Protein 1BD3 (pdb70)

B-factor: mean 39.31, std 21.93, range [9.75, 100.0]

Foldseek 3Di:
DQVVVVVVLVVVAVQEAAPPQDPVLVVLVCLLQDPPHDLVSNLVSVLVNLLVLVVVLVVPADKAWDWDADPVRHIDIGIDGDFQEAEEEEPPLQVSNPVSVCVVVPPGHYKYWYWFQDDVHGQIHTDDIGGDLVLLRHQYAYGDAEQQQLRRVLVVLVVSVVSNHDLLSYEYGYEEYESNSSVVVCVRRVRYHYYYHGYAYHADPVRAGPPHRPDSVCSNVVVD/DFVVVVVVCVVVAVQEAAPPPDPVLVVLVVQLQPPPHDLVSNQVSVLVNLLVLVVVLVVLADKAWDWDADPVRHIDIHIGGDFQEAEEAAPPQQVSSPVSVCVVVPPRHYKYWYWDQPPVRGQIGTDDIGGDPVQLRGQYAYGDAEFQQLRRVLVVVVVSVVVNHDLLRYEYGYEEYEPNRSVVCCVRRVRYHYYYHYYAHHADVPRHGPPHRPPNSCSNVVVD/DQVVVVVVLCVVAVQEAAPPDDPVLVVLVVQLQDPPHDLVSNQVSVLVNLLVLVVVLVVLADWAWDWDADPVGHIDIHIGGDFQEAEEEEPPQQVSSVVSNCVPVPPGHYKYWYWDQDPVRGQIGTDDIGGDPVLLRHQYAYGDAEQFQLRVVLVVVVVSVVSNHDLLSYEYGYEEYESNRSVVVCVRRVNYHYYYHGYAHHADPVRAGPPHRPDSVCSNVVVD/DQVVVVVVCVVPQVQEAAPPPDPVLVVLVVQLQDPPHDLVSNLVSVLVNLLVLVVVLVVPADKDWDWDADPVRHIDIGIGGDFQEAEEEAPPQQVSNPVSVCVVVPPGHYKYWYWDADPVRRATDTDDIGGDPVQLRGQYEYGHAEFQQLRSVVVVVVVSVVSNRDLLRYEDGYEEYESNRSVVVCVRRVRYHYYYHGYAHHADPVSAGVPHRPDNSCSNVVVD

Sequence (896 aa):
QEESILQDIITRFPNVVLMKQTAQLRAMMTIIRDKETPKEEFVFYADRLIRLLIEEALNELPFQKKEVTTPLDVSYHGVSFYSKICGVSIVRAGESMESGLRAVCRGVRIGKILIQRDETTAEPKLIYEKLPADIRERWVMLLDPMCATAGSVCKAIEVLLRLGVKEERIIFVNILAAPQGIERVFKEYPKVRMVTAAVDICLNSRYYIVPGIGDFGDRYFGTMQEESILQDIITRFPNVVLMKQTAQLRAMMTIIRDKETPKEEFVFYADRLIRLLIEEALNELPFQKKEVTTPLDVSYHGVSFYSKICGVSIVRAGESMESGLRAVCRGVRIGKILIQRDETTAEPKLIYEKLPADIRERWVMLLDPMCATAGSVCKAIEVLLRLGVKEERIIFVNILAAPQGIERVFKEYPKVRMVTAAVDICLNSRYYIVPGIGDFGDRYFGTMQEESILQDIITRFPNVVLMKQTAQLRAMMTIIRDKETPKEEFVFYADRLIRLLIEEALNELPFQKKEVTTPLDVSYHGVSFYSKICGVSIVRAGESMESGLRAVCRGVRIGKILIQRDETTAEPKLIYEKLPADIRERWVMLLDPMCATAGSVCKAIEVLLRLGVKEERIIFVNILAAPQGIERVFKEYPKVRMVTAAVDICLNSRYYIVPGIGDFGDRYFGTMQEESILQDIITRFPNVVLMKQTAQLRAMMTIIRDKETPKEEFVFYADRLIRLLIEEALNELPFQKKEVTTPLDVSYHGVSFYSKICGVSIVRAGESMESGLRAVCRGVRIGKILIQRDETTAEPKLIYEKLPADIRERWVMLLDPMCATAGSVCKAIEVLLRLGVKEERIIFVNILAAPQGIERVFKEYPKVRMVTAAVDICLNSRYYIVPGIGDFGDRYFGTM

Radius of gyration: 28.04 Å; Cα contacts (8 Å, |Δi|>4): 1945; chains: 4; bounding box: 52×71×82 Å

GO terms:
  GO:0004845 uracil phosphoribosyltransferase activity (F, EXP)

Solvent-accessible surface area: 34912 Å² total; per-residue (Å²): 153,103,113,63,46,20,83,66,6,73,97,124,16,123,45,15,33,39,10,92,66,32,13,15,6,88,8,0,6,4,46,3,3,23,90,143,20,75,68,66,47,2,14,43,41,1,56,26,1,2,47,38,0,0,8,48,0,11,34,40,12,35,92,106,113,90,97,12,41,0,53,36,114,43,52,16,103,2,16,29,58,107,32,130,28,0,0,0,0,10,17,16,21,0,13,4,0,18,58,10,0,38,42,4,29,104,4,12,52,2,0,3,0,5,20,76,98,38,173,129,90,50,98,24,110,62,60,29,59,76,24,4,91,53,6,121,85,22,32,0,0,0,0,14,0,44,4,20,35,6,3,36,3,7,45,0,0,89,4,0,53,162,71,28,2,98,33,65,79,0,0,0,0,0,4,1,0,0,27,94,0,0,74,92,0,17,163,72,28,81,118,0,66,0,0,0,0,11,7,8,72,53,27,52,96,168,139,71,5,27,21,0,2,8,40,1,4,26,24,14,6,7,7,144,155,56,89,56,37,16,92,62,3,84,107,113,25,119,43,16,37,38,16,167,64,35,22,17,4,55,9,0,4,5,52,2,6,21,95,130,23,68,57,63,48,2,14,43,41,0,55,14,0,1,41,31,0,0,8,53,0,5,38,40,13,32,103,100,120,90,102,9,57,0,52,35,109,45,61,15,101,0,16,33,49,118,33,125,26,0,0,0,0,8,11,22,24,0,14,4,0,18,61,7,0,36,43,5,26,98,3,10,60,3,0,1,0,2,13,72,99,63,175,133,81,53,114,22,100,36,70,21,60,67,20,4,79,49,2,85,110,14,40,0,0,0,0,14,0,48,4,24,42,5,4,36,3,7,40,0,0,90,4,0,58,158,51,29,4,93,24,76,72,0,0,0,0,0,3,4,0,0,19,72,0,0,67,75,0,18,143,66,24,80,92,0,51,0,0,0,0,11,6,6,81,52,36,53,121,151,130,64,5,20,15,0,5,6,55,0,4,23,30,16,7,1,6,112,162,68,127,66,36,17,88,63,2,78,97,109,24,118,44,13,35,33,12,164,74,38,23,14,9,54,13,1,5,0,36,1,3,19,97,132,25,70,54,69,49,2,12,43,46,0,55,13,0,2,33,33,0,0,8,56,0,6,34,41,13,41,97,100,123,94,88,10,60,0,53,44,110,48,41,16,107,2,30,33,53,123,34,114,24,0,0,0,0,10,15,20,20,0,14,4,0,19,60,9,0,37,47,4,28,93,4,11,62,1,0,3,0,3,12,86,102,53,179,133,84,54,88,19,108,64,71,20,67,79,22,4,90,48,6,102,75,16,30,0,0,0,0,14,0,45,2,20,31,4,4,22,3,4,34,0,0,69,2,0,55,153,78,30,4,70,28,67,72,0,0,0,0,0,4,0,0,0,23,96,0,0,73,94,0,18,179,76,28,83,105,0,62,0,0,0,1,10,8,8,103,51,29,53,102,181,136,74,5,25,18,0,6,8,45,2,3,31,24,14,7,2,16,125,154,75,102,62,36,20,96,61,2,73,101,116,21,109,35,11,40,38,3,82,72,38,24,15,5,54,11,2,2,0,39,0,4,23,92,118,22,66,63,68,43,2,12,41,45,0,50,17,0,2,57,18,0,0,13,24,0,6,34,41,12,36,78,77,146,104,91,8,56,0,41,39,105,51,55,25,144,6,9,34,56,118,29,136,29,0,0,0,0,9,12,22,22,0,12,3,0,20,64,7,0,37,35,4,28,99,3,11,54,2,0,1,0,2,15,79,108,45,181,131,79,58,57,25,105,59,60,26,68,67,21,5,92,55,6,122,104,16,45,0,0,0,0,12,0,41,3,25,37,4,4,42,2,5,47,0,0,62,3,0,58,152,77,25,5,80,20,93,70,0,0,0,0,0,1,0,0,0,30,94,0,0,71,82,0,18,152,74,26,76,113,0,66,0,0,0,0,9,5,8,84,46,26,60,117,165,145,69,7,17,19,0,0,10,63,3,4,21,19,13,6,4,4,146

CATH classification: 3.40.50.2020

Organism: Toxoplasma gondii (NCBI:txid5811)

InterPro domains:
  IPR000836 Phosphoribosyltransferase domain [PF14681] (41-243)
  IPR000836 Phosphoribosyltransferase domain [cd06223] (100-219)
  IPR029057 Phosphoribosyltransferase-like [G3DSA:3.40.50.2020] (21-244)
  IPR029057 Phosphoribosyltransferase-like [SSF53271] (32-243)

Secondary structure (DSSP, 8-state):
-HHHHHHHHHHH-TTEEEPP--HHHHHHHHHHH-TT--HHHHHHHHHHHHHHHHHHHHTTS-B--EEEE-TTS-EEEE--B---EEEEEEETGGGGGHHHHHHHSTT--EEEEEEEE-TTT--EEEEEEE--TTGGGSEEEEE-SEESS-HHHHHHHHHHHHTT--GGGEEEEEEEE-HHHHHHHHHH-TT-EEEEEEE-SEE-TTS-EES--S-HHHHHHT--/-HHHHHHHHHHH-TTEEEPP--HHHHHHHHHHH-TT--HHHHHHHHHHHHHHHHHHHGGGS----EEEE-TTS-EEEE------EEEEEEETGGGGGHHHHHHHSTT--EEEEEEEE-TTT--EEEEEEE--TTGGGSEEEEE-SEESS-HHHHHHHHHHHHHT--GGGEEEEEEEE-HHHHHHHHHH-TT-EEEEEEE-SEE-TT--EES--S-HHHHHHT--/-HHHHHHHHHHH-TTEEEPP--HHHHHHHHHHH-TT--HHHHHHHHHHHHHHHHHHHHTTS-EEEEEEE-TTS-EEEEEEE---EEEEEEETGGGGGHHHHHHHSTT-EEEEEEEEE-TTT--EEEEEEE--TTGGGSEEEEE-SEESS-HHHHHHHHHHHHTT--GGGEEEEEEEE-HHHHHHHHHH-TT-EEEEEEE-SEE-TTS-EES--S-HHHHHHT--/-HHHHHHHHHHH-TTEEEPP--HHHHHHHHHHH-TT--HHHHHHHHHHHHHHHHHHHHTTS-EEEEEEE-TTS-EEEEEEE---EEEEEEETTTHHHHHHHHHHSTT--EEEEEEEE-SSS--EEEEEEE--TTGGGSEEEEE-SEESS-HHHHHHHHHHHHHT--GGGEEEEEEEE-HHHHHHHHHH-TTSEEEEEEE-SEE-TT--EES--S-HHHHHHT--

Structure (mmCIF, N/CA/C/O backbone):
data_1BD3
#
_entry.id   1BD3
#
_cell.length_a   60.600
_cell.length_b   141.690
_cell.length_c   71.370
_cell.angle_alpha   90.00
_cell.angle_beta   115.13
_cell.angle_gamma   90.00
#
_symmetry.space_group_name_H-M   'P 1 21 1'
#
loop_
_entity.id
_entity.type
_entity.pdbx_description
1 polymer 'URACIL PHOSPHORIBOSYLTRANSFERASE'
2 non-polymer 'PHOSPHATE ION'
3 water water
#
loop_
_atom_site.group_PDB
_atom_site.id
_atom_site.type_symbol
_atom_site.label_atom_id
_atom_site.label_alt_id
_atom_site.label_comp_id
_atom_site.label_asym_id
_atom_site.label_entity_id
_atom_site.label_seq_id
_atom_site.pdbx_PDB_ins_code
_atom_site.Cartn_x
_atom_site.Cartn_y
_atom_site.Cartn_z
_atom_site.occupancy
_atom_site.B_iso_or_equiv
_atom_site.auth_seq_id
_atom_site.auth_comp_id
_atom_site.auth_asym_id
_atom_site.auth_atom_id
_atom_site.pdbx_PDB_model_num
ATOM 1 N N . GLN A 1 20 ? -19.354 112.024 80.362 1.00 100.00 21 GLN D N 1
ATOM 2 C CA . GLN A 1 20 ? -18.954 111.747 81.741 1.00 100.00 21 GLN D CA 1
ATOM 3 C C . GLN A 1 20 ? -17.675 110.909 81.744 1.00 98.74 21 GLN D C 1
ATOM 4 O O . GLN A 1 20 ? -16.780 111.106 82.567 1.00 100.00 21 GLN D O 1
ATOM 10 N N . GLU A 1 21 ? -17.594 109.980 80.803 1.00 81.09 22 GLU D N 1
ATOM 11 C CA . GLU A 1 21 ? -16.436 109.115 80.684 1.00 71.44 22 GLU D CA 1
ATOM 12 C C . GLU A 1 21 ? -15.283 109.971 80.188 1.00 63.18 22 GLU D C 1
ATOM 13 O O . GLU A 1 21 ? -14.167 109.952 80.738 1.00 50.68 22 GLU D O 1
ATOM 19 N N . GLU A 1 22 ? -15.580 110.726 79.136 1.00 57.58 23 GLU D N 1
ATOM 20 C CA . GLU A 1 22 ? -14.610 111.606 78.514 1.00 58.26 23 GLU D CA 1
ATOM 21 C C . GLU A 1 22 ? -14.000 112.489 79.583 1.00 60.82 23 GLU D C 1
ATOM 22 O O . GLU A 1 22 ? -12.777 112.576 79.719 1.00 59.85 23 GLU D O 1
ATOM 28 N N . SER A 1 23 ? -14.874 113.136 80.341 1.00 55.86 24 SER D N 1
ATOM 29 C CA . SER A 1 23 ? -14.467 114.020 81.420 1.00 54.40 24 SER D CA 1
ATOM 30 C C . SER A 1 23 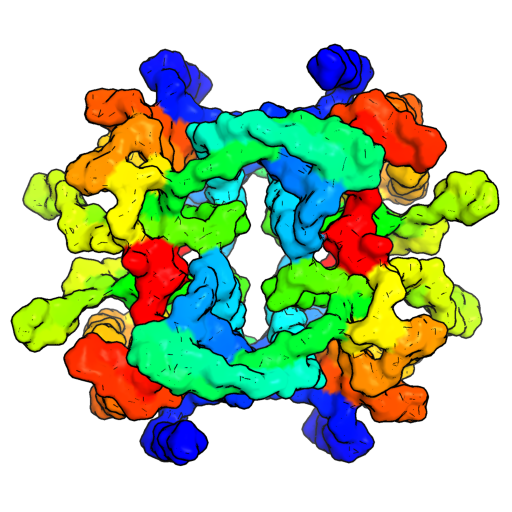? -13.641 113.234 82.435 1.00 53.73 24 SER D C 1
ATOM 31 O O . SER A 1 23 ? -12.590 113.691 82.886 1.00 54.70 24 SER D O 1
ATOM 34 N N . ILE A 1 24 ? -14.105 112.045 82.791 1.00 44.47 25 ILE D N 1
ATOM 35 C CA . ILE A 1 24 ? -13.356 111.242 83.741 1.00 56.27 25 ILE D CA 1
ATOM 36 C C . ILE A 1 24 ? -11.998 110.902 83.113 1.00 43.02 25 ILE D C 1
ATOM 37 O O . ILE A 1 24 ? -10.937 111.061 83.724 1.00 37.53 25 ILE D O 1
ATOM 42 N N . LEU A 1 25 ? -12.034 110.444 81.874 1.00 32.13 26 LEU D N 1
ATOM 43 C CA . LEU A 1 25 ? -10.805 110.094 81.179 1.00 34.94 26 LEU D CA 1
ATOM 44 C C . LEU A 1 25 ? -9.782 111.258 81.190 1.00 44.79 26 LEU D C 1
ATOM 45 O O . LEU A 1 25 ? -8.616 111.104 81.583 1.00 38.71 26 LEU D O 1
ATOM 50 N N . GLN A 1 26 ? -10.232 112.422 80.745 1.00 35.16 27 GLN D N 1
ATOM 51 C CA . GLN A 1 26 ? -9.366 113.590 80.682 1.00 34.34 27 GLN D CA 1
ATOM 52 C C . GLN A 1 26 ? -8.802 114.017 82.042 1.00 33.21 27 GLN D C 1
ATOM 53 O O . GLN A 1 26 ? -7.632 114.364 82.162 1.00 32.37 27 GLN D O 1
ATOM 59 N N . ASP A 1 27 ? -9.643 113.993 83.068 1.00 35.80 28 ASP D N 1
ATOM 60 C CA . ASP A 1 27 ? -9.225 114.392 84.410 1.00 31.05 28 ASP D CA 1
ATOM 61 C C . ASP A 1 27 ? -8.101 113.468 84.882 1.00 38.29 28 ASP D C 1
ATOM 62 O O . ASP A 1 27 ? -7.105 113.904 85.464 1.00 34.16 28 ASP D O 1
ATOM 67 N N . ILE A 1 28 ? -8.252 112.180 84.612 1.00 34.59 29 ILE D N 1
ATOM 68 C CA . ILE A 1 28 ? -7.213 111.245 85.009 1.00 34.16 29 ILE D CA 1
ATOM 69 C C . ILE A 1 28 ? -5.940 111.647 84.288 1.00 37.26 29 ILE D C 1
ATOM 70 O O . ILE A 1 28 ? -4.867 111.797 84.890 1.00 34.51 29 ILE D O 1
ATOM 75 N N . ILE A 1 29 ? -6.083 111.805 82.975 1.00 30.41 30 ILE D N 1
ATOM 76 C CA . ILE A 1 29 ? -4.975 112.177 82.102 1.00 34.64 30 ILE D CA 1
ATOM 77 C C . ILE A 1 29 ? -4.322 113.485 82.560 1.00 39.65 30 ILE D C 1
ATOM 78 O O . ILE A 1 29 ? -3.083 113.589 82.621 1.00 24.32 30 ILE D O 1
ATOM 83 N N . THR A 1 30 ? -5.122 114.498 82.885 1.00 28.15 31 THR D N 1
ATOM 84 C CA . THR A 1 30 ? -4.449 115.696 83.320 1.00 25.11 31 THR D CA 1
ATOM 85 C C . THR A 1 30 ? -3.824 115.593 84.71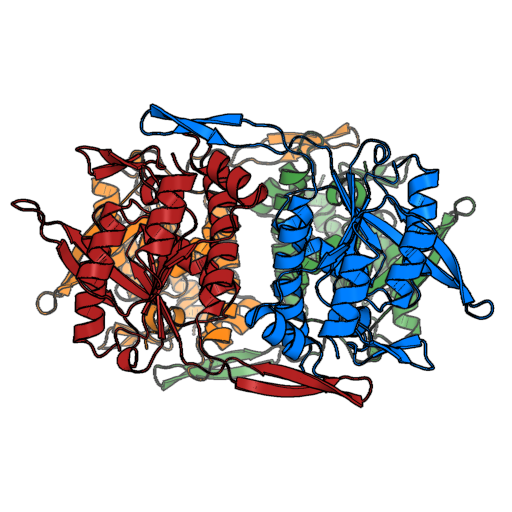4 1.00 35.13 31 THR D C 1
ATOM 86 O O . THR A 1 30 ? -2.720 116.100 84.946 1.00 36.17 31 THR D O 1
ATOM 90 N N . ARG A 1 31 ? -4.498 114.889 85.622 1.00 33.32 32 ARG D N 1
ATOM 91 C CA . ARG A 1 31 ? -3.998 114.713 86.994 1.00 35.51 32 ARG D CA 1
ATOM 92 C C . ARG A 1 31 ? -2.776 113.801 87.136 1.00 46.41 32 ARG D C 1
ATOM 93 O O . ARG A 1 31 ? -1.914 114.067 87.969 1.00 47.30 32 ARG D O 1
ATOM 101 N N . PHE A 1 32 ? -2.708 112.718 86.357 1.00 36.44 33 PHE D N 1
ATOM 102 C CA . PHE A 1 32 ? -1.589 111.768 86.482 1.00 30.10 33 PHE D CA 1
ATOM 103 C C . PHE A 1 32 ? -0.750 111.583 85.210 1.00 39.41 33 PHE D C 1
ATOM 104 O O . PHE A 1 32 ? -1.028 110.722 84.364 1.00 36.23 33 PHE D O 1
ATOM 112 N N . PRO A 1 33 ? 0.289 112.398 85.079 1.00 32.70 34 PRO D N 1
ATOM 113 C CA . PRO A 1 33 ? 1.146 112.352 83.895 1.00 30.64 34 PRO D CA 1
ATOM 114 C C . PRO A 1 33 ? 1.779 111.015 83.620 1.00 40.85 34 PRO D C 1
ATOM 115 O O . PRO A 1 33 ? 2.282 110.785 82.528 1.00 37.36 34 PRO D O 1
ATOM 119 N N . ASN A 1 34 ? 1.769 110.136 84.608 1.00 33.30 35 ASN D N 1
ATOM 120 C CA . ASN A 1 34 ? 2.393 108.842 84.433 1.00 25.42 35 ASN D CA 1
ATOM 121 C C . ASN A 1 34 ? 1.496 107.745 83.940 1.00 31.40 35 ASN D C 1
ATOM 122 O O . ASN A 1 34 ? 1.922 106.598 83.816 1.00 35.62 35 ASN D O 1
ATOM 127 N N . VAL A 1 35 ? 0.255 108.068 83.653 1.00 26.31 36 VAL D N 1
ATOM 128 C CA . VAL A 1 35 ? -0.576 107.010 83.171 1.00 30.98 36 VAL D CA 1
ATOM 129 C C . VAL A 1 35 ? -0.714 107.163 81.694 1.00 33.20 36 VAL D C 1
ATOM 130 O O . VAL A 1 35 ? -0.824 108.270 81.188 1.00 24.64 36 VAL D O 1
ATOM 134 N N . VAL A 1 36 ? -0.667 106.043 80.994 1.00 29.22 37 VAL D N 1
ATOM 135 C CA . VAL A 1 36 ? -0.861 106.085 79.567 1.00 24.47 37 VAL D CA 1
ATOM 136 C C . VAL A 1 36 ? -2.124 105.301 79.275 1.00 29.98 37 VAL D C 1
ATOM 137 O O . VAL A 1 36 ? -2.313 104.161 79.705 1.00 27.55 37 VAL D O 1
ATOM 141 N N . LEU A 1 37 ? -3.026 105.951 78.582 1.00 22.62 38 LEU D N 1
ATOM 142 C CA . LEU A 1 37 ? -4.291 105.337 78.246 1.00 25.61 38 LEU D CA 1
ATOM 143 C C . LEU A 1 37 ? -4.215 104.882 76.785 1.00 34.47 38 LEU D C 1
ATOM 144 O O . LEU A 1 37 ? -3.847 105.661 75.910 1.00 33.04 38 LEU D O 1
ATOM 149 N N . MET A 1 38 ? -4.550 103.622 76.527 0.70 14.84 39 MET D N 1
ATOM 150 C CA . MET A 1 38 ? -4.524 103.124 75.170 0.70 12.80 39 MET D CA 1
ATOM 151 C C . MET A 1 38 ? -5.503 103.941 74.352 0.70 13.91 39 MET D C 1
ATOM 152 O O . MET A 1 38 ? -6.562 104.342 74.855 0.70 10.54 39 MET D O 1
ATOM 157 N N . LYS A 1 39 ? -5.154 104.177 73.090 1.00 24.56 40 LYS D N 1
ATOM 158 C CA . LYS A 1 39 ? -6.020 104.929 72.195 1.00 23.97 40 LYS D CA 1
ATOM 159 C C . LYS A 1 39 ? -7.352 104.196 72.179 1.00 24.55 40 LYS D C 1
ATOM 160 O O . LYS A 1 39 ? -7.397 102.979 72.022 1.00 32.14 40 LYS D O 1
ATOM 166 N N . GLN A 1 40 ? -8.434 104.941 72.355 1.00 27.76 41 GLN D N 1
ATOM 167 C CA . GLN A 1 40 ? -9.777 104.383 72.398 1.00 23.35 41 GLN D CA 1
ATOM 168 C C . GLN A 1 40 ? -10.374 104.167 71.003 1.00 38.98 41 GLN D C 1
ATOM 169 O O . GLN A 1 40 ? -11.300 104.867 70.589 1.00 35.67 41 GLN D O 1
ATOM 175 N N . THR A 1 41 ? -9.835 103.185 70.283 1.00 27.35 42 THR D N 1
ATOM 176 C CA . THR A 1 41 ? -10.305 102.876 68.940 1.00 23.31 42 THR D CA 1
ATOM 177 C C . THR A 1 41 ? -11.588 102.081 69.013 1.00 30.27 42 THR D C 1
ATOM 178 O O . THR A 1 41 ? -11.927 101.523 70.055 1.00 29.89 42 THR D O 1
ATOM 182 N N . ALA A 1 42 ? -12.310 102.035 67.902 1.00 26.25 43 ALA D N 1
ATOM 183 C CA . ALA A 1 42 ? -13.575 101.323 67.850 1.00 22.05 43 ALA D CA 1
ATOM 184 C C . ALA A 1 42 ? -13.347 99.825 68.085 1.00 32.37 43 ALA D C 1
ATOM 185 O O . ALA A 1 42 ? -14.167 99.147 68.729 1.00 29.68 43 ALA D O 1
ATOM 187 N N . GLN A 1 43 ? -12.234 99.298 67.576 1.00 18.00 44 GLN D N 1
ATOM 188 C CA . GLN A 1 43 ? -11.967 97.867 67.775 1.00 21.34 44 GLN D CA 1
ATOM 189 C C . GLN A 1 43 ? -11.786 97.594 69.271 1.00 29.11 44 GLN D C 1
ATOM 190 O O . GLN A 1 43 ? -12.307 96.610 69.799 1.00 30.34 44 GLN D O 1
ATOM 196 N N . LEU A 1 44 ? -11.029 98.458 69.944 1.00 21.01 45 LEU D N 1
ATOM 197 C CA . LEU A 1 44 ? -10.795 98.279 71.371 1.00 22.61 45 LEU D CA 1
ATOM 198 C C . LEU A 1 44 ? -12.153 98.268 72.072 1.00 25.85 45 LEU D C 1
ATOM 199 O O . LEU A 1 44 ? -12.451 97.372 72.858 1.00 27.37 45 LEU D O 1
ATOM 204 N N . ARG A 1 45 ? -12.997 99.238 71.751 1.00 21.96 46 ARG D N 1
ATOM 205 C CA . ARG A 1 45 ? -14.318 99.281 72.351 1.00 21.78 46 ARG D CA 1
ATOM 206 C C . ARG A 1 45 ? -15.063 97.994 72.038 1.00 26.47 46 ARG D C 1
ATOM 207 O O . ARG A 1 45 ? -15.718 97.436 72.903 1.00 26.22 46 ARG D O 1
ATOM 215 N N . ALA A 1 46 ? -14.964 97.509 70.809 1.00 23.71 47 ALA D N 1
ATOM 216 C CA . ALA A 1 46 ? -15.669 96.275 70.448 1.00 25.44 47 ALA D CA 1
ATOM 217 C C . ALA A 1 46 ? -15.198 95.123 71.311 1.00 21.80 47 ALA D C 1
ATOM 218 O O . ALA A 1 46 ? -15.961 94.258 71.724 1.00 19.57 47 ALA D O 1
ATOM 220 N N . MET A 1 47 ? -13.908 95.081 71.555 1.00 20.61 48 MET D N 1
ATOM 221 C CA . MET A 1 47 ? -13.392 93.996 72.359 1.00 18.48 48 MET D CA 1
ATOM 222 C C . MET A 1 47 ? -13.908 94.137 73.780 1.00 22.19 48 MET D C 1
ATOM 223 O O . MET A 1 47 ? -14.326 93.156 74.401 1.00 28.28 48 MET D O 1
ATOM 228 N N . MET A 1 48 ? -13.896 95.364 74.291 1.00 23.92 49 MET D N 1
ATOM 229 C CA . MET A 1 48 ? -14.366 95.608 75.650 1.00 20.77 49 MET D CA 1
ATOM 230 C C . MET A 1 48 ? -15.828 95.234 75.804 1.00 27.74 49 MET D C 1
ATOM 231 O O . MET A 1 48 ? -16.222 94.724 76.853 1.00 30.96 49 MET D O 1
ATOM 236 N N . THR A 1 49 ? -16.647 95.468 74.782 1.00 21.87 50 THR D N 1
ATOM 237 C CA . THR A 1 49 ? -18.060 95.112 74.949 1.00 25.54 50 THR D CA 1
ATOM 238 C C . THR A 1 49 ? -18.264 93.605 75.066 1.00 34.72 50 THR D C 1
ATOM 239 O O . THR A 1 49 ? -19.070 93.127 75.865 1.00 34.76 50 THR D O 1
ATOM 243 N N . ILE A 1 50 ? -17.519 92.852 74.275 1.00 26.09 51 ILE D N 1
ATOM 244 C CA . ILE A 1 50 ? -17.651 91.416 74.331 1.00 25.04 51 ILE D CA 1
ATOM 245 C C . ILE A 1 50 ? -17.216 90.955 75.724 1.00 33.29 51 ILE D C 1
ATOM 246 O O . ILE A 1 50 ? -17.931 90.252 76.437 1.00 28.60 51 ILE D O 1
ATOM 251 N N . ILE A 1 51 ? -16.034 91.382 76.114 1.00 21.52 52 ILE D N 1
ATOM 252 C CA . ILE A 1 51 ? -15.497 91.015 77.405 1.00 26.00 52 ILE D CA 1
ATOM 253 C C . ILE A 1 51 ? -16.377 91.385 78.596 1.00 28.36 52 ILE D C 1
ATOM 254 O O . ILE A 1 51 ? -16.481 90.625 79.562 1.00 29.40 52 ILE D O 1
ATOM 259 N N . ARG A 1 52 ? -16.992 92.560 78.541 1.00 19.44 53 ARG D N 1
ATOM 260 C CA . ARG A 1 52 ? -17.828 93.037 79.650 1.00 23.51 53 ARG D CA 1
ATOM 261 C C . ARG A 1 52 ? -19.183 92.378 79.714 1.00 26.97 53 ARG D C 1
ATOM 262 O O . ARG A 1 52 ? -19.783 92.248 80.779 1.00 30.38 53 ARG D O 1
ATOM 270 N N . ASP A 1 53 ? -19.680 91.996 78.558 1.00 19.71 54 ASP D N 1
ATOM 271 C CA . ASP A 1 53 ? -20.984 91.385 78.456 1.00 20.31 54 ASP D CA 1
ATOM 272 C C . ASP A 1 53 ? -21.111 90.125 79.315 1.00 28.48 54 ASP D C 1
ATOM 273 O O . ASP A 1 53 ? -20.396 89.149 79.085 1.00 23.80 54 ASP D O 1
ATOM 278 N N . LYS A 1 54 ? -22.047 90.142 80.270 1.00 31.62 55 LYS D N 1
ATOM 279 C CA . LYS A 1 54 ? -22.322 88.993 81.166 1.00 33.44 55 LYS D CA 1
ATOM 280 C C . LYS A 1 54 ? -22.571 87.733 80.326 1.00 39.45 55 LYS D C 1
ATOM 281 O O . LYS A 1 54 ? -22.169 86.632 80.682 1.00 40.72 55 LYS D O 1
A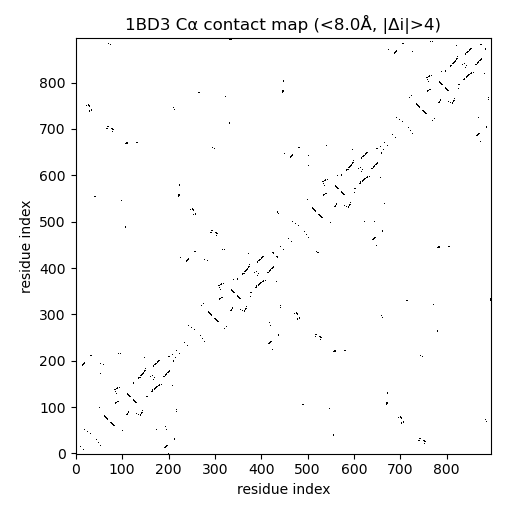TOM 287 N N . GLU A 1 55 ? -23.308 87.931 79.237 1.00 31.03 56 GLU D N 1
ATOM 288 C CA . GLU A 1 55 ? -23.742 86.888 78.317 1.00 32.87 56 GLU D CA 1
ATOM 289 C C . GLU A 1 55 ? -22.624 86.194 77.562 1.00 37.38 56 GLU D C 1
ATOM 290 O O . GLU A 1 55 ? -22.848 85.174 76.926 1.00 35.64 56 GLU D O 1
ATOM 296 N N . THR A 1 56 ? -21.424 86.748 77.615 1.00 28.07 57 THR D N 1
ATOM 297 C CA . THR A 1 56 ? -20.334 86.157 76.879 1.00 24.39 57 THR D CA 1
ATOM 298 C C . THR A 1 56 ? -19.848 84.791 77.329 1.00 28.42 57 THR D C 1
ATOM 299 O O . THR A 1 56 ? -19.476 84.602 78.469 1.00 36.77 57 THR D O 1
ATOM 303 N N . PRO A 1 57 ? -19.845 83.834 76.410 1.00 30.22 58 PRO D N 1
ATOM 304 C CA . PRO A 1 57 ? -19.398 82.486 76.734 1.00 30.16 58 PRO D CA 1
ATOM 305 C C . PRO A 1 57 ? -17.908 82.484 77.012 1.00 35.15 58 PRO D C 1
ATOM 306 O O . PRO A 1 57 ? -17.156 83.303 76.479 1.00 33.68 58 PRO D O 1
ATOM 310 N N . LYS A 1 58 ? -17.484 81.549 77.851 1.00 29.70 59 LYS D N 1
ATOM 311 C CA . LYS A 1 58 ? -16.079 81.440 78.234 1.00 32.23 59 LYS D CA 1
ATOM 312 C C . LYS A 1 58 ? -15.027 81.348 77.135 1.00 28.43 59 LYS D C 1
ATOM 313 O O . LYS A 1 58 ? -13.982 81.971 77.234 1.00 29.86 59 LYS D O 1
ATOM 319 N N . GLU A 1 59 ? -15.275 80.565 76.099 1.00 26.78 60 GLU D N 1
ATOM 320 C CA . GLU A 1 59 ? -14.282 80.454 75.049 1.00 27.95 60 GLU D CA 1
ATOM 321 C C . GLU A 1 59 ? -14.119 81.804 74.392 1.00 28.81 60 GLU D C 1
ATOM 322 O O . GLU A 1 59 ? -13.003 82.202 74.039 1.00 24.36 60 GLU D O 1
ATOM 328 N N . GLU A 1 60 ? -15.226 82.517 74.230 1.00 22.26 61 GLU D N 1
ATOM 329 C CA . GLU A 1 60 ? -15.154 83.833 73.596 1.00 16.96 61 GLU D CA 1
ATOM 330 C C . GLU A 1 60 ? -14.437 84.822 74.513 1.00 30.44 61 GLU D C 1
ATOM 331 O O . GLU A 1 60 ? -13.574 85.596 74.074 1.00 33.00 61 GLU D O 1
ATOM 337 N N . PHE A 1 61 ? -14.794 84.791 75.794 1.00 27.53 62 PHE D N 1
ATOM 338 C CA . PHE A 1 61 ? -14.162 85.688 76.752 1.00 22.68 62 PHE D CA 1
ATOM 339 C C . PHE A 1 61 ? -12.644 85.557 76.695 1.00 23.48 62 PHE D C 1
ATOM 340 O O . PHE A 1 61 ? -11.907 86.558 76.652 1.00 25.05 62 PHE D O 1
ATOM 348 N N . VAL A 1 62 ? -12.173 84.309 76.680 1.00 15.17 63 VAL D N 1
ATOM 349 C CA . VAL A 1 62 ? -10.731 84.077 76.635 1.00 18.11 63 VAL D CA 1
ATOM 350 C C . VAL A 1 62 ? -10.130 84.598 75.333 1.00 23.57 63 VAL D C 1
ATOM 351 O O . VAL A 1 62 ? -9.086 85.261 75.331 1.00 23.70 63 VAL D O 1
ATOM 355 N N . PHE A 1 63 ? -10.795 84.303 74.223 1.00 19.73 64 PHE D N 1
ATOM 356 C CA . PHE A 1 63 ? -10.271 84.745 72.958 1.00 22.37 64 PHE D CA 1
ATOM 357 C C . PHE A 1 63 ? -10.093 86.257 72.906 1.00 22.60 64 PHE D C 1
ATOM 358 O O . PHE A 1 63 ? -9.014 86.759 72.585 1.00 20.87 64 PHE D O 1
ATOM 366 N N . TYR A 1 64 ? -11.149 86.998 73.200 1.00 20.23 65 TYR D N 1
ATOM 367 C CA . TYR A 1 64 ? -11.028 88.459 73.145 1.00 23.91 65 TYR D CA 1
ATOM 368 C C . TYR A 1 64 ? -10.133 89.037 74.228 1.00 25.79 65 TYR D C 1
ATOM 369 O O . TYR A 1 64 ? -9.369 89.974 73.986 1.00 21.26 65 TYR D O 1
ATOM 378 N N . ALA A 1 65 ? -10.186 88.457 75.419 1.00 24.75 66 ALA D N 1
ATOM 379 C CA . ALA A 1 65 ? -9.317 88.948 76.490 1.00 20.64 66 ALA D CA 1
ATOM 380 C C . ALA A 1 65 ? -7.861 88.776 76.006 1.00 20.18 66 ALA D C 1
ATOM 381 O O . ALA A 1 65 ? -7.028 89.671 76.141 1.00 13.75 66 ALA D O 1
ATOM 383 N N . ASP A 1 66 ? -7.555 87.618 75.432 1.00 15.19 67 ASP D N 1
ATOM 384 C CA . ASP A 1 66 ? -6.196 87.397 74.948 1.00 16.87 67 ASP D CA 1
ATOM 385 C C . ASP A 1 66 ? -5.819 88.402 73.860 1.00 25.33 67 ASP D C 1
ATOM 386 O O . ASP A 1 66 ? -4.695 88.906 73.820 1.00 19.58 67 ASP D O 1
ATOM 391 N N . ARG A 1 67 ? -6.754 88.702 72.975 1.00 22.95 68 ARG D N 1
ATOM 392 C CA . ARG A 1 67 ? -6.470 89.638 71.892 1.00 23.63 68 ARG D CA 1
ATOM 393 C C . ARG A 1 67 ? -6.165 91.019 72.426 1.00 23.29 68 ARG D C 1
ATOM 394 O O . ARG A 1 67 ? -5.213 91.673 72.017 1.00 25.58 68 ARG D O 1
ATOM 402 N N . LEU A 1 68 ? -6.994 91.467 73.347 1.00 18.34 69 LEU D N 1
ATOM 403 C CA . LEU A 1 68 ? -6.806 92.789 73.924 1.00 22.17 69 LEU D CA 1
ATOM 404 C C . LEU A 1 68 ? -5.497 92.887 74.714 1.00 20.68 69 LEU D C 1
ATOM 405 O O . LEU A 1 68 ? -4.775 93.888 74.647 1.00 17.74 69 LEU D O 1
ATOM 410 N N . ILE A 1 69 ? -5.171 91.834 75.456 1.00 18.32 70 ILE D N 1
ATOM 411 C CA . ILE A 1 69 ? -3.944 91.849 76.257 1.00 18.29 70 ILE D CA 1
ATOM 412 C C . ILE A 1 69 ? -2.691 92.048 75.416 1.00 28.34 70 ILE D C 1
ATOM 413 O O . ILE A 1 69 ? -1.750 92.751 75.821 1.00 19.51 70 ILE D O 1
ATOM 418 N N . ARG A 1 70 ? -2.662 91.435 74.237 1.00 23.62 71 ARG D N 1
ATOM 419 C CA . ARG A 1 70 ? -1.493 91.626 73.398 1.00 23.37 71 ARG D CA 1
ATOM 420 C C . ARG A 1 70 ? -1.324 93.077 73.004 1.00 16.99 71 ARG D C 1
ATOM 421 O O . ARG A 1 70 ? -0.225 93.615 73.025 1.00 29.97 71 ARG D O 1
ATOM 429 N N . LEU A 1 71 ? -2.419 93.718 72.637 1.00 19.26 72 LEU D N 1
ATOM 430 C CA . LEU A 1 71 ? -2.321 95.106 72.235 1.00 14.59 72 LEU D CA 1
ATOM 431 C C . LEU A 1 71 ? -1.808 95.918 73.409 1.00 21.49 72 LEU D C 1
ATOM 432 O O . LEU A 1 71 ? -0.959 96.792 73.273 1.00 23.00 72 LEU D O 1
ATOM 437 N N . LEU A 1 72 ? -2.338 95.600 74.578 1.00 26.36 73 LEU D N 1
ATOM 438 C CA . LEU A 1 72 ? -1.963 96.274 75.812 1.00 25.93 73 LEU D CA 1
ATOM 439 C C . LEU A 1 72 ? -0.470 96.113 76.076 1.00 18.13 73 LEU D C 1
ATOM 440 O O . LEU A 1 72 ? 0.220 97.074 76.411 1.00 21.95 73 LEU D O 1
ATOM 445 N N . ILE A 1 73 ? 0.035 94.896 75.939 1.00 15.73 74 ILE D N 1
ATOM 446 C CA . ILE A 1 73 ? 1.454 94.661 76.177 1.00 19.83 74 ILE D CA 1
ATOM 447 C C . ILE A 1 73 ? 2.307 95.418 75.166 1.00 29.22 74 ILE D C 1
ATOM 448 O O . ILE A 1 73 ? 3.368 95.959 75.514 1.00 24.67 74 ILE D O 1
ATOM 453 N N . GLU A 1 74 ? 1.866 95.442 73.910 1.00 17.01 75 GLU D N 1
ATOM 454 C CA . GLU A 1 74 ? 2.637 96.154 72.889 1.00 18.20 75 GLU D CA 1
ATOM 455 C C . GLU A 1 74 ? 2.704 97.650 73.266 1.00 19.78 75 GLU D C 1
ATOM 456 O O . GLU A 1 74 ? 3.741 98.317 73.107 1.00 23.45 75 GLU D O 1
ATOM 462 N N . GLU A 1 75 ? 1.610 98.171 73.791 1.00 16.65 76 GLU D N 1
ATOM 463 C CA . GLU A 1 75 ? 1.603 99.574 74.191 1.00 19.98 76 GLU D CA 1
ATOM 464 C C . GLU A 1 75 ? 2.605 99.827 75.324 1.00 31.41 76 GLU D C 1
ATOM 465 O O . GLU A 1 75 ? 3.441 100.738 75.270 1.00 29.24 76 GLU D O 1
ATOM 471 N N . ALA A 1 76 ? 2.530 99.003 76.356 1.00 23.60 77 ALA D N 1
ATOM 472 C CA . ALA A 1 76 ? 3.418 99.164 77.499 1.00 18.90 77 ALA D CA 1
ATOM 473 C C . ALA A 1 76 ? 4.882 99.077 77.160 1.00 19.86 77 ALA D C 1
ATOM 474 O O . ALA A 1 76 ? 5.705 99.737 77.773 1.00 23.74 77 ALA D O 1
ATOM 476 N N . LEU A 1 77 ? 5.226 98.228 76.207 1.00 14.92 78 LEU D N 1
ATOM 477 C CA . LEU A 1 77 ? 6.632 98.080 75.868 1.00 15.65 78 LEU D CA 1
ATOM 478 C C . LEU A 1 77 ? 7.206 99.393 75.391 1.00 14.42 78 LEU D C 1
ATOM 479 O O . LEU A 1 77 ? 8.416 99.570 75.376 1.00 21.19 78 LEU D O 1
ATOM 484 N N . ASN A 1 78 ? 6.344 100.307 74.974 1.00 15.29 79 ASN D N 1
ATOM 485 C CA . ASN A 1 78 ? 6.860 101.574 74.497 1.00 21.50 79 ASN D CA 1
ATOM 486 C C . ASN A 1 78 ? 7.408 102.408 75.646 1.00 38.70 79 ASN D C 1
ATOM 487 O O . ASN A 1 78 ? 8.085 103.399 75.427 1.00 41.01 79 ASN D O 1
ATOM 492 N N . GLU A 1 79 ? 7.132 101.997 76.876 1.00 34.77 80 GLU D N 1
ATOM 493 C CA . GLU A 1 79 ? 7.629 102.746 78.023 1.00 26.51 80 GLU D CA 1
ATOM 494 C C . GLU A 1 79 ? 9.055 102.414 78.326 1.00 31.75 80 GLU D C 1
ATOM 495 O O . GLU A 1 79 ? 9.643 103.040 79.182 1.00 33.62 80 GLU D O 1
ATOM 501 N N . LEU A 1 80 ? 9.616 101.413 77.664 1.00 28.92 81 LEU D N 1
ATOM 502 C CA . LEU A 1 80 ? 11.005 101.076 77.956 1.00 25.66 81 LEU D CA 1
ATOM 503 C C . LEU A 1 80 ? 11.891 102.080 77.277 1.00 38.49 81 LEU D C 1
ATOM 504 O O . LEU A 1 80 ? 11.448 102.825 76.403 1.00 44.11 81 LEU D O 1
ATOM 509 N N . PRO A 1 81 ? 13.153 102.077 77.680 1.00 36.66 82 PRO D N 1
ATOM 510 C CA . PRO A 1 81 ? 14.181 102.970 77.145 1.00 34.45 82 PRO D CA 1
ATOM 511 C C . PRO A 1 81 ? 14.809 102.371 75.885 1.00 39.18 82 PRO D C 1
ATOM 512 O O . PRO A 1 81 ? 14.956 101.168 75.782 1.00 33.37 82 PRO D O 1
ATOM 516 N N . PHE A 1 82 ? 15.181 103.213 74.927 1.00 35.88 83 PHE D N 1
ATOM 517 C CA . PHE A 1 82 ? 15.792 102.716 73.697 1.00 32.40 83 PHE D CA 1
ATOM 518 C C . PHE A 1 82 ? 16.895 103.645 73.245 1.00 41.95 83 PHE D C 1
ATOM 519 O O . PHE A 1 82 ? 16.956 104.809 73.630 1.00 44.49 83 PHE D O 1
ATOM 527 N N . GLN A 1 83 ? 17.756 103.125 72.393 1.00 42.39 84 GLN D N 1
ATOM 528 C CA . GLN A 1 83 ? 18.885 103.884 71.882 1.00 38.27 84 GLN D CA 1
ATOM 529 C C . GLN A 1 83 ? 18.770 103.926 70.374 1.00 43.03 84 GLN D C 1
ATOM 530 O O . GLN A 1 83 ? 18.108 103.074 69.784 1.00 38.61 84 GLN D O 1
ATOM 536 N N . LYS A 1 84 ? 19.432 104.891 69.742 1.00 37.91 85 LYS D N 1
ATOM 537 C CA . LYS A 1 84 ? 19.375 104.960 68.295 1.00 37.90 85 LYS D CA 1
ATOM 538 C C . LYS A 1 84 ? 20.259 103.862 67.759 1.00 43.30 85 LYS D C 1
ATOM 539 O O . LYS A 1 84 ? 21.248 103.483 68.386 1.00 40.42 85 LYS D O 1
ATOM 545 N N . LYS A 1 85 ? 19.881 103.325 66.612 1.00 40.51 86 LYS D N 1
ATOM 546 C CA . LYS A 1 85 ? 20.653 102.271 66.001 1.00 38.52 86 LYS D CA 1
ATOM 547 C C . LYS A 1 85 ? 20.497 102.436 64.517 1.00 45.39 86 LYS D C 1
ATOM 548 O O . LYS A 1 85 ? 19.397 102.671 64.004 1.00 42.54 86 LYS D O 1
ATOM 554 N N . GLU A 1 86 ? 21.609 102.336 63.819 1.00 44.06 87 GLU D N 1
ATOM 555 C CA . GLU A 1 86 ? 21.549 102.497 62.391 1.00 47.48 87 GLU D CA 1
ATOM 556 C C . GLU A 1 86 ? 21.973 101.214 61.723 1.00 43.54 87 GLU D C 1
ATOM 557 O O . GLU A 1 86 ? 22.898 100.526 62.174 1.00 36.46 87 GLU D O 1
ATOM 563 N N . VAL A 1 87 ? 21.271 100.862 60.661 1.00 31.58 88 VAL D N 1
ATOM 564 C CA . VAL A 1 87 ? 21.607 99.639 59.990 1.00 24.94 88 VAL D CA 1
ATOM 565 C C . VAL A 1 87 ? 21.595 99.880 58.510 1.00 32.74 88 VAL D C 1
ATOM 566 O O . VAL A 1 87 ? 21.132 100.922 58.023 1.00 28.13 88 VAL D O 1
ATOM 570 N N . THR A 1 88 ? 22.094 98.880 57.798 1.00 31.93 89 THR D N 1
ATOM 571 C CA . THR A 1 88 ? 22.114 98.947 56.367 1.00 36.65 89 THR D CA 1
ATOM 572 C C . THR A 1 88 ? 21.182 97.878 55.849 1.00 39.14 89 THR D C 1
ATOM 573 O O . THR A 1 88 ? 21.255 96.708 56.227 1.00 38.66 89 THR D O 1
ATOM 577 N N . THR A 1 89 ? 20.308 98.345 54.976 1.00 29.89 90 THR D N 1
ATOM 578 C CA . THR A 1 89 ? 19.289 97.597 54.281 1.00 31.73 90 THR D CA 1
ATOM 579 C C . THR A 1 89 ? 19.980 96.693 53.249 1.00 40.36 90 THR D C 1
ATOM 580 O O . THR A 1 89 ? 21.167 96.851 52.984 1.00 40.10 90 THR D O 1
ATOM 584 N N . PRO A 1 90 ? 19.263 95.748 52.653 1.00 41.96 91 PRO D N 1
ATOM 585 C CA . PRO A 1 90 ? 19.896 94.873 51.661 1.00 44.49 91 PRO D CA 1
ATOM 586 C C . PRO A 1 90 ? 20.214 95.627 50.370 1.00 48.07 91 PRO D C 1
ATOM 587 O O . PRO A 1 90 ? 20.909 95.132 49.489 1.00 54.05 91 PRO D O 1
ATOM 591 N N . LEU A 1 91 ? 19.682 96.831 50.286 1.00 40.16 92 LEU D N 1
ATOM 592 C CA . LEU A 1 91 ? 19.847 97.728 49.166 1.00 43.46 92 LEU D CA 1
ATOM 593 C C . LEU A 1 91 ? 21.069 98.589 49.459 1.00 49.50 92 LEU D C 1
ATOM 594 O O . LEU A 1 91 ? 21.288 99.621 48.827 1.00 50.94 92 LEU D O 1
ATOM 599 N N . ASP A 1 92 ? 21.857 98.163 50.441 1.00 41.93 93 ASP D N 1
ATOM 600 C CA . ASP A 1 92 ? 23.073 98.876 50.843 1.00 44.49 93 ASP D CA 1
ATOM 601 C C . ASP A 1 92 ? 22.889 100.329 51.191 1.00 51.48 93 ASP D C 1
ATOM 602 O O . ASP A 1 92 ? 23.769 101.141 50.956 1.00 54.18 93 ASP D O 1
ATOM 607 N N . VAL A 1 93 ? 21.740 100.658 51.753 1.00 51.17 94 VAL D N 1
ATOM 608 C CA . VAL A 1 93 ? 21.501 102.024 52.151 1.00 54.39 94 VAL D CA 1
ATOM 609 C C . VAL A 1 93 ? 21.182 101.962 53.640 1.00 54.32 94 VAL D C 1
ATOM 610 O O . VAL A 1 93 ? 20.599 100.988 54.123 1.00 46.93 94 VAL D O 1
ATOM 614 N N . SER A 1 94 ? 21.617 102.987 54.362 1.00 50.34 95 SER D N 1
ATOM 615 C CA . SER A 1 94 ? 21.429 103.062 55.798 1.00 50.24 95 SER D CA 1
ATOM 616 C C . SER A 1 94 ? 20.043 103.419 56.256 1.00 47.59 95 SER D C 1
ATOM 617 O O . SER A 1 94 ? 19.343 104.225 55.653 1.00 46.63 95 SER D O 1
ATOM 620 N N . TYR A 1 95 ? 19.657 102.807 57.356 1.00 36.48 96 TYR D N 1
ATOM 621 C CA . TYR A 1 95 ? 18.372 103.083 57.924 1.00 33.01 96 TYR D CA 1
ATOM 622 C C . TYR A 1 95 ? 18.685 103.445 59.356 1.00 37.97 96 TYR D C 1
ATOM 623 O O . TYR A 1 95 ? 19.473 102.773 60.022 1.00 44.47 96 TYR D O 1
ATOM 632 N N . HIS A 1 96 ? 18.086 104.524 59.821 1.00 35.46 97 HIS D N 1
ATOM 633 C CA . HIS A 1 96 ? 18.318 104.976 61.164 1.00 36.54 97 HIS D CA 1
ATOM 634 C C . HIS A 1 96 ? 17.171 104.599 62.038 1.00 34.79 97 HIS D C 1
ATOM 635 O O . HIS A 1 96 ? 16.076 105.151 61.945 1.00 31.39 97 HIS D O 1
ATOM 642 N N . GLY A 1 97 ? 17.410 103.615 62.874 1.00 31.13 98 GLY D N 1
ATOM 643 C CA . GLY A 1 97 ? 16.354 103.176 63.742 1.00 37.84 98 GLY D CA 1
ATOM 644 C C . GLY A 1 97 ? 16.809 103.216 65.174 1.00 43.53 98 GLY D C 1
ATOM 645 O O . GLY A 1 97 ? 17.745 103.929 65.537 1.00 38.99 98 GLY D O 1
ATOM 646 N N . VAL A 1 98 ? 16.127 102.424 65.981 1.00 36.54 99 VAL D N 1
ATOM 647 C CA . VAL A 1 98 ? 16.425 102.340 67.384 1.00 32.94 99 VAL D CA 1
ATOM 648 C C . VAL A 1 98 ? 16.435 100.893 67.789 1.00 37.88 99 VAL D C 1
ATOM 649 O O . VAL A 1 98 ? 16.013 99.998 67.045 1.00 30.55 99 VAL D O 1
ATOM 653 N N . SER A 1 99 ? 16.902 100.677 69.005 1.00 32.90 100 SER D N 1
ATOM 654 C CA . SER A 1 99 ? 16.959 99.355 69.549 1.00 29.90 100 SER D CA 1
ATOM 655 C C . SER A 1 99 ? 16.682 99.466 71.023 1.00 34.76 100 SER D C 1
ATOM 656 O O . SER A 1 99 ? 16.992 100.476 71.657 1.00 34.18 100 SER D O 1
ATOM 659 N N . PHE A 1 100 ? 16.081 98.419 71.562 1.00 37.80 101 PHE D N 1
ATOM 660 C CA . PHE A 1 100 ? 15.777 98.380 72.983 1.00 38.03 101 PHE D CA 1
ATOM 661 C C . PHE A 1 100 ? 16.837 97.470 73.596 1.00 39.29 101 PHE D C 1
ATOM 662 O O . PHE A 1 100 ? 17.074 96.376 73.102 1.00 42.97 101 PHE D O 1
ATOM 670 N N . TYR A 1 101 ? 17.499 97.931 74.649 1.00 41.36 102 TYR D N 1
ATOM 671 C CA . TYR A 1 101 ? 18.575 97.149 75.262 1.00 46.67 102 TYR D CA 1
ATOM 672 C C . TYR A 1 101 ? 18.441 96.825 76.746 1.00 50.99 102 TYR D C 1
ATOM 673 O O . TYR A 1 101 ? 19.426 96.447 77.367 1.00 59.47 102 TYR D O 1
ATOM 682 N N . SER A 1 102 ? 17.266 96.992 77.333 1.00 48.68 103 SER D N 1
ATOM 683 C CA . SER A 1 102 ? 17.117 96.723 78.768 1.00 53.01 103 SER D CA 1
ATOM 684 C C . SER A 1 102 ? 16.827 95.279 79.191 1.00 54.11 103 SER D C 1
ATOM 685 O O . SER A 1 102 ? 16.332 94.472 78.398 1.00 61.99 103 SER D O 1
ATOM 688 N N . LYS A 1 103 ? 17.140 94.977 80.457 1.00 38.06 104 LYS D N 1
ATOM 689 C CA . LYS A 1 103 ? 16.896 93.663 81.057 1.00 32.94 104 LYS D CA 1
ATOM 690 C C . LYS A 1 103 ? 15.509 93.840 81.657 1.00 33.64 104 LYS D C 1
ATOM 691 O O . LYS A 1 103 ? 15.276 94.777 82.431 1.00 25.26 104 LYS D O 1
ATOM 697 N N . ILE A 1 104 ? 14.572 92.974 81.300 1.00 21.94 105 ILE D N 1
ATOM 698 C CA . ILE A 1 104 ? 13.244 93.128 81.844 1.00 23.33 105 ILE D CA 1
ATOM 699 C C . ILE A 1 104 ? 12.738 91.802 82.348 1.00 23.35 105 ILE D C 1
ATOM 700 O O . ILE A 1 104 ? 13.400 90.775 82.216 1.00 26.17 105 ILE D O 1
ATOM 705 N N . CYS A 1 105 ? 11.555 91.836 82.928 1.00 18.79 106 CYS D N 1
ATOM 706 C CA . CYS A 1 105 ? 10.922 90.629 83.404 1.00 20.89 106 CYS D CA 1
ATOM 707 C C . CYS A 1 105 ? 9.481 91.001 83.657 1.00 21.84 106 CYS D C 1
ATOM 708 O O . CYS A 1 105 ? 9.154 92.189 83.734 1.00 23.84 106 CYS D O 1
ATOM 711 N N . GLY A 1 106 ? 8.604 90.007 83.745 1.00 16.09 107 GLY D N 1
ATOM 712 C CA . GLY A 1 106 ? 7.194 90.294 83.993 1.00 13.62 107 GLY D CA 1
ATOM 713 C C . GLY A 1 106 ? 6.915 89.761 85.403 1.00 21.38 107 GLY D C 1
ATOM 714 O O . GLY A 1 106 ? 7.572 88.830 85.842 1.00 20.08 107 GLY D O 1
ATOM 715 N N . VAL A 1 107 ? 5.974 90.344 86.122 1.00 19.26 108 VAL D N 1
ATOM 716 C CA . VAL A 1 107 ? 5.683 89.839 87.460 1.00 11.82 108 VAL D CA 1
ATOM 717 C C . VAL A 1 107 ? 4.201 89.841 87.510 1.00 17.84 108 VAL D C 1
ATOM 718 O O . VAL A 1 107 ? 3.559 90.867 87.315 1.00 17.70 108 VAL D O 1
ATOM 722 N N . SER A 1 108 ? 3.634 88.673 87.731 1.00 15.61 109 SER D N 1
ATOM 723 C CA . SER A 1 108 ? 2.197 88.606 87.765 1.00 17.00 109 SER D CA 1
ATOM 724 C C . SER A 1 108 ? 1.663 88.491 89.157 1.00 23.90 109 SER D C 1
ATOM 725 O O . SER A 1 108 ? 2.302 87.913 90.042 1.00 20.73 109 SER D O 1
ATOM 728 N N . ILE A 1 109 ? 0.459 89.023 89.319 1.00 18.73 110 ILE D N 1
ATOM 729 C CA . ILE A 1 109 ? -0.233 88.961 90.572 1.00 22.28 110 ILE D CA 1
ATOM 730 C C . ILE A 1 109 ? -1.198 87.785 90.378 1.00 28.82 110 ILE D C 1
ATOM 731 O O . ILE A 1 109 ? -2.094 87.824 89.539 1.00 29.94 110 ILE D O 1
ATOM 736 N N . VAL A 1 110 ? -0.969 86.716 91.128 1.00 26.12 111 VAL D N 1
ATOM 737 C CA . VAL A 1 110 ? -1.788 85.507 91.028 1.00 25.69 111 VAL D CA 1
ATOM 738 C C . VAL A 1 110 ? -3.148 85.758 91.617 1.00 24.73 111 VAL D C 1
ATOM 739 O O . VAL A 1 110 ? -3.256 86.369 92.671 1.00 31.90 111 VAL D O 1
ATOM 743 N N . ARG A 1 111 ? -4.184 85.286 90.939 1.00 31.44 112 ARG D N 1
ATOM 744 C CA . ARG A 1 111 ? -4.010 84.561 89.699 1.00 32.92 112 ARG D CA 1
ATOM 745 C C . ARG A 1 111 ? -4.369 85.368 88.433 1.00 34.67 112 ARG D C 1
ATOM 746 O O . ARG A 1 111 ? -3.824 85.117 87.353 1.00 36.58 112 ARG D O 1
ATOM 754 N N . ALA A 1 112 ? -5.259 86.350 88.573 1.00 25.67 113 ALA D N 1
ATOM 755 C CA . ALA A 1 112 ? -5.690 87.181 87.442 1.00 23.64 113 ALA D CA 1
ATOM 756 C C . ALA A 1 112 ? -4.552 87.679 86.567 1.00 23.34 113 ALA D C 1
ATOM 757 O O . ALA A 1 112 ? -4.617 87.646 85.340 1.00 23.53 113 ALA D O 1
ATOM 759 N N . GLY A 1 113 ? -3.488 88.122 87.207 1.00 18.12 114 GLY D N 1
ATOM 760 C CA . GLY A 1 113 ? -2.332 88.632 86.467 1.00 22.08 114 GLY D CA 1
ATOM 761 C C . GLY A 1 113 ? -1.731 87.537 85.603 1.00 26.58 114 GLY D C 1
ATOM 762 O O . GLY A 1 113 ? -1.172 87.784 84.542 1.00 23.04 114 GLY D O 1
ATOM 763 N N . GLU A 1 114 ? -1.858 86.309 86.055 1.00 19.88 115 GLU D N 1
ATOM 764 C CA . GLU A 1 114 ? -1.302 85.215 85.291 1.00 21.93 115 GLU D CA 1
ATOM 765 C C . GLU A 1 114 ? -1.888 85.138 83.886 1.00 27.04 115 GLU D C 1
ATOM 766 O O . GLU A 1 114 ? -1.209 84.706 82.963 1.00 30.54 115 GLU D O 1
ATOM 772 N N . SER A 1 115 ? -3.137 85.562 83.722 1.00 20.47 116 SER D N 1
ATOM 773 C CA . SER A 1 115 ? -3.761 85.532 82.401 1.00 25.39 116 SER D CA 1
ATOM 774 C C . SER A 1 115 ? -2.947 86.366 81.405 1.00 29.00 116 SER D C 1
ATOM 775 O O . SER A 1 115 ? -3.039 86.179 80.201 1.00 31.75 116 SER D O 1
ATOM 778 N N . MET A 1 116 ? -2.157 87.304 81.911 1.00 20.14 117 MET D N 1
ATOM 779 C CA . MET A 1 116 ? -1.377 88.167 81.044 1.00 18.83 117 MET D CA 1
ATOM 780 C C . MET A 1 116 ? -0.023 87.686 80.656 1.00 21.26 117 MET D C 1
ATOM 781 O O . MET A 1 116 ? 0.559 88.199 79.704 1.00 24.77 117 MET D O 1
ATOM 786 N N . GLU A 1 117 ? 0.496 86.696 81.372 1.00 18.34 118 GLU D N 1
ATOM 787 C CA . GLU A 1 117 ? 1.821 86.175 81.038 1.00 23.40 118 GLU D CA 1
ATOM 788 C C . GLU A 1 117 ? 1.961 85.639 79.610 1.00 26.76 118 GLU D C 1
ATOM 789 O O . GLU A 1 117 ? 2.991 85.828 78.969 1.00 23.19 118 GLU D O 1
ATOM 795 N N . SER A 1 118 ? 0.958 84.916 79.133 1.00 22.76 119 SER D N 1
ATOM 796 C CA . SER A 1 118 ? 1.057 84.345 77.802 1.00 27.13 119 SER D CA 1
ATOM 797 C C . SER A 1 118 ? 1.243 85.471 76.801 1.00 29.32 119 SER D C 1
ATOM 798 O O . SER A 1 118 ? 2.021 85.369 75.848 1.00 34.52 119 SER D O 1
ATOM 801 N N . GLY A 1 119 ? 0.540 86.562 77.046 1.00 25.83 120 GLY D N 1
ATOM 802 C CA . GLY A 1 119 ? 0.627 87.695 76.161 1.00 25.84 120 GLY D CA 1
ATOM 803 C C . GLY A 1 119 ? 2.039 88.212 76.118 1.00 30.82 120 GLY D C 1
ATOM 804 O O . GLY A 1 119 ? 2.576 88.479 75.058 1.00 33.55 120 GLY D O 1
ATOM 805 N N . LEU A 1 120 ? 2.647 88.363 77.281 1.00 23.45 121 LEU D N 1
ATOM 806 C CA . LEU A 1 120 ? 3.993 88.882 77.343 1.00 17.16 121 LEU D CA 1
ATOM 807 C C . LEU A 1 120 ? 4.987 87.900 76.762 1.00 19.03 121 LEU D C 1
ATOM 808 O O . LEU A 1 120 ? 6.013 88.291 76.201 1.00 30.30 121 LEU D O 1
ATOM 813 N N . ARG A 1 121 ? 4.702 86.619 76.914 1.00 15.00 122 ARG D N 1
ATOM 814 C CA . ARG A 1 121 ? 5.622 85.595 76.402 1.00 20.13 122 ARG D CA 1
ATOM 815 C C . ARG A 1 121 ? 5.557 85.501 74.878 1.00 30.27 122 ARG D C 1
ATOM 816 O O . ARG A 1 121 ? 6.515 85.065 74.245 1.00 28.05 122 ARG D O 1
ATOM 824 N N . ALA A 1 122 ? 4.428 85.906 74.302 1.00 21.09 123 ALA D N 1
ATOM 825 C CA . ALA A 1 122 ? 4.253 85.853 72.848 1.00 20.85 123 ALA D CA 1
ATOM 826 C C . ALA A 1 122 ? 5.135 86.854 72.145 1.00 36.36 123 ALA D C 1
ATOM 827 O O . ALA A 1 122 ? 5.615 86.584 71.041 1.00 37.36 123 ALA D O 1
ATOM 829 N N . VAL A 1 123 ? 5.320 88.017 72.755 1.00 27.17 124 VAL D N 1
ATOM 830 C CA . VAL A 1 123 ? 6.146 89.039 72.111 1.00 21.89 124 VAL D CA 1
ATOM 831 C C . VAL A 1 123 ? 7.587 89.133 72.569 1.00 35.21 124 VAL D C 1
ATOM 832 O O . VAL A 1 123 ? 8.456 89.579 71.819 1.00 44.22 124 VAL D O 1
ATOM 836 N N . CYS A 1 124 ? 7.857 88.701 73.797 1.00 30.84 125 CYS D N 1
ATOM 837 C CA . CYS A 1 124 ? 9.215 88.728 74.323 1.00 24.26 125 CYS D CA 1
ATOM 838 C C . CYS A 1 124 ? 9.532 87.267 74.599 1.00 35.49 125 CYS D C 1
ATOM 839 O O . CYS A 1 124 ? 9.226 86.744 75.673 1.00 28.07 125 CYS D O 1
ATOM 842 N N . ARG A 1 125 ? 10.113 86.600 73.615 1.00 26.83 126 ARG D N 1
ATOM 843 C CA . ARG A 1 125 ? 10.414 85.185 73.751 1.00 27.30 126 ARG D CA 1
ATOM 844 C C . ARG A 1 125 ? 11.199 84.832 75.014 1.00 29.95 126 ARG D C 1
ATOM 845 O O . ARG A 1 125 ? 12.232 85.426 75.292 1.00 37.46 126 ARG D O 1
ATOM 853 N N . GLY A 1 126 ? 10.721 83.849 75.768 1.00 25.19 127 GLY D N 1
ATOM 854 C CA . GLY A 1 126 ? 11.416 83.412 76.984 1.00 28.73 127 GLY D CA 1
ATOM 855 C C . GLY A 1 126 ? 11.665 84.457 78.093 1.00 28.27 127 GLY D C 1
ATOM 856 O O . GLY A 1 126 ? 12.530 84.256 78.937 1.00 25.74 127 GLY D O 1
ATOM 857 N N . VAL A 1 127 ? 10.912 85.554 78.102 1.00 19.37 128 VAL D N 1
ATOM 858 C CA . VAL A 1 127 ? 11.097 86.570 79.137 1.00 19.28 128 VAL D CA 1
ATOM 859 C C . VAL A 1 127 ? 10.956 85.900 80.504 1.00 26.16 128 VAL D C 1
ATOM 860 O O . VAL A 1 127 ? 10.182 84.949 80.669 1.00 25.65 128 VAL D O 1
ATOM 864 N N . ARG A 1 128 ? 11.737 86.351 81.472 1.00 22.73 129 ARG D N 1
ATOM 865 C CA . ARG A 1 128 ? 11.664 85.769 82.820 1.00 25.16 129 ARG D CA 1
ATOM 866 C C . ARG A 1 128 ? 10.350 86.207 83.480 1.00 24.24 129 ARG D C 1
ATOM 867 O O . ARG A 1 128 ? 9.968 87.378 83.380 1.00 22.43 129 ARG D O 1
ATOM 875 N N . ILE A 1 129 ? 9.654 85.282 84.146 1.00 17.28 130 ILE D N 1
ATOM 876 C CA . ILE A 1 129 ? 8.382 85.610 84.793 1.00 13.32 130 ILE D CA 1
ATOM 877 C C . ILE A 1 129 ? 8.397 85.348 86.313 1.00 29.51 130 ILE D C 1
ATOM 878 O O . ILE A 1 129 ? 8.663 84.236 86.765 1.00 26.53 130 ILE D O 1
ATOM 883 N N . GLY A 1 130 ? 8.100 86.375 87.095 1.00 16.62 131 GLY D N 1
ATOM 884 C CA . GLY A 1 130 ? 8.055 86.237 88.545 1.00 16.83 131 GLY D CA 1
ATOM 885 C C . GLY A 1 130 ? 6.577 86.189 88.848 1.00 20.99 131 GLY D C 1
ATOM 886 O O . GLY A 1 130 ? 5.771 86.652 88.046 1.00 23.12 131 GLY D O 1
ATOM 887 N N . LYS A 1 131 ? 6.219 85.611 89.987 1.00 15.88 132 LYS D N 1
ATOM 888 C CA . LYS A 1 131 ? 4.821 85.494 90.406 1.00 10.80 132 LYS D CA 1
ATOM 889 C C . LYS A 1 131 ? 4.683 85.941 91.891 1.00 20.67 132 LYS D C 1
ATOM 890 O O . LYS A 1 131 ? 5.561 85.646 92.728 1.00 26.55 132 LYS D O 1
ATOM 896 N N . ILE A 1 132 ? 3.577 86.603 92.218 1.00 22.36 133 ILE D N 1
ATOM 897 C CA . ILE A 1 132 ? 3.311 87.089 93.588 1.00 27.71 133 ILE D CA 1
ATOM 898 C C . ILE A 1 132 ? 1.871 86.789 93.989 1.00 29.84 133 ILE D C 1
ATOM 899 O O . ILE A 1 132 ? 0.933 87.151 93.280 1.00 31.93 133 ILE D O 1
ATOM 904 N N . LEU A 1 133 ? 1.695 86.115 95.124 1.00 20.91 134 LEU D N 1
ATOM 905 C CA . LEU A 1 133 ? 0.361 85.762 95.602 1.00 16.08 134 LEU D CA 1
ATOM 906 C C . LEU A 1 133 ? 0.076 86.588 96.823 1.00 28.02 134 LEU D C 1
ATOM 907 O O . LEU A 1 133 ? 0.787 86.504 97.821 1.00 27.78 134 LEU D O 1
ATOM 912 N N . ILE A 1 134 ? -0.957 87.404 96.745 1.00 30.58 135 ILE D N 1
ATOM 913 C CA . ILE A 1 134 ? -1.296 88.256 97.853 1.00 29.58 135 ILE D CA 1
ATOM 914 C C . ILE A 1 134 ? -2.680 87.964 98.372 1.00 45.74 135 ILE D C 1
ATOM 915 O O . ILE A 1 134 ? -3.598 87.721 97.603 1.00 55.25 135 ILE D O 1
ATOM 920 N N . GLN A 1 135 ? -2.820 87.962 99.689 1.00 49.64 136 GLN D N 1
ATOM 921 C CA . GLN A 1 135 ? -4.104 87.679 100.295 1.00 54.43 136 GLN D CA 1
ATOM 922 C C . GLN A 1 135 ? -4.537 88.787 101.212 1.00 56.57 136 GLN D C 1
ATOM 923 O O . GLN A 1 135 ? -3.751 89.283 102.014 1.00 56.59 136 GLN D O 1
ATOM 929 N N . ARG A 1 136 ? -5.798 89.155 101.096 1.00 57.35 137 ARG D N 1
ATOM 930 C CA . ARG A 1 136 ? -6.353 90.194 101.949 1.00 61.07 137 ARG D CA 1
ATOM 931 C C . ARG A 1 136 ? -6.689 89.458 103.240 1.00 70.42 137 ARG D C 1
ATOM 932 O O . ARG A 1 136 ? -7.215 88.343 103.206 1.00 67.88 137 ARG D O 1
ATOM 940 N N . ASP A 1 137 ? -6.377 90.065 104.378 1.00 75.26 138 ASP D N 1
ATOM 941 C CA . ASP A 1 137 ? -6.667 89.428 105.660 1.00 84.29 138 ASP D CA 1
ATOM 942 C C . ASP A 1 137 ? -8.171 89.354 105.960 1.00 95.76 138 ASP D C 1
ATOM 943 O O . ASP A 1 137 ? -8.955 90.203 105.514 1.00 91.43 138 ASP D O 1
ATOM 948 N N . GLU A 1 138 ? -8.552 88.330 106.726 1.00 98.65 139 GLU D N 1
ATOM 949 C CA . GLU A 1 138 ? -9.944 88.065 107.120 1.00 99.69 139 GLU D CA 1
ATOM 950 C C . GLU A 1 138 ? -10.526 88.993 108.204 1.00 100.00 139 GLU D C 1
ATOM 951 O O . GLU A 1 138 ? -11.688 89.410 108.121 1.00 100.00 139 GLU D O 1
ATOM 957 N N . THR A 1 139 ? -9.721 89.302 109.218 1.00 97.21 140 THR D N 1
ATOM 958 C CA . THR A 1 139 ? -10.138 90.178 110.316 1.00 95.97 140 THR D CA 1
ATOM 959 C C . THR A 1 139 ? -10.346 91.561 109.731 1.00 96.06 140 THR D C 1
ATOM 960 O O . THR A 1 139 ? -11.474 92.056 109.604 1.00 90.83 140 THR D O 1
ATOM 964 N N . THR A 1 140 ? -9.226 92.177 109.381 1.00 92.10 141 THR D N 1
ATOM 965 C CA . THR A 1 140 ? -9.240 93.486 108.771 1.00 92.16 141 THR D CA 1
ATOM 966 C C . THR A 1 140 ? -9.427 93.120 107.310 1.00 98.12 141 THR D C 1
ATOM 967 O O . THR A 1 140 ? -10.493 92.662 106.896 1.00 100.00 141 THR D O 1
ATOM 971 N N . ALA A 1 141 ? -8.358 93.288 106.551 1.00 93.24 142 ALA D N 1
ATOM 972 C CA . ALA A 1 141 ? -8.340 92.979 105.138 1.00 94.30 142 ALA D CA 1
ATOM 973 C C . ALA A 1 141 ? -7.055 93.586 104.597 1.00 96.09 142 ALA D C 1
ATOM 974 O O . ALA A 1 141 ? -6.954 93.911 103.416 1.00 100.00 142 ALA D O 1
ATOM 976 N N . GLU A 1 142 ? -6.070 93.761 105.471 1.00 79.98 143 GLU D N 1
ATOM 977 C CA . GLU A 1 142 ? -4.819 94.319 105.002 1.00 75.42 143 GLU D CA 1
ATOM 978 C C . GLU A 1 142 ? -4.279 93.188 104.152 1.00 64.44 143 GLU D C 1
ATOM 979 O O . GLU A 1 142 ? -4.484 92.020 104.472 1.00 60.55 143 GLU D O 1
ATOM 985 N N . PRO A 1 143 ? -3.650 93.524 103.035 1.00 55.43 144 PRO D N 1
ATOM 986 C CA . PRO A 1 143 ? -3.147 92.501 102.134 1.00 54.61 144 PRO D CA 1
ATOM 987 C C . PRO A 1 143 ? -1.894 91.886 102.683 1.00 53.46 144 PRO D C 1
ATOM 988 O O . PRO A 1 143 ? -1.013 92.574 103.197 1.00 52.60 144 PRO D O 1
ATOM 992 N N . LYS A 1 144 ? -1.834 90.569 102.571 1.00 49.27 145 LYS D N 1
ATOM 993 C CA . LYS A 1 144 ? -0.701 89.814 103.051 1.00 48.95 145 LYS D CA 1
ATOM 994 C C . LYS A 1 144 ? -0.065 89.032 101.913 1.00 47.25 145 LYS D C 1
ATOM 995 O O . LYS A 1 144 ? -0.742 88.454 101.040 1.00 35.36 145 LYS D O 1
ATOM 1001 N N . LEU A 1 145 ? 1.255 89.041 101.945 1.00 35.73 146 LEU D N 1
ATOM 1002 C CA . LEU A 1 145 ? 2.060 88.363 100.967 1.00 33.63 146 LEU D CA 1
ATOM 1003 C C . LEU A 1 145 ? 2.003 86.879 101.310 1.00 38.66 146 LEU D C 1
ATOM 1004 O O . LEU A 1 145 ? 2.502 86.472 102.355 1.00 44.30 146 LEU D O 1
ATOM 1009 N N . ILE A 1 146 ? 1.389 86.067 100.461 1.00 30.36 147 ILE D N 1
ATOM 1010 C CA . ILE A 1 146 ? 1.304 84.636 100.758 1.00 24.20 147 ILE D CA 1
ATOM 1011 C C . ILE A 1 146 ? 2.405 83.814 100.128 1.00 39.14 147 ILE D C 1
ATOM 1012 O O . ILE A 1 146 ? 2.825 82.825 100.696 1.00 41.56 147 ILE D O 1
ATOM 1017 N N . TYR A 1 147 ? 2.857 84.199 98.939 1.00 36.34 148 TYR D N 1
ATOM 1018 C CA . TYR A 1 147 ? 3.884 83.428 98.249 1.00 28.91 148 TYR D CA 1
ATOM 1019 C C . TYR A 1 147 ? 4.447 84.253 97.109 1.00 24.93 148 TYR D C 1
ATOM 1020 O O . TYR A 1 147 ? 3.740 85.082 96.548 1.00 26.92 148 TYR D O 1
ATOM 1029 N N . GLU A 1 148 ? 5.703 84.010 96.753 1.00 23.24 149 GLU D N 1
ATOM 1030 C CA . GLU A 1 148 ? 6.331 84.718 95.634 1.00 29.11 149 GLU D CA 1
ATOM 1031 C C . GLU A 1 148 ? 7.578 84.011 95.141 1.00 34.97 149 GLU D C 1
ATOM 1032 O O . GLU A 1 148 ? 8.331 83.484 95.951 1.00 26.95 149 GLU D O 1
ATOM 1038 N N . LYS A 1 149 ? 7.803 84.004 93.825 1.00 27.41 150 LYS D N 1
ATOM 1039 C CA . LYS A 1 149 ? 9.013 83.399 93.246 1.00 25.71 150 LYS D CA 1
ATOM 1040 C C . LYS A 1 149 ? 9.386 84.383 92.169 1.00 28.13 150 LYS D C 1
ATOM 1041 O O . LYS A 1 149 ? 8.662 84.531 91.183 1.00 28.63 150 LYS D O 1
ATOM 1047 N N . LEU A 1 150 ? 10.503 85.064 92.378 1.00 20.87 151 LEU D N 1
ATOM 1048 C CA . LEU A 1 150 ? 10.984 86.090 91.453 1.00 27.68 151 LEU D CA 1
ATOM 1049 C C . LEU A 1 150 ? 12.378 85.835 90.949 1.00 27.70 151 LEU D C 1
ATOM 1050 O O . LEU A 1 150 ? 13.131 85.084 91.549 1.00 32.28 151 LEU D O 1
ATOM 1055 N N . PRO A 1 151 ? 12.722 86.481 89.842 1.00 26.52 152 PRO D N 1
ATOM 1056 C CA . PRO A 1 151 ? 14.057 86.330 89.283 1.00 22.87 152 PRO D CA 1
ATOM 1057 C C . PRO A 1 151 ? 15.015 86.831 90.355 1.00 32.87 152 PRO D C 1
ATOM 1058 O O . PRO A 1 151 ? 14.703 87.740 91.157 1.00 26.71 152 PRO D O 1
ATOM 1062 N N . ALA A 1 152 ? 16.194 86.247 90.375 1.00 31.01 153 ALA D N 1
ATOM 1063 C CA . ALA A 1 152 ? 17.167 86.649 91.366 1.00 36.01 153 ALA D CA 1
ATOM 1064 C C . ALA A 1 152 ? 17.734 88.051 91.191 1.00 39.11 153 ALA D C 1
ATOM 1065 O O . ALA A 1 152 ? 17.939 88.757 92.162 1.00 43.65 153 ALA D O 1
ATOM 1067 N N . ASP A 1 153 ? 18.008 88.458 89.961 1.00 34.22 154 ASP D N 1
ATOM 1068 C CA . ASP A 1 153 ? 18.569 89.785 89.727 1.00 27.70 154 ASP D CA 1
ATOM 1069 C C . ASP A 1 153 ? 17.478 90.788 89.433 1.00 24.28 154 ASP D C 1
ATOM 1070 O O . ASP A 1 153 ? 17.707 91.783 88.736 1.00 28.69 154 ASP D O 1
ATOM 1075 N N . ILE A 1 154 ? 16.284 90.528 89.944 1.00 23.68 155 ILE D N 1
ATOM 1076 C CA . ILE A 1 154 ? 15.170 91.423 89.691 1.00 24.93 155 ILE D CA 1
ATOM 1077 C C . ILE A 1 154 ? 15.476 92.885 90.007 1.00 35.36 155 ILE D C 1
ATOM 1078 O O . ILE A 1 154 ? 14.928 93.785 89.368 1.00 30.49 155 ILE D O 1
ATOM 1083 N N . ARG A 1 155 ? 16.350 93.126 90.980 1.00 26.08 156 ARG D N 1
ATOM 1084 C CA . ARG A 1 155 ? 16.689 94.501 91.357 1.00 25.51 156 ARG D CA 1
ATOM 1085 C C . ARG A 1 155 ? 17.281 95.294 90.203 1.00 33.06 156 ARG D C 1
ATOM 1086 O O . ARG A 1 155 ? 17.171 96.519 90.148 1.00 35.81 156 ARG D O 1
ATOM 1094 N N . GLU A 1 156 ? 17.919 94.591 89.286 1.00 28.22 157 GLU D N 1
ATOM 1095 C CA . GLU A 1 156 ? 18.533 95.242 88.149 1.00 29.77 157 GLU D CA 1
ATOM 1096 C C . GLU A 1 156 ? 17.652 95.333 86.908 1.00 39.12 157 GLU D C 1
ATOM 1097 O O . GLU A 1 156 ? 18.099 95.823 85.879 1.00 41.72 157 GLU D O 1
ATOM 1103 N N . ARG A 1 157 ? 16.412 94.873 86.994 1.00 32.83 158 ARG D N 1
ATOM 1104 C CA . ARG A 1 157 ? 15.516 94.875 85.840 1.00 26.84 158 ARG D CA 1
ATOM 1105 C C . ARG A 1 157 ? 14.359 95.852 85.827 1.00 34.09 158 ARG D C 1
ATOM 1106 O O . ARG A 1 157 ? 13.943 96.379 86.858 1.00 27.35 158 ARG D O 1
ATOM 1114 N N . TRP A 1 158 ? 13.808 96.058 84.638 1.00 23.59 159 TRP D N 1
ATOM 1115 C CA . TRP A 1 158 ? 12.636 96.889 84.515 1.00 19.05 159 TRP D CA 1
ATOM 1116 C C . TRP A 1 158 ? 11.605 95.793 84.732 1.00 19.67 159 TRP D C 1
ATOM 1117 O O . TRP A 1 158 ? 11.807 94.645 84.308 1.00 21.70 159 TRP D O 1
ATOM 1128 N N . VAL A 1 159 ? 10.516 96.151 85.390 1.00 20.14 160 VAL D N 1
ATOM 1129 C CA . VAL A 1 159 ? 9.461 95.230 85.711 1.00 18.05 160 VAL D CA 1
ATOM 1130 C C . VAL A 1 159 ? 8.091 95.541 85.125 1.00 27.42 160 VAL D C 1
ATOM 1131 O O . VAL A 1 159 ? 7.533 96.611 85.349 1.00 23.96 160 VAL D O 1
ATOM 1135 N N . MET A 1 160 ? 7.543 94.591 84.382 1.00 20.89 161 MET D N 1
ATOM 1136 C CA . MET A 1 160 ? 6.226 94.783 83.830 1.00 20.27 161 MET D CA 1
ATOM 1137 C C . MET A 1 160 ? 5.386 94.066 84.863 1.00 21.08 161 MET D C 1
ATOM 1138 O O . MET A 1 160 ? 5.435 92.838 84.957 1.00 20.66 161 MET D O 1
ATOM 1143 N N . LEU A 1 161 ? 4.650 94.831 85.657 1.00 18.32 162 LEU D N 1
ATOM 1144 C CA . LEU A 1 161 ? 3.789 94.291 86.713 1.00 19.08 162 LEU D CA 1
ATOM 1145 C C . LEU A 1 161 ? 2.393 94.089 86.134 1.00 21.67 162 LEU D C 1
ATOM 1146 O O . LEU A 1 161 ? 1.751 95.039 85.703 1.00 21.27 162 LEU D O 1
ATOM 1151 N N . LEU A 1 162 ? 1.928 92.842 86.122 1.00 19.96 163 LEU D N 1
ATOM 1152 C CA . LEU A 1 162 ? 0.637 92.476 85.531 1.00 13.53 163 LEU D CA 1
ATOM 1153 C C . LEU A 1 162 ? -0.576 92.232 86.447 1.00 23.63 163 LEU D C 1
ATOM 1154 O O . LEU A 1 162 ? -0.569 91.331 87.281 1.00 27.02 163 LEU D O 1
ATOM 1159 N N . ASP A 1 163 ? -1.638 92.994 86.253 1.00 22.21 164 ASP D N 1
ATOM 1160 C CA . ASP A 1 163 ? -2.862 92.810 87.032 1.00 22.63 164 ASP D CA 1
ATOM 1161 C C . ASP A 1 163 ? -3.992 93.441 86.246 1.00 21.77 164 ASP D C 1
ATOM 1162 O O . ASP A 1 163 ? -4.109 94.653 86.094 1.00 21.00 164 ASP D O 1
ATOM 1167 N N . PRO A 1 164 ? -4.821 92.597 85.695 1.00 26.44 165 PRO D N 1
ATOM 1168 C CA . PRO A 1 164 ? -5.899 93.110 84.873 1.00 26.79 165 PRO D CA 1
ATOM 1169 C C . PRO A 1 164 ? -6.859 94.115 85.503 1.00 24.96 165 PRO D C 1
ATOM 1170 O O . PRO A 1 164 ? -7.409 94.940 84.797 1.00 25.89 165 PRO D O 1
ATOM 1174 N N . MET A 1 165 ? -7.110 94.041 86.802 1.00 21.92 166 MET D N 1
ATOM 1175 C CA . MET A 1 165 ? -8.060 94.972 87.388 1.00 21.87 166 MET D CA 1
ATOM 1176 C C . MET A 1 165 ? -7.415 95.716 88.529 1.00 31.25 166 MET D C 1
ATOM 1177 O O . MET A 1 165 ? -6.653 95.135 89.282 1.00 34.93 166 MET D O 1
ATOM 1182 N N . CYS A 1 166 ? -7.704 97.008 88.647 1.00 27.73 167 CYS D N 1
ATOM 1183 C CA . CYS A 1 166 ? -7.137 97.831 89.722 1.00 31.02 167 CYS D CA 1
ATOM 1184 C C . CYS A 1 166 ? -8.284 98.589 90.374 1.00 29.61 167 CYS D C 1
ATOM 1185 O O . CYS A 1 166 ? -8.622 99.675 89.937 1.00 23.35 167 CYS D O 1
ATOM 1188 N N . ALA A 1 167 ? -8.901 97.991 91.387 1.00 23.54 168 ALA D N 1
ATOM 1189 C CA . ALA A 1 167 ? -10.037 98.602 92.059 1.00 25.84 168 ALA D CA 1
ATOM 1190 C C . ALA A 1 167 ? -9.608 99.467 93.248 1.00 27.59 168 ALA D C 1
ATOM 1191 O O . ALA A 1 167 ? -9.593 100.693 93.153 1.00 27.05 168 ALA D O 1
ATOM 1193 N N . THR A 1 168 ? -9.251 98.848 94.363 1.00 27.43 169 THR D N 1
ATOM 1194 C CA . THR A 1 168 ? -8.829 99.625 95.515 1.00 27.01 169 THR D CA 1
ATOM 1195 C C . THR A 1 168 ? -7.344 99.818 95.413 1.00 29.32 169 THR D C 1
ATOM 1196 O O . THR A 1 168 ? -6.783 100.640 96.110 1.00 28.39 169 THR D O 1
ATOM 1200 N N . ALA A 1 169 ? -6.703 99.036 94.559 1.00 27.64 170 ALA D N 1
ATOM 1201 C CA . ALA A 1 169 ? -5.251 99.113 94.393 1.00 24.06 170 ALA D CA 1
ATOM 1202 C C . ALA A 1 169 ? -4.503 98.551 95.611 1.00 35.02 170 ALA D C 1
ATOM 1203 O O . ALA A 1 169 ? -3.276 98.661 95.710 1.00 24.41 170 ALA D O 1
ATOM 1205 N N . GLY A 1 170 ? -5.231 97.933 96.536 1.00 32.93 171 GLY D N 1
ATOM 1206 C CA . GLY A 1 170 ? -4.585 97.349 97.712 1.00 27.91 171 GLY D CA 1
ATOM 1207 C C . GLY A 1 170 ? -3.563 96.274 97.320 1.00 30.11 171 GLY D C 1
ATOM 1208 O O . GLY A 1 170 ? -2.462 96.238 97.844 1.00 31.11 171 GLY D O 1
ATOM 1209 N N . SER A 1 171 ? -3.924 95.405 96.390 1.00 28.78 172 SER D N 1
ATOM 1210 C CA . SER A 1 171 ? -3.019 94.337 95.962 1.00 29.80 172 SER D CA 1
ATOM 1211 C C . SER A 1 171 ? -1.780 94.829 95.247 1.00 32.03 172 SER D C 1
ATOM 1212 O O . SER A 1 171 ? -0.660 94.440 95.597 1.00 26.99 172 SER D O 1
ATOM 1215 N N . VAL A 1 172 ? -1.970 95.690 94.250 1.00 26.28 173 VAL D N 1
ATOM 1216 C CA . VAL A 1 172 ? -0.824 96.193 93.518 1.00 24.14 173 VAL D CA 1
ATOM 1217 C C . VAL A 1 172 ? 0.097 97.013 94.415 1.00 21.05 173 VAL D C 1
ATOM 1218 O O . VAL A 1 172 ? 1.337 96.952 94.318 1.00 24.18 173 VAL D O 1
ATOM 1222 N N . CYS A 1 173 ? -0.491 97.770 95.326 1.00 20.78 174 CYS D N 1
ATOM 1223 C CA . CYS A 1 173 ? 0.370 98.546 96.221 1.00 26.68 174 CYS D CA 1
ATOM 1224 C C . CYS A 1 173 ? 1.216 97.596 97.065 1.00 25.05 174 CYS D C 1
ATOM 1225 O O . CYS A 1 173 ? 2.386 97.840 97.296 1.00 30.70 174 CYS D O 1
ATOM 1228 N N . LYS A 1 174 ? 0.634 96.483 97.483 1.00 29.01 175 LYS D N 1
ATOM 1229 C CA . LYS A 1 174 ? 1.382 95.495 98.270 1.00 28.10 175 LYS D CA 1
ATOM 1230 C C . LYS A 1 174 ? 2.496 94.902 97.402 1.00 23.90 175 LYS D C 1
ATOM 1231 O O . LYS A 1 174 ? 3.630 94.719 97.842 1.00 19.43 175 LYS D O 1
ATOM 1237 N N . ALA A 1 175 ? 2.177 94.587 96.157 1.00 18.99 176 ALA D N 1
ATOM 1238 C CA . ALA A 1 175 ? 3.192 94.003 95.293 1.00 20.07 176 ALA D CA 1
ATOM 1239 C C . ALA A 1 175 ? 4.352 94.957 95.126 1.00 17.85 176 ALA D C 1
ATOM 1240 O O . ALA A 1 175 ? 5.530 94.540 95.119 1.00 26.05 176 ALA D O 1
ATOM 1242 N N . ILE A 1 176 ? 4.024 96.242 94.955 1.00 20.94 177 ILE D N 1
ATOM 1243 C CA . ILE A 1 176 ? 5.073 97.255 94.759 1.00 19.71 177 ILE D CA 1
ATOM 1244 C C . ILE A 1 176 ? 5.982 97.355 95.974 1.00 23.03 177 ILE D C 1
ATOM 1245 O O . ILE A 1 176 ? 7.216 97.415 95.859 1.00 21.63 177 ILE D O 1
ATOM 1250 N N . GLU A 1 177 ? 5.357 97.351 97.149 1.00 29.72 178 GLU D N 1
ATOM 1251 C CA . GLU A 1 177 ? 6.098 97.406 98.401 1.00 26.22 178 GLU D CA 1
ATOM 1252 C C . GLU A 1 177 ? 7.131 96.274 98.404 1.00 26.43 178 GLU D C 1
ATOM 1253 O O . GLU A 1 177 ? 8.321 96.520 98.609 1.00 28.79 178 GLU D O 1
ATOM 1259 N N . VAL A 1 178 ? 6.714 95.040 98.137 1.00 27.14 179 VAL D N 1
ATOM 1260 C CA . VAL A 1 178 ? 7.732 93.999 98.137 1.00 25.62 179 VAL D CA 1
ATOM 1261 C C . VAL A 1 178 ? 8.813 94.179 97.080 1.00 30.86 179 VAL D C 1
ATOM 1262 O O . VAL A 1 178 ? 10.002 94.003 97.359 1.00 26.59 179 VAL D O 1
ATOM 1266 N N . LEU A 1 179 ? 8.420 94.569 95.877 1.00 24.05 180 LEU D N 1
ATOM 1267 C CA . LEU A 1 179 ? 9.419 94.766 94.822 1.00 20.75 180 LEU D CA 1
ATOM 1268 C C . LEU A 1 179 ? 10.435 95.807 95.287 1.00 22.01 180 LEU D C 1
ATOM 1269 O O . LEU A 1 179 ? 11.643 95.622 95.170 1.00 28.03 180 LEU D O 1
ATOM 1274 N N . LEU A 1 180 ? 9.932 96.911 95.825 1.00 21.93 181 LEU D N 1
ATOM 1275 C CA . LEU A 1 180 ? 10.811 97.976 96.289 1.00 22.59 181 LEU D CA 1
ATOM 1276 C C . LEU A 1 180 ? 11.725 97.462 97.380 1.00 29.77 181 LEU D C 1
ATOM 1277 O O . LEU A 1 180 ? 12.922 97.740 97.387 1.00 25.21 181 LEU D O 1
ATOM 1282 N N . ARG A 1 181 ? 11.164 96.690 98.300 1.00 21.76 182 ARG D N 1
ATOM 1283 C CA . ARG A 1 181 ? 11.983 96.147 99.386 1.00 24.41 182 ARG D CA 1
ATOM 1284 C C . ARG A 1 181 ? 13.130 95.294 98.854 1.00 33.16 182 ARG D C 1
ATOM 1285 O O . ARG A 1 181 ? 14.208 95.245 99.439 1.00 28.56 182 ARG D O 1
ATOM 1293 N N . LEU A 1 182 ? 12.901 94.628 97.729 1.00 30.06 183 LEU D N 1
ATOM 1294 C CA . LEU A 1 182 ? 13.923 93.764 97.137 1.00 28.23 183 LEU D CA 1
ATOM 1295 C C . LEU A 1 182 ? 14.983 94.528 96.370 1.00 32.22 183 LEU D C 1
ATOM 1296 O O . LEU A 1 182 ? 15.990 93.948 95.970 1.00 38.07 183 LEU D O 1
ATOM 1301 N N . GLY A 1 183 ? 14.755 95.821 96.149 1.00 26.90 184 GLY D N 1
ATOM 1302 C CA . GLY A 1 183 ? 15.725 96.640 95.423 1.00 27.92 184 GLY D CA 1
ATOM 1303 C C . GLY A 1 183 ? 15.282 97.165 94.039 1.00 39.69 184 GLY D C 1
ATOM 1304 O O . GLY A 1 183 ? 16.062 97.812 93.334 1.00 38.93 184 GLY D O 1
ATOM 1305 N N . VAL A 1 184 ? 14.046 96.900 93.641 1.00 27.99 185 VAL D N 1
ATOM 1306 C CA . VAL A 1 184 ? 13.607 97.393 92.347 1.00 26.77 185 VAL D CA 1
ATOM 1307 C C . VAL A 1 184 ? 13.455 98.922 92.417 1.00 31.36 185 VAL D C 1
ATOM 1308 O O . VAL A 1 184 ? 12.907 99.446 93.364 1.00 24.68 185 VAL D O 1
ATOM 1312 N N . LYS A 1 185 ? 13.942 99.640 91.414 1.00 26.10 186 LYS D N 1
ATOM 1313 C CA . LYS A 1 185 ? 13.804 101.093 91.404 1.00 24.09 186 LYS D CA 1
ATOM 1314 C C . LYS A 1 185 ? 12.373 101.412 91.032 1.00 25.80 186 LYS D C 1
ATOM 1315 O O . LYS A 1 185 ? 11.887 100.975 89.997 1.00 24.97 186 LYS D O 1
ATOM 1321 N N . GLU A 1 186 ? 11.703 102.182 91.873 1.00 18.27 187 GLU D N 1
ATOM 1322 C CA . GLU A 1 186 ? 10.318 102.541 91.635 1.00 20.01 187 GLU D CA 1
ATOM 1323 C C . GLU A 1 186 ? 10.031 103.033 90.232 1.00 26.04 187 GLU D C 1
ATOM 1324 O O . GLU A 1 186 ? 8.973 102.764 89.676 1.00 26.90 187 GLU D O 1
ATOM 1330 N N . GLU A 1 187 ? 10.960 103.789 89.678 1.00 21.51 188 GLU D N 1
ATOM 1331 C CA . GLU A 1 187 ? 10.747 104.341 88.353 1.00 23.18 188 GLU D CA 1
ATOM 1332 C C . GLU A 1 187 ? 10.953 103.319 87.236 1.00 36.72 188 GLU D C 1
ATOM 1333 O O . GLU A 1 187 ? 10.773 103.645 86.053 1.00 25.98 188 GLU D O 1
ATOM 1339 N N . ARG A 1 188 ? 11.303 102.084 87.609 1.00 20.85 189 ARG D N 1
ATOM 1340 C CA . ARG A 1 188 ? 11.479 101.037 86.607 1.00 23.05 189 ARG D CA 1
ATOM 1341 C C . ARG A 1 188 ? 10.318 100.049 86.638 1.00 25.03 189 ARG D C 1
ATOM 1342 O O . ARG A 1 188 ? 10.408 98.949 86.104 1.00 22.98 189 ARG D O 1
ATOM 1350 N N . ILE A 1 189 ? 9.219 100.440 87.262 1.00 16.38 190 ILE D N 1
ATOM 1351 C CA . ILE A 1 189 ? 8.079 99.551 87.337 1.00 16.07 190 ILE D CA 1
ATOM 1352 C C . ILE A 1 189 ? 6.990 100.039 86.420 1.00 25.58 190 ILE D C 1
ATOM 1353 O O . ILE A 1 189 ? 6.547 101.184 86.522 1.00 24.67 190 ILE D O 1
ATOM 1358 N N . ILE A 1 190 ? 6.550 99.165 85.527 1.00 19.86 191 ILE D N 1
ATOM 1359 C CA . ILE A 1 190 ? 5.492 99.520 84.601 1.00 19.17 191 ILE D CA 1
ATOM 1360 C C . ILE A 1 190 ? 4.291 98.657 84.941 1.00 24.35 191 ILE D C 1
ATOM 1361 O O . ILE A 1 190 ? 4.326 97.445 84.800 1.00 30.98 191 ILE D O 1
ATOM 1366 N N . PHE A 1 191 ? 3.236 99.287 85.414 1.00 18.04 192 PHE D N 1
ATOM 1367 C CA . PHE A 1 191 ? 2.030 98.571 85.807 1.00 16.58 192 PHE D CA 1
ATOM 1368 C C . PHE A 1 191 ? 1.114 98.471 84.606 1.00 28.01 192 PHE D C 1
ATOM 1369 O O . PHE A 1 191 ? 0.564 99.479 84.164 1.00 24.52 192 PHE D O 1
ATOM 1377 N N . VAL A 1 192 ? 0.950 97.247 84.104 1.00 18.58 193 VAL D N 1
ATOM 1378 C CA . VAL A 1 192 ? 0.095 96.960 82.949 1.00 18.77 193 VAL D CA 1
ATOM 1379 C C . VAL A 1 192 ? -1.264 96.490 83.441 1.00 22.34 193 VAL D C 1
ATOM 1380 O O . VAL A 1 192 ? -1.390 95.492 84.147 1.00 18.40 193 VAL D O 1
ATOM 1384 N N . ASN A 1 193 ? -2.293 97.222 83.062 1.00 19.00 194 ASN D N 1
ATOM 1385 C CA . ASN A 1 193 ? -3.622 96.931 83.554 1.00 19.53 194 ASN D CA 1
ATOM 1386 C C . ASN A 1 193 ? -4.721 97.040 82.476 1.00 23.46 194 ASN D C 1
ATOM 1387 O O . ASN A 1 193 ? -4.579 97.789 81.521 1.00 22.44 194 ASN D O 1
ATOM 1392 N N . ILE A 1 194 ? -5.810 96.296 82.615 1.00 11.61 195 ILE D N 1
ATOM 1393 C CA . ILE A 1 194 ? -6.852 96.393 81.605 1.00 14.85 195 ILE D CA 1
ATOM 1394 C C . ILE A 1 194 ? -7.924 97.427 81.975 1.00 27.36 195 ILE D C 1
ATOM 1395 O O . ILE A 1 194 ? -8.309 98.295 81.183 1.00 31.09 195 ILE D O 1
ATOM 1400 N N . LEU A 1 195 ? -8.414 97.304 83.196 1.00 21.87 196 LEU D N 1
ATOM 1401 C CA . LEU A 1 195 ? -9.478 98.159 83.685 1.00 26.98 196 LEU D CA 1
ATOM 1402 C C . LEU A 1 195 ? -9.139 98.770 85.059 1.00 30.88 196 LEU D C 1
ATOM 1403 O O . LEU A 1 195 ? -8.695 98.065 85.970 1.00 23.27 196 LEU D O 1
ATOM 1408 N N . ALA A 1 196 ? -9.364 100.070 85.230 1.00 26.99 197 ALA D N 1
ATOM 1409 C CA . ALA A 1 196 ? -9.068 100.677 86.525 1.00 28.85 197 ALA D CA 1
ATOM 1410 C C . ALA A 1 196 ? -10.207 101.554 87.037 1.00 31.95 197 ALA D C 1
ATOM 1411 O O . ALA A 1 196 ? -11.101 101.915 86.281 1.00 24.35 197 ALA D O 1
ATOM 1413 N N . ALA A 1 197 ? -10.167 101.889 88.326 1.00 30.34 198 ALA D N 1
ATOM 1414 C CA . ALA A 1 197 ? -11.172 102.761 88.920 1.00 29.19 198 ALA D CA 1
ATOM 1415 C C . ALA A 1 197 ? -10.341 103.945 89.334 1.00 26.24 198 ALA D C 1
ATOM 1416 O O . ALA A 1 197 ? -9.200 103.785 89.787 1.00 22.37 198 ALA D O 1
ATOM 1418 N N . PRO A 1 198 ? -10.909 105.124 89.163 1.00 27.54 199 PRO D N 1
ATOM 1419 C CA . PRO A 1 198 ? -10.228 106.374 89.502 1.00 26.11 199 PRO D CA 1
ATOM 1420 C C . PRO A 1 198 ? -9.576 106.289 90.876 1.00 27.25 199 PRO D C 1
ATOM 1421 O O . PRO A 1 198 ? -8.430 106.706 91.078 1.00 32.12 199 PRO D O 1
ATOM 1425 N N . GLN A 1 199 ? -10.299 105.700 91.815 1.00 32.83 200 GLN D N 1
ATOM 1426 C CA . GLN A 1 199 ? -9.767 105.578 93.152 1.00 34.81 200 GLN D CA 1
ATOM 1427 C C . GLN A 1 199 ? -8.513 104.713 93.275 1.00 37.94 200 GLN D C 1
ATOM 1428 O O . GLN A 1 199 ? -7.605 105.033 94.049 1.00 32.69 200 GLN D O 1
ATOM 1434 N N . GLY A 1 200 ? -8.444 103.628 92.510 1.00 27.79 201 GLY D N 1
ATOM 1435 C CA . GLY A 1 200 ? -7.266 102.769 92.593 1.00 25.43 201 GLY D CA 1
ATOM 1436 C C . GLY A 1 200 ? -6.133 103.585 92.011 1.00 28.71 201 GLY D C 1
ATOM 1437 O O . GLY A 1 200 ? -5.021 103.606 92.529 1.00 26.32 201 GLY D O 1
ATOM 1438 N N . ILE A 1 201 ? -6.430 104.283 90.927 1.00 30.22 202 ILE D N 1
ATOM 1439 C CA . ILE A 1 201 ? -5.412 105.090 90.287 1.00 29.19 202 ILE D CA 1
ATOM 1440 C C . ILE A 1 201 ? -4.814 106.112 91.224 1.00 28.67 202 ILE D C 1
ATOM 1441 O O . ILE A 1 201 ? -3.577 106.234 91.340 1.00 24.86 202 ILE D O 1
ATOM 1446 N N . GLU A 1 202 ? -5.692 106.863 91.882 1.00 19.89 203 GLU D N 1
ATOM 1447 C CA . GLU A 1 202 ? -5.227 107.880 92.819 1.00 29.03 203 GLU D CA 1
ATOM 1448 C C . GLU A 1 202 ? -4.339 107.249 93.894 1.00 27.43 203 GLU D C 1
ATOM 1449 O O . GLU A 1 202 ? -3.309 107.799 94.263 1.00 28.83 203 GLU D O 1
ATOM 1455 N N . ARG A 1 203 ? -4.732 106.090 94.410 1.00 26.04 204 ARG D N 1
ATOM 1456 C CA . ARG A 1 203 ? -3.923 105.457 95.440 1.00 21.06 204 ARG D CA 1
ATOM 1457 C C . ARG A 1 203 ? -2.542 105.036 94.978 1.00 29.07 204 ARG D C 1
ATOM 1458 O O . ARG A 1 203 ? -1.557 105.248 95.683 1.00 25.54 204 ARG D O 1
ATOM 1466 N N . VAL A 1 204 ? -2.442 104.409 93.816 1.00 23.80 205 VAL D N 1
ATOM 1467 C CA . VAL A 1 204 ? -1.111 104.007 93.429 1.00 24.46 205 VAL D CA 1
ATOM 1468 C C . VAL A 1 204 ? -0.192 105.211 93.289 1.00 22.73 205 VAL D C 1
ATOM 1469 O O . VAL A 1 204 ? 0.949 105.183 93.742 1.00 24.45 205 VAL D O 1
ATOM 1473 N N . PHE A 1 205 ? -0.697 106.293 92.708 1.00 24.25 206 PHE D N 1
ATOM 1474 C CA . PHE A 1 205 ? 0.155 107.468 92.554 1.00 27.71 206 PHE D CA 1
ATOM 1475 C C . PHE A 1 205 ? 0.456 108.266 93.813 1.00 39.93 206 PHE D C 1
ATOM 1476 O O . PHE A 1 205 ? 1.502 108.912 93.918 1.00 31.46 206 PHE D O 1
ATOM 1484 N N . LYS A 1 206 ? -0.448 108.201 94.780 1.00 35.34 207 LYS D N 1
ATOM 1485 C CA . LYS A 1 206 ? -0.221 108.897 96.032 1.00 33.11 207 LYS D CA 1
ATOM 1486 C C . LYS A 1 206 ? 0.911 108.102 96.725 1.00 41.78 207 LYS D C 1
ATOM 1487 O O . LYS A 1 206 ? 1.816 108.690 97.310 1.00 38.57 207 LYS D O 1
ATOM 1493 N N . GLU A 1 207 ? 0.899 106.770 96.620 1.00 31.97 208 GLU D N 1
ATOM 1494 C CA . GLU A 1 207 ? 1.967 105.995 97.251 1.00 26.99 208 GLU D CA 1
ATOM 1495 C C . GLU A 1 207 ? 3.256 105.874 96.459 1.00 33.94 208 GLU D C 1
ATOM 1496 O O . GLU A 1 207 ? 4.329 105.940 97.048 1.00 34.54 208 GLU D O 1
ATOM 1502 N N . TYR A 1 208 ? 3.167 105.660 95.147 1.00 32.26 209 TYR D N 1
ATOM 1503 C CA . TYR A 1 208 ? 4.380 105.508 94.312 1.00 34.19 209 TYR D CA 1
ATOM 1504 C C . TYR A 1 208 ? 4.320 106.342 93.058 1.00 40.33 209 TYR D C 1
ATOM 1505 O O . TYR A 1 208 ? 4.172 105.823 91.963 1.00 38.67 209 TYR D O 1
ATOM 1514 N N . PRO A 1 209 ? 4.427 107.645 93.240 1.00 37.21 210 PRO D N 1
ATOM 1515 C CA . PRO A 1 209 ? 4.355 108.592 92.141 1.00 36.88 210 PRO D CA 1
ATOM 1516 C C . PRO A 1 209 ? 5.254 108.325 90.951 1.00 26.99 210 PRO D C 1
ATOM 1517 O O . PRO A 1 209 ? 4.997 108.826 89.870 1.00 32.52 210 PRO D O 1
ATOM 1521 N N . LYS A 1 210 ? 6.319 107.563 91.142 1.00 24.46 211 LYS D N 1
ATOM 1522 C CA . LYS A 1 210 ? 7.242 107.301 90.032 1.00 27.11 211 LYS D CA 1
ATOM 1523 C C . LYS A 1 210 ? 6.967 106.118 89.101 1.00 28.18 211 LYS D C 1
ATOM 1524 O O . LYS A 1 210 ? 7.601 105.998 88.061 1.00 30.59 211 LYS D O 1
ATOM 1530 N N . VAL A 1 211 ? 6.068 105.221 89.463 1.00 21.56 212 VAL D N 1
ATOM 1531 C CA . VAL A 1 211 ? 5.827 104.098 88.569 1.00 26.86 212 VAL D CA 1
ATOM 1532 C C . VAL A 1 211 ? 5.049 104.597 87.337 1.00 26.76 212 VAL D C 1
ATOM 1533 O O . VAL A 1 211 ? 4.526 105.697 87.338 1.00 29.37 212 VAL D O 1
ATOM 1537 N N . ARG A 1 212 ? 4.972 103.793 86.287 1.00 27.10 213 ARG D N 1
ATOM 1538 C CA . ARG A 1 212 ? 4.215 104.193 85.095 1.00 22.01 213 ARG D CA 1
ATOM 1539 C C . ARG A 1 212 ? 3.048 103.223 85.031 1.00 24.03 213 ARG D C 1
ATOM 1540 O O . ARG A 1 212 ? 3.194 102.068 85.429 1.00 41.73 213 ARG D O 1
ATOM 1548 N N . MET A 1 213 ? 1.887 103.659 84.564 1.00 15.76 214 MET D N 1
ATOM 1549 C CA . MET A 1 213 ? 0.752 102.747 84.481 1.00 15.97 214 MET D CA 1
ATOM 1550 C C . MET A 1 213 ? 0.122 102.813 83.097 1.00 23.17 214 MET D C 1
ATOM 1551 O O . MET A 1 213 ? -0.154 103.890 82.572 1.00 25.84 214 MET D O 1
ATOM 1556 N N . VAL A 1 214 ? -0.113 101.661 82.506 1.00 24.25 215 VAL D N 1
ATOM 1557 C CA . VAL A 1 214 ? -0.730 101.612 81.181 1.00 24.41 215 VAL D CA 1
ATOM 1558 C C . VAL A 1 214 ? -2.061 100.881 81.351 1.00 22.06 215 VAL D C 1
ATOM 1559 O O . VAL A 1 214 ? -2.098 99.759 81.863 1.00 21.33 215 VAL D O 1
ATOM 1563 N N . THR A 1 215 ? -3.159 101.493 80.941 1.00 22.85 216 THR D N 1
ATOM 1564 C CA . THR A 1 215 ? -4.459 100.831 81.104 1.00 23.77 216 THR D CA 1
ATOM 1565 C C . THR A 1 215 ? -5.275 100.948 79.828 1.00 29.07 216 THR D C 1
ATOM 1566 O O . THR A 1 215 ? -5.000 101.791 78.978 1.00 31.23 216 THR D O 1
ATOM 1570 N N . ALA A 1 216 ? -6.290 100.111 79.703 1.00 20.49 217 ALA D N 1
ATOM 1571 C CA . ALA A 1 216 ? -7.133 100.159 78.526 1.00 22.02 217 ALA D CA 1
ATOM 1572 C C . ALA A 1 216 ? -8.403 100.912 78.833 1.00 27.74 217 ALA D C 1
ATOM 1573 O O . ALA A 1 216 ? -9.085 101.361 77.929 1.00 25.75 217 ALA D O 1
ATOM 1575 N N . ALA A 1 217 ? -8.749 101.039 80.105 1.00 26.64 218 ALA D N 1
ATOM 1576 C CA . ALA A 1 217 ? -9.996 101.736 80.420 1.00 22.93 218 ALA D CA 1
ATOM 1577 C C . ALA A 1 217 ? -10.078 102.221 81.849 1.00 29.96 218 ALA D C 1
ATOM 1578 O O . ALA A 1 217 ? -9.465 101.641 82.736 1.00 26.10 218 ALA D O 1
ATOM 1580 N N . VAL A 1 218 ? -10.866 103.269 82.069 1.00 28.60 219 VAL D N 1
ATOM 1581 C CA . VAL A 1 218 ? -11.065 103.807 83.415 1.00 31.06 219 VAL D CA 1
ATOM 1582 C C . VAL A 1 218 ? -12.567 103.844 83.596 1.00 37.25 219 VAL D C 1
ATOM 1583 O O . VAL A 1 218 ? -13.252 104.495 82.815 1.00 42.76 219 VAL D O 1
ATOM 1587 N N . ASP A 1 219 ? -13.076 103.116 84.594 1.00 26.07 220 ASP D N 1
ATOM 1588 C CA . ASP A 1 219 ? -14.514 103.071 84.847 1.00 26.60 220 ASP D CA 1
ATOM 1589 C C . ASP A 1 219 ? -14.935 104.143 85.841 1.00 38.69 220 ASP D C 1
ATOM 1590 O O . ASP A 1 219 ? -14.118 104.980 86.245 1.00 37.05 220 ASP D O 1
ATOM 1595 N N . ILE A 1 220 ? -16.209 104.120 86.217 1.00 44.33 221 ILE D N 1
ATOM 1596 C CA . ILE A 1 220 ? -16.787 105.112 87.125 1.00 44.61 221 ILE D CA 1
ATOM 1597 C C . ILE A 1 220 ? -16.488 105.004 88.604 1.00 49.99 221 ILE D C 1
ATOM 1598 O O . ILE A 1 220 ? -15.897 105.910 89.196 1.00 44.25 221 ILE D O 1
ATOM 1603 N N . CYS A 1 221 ? -16.925 103.908 89.209 1.00 49.07 222 CYS D N 1
ATOM 1604 C CA . CYS A 1 221 ? -16.711 103.714 90.634 1.00 49.66 222 CYS D CA 1
ATOM 1605 C C . CYS A 1 221 ? -16.549 102.250 91.034 1.00 48.92 222 CYS D C 1
ATOM 1606 O O . CYS A 1 221 ? -16.427 101.359 90.186 1.00 38.81 222 CYS D O 1
ATOM 1609 N N . LEU A 1 222 ? -16.564 102.030 92.347 1.00 38.16 223 LEU D N 1
ATOM 1610 C CA . LEU A 1 222 ? -16.427 100.716 92.949 1.00 36.53 223 LEU D CA 1
ATOM 1611 C C . LEU A 1 222 ? -17.680 100.487 93.775 1.00 47.03 223 LEU D C 1
ATOM 1612 O O . LEU A 1 222 ? -18.203 101.428 94.369 1.00 48.03 223 LEU D O 1
ATOM 1617 N N . ASN A 1 223 ? -18.167 99.257 93.849 1.00 35.29 224 ASN D N 1
ATOM 1618 C CA . ASN A 1 223 ? -19.343 99.032 94.679 1.00 30.54 224 ASN D CA 1
ATOM 1619 C C . ASN A 1 223 ? -18.884 98.622 96.082 1.00 27.07 224 ASN D C 1
ATOM 1620 O O . ASN A 1 223 ? -17.684 98.567 96.364 1.00 26.79 224 ASN D O 1
ATOM 1625 N N . SER A 1 224 ? -19.841 98.353 96.957 1.00 37.29 225 SER D N 1
ATOM 1626 C CA . SER A 1 224 ? -19.551 97.987 98.340 1.00 40.93 225 SER D CA 1
ATOM 1627 C C . SER A 1 224 ? -18.771 96.709 98.366 1.00 44.46 225 SER D C 1
ATOM 1628 O O . SER A 1 224 ? -18.109 96.380 99.344 1.00 43.46 225 SER D O 1
ATOM 1631 N N . ARG A 1 225 ? -18.877 95.974 97.276 1.00 36.93 226 ARG D N 1
ATOM 1632 C CA . ARG A 1 225 ? -18.178 94.718 97.170 1.00 38.26 226 ARG D CA 1
ATOM 1633 C C . ARG A 1 225 ? -16.808 94.978 96.581 1.00 39.02 226 ARG D C 1
ATOM 1634 O O . ARG A 1 225 ? -16.021 94.053 96.404 1.00 41.79 226 ARG D O 1
ATOM 1642 N N . TYR A 1 226 ? -16.520 96.237 96.266 1.00 31.39 227 TYR D N 1
ATOM 1643 C CA . TYR A 1 226 ? -15.220 96.585 95.691 1.00 38.22 227 TYR D CA 1
ATOM 1644 C C . TYR A 1 226 ? -15.019 96.143 94.238 1.00 41.73 227 TYR D C 1
ATOM 1645 O O . TYR A 1 226 ? -13.893 95.988 93.764 1.00 43.41 227 TYR D O 1
ATOM 1654 N N . TYR A 1 227 ? -16.110 95.947 93.524 1.00 34.37 228 TYR D N 1
ATOM 1655 C CA . TYR A 1 227 ? -15.990 95.578 92.140 1.00 33.59 228 TYR D CA 1
ATOM 1656 C C . TYR A 1 227 ? -16.107 96.884 91.385 1.00 37.07 228 TYR D C 1
ATOM 1657 O O . TYR A 1 227 ? -16.839 97.788 91.802 1.00 31.78 228 TYR D O 1
ATOM 1666 N N . ILE A 1 228 ? -15.385 96.990 90.282 1.00 31.88 229 ILE D N 1
ATOM 1667 C CA . ILE A 1 228 ? -15.440 98.186 89.464 1.00 26.36 229 ILE D CA 1
ATOM 1668 C C . ILE A 1 228 ? -16.753 98.183 88.683 1.00 32.03 229 ILE D C 1
ATOM 1669 O O . ILE A 1 228 ? -17.206 97.133 88.203 1.00 27.83 229 ILE D O 1
ATOM 1674 N N . VAL A 1 229 ? -17.377 99.344 88.548 1.00 31.19 230 VAL D N 1
ATOM 1675 C CA . VAL A 1 229 ? -18.623 99.411 87.786 1.00 34.85 230 VAL D CA 1
ATOM 1676 C C . VAL A 1 229 ? -18.435 100.515 86.731 1.00 30.81 230 VAL D C 1
ATOM 1677 O O . VAL A 1 229 ? -17.768 101.519 86.992 1.00 32.35 230 VAL D O 1
ATOM 1681 N N . PRO A 1 230 ? -18.980 100.328 85.536 1.00 22.14 231 PRO D N 1
ATOM 1682 C CA . PRO A 1 230 ? -19.776 99.154 85.147 1.00 22.27 231 PRO D CA 1
ATOM 1683 C C . PRO A 1 230 ? -18.942 97.872 85.219 1.00 29.65 231 PRO D C 1
ATOM 1684 O O . PRO A 1 230 ? -19.461 96.785 85.400 1.00 25.44 231 PRO D O 1
ATOM 1688 N N . GLY A 1 231 ? -17.637 98.019 85.079 1.00 26.87 232 GLY D N 1
ATOM 1689 C CA . GLY A 1 231 ? -16.694 96.911 85.201 1.00 25.83 232 GLY D CA 1
ATOM 1690 C C . GLY A 1 231 ? -16.843 95.682 84.347 1.00 32.89 232 GLY D C 1
ATOM 1691 O O . GLY A 1 231 ? -17.418 95.718 83.263 1.00 26.68 232 GLY D O 1
ATOM 1692 N N . ILE A 1 232 ? -16.326 94.576 84.856 1.00 23.93 233 ILE D N 1
ATOM 1693 C CA . ILE A 1 232 ? -16.333 93.341 84.094 1.00 27.83 233 ILE D CA 1
ATOM 1694 C C . ILE A 1 232 ? -16.676 92.083 84.899 1.00 31.14 233 ILE D C 1
ATOM 1695 O O . ILE A 1 232 ? -16.784 90.976 84.345 1.00 24.64 233 ILE D O 1
ATOM 1700 N N . GLY A 1 233 ? -16.848 92.257 86.203 1.00 27.07 234 GLY D N 1
ATOM 1701 C CA . GLY A 1 233 ? -17.151 91.137 87.098 1.00 22.77 234 GLY D CA 1
ATOM 1702 C C . GLY A 1 233 ? -15.788 90.655 87.594 1.00 28.20 234 GLY D C 1
ATOM 1703 O O . GLY A 1 233 ? -14.816 91.433 87.625 1.00 30.13 234 GLY D O 1
ATOM 1704 N N . ASP A 1 234 ? -15.702 89.381 87.977 1.00 24.20 235 ASP D N 1
ATOM 1705 C CA . ASP A 1 234 ? -14.437 88.842 88.466 1.00 21.20 235 ASP D CA 1
ATOM 1706 C C . ASP A 1 234 ? -13.565 88.343 87.319 1.00 29.78 235 ASP D C 1
ATOM 1707 O O . ASP A 1 234 ? -13.781 87.256 86.774 1.00 29.28 235 ASP D O 1
ATOM 1712 N N . PHE A 1 235 ? -12.582 89.153 86.955 1.00 28.00 236 PHE D N 1
ATOM 1713 C CA . PHE A 1 235 ? -11.715 88.787 85.856 1.00 25.68 236 PHE D CA 1
ATOM 1714 C C . PHE A 1 235 ? -11.154 87.370 85.857 1.00 24.11 236 PHE D C 1
ATOM 1715 O O . PHE A 1 235 ? -11.301 86.602 84.900 1.00 25.21 236 PHE D O 1
ATOM 1723 N N . GLY A 1 236 ? -10.514 87.047 86.970 1.00 17.43 237 GLY D N 1
ATOM 1724 C CA . GLY A 1 236 ? -9.890 85.745 87.194 1.00 17.61 237 GLY D CA 1
ATOM 1725 C C . GLY A 1 236 ? -10.869 84.578 87.083 1.00 24.94 237 GLY D C 1
ATOM 1726 O O . GLY A 1 236 ? -10.578 83.566 86.427 1.00 29.99 237 GLY D O 1
ATOM 1727 N N . ASP A 1 237 ? -12.028 84.701 87.713 1.00 15.65 238 ASP D N 1
ATOM 1728 C CA . ASP A 1 237 ? -13.003 83.619 87.630 1.00 18.36 238 ASP D CA 1
ATOM 1729 C C . ASP A 1 237 ? -13.453 83.481 86.190 1.00 34.39 238 ASP D C 1
ATOM 1730 O O . ASP A 1 237 ? -13.629 82.373 85.696 1.00 32.12 238 ASP D O 1
ATOM 1735 N N . ARG A 1 238 ? -13.676 84.609 85.523 1.00 21.40 239 ARG D N 1
ATOM 1736 C CA . ARG A 1 238 ? -14.143 84.516 84.159 1.00 21.16 239 ARG D CA 1
ATOM 1737 C C . ARG A 1 238 ? -13.067 83.986 83.245 1.00 19.68 239 ARG D C 1
ATOM 1738 O O . ARG A 1 238 ? -13.337 83.131 82.438 1.00 19.01 239 ARG D O 1
ATOM 1746 N N . TYR A 1 239 ? -11.850 84.502 83.341 1.00 20.50 240 TYR D N 1
ATOM 1747 C CA . TYR A 1 239 ? -10.800 84.015 82.442 1.00 18.95 240 TYR D CA 1
ATOM 1748 C C . TYR A 1 239 ? -10.456 82.517 82.644 1.00 30.00 240 TYR D C 1
ATOM 1749 O O . TYR A 1 239 ? -10.292 81.758 81.683 1.00 22.42 240 TYR D O 1
ATOM 1758 N N . PHE A 1 240 ? -10.323 82.097 83.897 1.00 22.51 241 PHE D N 1
ATOM 1759 C CA . PHE A 1 240 ? -9.978 80.700 84.198 1.00 21.71 241 PHE D CA 1
ATOM 1760 C C . PHE A 1 240 ? -11.157 79.727 84.286 1.00 23.66 241 PHE D C 1
ATOM 1761 O O . PHE A 1 240 ? -10.962 78.516 84.378 1.00 29.90 241 PHE D O 1
ATOM 1769 N N . GLY A 1 241 ? -12.373 80.260 84.268 1.00 24.60 242 GLY D N 1
ATOM 1770 C CA . GLY A 1 241 ? -13.575 79.441 84.324 1.00 26.36 242 GLY D CA 1
ATOM 1771 C C . GLY A 1 241 ? -13.926 78.830 85.680 1.00 37.52 242 GLY D C 1
ATOM 1772 O O . GLY A 1 241 ? -14.494 77.748 85.732 1.00 38.39 242 GLY D O 1
ATOM 1773 N N . THR A 1 242 ? -13.610 79.525 86.767 1.00 27.26 243 THR D N 1
ATOM 1774 C CA . THR A 1 242 ? -13.914 79.032 88.116 1.00 24.64 243 THR D CA 1
ATOM 1775 C C . THR A 1 242 ? -15.040 79.845 88.762 1.00 36.82 243 THR D C 1
ATOM 1776 O O . THR A 1 242 ? -14.920 80.265 89.902 1.00 45.67 243 THR D O 1
ATOM 1780 N N . MET A 1 243 ? -16.126 80.097 88.039 1.00 39.44 244 MET D N 1
ATOM 1781 C CA . MET A 1 243 ? -17.235 80.881 88.594 1.00 77.56 244 MET D CA 1
ATOM 1782 C C . MET A 1 243 ? -17.772 80.356 89.929 1.00 100.00 244 MET D C 1
ATOM 1783 O O . MET A 1 243 ? -18.611 79.422 89.898 1.00 100.00 244 MET D O 1
ATOM 1789 N N . GLN B 1 20 ? -13.038 45.476 54.323 1.00 95.27 21 GLN C N 1
ATOM 1790 C CA . GLN B 1 20 ? -13.282 46.852 54.747 1.00 93.09 21 GLN C CA 1
ATOM 1791 C C . GLN B 1 20 ? -11.994 47.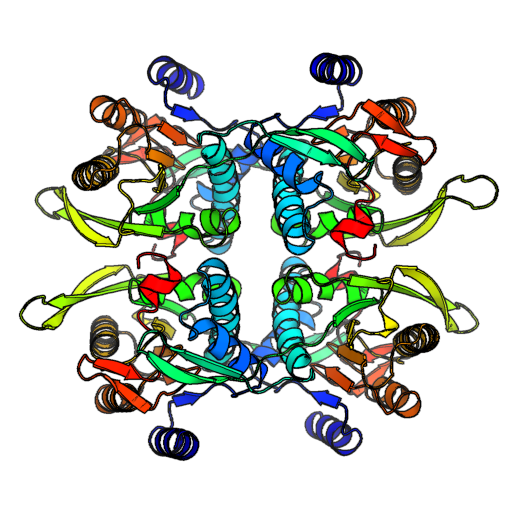608 55.079 1.00 72.40 21 GLN C C 1
ATOM 1792 O O . GLN B 1 20 ? -10.899 47.170 54.726 1.00 63.22 21 GLN C O 1
ATOM 1798 N N . GLU B 1 21 ? -12.132 48.746 55.756 1.00 57.52 22 GLU C N 1
ATOM 1799 C CA . GLU B 1 21 ? -10.979 49.562 56.112 1.00 52.81 22 GLU C CA 1
ATOM 1800 C C . GLU B 1 21 ? -9.759 48.815 56.664 1.00 55.72 22 GLU C C 1
ATOM 1801 O O . GLU B 1 21 ? -8.619 49.116 56.289 1.00 54.33 22 GLU C O 1
ATOM 1807 N N . GLU B 1 22 ? -9.977 47.843 57.545 1.00 38.75 23 GLU C N 1
ATOM 1808 C CA . GLU B 1 22 ? -8.831 47.132 58.086 1.00 38.72 23 GLU C CA 1
ATOM 1809 C C . GLU B 1 22 ? -8.086 46.355 57.031 1.00 47.34 23 GLU C C 1
ATOM 1810 O O . GLU B 1 22 ? -6.855 46.258 57.053 1.00 42.76 23 GLU C O 1
ATOM 1816 N N . SER B 1 23 ? -8.843 45.789 56.108 1.00 56.70 24 SER C N 1
ATOM 1817 C CA . SER B 1 23 ? -8.238 45.017 55.039 1.00 61.86 24 SER C CA 1
ATOM 1818 C C . SER B 1 23 ? -7.316 45.965 54.308 1.00 57.92 24 SER C C 1
ATOM 1819 O O . SER B 1 23 ? -6.106 45.755 54.236 1.00 58.43 24 SER C O 1
ATOM 1822 N N . ILE B 1 24 ? -7.923 47.019 53.783 1.00 49.12 25 ILE C N 1
ATOM 1823 C CA . ILE B 1 24 ? -7.223 48.039 53.040 1.00 48.61 25 ILE C CA 1
ATOM 1824 C C . ILE B 1 24 ? -5.926 48.463 53.690 1.00 40.28 25 ILE C C 1
ATOM 1825 O O . ILE B 1 24 ? -4.867 48.228 53.120 1.00 43.08 25 ILE C O 1
ATOM 1830 N N . LEU B 1 25 ? -6.003 49.048 54.883 1.00 35.47 26 LEU C N 1
ATOM 1831 C CA . LEU B 1 25 ? -4.807 49.501 55.598 1.00 41.41 26 LEU C CA 1
ATOM 1832 C C . LEU B 1 25 ? -3.725 48.432 55.631 1.00 43.72 26 LEU C C 1
ATOM 1833 O O . LEU B 1 25 ? -2.523 48.696 55.517 1.00 40.02 26 LEU C O 1
ATOM 1838 N N . GLN B 1 26 ? -4.170 47.205 55.801 1.00 37.96 27 GLN C N 1
ATOM 1839 C CA . GLN B 1 26 ? -3.236 46.105 55.881 1.00 44.40 27 GLN C CA 1
ATOM 1840 C C . GLN B 1 26 ? -2.501 45.848 54.553 1.00 47.54 27 GLN C C 1
ATOM 1841 O O . GLN B 1 26 ? -1.291 45.607 54.535 1.00 41.76 27 GLN C O 1
ATOM 1847 N N . ASP B 1 27 ? -3.240 45.907 53.447 1.00 45.65 28 ASP C N 1
ATOM 1848 C CA . ASP B 1 27 ? -2.684 45.677 52.112 1.00 47.19 28 ASP C CA 1
ATOM 1849 C C . ASP B 1 27 ? -1.600 46.701 51.801 1.00 45.39 28 ASP C C 1
ATOM 1850 O O . ASP B 1 27 ? -0.462 46.356 51.447 1.00 39.99 28 ASP C O 1
ATOM 1855 N N . ILE B 1 28 ? -1.989 47.963 51.939 1.00 39.12 29 ILE C N 1
ATOM 1856 C CA . ILE B 1 28 ? -1.128 49.116 51.706 1.00 41.89 29 ILE C CA 1
ATOM 1857 C C . ILE B 1 28 ? 0.138 49.014 52.553 1.00 39.77 29 ILE C C 1
ATOM 1858 O O . ILE B 1 28 ? 1.263 49.130 52.044 1.00 35.18 29 ILE C O 1
ATOM 1863 N N . ILE B 1 29 ? -0.066 48.821 53.851 1.00 37.35 30 ILE C N 1
ATOM 1864 C CA . ILE B 1 29 ? 1.051 48.723 54.768 1.00 42.70 30 ILE C CA 1
ATOM 1865 C C . ILE B 1 29 ? 1.972 47.621 54.283 1.00 44.82 30 ILE C C 1
ATOM 1866 O O . ILE B 1 29 ? 3.193 47.765 54.286 1.00 42.22 30 ILE C O 1
ATOM 1871 N N . THR B 1 30 ? 1.372 46.530 53.834 1.00 39.76 31 THR C N 1
ATOM 1872 C CA . THR B 1 30 ? 2.130 45.392 53.335 1.00 41.81 31 THR C CA 1
ATOM 1873 C C . THR B 1 30 ? 2.817 45.619 51.987 1.00 39.57 31 THR C C 1
ATOM 1874 O O . THR B 1 30 ? 3.994 45.299 51.801 1.00 33.64 31 THR C O 1
ATOM 1878 N N . ARG B 1 31 ? 2.088 46.172 51.037 1.00 34.40 32 ARG C N 1
ATOM 1879 C CA . ARG B 1 31 ? 2.678 46.389 49.733 1.00 32.97 32 ARG C CA 1
ATOM 1880 C C . ARG B 1 31 ? 3.593 47.576 49.660 1.00 33.36 32 ARG C C 1
ATOM 1881 O O . ARG B 1 31 ? 4.485 47.61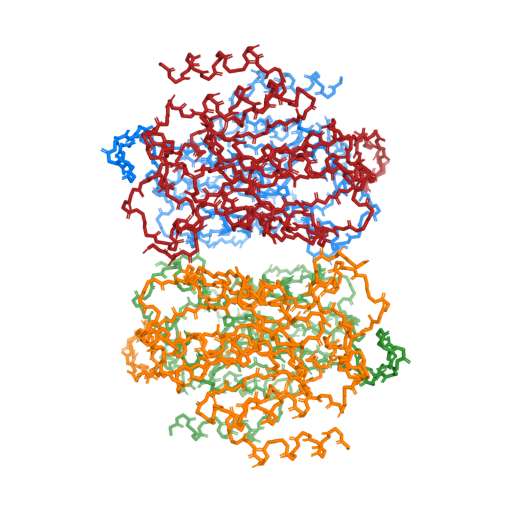9 48.828 1.00 31.72 32 ARG C O 1
ATOM 1889 N N . PHE B 1 32 ? 3.361 48.567 50.507 1.00 26.83 33 PHE C N 1
ATOM 1890 C CA . PHE B 1 32 ? 4.184 49.753 50.440 1.00 26.73 33 PHE C CA 1
ATOM 1891 C C . PHE B 1 32 ? 4.952 50.091 51.674 1.00 30.33 33 PHE C C 1
ATOM 1892 O O . PHE B 1 32 ? 4.514 50.871 52.496 1.00 39.93 33 PHE C O 1
ATOM 1900 N N . PRO B 1 33 ? 6.119 49.487 51.791 1.00 28.14 34 PRO C N 1
ATOM 1901 C CA . PRO B 1 33 ? 6.967 49.704 52.946 1.00 32.28 34 PRO C CA 1
ATOM 1902 C C . PRO B 1 33 ? 7.317 51.167 53.251 1.00 33.01 34 PRO C C 1
ATOM 1903 O O . PRO B 1 33 ? 7.718 51.480 54.368 1.00 34.95 34 PRO C O 1
ATOM 1907 N N . ASN B 1 34 ? 7.177 52.067 52.287 1.00 23.13 35 ASN C N 1
ATOM 1908 C CA . ASN B 1 34 ? 7.500 53.457 52.571 1.00 21.06 35 ASN C CA 1
ATOM 1909 C C . ASN B 1 34 ? 6.368 54.352 53.024 1.00 29.06 35 ASN C C 1
ATOM 1910 O O . ASN B 1 34 ? 6.522 55.581 53.068 1.00 36.92 35 ASN C O 1
ATOM 1915 N N . VAL B 1 35 ? 5.222 53.772 53.353 1.00 19.34 36 VAL C N 1
ATOM 1916 C CA . VAL B 1 35 ? 4.133 54.612 53.813 1.00 21.53 36 VAL C CA 1
ATOM 1917 C C . VAL B 1 35 ? 4.030 54.489 55.316 1.00 37.74 36 VAL C C 1
ATOM 1918 O O . VAL B 1 35 ? 4.240 53.416 55.867 1.00 36.52 36 VAL C O 1
ATOM 1922 N N . VAL B 1 36 ? 3.740 55.602 55.969 1.00 26.64 37 VAL C N 1
ATOM 1923 C CA . VAL B 1 36 ? 3.627 55.640 57.410 1.00 26.78 37 VAL C CA 1
ATOM 1924 C C . VAL B 1 36 ? 2.257 56.163 57.717 1.00 29.73 37 VAL C C 1
ATOM 1925 O O . VAL B 1 36 ? 1.925 57.282 57.365 1.00 28.35 37 VAL C O 1
ATOM 1929 N N . LEU B 1 37 ? 1.450 55.329 58.349 1.00 23.18 38 LEU C N 1
ATOM 1930 C CA . LEU B 1 37 ? 0.103 55.717 58.713 1.00 26.82 38 LEU C CA 1
ATOM 1931 C C . LEU B 1 37 ? 0.238 56.170 60.148 1.00 33.86 38 LEU C C 1
ATOM 1932 O O . LEU B 1 37 ? 0.922 55.522 60.922 1.00 33.45 38 LEU C O 1
ATOM 1937 N N . MET B 1 38 ? -0.397 57.272 60.509 0.70 17.84 39 MET C N 1
ATOM 1938 C CA . MET B 1 38 ? -0.322 57.743 61.877 0.70 15.28 39 MET C CA 1
ATOM 1939 C C . MET B 1 38 ? -1.114 56.785 62.732 0.70 23.59 39 MET C C 1
ATOM 1940 O O . MET B 1 38 ? -2.052 56.145 62.251 0.70 12.70 39 MET C O 1
ATOM 1945 N N . LYS B 1 39 ? -0.774 56.711 64.016 1.00 37.02 40 LYS C N 1
ATOM 1946 C CA . LYS B 1 39 ? -1.529 55.832 64.901 1.00 32.42 40 LYS C CA 1
ATOM 1947 C C . LYS B 1 39 ? -2.958 56.321 64.905 1.00 24.75 40 LYS C C 1
ATOM 1948 O O . LYS B 1 39 ? -3.245 57.487 65.136 1.00 31.82 40 LYS C O 1
ATOM 1954 N N . GLN B 1 40 ? -3.848 55.397 64.637 1.00 21.55 41 GLN C N 1
ATOM 1955 C CA . GLN B 1 40 ? -5.251 55.676 64.584 1.00 25.80 41 GLN C CA 1
ATOM 1956 C C . GLN B 1 40 ? -5.824 55.722 65.992 1.00 35.66 41 GLN C C 1
ATOM 1957 O O . GLN B 1 40 ? -6.479 54.781 66.434 1.00 36.16 41 GLN C O 1
ATOM 1963 N N . THR B 1 41 ? -5.568 56.818 66.698 1.00 26.87 42 THR C N 1
ATOM 1964 C CA . THR B 1 41 ? -6.071 56.961 68.053 1.00 23.57 42 THR C CA 1
ATOM 1965 C C . THR B 1 41 ? -7.490 57.451 67.999 1.00 27.09 42 THR C C 1
ATOM 1966 O O . THR B 1 41 ? -7.971 57.877 66.952 1.00 26.03 42 THR C O 1
ATOM 1970 N N . ALA B 1 42 ? -8.164 57.403 69.141 1.00 22.46 43 ALA C N 1
ATOM 1971 C CA . ALA B 1 42 ? -9.551 57.855 69.218 1.00 21.93 43 ALA C CA 1
ATOM 1972 C C . ALA B 1 42 ? -9.629 59.356 68.979 1.00 22.04 43 ALA C C 1
ATOM 1973 O O . ALA B 1 42 ? -10.603 59.848 68.423 1.00 31.50 43 ALA C O 1
ATOM 1975 N N . GLN B 1 43 ? -8.612 60.082 69.425 1.00 24.29 44 GLN C N 1
ATOM 1976 C CA . GLN B 1 43 ? -8.599 61.531 69.249 1.00 24.35 44 GLN C CA 1
ATOM 1977 C C . GLN B 1 43 ? -8.444 61.824 67.768 1.00 26.38 44 GLN C C 1
ATOM 1978 O O . GLN B 1 43 ? -9.129 62.680 67.214 1.00 24.59 44 GLN C O 1
ATOM 1984 N N . LEU B 1 44 ? -7.557 61.081 67.121 1.00 24.36 45 LEU C N 1
ATOM 1985 C CA . LEU B 1 44 ? -7.345 61.278 65.697 1.00 22.47 45 LEU C CA 1
ATOM 1986 C C . LEU B 1 44 ? -8.658 61.046 64.997 1.00 24.23 45 LEU C C 1
ATOM 1987 O O . LEU B 1 44 ? -9.094 61.830 64.167 1.00 20.50 45 LEU C O 1
ATOM 1992 N N . ARG B 1 45 ? -9.302 59.946 65.332 1.00 22.70 46 ARG C N 1
ATOM 1993 C CA . ARG B 1 45 ? -10.572 59.653 64.697 1.00 24.27 46 ARG C CA 1
ATOM 1994 C C . ARG B 1 45 ? -11.568 60.762 64.976 1.00 29.66 46 ARG C C 1
ATOM 1995 O O . ARG B 1 45 ? -12.322 61.177 64.084 1.00 22.68 46 ARG C O 1
ATOM 2003 N N . ALA B 1 46 ? -11.579 61.244 66.218 1.00 21.68 47 ALA C N 1
ATOM 2004 C CA . ALA B 1 46 ? -12.510 62.312 66.593 1.00 25.08 47 ALA C CA 1
ATOM 2005 C C . ALA B 1 46 ? -12.259 63.547 65.748 1.00 28.36 47 ALA C C 1
ATOM 2006 O O . ALA B 1 46 ? -13.194 64.208 65.314 1.00 26.64 47 ALA C O 1
ATOM 2008 N N . MET B 1 47 ? -10.994 63.886 65.527 1.00 23.31 48 MET C N 1
ATOM 2009 C CA . MET B 1 47 ? -10.717 65.084 64.719 1.00 19.90 48 MET C CA 1
ATOM 2010 C C . MET B 1 47 ? -11.213 64.835 63.295 1.00 25.34 48 MET C C 1
ATOM 2011 O O . MET B 1 47 ? -11.887 65.676 62.686 1.00 21.95 48 MET C O 1
ATOM 2016 N N . MET B 1 48 ? -10.885 63.660 62.779 1.00 23.31 49 MET C N 1
ATOM 2017 C CA . MET B 1 48 ? -11.306 63.292 61.436 1.00 21.81 49 MET C CA 1
ATOM 2018 C C . MET B 1 48 ? -12.802 63.401 61.342 1.00 28.07 49 MET C C 1
ATOM 2019 O O . MET B 1 48 ? -13.321 63.865 60.324 1.00 27.87 49 MET C O 1
ATOM 2024 N N . THR B 1 49 ? -13.530 62.975 62.376 1.00 23.22 50 THR C N 1
ATOM 2025 C CA . THR B 1 49 ? -14.970 63.094 62.231 1.00 23.67 50 THR C CA 1
ATOM 2026 C C . THR B 1 49 ? -15.483 64.506 62.125 1.00 29.02 50 THR C C 1
ATOM 2027 O O . THR B 1 49 ? -16.416 64.783 61.380 1.00 24.66 50 THR C O 1
ATOM 2031 N N . ILE B 1 50 ? -14.858 65.416 62.846 1.00 25.21 51 ILE C N 1
ATOM 2032 C CA . ILE B 1 50 ? -15.302 66.788 62.754 1.00 22.07 51 ILE C CA 1
ATOM 2033 C C . ILE B 1 50 ? -14.917 67.344 61.387 1.00 24.02 51 ILE C C 1
ATOM 2034 O O . ILE B 1 50 ? -15.724 67.977 60.739 1.00 24.70 51 ILE C O 1
ATOM 2039 N N . ILE B 1 51 ? -13.693 67.117 60.924 1.00 22.75 52 ILE C N 1
ATOM 2040 C CA . ILE B 1 51 ? -13.337 67.673 59.620 1.00 27.73 52 ILE C CA 1
ATOM 2041 C C . ILE B 1 51 ? -14.092 67.108 58.412 1.00 36.48 52 ILE C C 1
ATOM 2042 O O . ILE B 1 51 ? -14.335 67.830 57.444 1.00 29.52 52 ILE C O 1
ATOM 2047 N N . ARG B 1 52 ? -14.493 65.840 58.461 1.00 28.28 53 ARG C N 1
ATOM 2048 C CA . ARG B 1 52 ? -15.228 65.289 57.313 1.00 29.42 53 ARG C CA 1
ATOM 2049 C C . ARG B 1 52 ? -16.705 65.649 57.346 1.00 29.44 53 ARG C C 1
ATOM 2050 O O . ARG B 1 52 ? -17.372 65.695 56.322 1.00 32.36 53 ARG C O 1
ATOM 2058 N N . ASP B 1 53 ? -17.223 65.899 58.535 1.00 24.49 54 ASP C N 1
ATOM 2059 C CA . ASP B 1 53 ? -18.628 66.238 58.666 1.00 23.74 54 ASP C CA 1
ATOM 2060 C C . ASP B 1 53 ? -18.957 67.459 57.808 1.00 33.13 54 ASP C C 1
ATOM 2061 O O . ASP B 1 53 ? -18.378 68.527 57.980 1.00 31.08 54 ASP C O 1
ATOM 2066 N N . LYS B 1 54 ? -19.904 67.298 56.893 1.00 32.08 55 LYS C N 1
ATOM 2067 C CA . LYS B 1 54 ? -20.296 68.397 56.014 1.00 35.07 55 LYS C CA 1
ATOM 2068 C C . LYS B 1 54 ? -20.999 69.524 56.751 1.00 38.63 55 LYS C C 1
ATOM 2069 O O . LYS B 1 54 ? -21.141 70.624 56.227 1.00 39.96 55 LYS C O 1
ATOM 2075 N N . GLU B 1 55 ? -21.449 69.261 57.966 1.00 30.55 56 GLU C N 1
ATOM 2076 C CA . GLU B 1 55 ? -22.143 70.300 58.711 1.00 28.37 56 GLU C CA 1
ATOM 2077 C C . GLU B 1 55 ? -21.235 71.168 59.586 1.00 37.81 56 GLU C C 1
ATOM 2078 O O . GLU B 1 55 ? -21.691 72.140 60.192 1.00 33.30 56 GLU C O 1
ATOM 2084 N N . THR B 1 56 ? -19.954 70.838 59.676 1.00 30.66 57 THR C N 1
ATOM 2085 C CA . THR B 1 56 ? -19.097 71.658 60.508 1.00 27.16 57 THR C CA 1
ATOM 2086 C C . THR B 1 56 ? -18.751 73.011 59.916 1.00 35.59 57 THR C C 1
ATOM 2087 O O . THR B 1 56 ? -18.378 73.124 58.748 1.00 39.63 57 THR C O 1
ATOM 2091 N N . PRO B 1 57 ? -18.907 74.034 60.751 1.00 36.50 58 PRO C N 1
ATOM 2092 C CA . PRO B 1 57 ? -18.645 75.434 60.411 1.00 34.25 58 PRO C CA 1
ATOM 2093 C C . PRO B 1 57 ? -17.165 75.742 60.149 1.00 36.57 58 PRO C C 1
ATOM 2094 O O . PRO B 1 57 ? -16.270 75.136 60.746 1.00 30.51 58 PRO C O 1
ATOM 2098 N N . LYS B 1 58 ? -16.917 76.692 59.252 1.00 29.73 59 LYS C N 1
ATOM 2099 C CA . LYS B 1 58 ? -15.554 77.058 58.887 1.00 29.80 59 LYS C CA 1
ATOM 2100 C C . LYS B 1 58 ? -14.522 77.234 59.993 1.00 32.74 59 LYS C C 1
ATOM 2101 O O . LYS B 1 58 ? -13.388 76.798 59.867 1.00 35.23 59 LYS C O 1
ATOM 2107 N N . GLU B 1 59 ? -14.912 77.865 61.082 1.00 31.26 60 GLU C N 1
ATOM 2108 C CA . GLU B 1 59 ? -13.991 78.082 62.186 1.00 32.47 60 GLU C CA 1
ATOM 2109 C C . GLU B 1 59 ? -13.555 76.764 62.820 1.00 29.93 60 GLU C C 1
ATOM 2110 O O . GLU B 1 59 ? -12.375 76.528 63.074 1.00 31.83 60 GLU C O 1
ATOM 2116 N N . GLU B 1 60 ? -14.516 75.895 63.063 1.00 20.53 61 GLU C N 1
ATOM 2117 C CA . GLU B 1 60 ? -14.213 74.612 63.660 1.00 24.40 61 GLU C CA 1
ATOM 2118 C C . GLU B 1 60 ? -13.373 73.783 62.705 1.00 30.78 61 GLU C C 1
ATOM 2119 O O . GLU B 1 60 ? -12.430 73.104 63.106 1.00 27.77 61 GLU C O 1
ATOM 2125 N N . PHE B 1 61 ? -13.736 73.824 61.428 1.00 25.75 62 PHE C N 1
ATOM 2126 C CA . PHE B 1 61 ? -12.984 73.080 60.431 1.00 20.92 62 PHE C CA 1
ATOM 2127 C C . PHE B 1 61 ? -11.517 73.515 60.505 1.00 23.73 62 PHE C C 1
ATOM 2128 O O . PHE B 1 61 ? -10.595 72.693 60.575 1.00 20.09 62 PHE C O 1
ATOM 2136 N N . VAL B 1 62 ? -11.302 74.822 60.499 1.00 23.53 63 VAL C N 1
ATOM 2137 C CA . VAL B 1 62 ? -9.952 75.337 60.558 1.00 23.56 63 VAL C CA 1
ATOM 2138 C C . VAL B 1 62 ? -9.237 74.951 61.839 1.00 22.17 63 VAL C C 1
ATOM 2139 O O . VAL B 1 62 ? -8.068 74.538 61.814 1.00 18.26 63 VAL C O 1
ATOM 2143 N N . PHE B 1 63 ? -9.915 75.104 62.970 1.00 20.69 64 PHE C N 1
ATOM 2144 C CA . PHE B 1 63 ? -9.262 74.794 64.243 1.00 15.51 64 PHE C CA 1
ATOM 2145 C C . PHE B 1 63 ? -8.806 73.341 64.322 1.00 17.72 64 PHE C C 1
ATOM 2146 O O . PHE B 1 63 ? -7.656 73.044 64.649 1.00 14.65 64 PHE C O 1
ATOM 2154 N N . TYR B 1 64 ? -9.714 72.435 63.994 1.00 19.81 65 TYR C N 1
ATOM 2155 C CA . TYR B 1 64 ? -9.415 71.003 64.018 1.00 16.55 65 TYR C CA 1
ATOM 2156 C C . TYR B 1 64 ? -8.411 70.546 62.953 1.00 17.13 65 TYR C C 1
ATOM 2157 O O . TYR B 1 64 ? -7.572 69.682 63.215 1.00 20.98 65 TYR C O 1
ATOM 2166 N N . ALA B 1 65 ? -8.464 71.150 61.767 1.00 18.43 66 ALA C N 1
ATOM 2167 C CA . ALA B 1 65 ? -7.508 70.784 60.712 1.00 18.25 66 ALA C CA 1
ATOM 2168 C C . ALA B 1 65 ? -6.118 71.175 61.168 1.00 22.62 66 ALA C C 1
ATOM 2169 O O . ALA B 1 65 ? -5.161 70.418 61.008 1.00 17.81 66 ALA C O 1
ATOM 2171 N N . ASP B 1 66 ? -6.005 72.374 61.736 1.00 16.35 67 ASP C N 1
ATOM 2172 C CA . ASP B 1 66 ? -4.703 72.834 62.211 1.00 18.98 67 ASP C CA 1
ATOM 2173 C C . ASP B 1 66 ? -4.164 71.899 63.285 1.00 21.00 67 ASP C C 1
ATOM 2174 O O . ASP B 1 66 ? -2.986 71.534 63.310 1.00 19.29 67 ASP C O 1
ATOM 2179 N N . ARG B 1 67 ? -5.036 71.512 64.189 1.00 16.68 68 ARG C N 1
ATOM 2180 C CA . ARG B 1 67 ? -4.618 70.638 65.274 1.00 17.57 68 ARG C CA 1
ATOM 2181 C C . ARG B 1 67 ? -4.079 69.322 64.741 1.00 26.05 68 ARG C C 1
ATOM 2182 O O . ARG B 1 67 ? -3.052 68.814 65.208 1.00 24.76 68 ARG C O 1
ATOM 2190 N N . LEU B 1 68 ? -4.798 68.767 63.771 1.00 19.90 69 LEU C N 1
ATOM 2191 C CA . LEU B 1 68 ? -4.427 67.495 63.186 1.00 16.69 69 LEU C CA 1
ATOM 2192 C C . LEU B 1 68 ? -3.180 67.645 62.370 1.00 18.71 69 LEU C C 1
ATOM 2193 O O . LEU B 1 68 ? -2.271 66.819 62.424 1.00 17.11 69 LEU C O 1
ATOM 2198 N N . ILE B 1 69 ? -3.107 68.729 61.625 1.00 17.96 70 ILE C N 1
ATOM 2199 C CA . ILE B 1 69 ? -1.910 68.929 60.830 1.00 16.02 70 ILE C CA 1
ATOM 2200 C C . ILE B 1 69 ? -0.703 69.023 61.764 1.00 24.25 70 ILE C C 1
ATOM 2201 O O . ILE B 1 69 ? 0.392 68.552 61.461 1.00 17.77 70 ILE C O 1
ATOM 2206 N N . ARG B 1 70 ? -0.884 69.622 62.929 1.00 20.51 71 ARG C N 1
ATOM 2207 C CA . ARG B 1 70 ? 0.256 69.697 63.817 1.00 18.70 71 ARG C CA 1
ATOM 2208 C C . ARG B 1 70 ? 0.784 68.290 64.219 1.00 19.01 71 ARG C C 1
ATOM 2209 O O . ARG B 1 70 ? 1.997 68.039 64.291 1.00 23.55 71 ARG C O 1
ATOM 2217 N N . LEU B 1 71 ? -0.118 67.359 64.458 1.00 13.45 72 LEU C N 1
ATOM 2218 C CA . LEU B 1 71 ? 0.305 66.022 64.837 1.00 16.20 72 LEU C CA 1
ATOM 2219 C C . LEU B 1 71 ? 0.935 65.306 63.664 1.00 28.25 72 LEU C C 1
ATOM 2220 O O . LEU B 1 71 ? 1.859 64.505 63.810 1.00 18.15 72 LEU C O 1
ATOM 2225 N N . LEU B 1 72 ? 0.404 65.577 62.483 1.00 18.23 73 LEU C N 1
ATOM 2226 C CA . LEU B 1 72 ? 0.925 64.932 61.287 1.00 12.07 73 LEU C CA 1
ATOM 2227 C C . LEU B 1 72 ? 2.373 65.362 61.025 1.00 17.87 73 LEU C C 1
ATOM 2228 O O . LEU B 1 72 ? 3.250 64.537 60.736 1.00 18.64 73 LEU C O 1
ATOM 2233 N N . ILE B 1 73 ? 2.652 66.655 61.148 1.00 15.63 74 ILE C N 1
ATOM 2234 C CA . ILE B 1 73 ? 4.034 67.112 60.916 1.00 15.37 74 ILE C CA 1
ATOM 2235 C C . ILE B 1 73 ? 5.020 66.557 61.954 1.00 25.61 74 ILE C C 1
ATOM 2236 O O . ILE B 1 73 ? 6.191 66.257 61.642 1.00 17.82 74 ILE C O 1
ATOM 2241 N N . GLU B 1 74 ? 4.562 66.460 63.203 1.00 19.09 75 GLU C N 1
ATOM 2242 C CA . GLU B 1 74 ? 5.420 65.947 64.270 1.00 18.34 75 GLU C CA 1
ATOM 2243 C C . GLU B 1 74 ? 5.760 64.518 63.871 1.00 19.47 75 GLU C C 1
ATOM 2244 O O . GLU B 1 74 ? 6.895 64.094 63.951 1.00 28.21 75 GLU C O 1
ATOM 2250 N N . GLU B 1 75 ? 4.776 63.781 63.379 1.00 17.42 76 GLU C N 1
ATOM 2251 C CA . GLU B 1 75 ? 5.039 62.406 62.960 1.00 18.21 76 GLU C CA 1
ATOM 2252 C C . GLU B 1 75 ? 6.062 62.364 61.802 1.00 27.11 76 GLU C C 1
ATOM 2253 O O . GLU B 1 75 ? 7.049 61.629 61.847 1.00 18.74 76 GLU C O 1
ATOM 2259 N N . ALA B 1 76 ? 5.816 63.168 60.767 1.00 21.82 77 ALA C N 1
ATOM 2260 C CA . ALA B 1 76 ? 6.698 63.204 59.612 1.00 21.67 77 ALA C CA 1
ATOM 2261 C C . ALA B 1 76 ? 8.146 63.491 59.964 1.00 22.71 77 ALA C C 1
ATOM 2262 O O . ALA B 1 76 ? 9.091 62.896 59.400 1.00 20.42 77 ALA C O 1
ATOM 2264 N N . LEU B 1 77 ? 8.330 64.422 60.891 1.00 20.54 78 LEU C N 1
ATOM 2265 C CA . LEU B 1 77 ? 9.667 64.798 61.285 1.00 15.45 78 LEU C CA 1
ATOM 2266 C C . LEU B 1 77 ? 10.497 63.613 61.710 1.00 26.13 78 LEU C C 1
ATOM 2267 O O . LEU B 1 77 ? 11.720 63.677 61.693 1.00 23.03 78 LEU C O 1
ATOM 2272 N N . ASN B 1 78 ? 9.851 62.530 62.111 1.00 17.55 79 ASN C N 1
ATOM 2273 C CA . ASN B 1 78 ? 10.635 61.376 62.521 1.00 22.70 79 ASN C CA 1
ATOM 2274 C C . ASN B 1 78 ? 11.320 60.690 61.321 1.00 28.01 79 ASN C C 1
ATOM 2275 O O . ASN B 1 78 ? 12.191 59.849 61.494 1.00 31.29 79 ASN C O 1
ATOM 2280 N N . GLU B 1 79 ? 10.934 61.051 60.106 1.00 24.08 80 GLU C N 1
ATOM 2281 C CA . GLU B 1 79 ? 11.542 60.425 58.932 1.00 22.11 80 GLU C CA 1
ATOM 2282 C C . GLU B 1 79 ? 12.919 60.951 58.653 1.00 31.68 80 GLU C C 1
ATOM 2283 O O . GLU B 1 79 ? 13.652 60.395 57.854 1.00 37.19 80 GLU C O 1
ATOM 2289 N N . LEU B 1 80 ? 13.274 62.044 59.306 1.00 22.22 81 LEU C N 1
ATOM 2290 C CA . LEU B 1 80 ? 14.589 62.634 59.078 1.00 25.79 81 LEU C CA 1
ATOM 2291 C C . LEU B 1 80 ? 15.724 61.910 59.783 1.00 30.10 81 LEU C C 1
ATOM 2292 O O . LEU B 1 80 ? 15.551 61.263 60.807 1.00 26.98 81 LEU C O 1
ATOM 2297 N N . PRO B 1 81 ? 16.898 62.064 59.208 1.00 34.93 82 PRO C N 1
ATOM 2298 C CA . PRO B 1 81 ? 18.132 61.474 59.720 1.00 34.75 82 PRO C CA 1
ATOM 2299 C C . PRO B 1 81 ? 18.546 62.114 61.048 1.00 43.46 82 PRO C C 1
ATOM 2300 O O . PRO B 1 81 ? 18.423 63.328 61.226 1.00 38.68 82 PRO C O 1
ATOM 2304 N N . PHE B 1 82 ? 19.070 61.314 61.970 1.00 37.18 83 PHE C N 1
ATOM 2305 C CA . PHE B 1 82 ? 19.500 61.864 63.253 1.00 39.45 83 PHE C CA 1
ATOM 2306 C C . PHE B 1 82 ? 20.814 61.284 63.750 1.00 44.19 83 PHE C C 1
ATOM 2307 O O . PHE B 1 82 ? 21.150 60.132 63.500 1.00 41.40 83 PHE C O 1
ATOM 2315 N N . GLN B 1 83 ? 21.532 62.128 64.473 1.00 45.41 84 GLN C N 1
ATOM 2316 C CA . GLN B 1 83 ? 22.835 61.833 65.046 1.00 49.84 84 GLN C CA 1
ATOM 2317 C C . GLN B 1 83 ? 22.714 61.590 66.562 1.00 49.44 84 GLN C C 1
ATOM 2318 O O . GLN B 1 83 ? 21.828 62.130 67.227 1.00 34.70 84 GLN C O 1
ATOM 2324 N N . LYS B 1 84 ? 23.620 60.796 67.114 1.00 38.29 85 LYS C N 1
ATOM 2325 C CA . LYS B 1 84 ? 23.586 60.549 68.535 1.00 32.18 85 LYS C CA 1
ATOM 2326 C C . LYS B 1 84 ? 24.229 61.751 69.175 1.00 37.35 85 LYS C C 1
ATOM 2327 O O . LYS B 1 84 ? 25.144 62.346 68.616 1.00 42.05 85 LYS C O 1
ATOM 2333 N N . LYS B 1 85 ? 23.734 62.127 70.344 1.00 38.76 86 LYS C N 1
ATOM 2334 C CA . LYS B 1 85 ? 24.286 63.264 71.054 1.00 38.80 86 LYS C CA 1
ATOM 2335 C C . LYS B 1 85 ? 24.205 63.040 72.543 1.00 44.83 86 LYS C C 1
ATOM 2336 O O . LYS B 1 85 ? 23.181 62.623 73.087 1.00 40.18 86 LYS C O 1
ATOM 2342 N N . GLU B 1 86 ? 25.302 63.318 73.212 1.00 48.24 87 GLU C N 1
ATOM 2343 C CA . GLU B 1 86 ? 25.308 63.143 74.637 1.00 53.32 87 GLU C CA 1
ATOM 2344 C C . GLU B 1 86 ? 25.422 64.517 75.267 1.00 49.19 87 GLU C C 1
ATOM 2345 O O . GLU B 1 86 ? 26.183 65.374 74.807 1.00 46.40 87 GLU C O 1
ATOM 2351 N N . VAL B 1 87 ? 24.633 64.748 76.302 1.00 38.89 88 VAL C N 1
ATOM 2352 C CA . VAL B 1 87 ? 24.682 66.041 76.967 1.00 33.66 88 VAL C CA 1
ATOM 2353 C C . VAL B 1 87 ? 24.797 65.826 78.446 1.00 34.43 88 VAL C C 1
ATOM 2354 O O . VAL B 1 87 ? 24.579 64.722 78.953 1.00 36.01 88 VAL C O 1
ATOM 2358 N N . THR B 1 88 ? 25.133 66.899 79.140 1.00 30.40 89 THR C N 1
ATOM 2359 C CA . THR B 1 88 ? 25.221 66.821 80.574 1.00 30.56 89 THR C CA 1
ATOM 2360 C C . THR B 1 88 ? 24.105 67.671 81.118 1.00 37.42 89 THR C C 1
ATOM 2361 O O . THR B 1 88 ? 23.908 68.828 80.767 1.00 36.55 89 THR C O 1
ATOM 2365 N N . THR B 1 89 ? 23.343 67.012 81.951 1.00 33.75 90 THR C N 1
ATOM 2366 C CA . THR B 1 89 ? 22.185 67.525 82.610 1.00 31.15 90 THR C CA 1
ATOM 2367 C C . THR B 1 89 ? 22.620 68.496 83.742 1.00 35.14 90 THR C C 1
ATOM 2368 O O . THR B 1 89 ? 23.810 68.591 84.051 1.00 34.20 90 THR C O 1
ATOM 2372 N N . PRO B 1 90 ? 21.685 69.222 84.357 1.00 28.74 91 PRO C N 1
ATOM 2373 C CA . PRO B 1 90 ? 22.073 70.137 85.440 1.00 31.76 91 PRO C CA 1
ATOM 2374 C C . PRO B 1 90 ? 22.552 69.349 86.663 1.00 38.40 91 PRO C C 1
ATOM 2375 O O . PRO B 1 90 ? 23.215 69.879 87.548 1.00 38.81 91 PRO C O 1
ATOM 2379 N N . LEU B 1 91 ? 22.229 68.067 86.695 1.00 31.45 92 LEU C N 1
ATOM 2380 C CA . LEU B 1 91 ? 22.654 67.232 87.787 1.00 32.89 92 LEU C CA 1
ATOM 2381 C C . LEU B 1 91 ? 24.098 66.849 87.549 1.00 42.98 92 LEU C C 1
ATOM 2382 O O . LEU B 1 91 ? 24.660 66.034 88.268 1.00 44.49 92 LEU C O 1
ATOM 2387 N N . ASP B 1 92 ? 24.700 67.459 86.535 1.00 39.06 93 ASP C N 1
ATOM 2388 C CA . ASP B 1 92 ? 26.088 67.175 86.234 1.00 44.97 93 ASP C CA 1
ATOM 2389 C C . ASP B 1 92 ? 26.305 65.715 85.876 1.00 51.79 93 ASP C C 1
ATOM 2390 O O . ASP B 1 92 ? 27.321 65.119 86.234 1.00 52.57 93 ASP C O 1
ATOM 2395 N N . VAL B 1 93 ? 25.340 65.142 85.172 1.00 41.51 94 VAL C N 1
ATOM 2396 C CA . VAL B 1 93 ? 25.427 63.761 84.738 1.00 44.09 94 VAL C CA 1
ATOM 2397 C C . VAL B 1 93 ? 25.056 63.667 83.245 1.00 47.59 94 VAL C C 1
ATOM 2398 O O . VAL B 1 93 ? 24.273 64.475 82.732 1.00 44.11 94 VAL C O 1
ATOM 2402 N N . SER B 1 94 ? 25.632 62.688 82.552 1.00 38.24 95 SER C N 1
ATOM 2403 C CA . SER B 1 94 ? 25.387 62.513 81.122 1.00 34.52 95 SER C CA 1
ATOM 2404 C C . SER B 1 94 ? 24.054 61.909 80.719 1.00 39.14 95 SER C C 1
ATOM 2405 O O . SER B 1 94 ? 23.505 61.039 81.390 1.00 33.99 95 SER C O 1
ATOM 2408 N N . TYR B 1 95 ? 23.541 62.376 79.594 1.00 29.55 96 TYR C N 1
ATOM 2409 C CA . TYR B 1 95 ? 22.297 61.854 79.073 1.00 25.62 96 TYR C CA 1
ATOM 2410 C C . TYR B 1 95 ? 22.589 61.604 77.593 1.00 36.07 96 TYR C C 1
ATOM 2411 O O . TYR B 1 95 ? 23.183 62.442 76.914 1.00 36.69 96 TYR C O 1
ATOM 2420 N N . HIS B 1 96 ? 22.223 60.429 77.109 1.00 41.48 97 HIS C N 1
ATOM 2421 C CA . HIS B 1 96 ? 22.492 60.105 75.720 1.00 48.42 97 HIS C CA 1
ATOM 2422 C C . HIS B 1 96 ? 21.271 60.334 74.907 1.00 42.73 97 HIS C C 1
ATOM 2423 O O . HIS B 1 96 ? 20.287 59.596 75.022 1.00 35.94 97 HIS C O 1
ATOM 2430 N N . GLY B 1 97 ? 21.334 61.380 74.096 1.00 32.74 98 GLY C N 1
ATOM 2431 C CA . GLY B 1 97 ? 20.201 61.732 73.271 1.00 33.48 98 GLY C CA 1
ATOM 2432 C C . GLY B 1 97 ? 20.567 61.663 71.819 1.00 35.11 98 GLY C C 1
ATOM 2433 O O . GLY B 1 97 ? 21.524 61.004 71.434 1.00 36.67 98 GLY C O 1
ATOM 2434 N N . VAL B 1 98 ? 19.802 62.370 71.011 1.00 25.22 99 VAL C N 1
ATOM 2435 C CA . VAL B 1 98 ? 20.033 62.366 69.598 1.00 26.53 99 VAL C CA 1
ATOM 2436 C C . VAL B 1 98 ? 19.838 63.777 69.134 1.00 31.27 99 VAL C C 1
ATOM 2437 O O . VAL B 1 98 ? 19.262 64.587 69.850 1.00 31.66 99 VAL C O 1
ATOM 2441 N N . SER B 1 99 ? 20.319 64.069 67.934 1.00 28.60 100 SER C N 1
ATOM 2442 C CA . SER B 1 99 ? 20.174 65.386 67.363 1.00 30.92 100 SER C CA 1
ATOM 2443 C C . SER B 1 99 ? 19.867 65.220 65.886 1.00 35.74 100 SER C C 1
ATOM 2444 O O . SER B 1 99 ? 20.399 64.328 65.223 1.00 34.13 100 SER C O 1
ATOM 2447 N N . PHE B 1 100 ? 18.995 66.080 65.385 1.00 30.87 101 PHE C N 1
ATOM 2448 C CA . PHE B 1 100 ? 18.609 66.068 63.988 1.00 32.00 101 PHE C CA 1
ATOM 2449 C C . PHE B 1 100 ? 19.413 67.187 63.353 1.00 41.02 101 PHE C C 1
ATOM 2450 O O . PHE B 1 100 ? 19.298 68.345 63.740 1.00 37.73 101 PHE C O 1
ATOM 2458 N N . TYR B 1 101 ? 20.256 66.819 62.400 1.00 48.64 102 TYR C N 1
ATOM 2459 C CA . TYR B 1 101 ? 21.154 67.761 61.749 1.00 55.28 102 TYR C CA 1
ATOM 2460 C C . TYR B 1 101 ? 20.904 68.173 60.306 1.00 65.68 102 TYR C C 1
ATOM 2461 O O . TYR B 1 101 ? 21.542 69.105 59.820 1.00 75.34 102 TYR C O 1
ATOM 2470 N N . SER B 1 102 ? 20.020 67.485 59.603 1.00 55.22 103 SER C N 1
ATOM 2471 C CA . SER B 1 102 ? 19.786 67.826 58.206 1.00 53.91 103 SER C CA 1
ATOM 2472 C C . SER B 1 102 ? 19.208 69.218 57.880 1.00 51.52 103 SER C C 1
ATOM 2473 O O . SER B 1 102 ? 18.572 69.860 58.715 1.00 51.29 103 SER C O 1
ATOM 2476 N N . LYS B 1 103 ? 19.462 69.689 56.663 1.00 35.31 104 LYS C N 1
ATOM 2477 C CA . LYS B 1 103 ? 18.940 70.970 56.232 1.00 30.44 104 LYS C CA 1
ATOM 2478 C C . LYS B 1 103 ? 17.650 70.561 55.536 1.00 37.69 104 LYS C C 1
ATOM 2479 O O . LYS B 1 103 ? 17.640 69.612 54.745 1.00 31.33 104 LYS C O 1
ATOM 2485 N N . ILE B 1 104 ? 16.557 71.242 55.845 1.00 24.06 105 ILE C N 1
ATOM 2486 C CA . ILE B 1 104 ? 15.308 70.866 55.240 1.00 22.33 105 ILE C CA 1
ATOM 2487 C C . ILE B 1 104 ? 14.545 72.076 54.759 1.00 27.53 105 ILE C C 1
ATOM 2488 O O . ILE B 1 104 ? 14.998 73.213 54.853 1.00 20.09 105 ILE C O 1
ATOM 2493 N N . CYS B 1 105 ? 13.362 71.813 54.244 1.00 27.38 106 CYS C N 1
ATOM 2494 C CA . CYS B 1 105 ? 12.513 72.878 53.778 1.00 25.49 106 CYS C CA 1
ATOM 2495 C C . CYS B 1 105 ? 11.156 72.249 53.560 1.00 19.95 106 CYS C C 1
ATOM 2496 O O . CYS B 1 105 ? 11.042 71.027 53.451 1.00 22.86 106 CYS C O 1
ATOM 2499 N N . GLY B 1 106 ? 10.124 73.081 53.526 1.00 19.34 107 GLY C N 1
ATOM 2500 C CA . GLY B 1 106 ? 8.774 72.598 53.303 1.00 14.26 107 GLY C CA 1
ATOM 2501 C C . GLY B 1 106 ? 8.487 73.051 51.881 1.00 24.70 107 GLY C C 1
ATOM 2502 O O . GLY B 1 106 ? 9.009 74.081 51.457 1.00 21.82 107 GLY C O 1
ATOM 2503 N N . VAL B 1 107 ? 7.690 72.285 51.141 1.00 16.51 108 VAL C N 1
ATOM 2504 C CA . VAL B 1 107 ? 7.321 72.667 49.763 1.00 18.28 108 VAL C CA 1
ATOM 2505 C C . VAL B 1 107 ? 5.814 72.464 49.666 1.00 21.38 108 VAL C C 1
ATOM 2506 O O . VAL B 1 107 ? 5.324 71.342 49.724 1.00 23.07 108 VAL C O 1
ATOM 2510 N N . SER B 1 108 ? 5.090 73.568 49.553 1.00 11.15 109 SER C N 1
ATOM 2511 C CA . SER B 1 108 ? 3.640 73.545 49.493 1.00 11.24 109 SER C CA 1
ATOM 2512 C C . SER B 1 108 ? 3.129 73.371 48.094 1.00 24.19 109 SER C C 1
ATOM 2513 O O . SER B 1 108 ? 3.603 74.009 47.167 1.00 23.19 109 SER C O 1
ATOM 2516 N N . ILE B 1 109 ? 2.102 72.565 47.947 1.00 19.44 110 ILE C N 1
ATOM 2517 C CA . ILE B 1 109 ? 1.505 72.416 46.650 1.00 19.82 110 ILE C CA 1
ATOM 2518 C C . ILE B 1 109 ? 0.331 73.409 46.716 1.00 28.91 110 ILE C C 1
ATOM 2519 O O . ILE B 1 109 ? -0.627 73.204 47.468 1.00 26.80 110 ILE C O 1
ATOM 2524 N N . VAL B 1 110 ? 0.435 74.516 45.973 1.00 17.62 111 VAL C N 1
ATOM 2525 C CA . VAL B 1 110 ? -0.609 75.545 45.999 1.00 18.45 111 VAL C CA 1
ATOM 2526 C C . VAL B 1 110 ? -1.891 75.019 45.364 1.00 25.41 111 VAL C C 1
ATOM 2527 O O . VAL B 1 110 ? -1.818 74.353 44.342 1.00 24.80 111 VAL C O 1
ATOM 2531 N N . ARG B 1 111 ? -3.054 75.295 45.956 1.00 24.71 112 ARG C N 1
ATOM 2532 C CA . ARG B 1 111 ? -3.198 76.101 47.176 1.00 22.57 112 ARG C CA 1
ATOM 2533 C C . ARG B 1 111 ? -3.434 75.280 48.480 1.00 30.54 112 ARG C C 1
ATOM 2534 O O . ARG B 1 111 ? -3.066 75.694 49.587 1.00 30.40 112 ARG C O 1
ATOM 2542 N N . ALA B 1 112 ? -4.029 74.103 48.340 1.00 26.03 113 ALA C N 1
ATOM 2543 C CA . ALA B 1 112 ? -4.314 73.229 49.482 1.00 26.49 113 ALA C CA 1
ATOM 2544 C C . ALA B 1 112 ? -3.122 72.963 50.407 1.00 29.72 113 ALA C C 1
ATOM 2545 O O . ALA B 1 112 ? -3.240 72.972 51.627 1.00 22.57 113 ALA C O 1
ATOM 2547 N N . GLY B 1 113 ? -1.963 72.698 49.841 1.00 19.26 114 GLY C N 1
ATOM 2548 C CA . GLY B 1 113 ? -0.830 72.432 50.697 1.00 16.32 114 GLY C CA 1
ATOM 2549 C C . GLY B 1 113 ? -0.466 73.645 51.552 1.00 21.71 114 GLY C C 1
ATOM 2550 O O . GLY B 1 113 ? 0.181 73.507 52.599 1.00 21.74 114 GLY C O 1
ATOM 2551 N N . GLU B 1 114 ? -0.833 74.844 51.119 1.00 21.32 115 GLU C N 1
ATOM 2552 C CA . GLU B 1 114 ? -0.446 76.021 51.914 1.00 22.39 115 GLU C CA 1
ATOM 2553 C C . GLU B 1 114 ? -0.980 75.939 53.339 1.00 22.40 115 GLU C C 1
ATOM 2554 O O . GLU B 1 114 ? -0.368 76.437 54.271 1.00 27.28 115 GLU C O 1
ATOM 2560 N N . SER B 1 115 ? -2.108 75.268 53.506 1.00 22.08 116 SER C N 1
ATOM 2561 C CA . SER B 1 115 ? -2.692 75.107 54.837 1.00 22.09 116 SER C CA 1
ATOM 2562 C C . SER B 1 115 ? -1.746 74.425 55.821 1.00 26.54 116 SER C C 1
ATOM 2563 O O . SER B 1 115 ? -1.868 74.604 57.027 1.00 29.86 116 SER C O 1
ATOM 2566 N N . MET B 1 116 ? -0.809 73.624 55.323 1.00 15.88 117 MET C N 1
ATOM 2567 C CA . MET B 1 116 ? 0.095 72.933 56.230 1.00 10.92 117 MET C CA 1
ATOM 2568 C C . MET B 1 116 ? 1.332 73.706 56.555 1.00 21.73 117 MET C C 1
ATOM 2569 O O . MET B 1 116 ? 2.145 73.276 57.354 1.00 23.08 117 MET C O 1
ATOM 2574 N N . GLU B 1 117 ? 1.497 74.852 55.935 1.00 21.10 118 GLU C N 1
ATOM 2575 C CA . GLU B 1 117 ? 2.700 75.634 56.202 1.00 22.84 118 GLU C CA 1
ATOM 2576 C C . GLU B 1 117 ? 2.818 76.107 57.652 1.00 28.09 118 GLU C C 1
ATOM 2577 O O . GLU B 1 117 ? 3.874 75.995 58.270 1.00 38.66 118 GLU C O 1
ATOM 2583 N N . SER B 1 118 ? 1.737 76.648 58.185 1.00 20.97 119 SER C N 1
ATOM 2584 C CA . SER B 1 118 ? 1.747 77.187 59.551 1.00 30.03 119 SER C CA 1
ATOM 2585 C C . SER B 1 118 ? 2.096 76.113 60.529 1.00 25.03 119 SER C C 1
ATOM 2586 O O . SER B 1 118 ? 2.778 76.339 61.532 1.00 30.61 119 SER C O 1
ATOM 2589 N N . GLY B 1 119 ? 1.614 74.922 60.241 1.00 23.56 120 GLY C N 1
ATOM 2590 C CA . GLY B 1 119 ? 1.915 73.817 61.132 1.00 24.75 120 GLY C CA 1
ATOM 2591 C C . GLY B 1 119 ? 3.434 73.604 61.146 1.00 29.05 120 GLY C C 1
ATOM 2592 O O . GLY B 1 119 ? 4.043 73.506 62.199 1.00 28.19 120 GLY C O 1
ATOM 2593 N N . LEU B 1 120 ? 4.050 73.531 59.968 1.00 23.08 121 LEU C N 1
ATOM 2594 C CA . LEU B 1 120 ? 5.497 73.312 59.892 1.00 17.62 121 LEU C CA 1
ATOM 2595 C C . LEU B 1 120 ? 6.294 74.447 60.532 1.00 17.34 121 LEU C C 1
ATOM 2596 O O . LEU B 1 120 ? 7.303 74.232 61.226 1.00 26.03 121 LEU C O 1
ATOM 2601 N N . ARG B 1 121 ? 5.840 75.668 60.284 1.00 15.06 122 ARG C N 1
ATOM 2602 C CA . ARG B 1 121 ? 6.528 76.835 60.828 1.00 17.99 122 ARG C CA 1
ATOM 2603 C C . ARG B 1 121 ? 6.344 76.892 62.319 1.00 27.95 122 ARG C C 1
ATOM 2604 O O . ARG B 1 121 ? 7.095 77.565 63.007 1.00 24.26 122 ARG C O 1
ATOM 2612 N N . ALA B 1 122 ? 5.330 76.202 62.821 1.00 22.94 123 ALA C N 1
ATOM 2613 C CA . ALA B 1 122 ? 5.081 76.209 64.261 1.00 27.01 123 ALA C CA 1
ATOM 2614 C C . ALA B 1 122 ? 6.112 75.376 64.983 1.00 34.70 123 ALA C C 1
ATOM 2615 O O . ALA B 1 122 ? 6.494 75.694 66.103 1.00 37.62 123 ALA C O 1
ATOM 2617 N N . VAL B 1 123 ? 6.559 74.300 64.349 1.00 28.55 124 VAL C N 1
ATOM 2618 C CA . VAL B 1 123 ? 7.531 73.418 64.988 1.00 25.70 124 VAL C CA 1
ATOM 2619 C C . VAL B 1 123 ? 8.951 73.617 64.517 1.00 30.74 124 VAL C C 1
ATOM 2620 O O . VAL B 1 123 ? 9.901 73.277 65.238 1.00 29.44 124 VAL C O 1
ATOM 2624 N N . CYS B 1 124 ? 9.097 74.192 63.321 1.00 17.04 125 CYS C N 1
ATOM 2625 C CA . CYS B 1 124 ? 10.414 74.463 62.755 1.00 19.85 125 CYS C CA 1
ATOM 2626 C C . CYS B 1 124 ? 10.470 75.953 62.496 1.00 30.01 125 CYS C C 1
ATOM 2627 O O . CYS B 1 124 ? 10.134 76.426 61.410 1.00 25.91 125 CYS C O 1
ATOM 2630 N N . ARG B 1 125 ? 10.873 76.718 63.492 1.00 24.72 126 ARG C N 1
ATOM 2631 C CA . ARG B 1 125 ? 10.882 78.147 63.282 1.00 24.03 126 ARG C CA 1
ATOM 2632 C C . ARG B 1 125 ? 11.716 78.615 62.104 1.00 31.09 126 ARG C C 1
ATOM 2633 O O . ARG B 1 125 ? 12.859 78.198 61.945 1.00 28.09 126 ARG C O 1
ATOM 2641 N N . GLY B 1 126 ? 11.125 79.478 61.280 1.00 30.12 127 GLY C N 1
ATOM 2642 C CA . GLY B 1 126 ? 11.811 80.037 60.121 1.00 27.59 127 GLY C CA 1
ATOM 2643 C C . GLY B 1 126 ? 12.274 79.026 59.073 1.00 35.17 127 GLY C C 1
ATOM 2644 O O . GLY B 1 126 ? 13.145 79.338 58.256 1.00 39.82 127 GLY C O 1
ATOM 2645 N N . VAL B 1 127 ? 11.705 77.821 59.081 1.00 24.56 128 VAL C N 1
ATOM 2646 C CA . VAL B 1 127 ? 12.114 76.828 58.083 1.00 20.65 128 VAL C CA 1
ATOM 2647 C C . VAL B 1 127 ? 11.822 77.417 56.696 1.00 19.81 128 VAL C C 1
ATOM 2648 O O . VAL B 1 127 ? 10.839 78.143 56.508 1.00 19.31 128 VAL C O 1
ATOM 2652 N N . ARG B 1 128 ? 12.675 77.137 55.722 1.00 17.95 129 ARG C N 1
ATOM 2653 C CA . ARG B 1 128 ? 12.443 77.668 54.383 1.00 18.34 129 ARG C CA 1
ATOM 2654 C C . ARG B 1 128 ? 11.207 77.038 53.740 1.00 19.62 129 ARG C C 1
ATOM 2655 O O . ARG B 1 128 ? 10.989 75.837 53.839 1.00 19.96 129 ARG C O 1
ATOM 2663 N N . ILE B 1 129 ? 10.395 77.837 53.062 1.00 13.24 130 ILE C N 1
ATOM 2664 C CA . ILE B 1 129 ? 9.199 77.280 52.439 1.00 16.61 130 ILE C CA 1
ATOM 2665 C C . ILE B 1 129 ? 9.156 77.537 50.923 1.00 28.39 130 ILE C C 1
ATOM 2666 O O . ILE B 1 129 ? 9.162 78.679 50.503 1.00 20.51 130 ILE C O 1
ATOM 2671 N N . GLY B 1 130 ? 9.104 76.478 50.115 1.00 21.78 131 GLY C N 1
ATOM 2672 C CA . GLY B 1 130 ? 9.033 76.615 48.662 1.00 18.03 131 GLY C CA 1
ATOM 2673 C C . GLY B 1 130 ? 7.563 76.454 48.294 1.00 21.08 131 GLY C C 1
ATOM 2674 O O . GLY B 1 130 ? 6.785 75.916 49.075 1.00 19.00 131 GLY C O 1
ATOM 2675 N N . LYS B 1 131 ? 7.172 76.926 47.119 1.00 12.19 132 LYS C N 1
ATOM 2676 C CA . LYS B 1 131 ? 5.792 76.817 46.689 1.00 12.72 132 LYS C CA 1
ATOM 2677 C C . LYS B 1 131 ? 5.747 76.367 45.225 1.00 22.83 132 LYS C C 1
ATOM 2678 O O . LYS B 1 131 ? 6.583 76.766 44.416 1.00 21.85 132 LYS C O 1
ATOM 2684 N N . ILE B 1 132 ? 4.769 75.532 44.898 1.00 16.97 133 ILE C N 1
ATOM 2685 C CA . ILE B 1 132 ? 4.599 75.065 43.514 1.00 18.56 133 ILE C CA 1
ATOM 2686 C C . ILE B 1 132 ? 3.123 75.071 43.222 1.00 20.40 133 ILE C C 1
ATOM 2687 O O . ILE B 1 132 ? 2.337 74.521 44.001 1.00 22.95 133 ILE C O 1
ATOM 2692 N N . LEU B 1 133 ? 2.755 75.712 42.115 1.00 16.05 134 LEU C N 1
ATOM 2693 C CA . LEU B 1 133 ? 1.351 75.793 41.669 1.00 20.59 134 LEU C CA 1
ATOM 2694 C C . LEU B 1 133 ? 1.293 74.978 40.395 1.00 29.68 134 LEU C C 1
ATOM 2695 O O . LEU B 1 133 ? 1.933 75.293 39.383 1.00 26.73 134 LEU C O 1
ATOM 2700 N N . ILE B 1 134 ? 0.532 73.910 40.472 1.00 23.92 135 ILE C N 1
ATOM 2701 C CA . ILE B 1 134 ? 0.362 73.002 39.366 1.00 21.69 135 ILE C CA 1
ATOM 2702 C C . ILE B 1 134 ? -1.115 72.996 39.087 1.00 25.31 135 ILE C C 1
ATOM 2703 O O . ILE B 1 134 ? -1.891 72.897 40.025 1.00 28.37 135 ILE C O 1
ATOM 2708 N N . GLN B 1 135 ? -1.514 73.114 37.813 1.00 29.79 136 GLN C N 1
ATOM 2709 C CA . GLN B 1 135 ? -2.944 73.097 37.460 1.00 33.58 136 GLN C CA 1
ATOM 2710 C C . GLN B 1 135 ? -3.253 72.144 36.285 1.00 36.65 136 GLN C C 1
ATOM 2711 O O . GLN B 1 135 ? -2.443 71.999 35.365 1.00 34.34 136 GLN C O 1
ATOM 2717 N N . ARG B 1 136 ? -4.409 71.489 36.308 1.00 28.94 137 ARG C N 1
ATOM 2718 C CA . ARG B 1 136 ? -4.748 70.590 35.192 1.00 34.03 137 ARG C CA 1
ATOM 2719 C C . ARG B 1 136 ? -5.380 71.390 34.048 1.00 34.03 137 ARG C C 1
ATOM 2720 O O . ARG B 1 136 ? -6.247 72.229 34.272 1.00 34.56 137 ARG C O 1
ATOM 2728 N N . ASP B 1 137 ? -4.945 71.150 32.822 1.00 36.26 138 ASP C N 1
ATOM 2729 C CA . ASP B 1 137 ? -5.517 71.881 31.694 1.00 35.41 138 ASP C CA 1
ATOM 2730 C C . ASP B 1 137 ? -7.038 71.718 31.634 1.00 29.07 138 ASP C C 1
ATOM 2731 O O . ASP B 1 137 ? -7.559 70.610 31.657 1.00 30.42 138 ASP C O 1
ATOM 2736 N N . GLU B 1 138 ? -7.739 72.831 31.534 1.00 30.23 139 GLU C N 1
ATOM 2737 C CA . GLU B 1 138 ? -9.194 72.833 31.479 1.00 38.16 139 GLU C CA 1
ATOM 2738 C C . GLU B 1 138 ? -9.802 71.902 30.440 1.00 42.65 139 GLU C C 1
ATOM 2739 O O . GLU B 1 138 ? -10.951 71.493 30.552 1.00 46.00 139 GLU C O 1
ATOM 2745 N N . THR B 1 139 ? -9.051 71.580 29.411 1.00 33.64 140 THR C N 1
ATOM 2746 C CA . THR B 1 139 ? -9.602 70.730 28.369 1.00 38.02 140 THR C CA 1
ATOM 2747 C C . THR B 1 139 ? -8.973 69.353 28.361 1.00 43.28 140 THR C C 1
ATOM 2748 O O . THR B 1 139 ? -9.615 68.290 28.341 1.00 34.77 140 THR C O 1
ATOM 2752 N N . THR B 1 140 ? -7.667 69.429 28.355 1.00 39.06 141 THR C N 1
ATOM 2753 C CA . THR B 1 140 ? -6.809 68.310 28.284 1.00 38.71 141 THR C CA 1
ATOM 2754 C C . THR B 1 140 ? -6.639 67.562 29.588 1.00 45.49 141 THR C C 1
ATOM 2755 O O . THR B 1 140 ? -6.383 66.354 29.577 1.00 40.02 141 THR C O 1
ATOM 2759 N N . ALA B 1 141 ? -6.760 68.272 30.705 1.00 37.18 142 ALA C N 1
ATOM 2760 C CA . ALA B 1 141 ? -6.592 67.655 32.021 1.00 38.37 142 ALA C CA 1
ATOM 2761 C C . ALA B 1 141 ? -5.139 67.398 32.415 1.00 37.86 142 ALA C C 1
ATOM 2762 O O . ALA B 1 141 ? -4.863 66.961 33.533 1.00 41.54 142 ALA C O 1
ATOM 2764 N N . GLU B 1 142 ? -4.203 67.680 31.520 1.00 31.46 143 GLU C N 1
ATOM 2765 C CA . GLU B 1 142 ? -2.803 67.480 31.865 1.00 32.43 143 GLU C CA 1
ATOM 2766 C C . GLU B 1 142 ? -2.413 68.501 32.918 1.00 37.93 143 GLU C C 1
ATOM 2767 O O . GLU B 1 142 ? -2.703 69.685 32.782 1.00 36.61 143 GLU C O 1
ATOM 2773 N N . PRO B 1 143 ? -1.746 68.030 33.961 1.00 43.16 144 PRO C N 1
ATOM 2774 C CA . PRO B 1 143 ? -1.288 68.880 35.047 1.00 39.46 144 PRO C CA 1
ATOM 2775 C C . PRO B 1 143 ? -0.059 69.595 34.540 1.00 36.54 144 PRO C C 1
ATOM 2776 O O . PRO B 1 143 ? 0.869 68.981 34.016 1.00 38.77 144 PRO C O 1
ATOM 2780 N N . LYS B 1 144 ? -0.051 70.904 34.699 1.00 35.22 145 LYS C N 1
ATOM 2781 C CA . LYS B 1 144 ? 1.059 71.703 34.223 1.00 31.90 145 LYS C CA 1
ATOM 2782 C C . LYS B 1 144 ? 1.561 72.585 35.347 1.00 28.72 145 LYS C C 1
ATOM 2783 O O . LYS B 1 144 ? 0.789 73.021 36.195 1.00 32.60 145 LYS C O 1
ATOM 2789 N N . LEU B 1 145 ? 2.860 72.849 35.326 1.00 26.32 146 LEU C N 1
ATOM 2790 C CA . LEU B 1 145 ? 3.513 73.704 36.299 1.00 31.25 146 LEU C CA 1
ATOM 2791 C C . LEU B 1 145 ? 3.140 75.122 35.885 1.00 37.04 146 LEU C C 1
ATOM 2792 O O . LEU B 1 145 ? 3.485 75.564 34.796 1.00 37.19 146 LEU C O 1
ATOM 2797 N N . ILE B 1 146 ? 2.441 75.829 36.762 1.00 28.76 147 ILE C N 1
ATOM 2798 C CA . ILE B 1 146 ? 2.015 77.190 36.500 1.00 26.53 147 ILE C CA 1
ATOM 2799 C C . ILE B 1 146 ? 2.969 78.198 37.123 1.00 32.79 147 ILE C C 1
ATOM 2800 O O . ILE B 1 146 ? 3.268 79.234 36.540 1.00 30.16 147 ILE C O 1
ATOM 2805 N N . TYR B 1 147 ? 3.430 77.898 38.331 1.00 29.99 148 TYR C N 1
ATOM 2806 C CA . TYR B 1 147 ? 4.308 78.803 39.072 1.00 23.14 148 TYR C CA 1
ATOM 2807 C C . TYR B 1 147 ? 5.087 78.030 40.126 1.00 25.10 148 TYR C C 1
ATOM 2808 O O . TYR B 1 147 ? 4.561 77.093 40.717 1.00 24.80 148 TYR C O 1
ATOM 2817 N N . GLU B 1 148 ? 6.327 78.421 40.365 1.00 19.42 149 GLU C N 1
ATOM 2818 C CA . GLU B 1 148 ? 7.145 77.776 41.404 1.00 22.49 149 GLU C CA 1
ATOM 2819 C C . GLU B 1 148 ? 8.138 78.803 41.970 1.00 29.91 149 GLU C C 1
ATOM 2820 O O . GLU B 1 148 ? 8.594 79.695 41.260 1.00 24.70 149 GLU C O 1
ATOM 2826 N N . LYS B 1 149 ? 8.456 78.689 43.252 1.00 24.17 150 LYS C N 1
ATOM 2827 C CA . LYS B 1 149 ? 9.389 79.603 43.906 1.00 21.99 150 LYS C CA 1
ATOM 2828 C C . LYS B 1 149 ? 9.970 78.736 45.003 1.00 24.98 150 LYS C C 1
ATOM 2829 O O . LYS B 1 149 ? 9.309 78.478 46.000 1.00 26.72 150 LYS C O 1
ATOM 2835 N N . LEU B 1 150 ? 11.188 78.250 44.803 1.00 16.94 151 LEU C N 1
ATOM 2836 C CA . LEU B 1 150 ? 11.830 77.357 45.778 1.00 16.83 151 LEU C CA 1
ATOM 2837 C C . LEU B 1 150 ? 13.162 77.891 46.226 1.00 23.87 151 LEU C C 1
ATOM 2838 O O . LEU B 1 150 ? 13.736 78.756 45.589 1.00 34.41 151 LEU C O 1
ATOM 2843 N N . PRO B 1 151 ? 13.677 77.351 47.317 1.00 20.59 152 PRO C N 1
ATOM 2844 C CA . PRO B 1 151 ? 14.962 77.791 47.832 1.00 19.79 152 PRO C CA 1
ATOM 2845 C C . PRO B 1 151 ? 16.005 77.471 46.805 1.00 27.80 152 PRO C C 1
ATOM 2846 O O . PRO B 1 151 ? 15.940 76.444 46.140 1.00 29.22 152 PRO C O 1
ATOM 2850 N N . ALA B 1 152 ? 16.994 78.339 46.707 1.00 27.24 153 ALA C N 1
ATOM 2851 C CA . ALA B 1 152 ? 18.061 78.141 45.751 1.00 30.55 153 ALA C CA 1
ATOM 2852 C C . ALA B 1 152 ? 18.835 76.845 45.895 1.00 35.50 153 ALA C C 1
ATOM 2853 O O . ALA B 1 152 ? 19.318 76.309 44.903 1.00 31.46 153 ALA C O 1
ATOM 2855 N N . ASP B 1 153 ? 18.983 76.354 47.121 1.00 29.97 154 ASP C N 1
ATOM 2856 C CA . ASP B 1 153 ? 19.763 75.142 47.356 1.00 28.47 154 ASP C CA 1
ATOM 2857 C C . ASP B 1 153 ? 18.945 73.910 47.652 1.00 29.03 154 ASP C C 1
ATOM 2858 O O . ASP B 1 153 ? 19.430 72.973 48.298 1.00 33.10 154 ASP C O 1
ATOM 2863 N N . ILE B 1 154 ? 17.705 73.919 47.192 1.00 26.59 155 ILE C N 1
ATOM 2864 C CA . ILE B 1 154 ? 16.817 72.804 47.448 1.00 25.68 155 ILE C CA 1
ATOM 2865 C C . ILE B 1 154 ? 17.433 71.435 47.166 1.00 31.06 155 ILE C C 1
ATOM 2866 O O . ILE B 1 154 ? 17.192 70.465 47.875 1.00 30.97 155 ILE C O 1
ATOM 2871 N N . ARG B 1 155 ? 18.288 71.375 46.161 1.00 30.52 156 ARG C N 1
ATOM 2872 C CA . ARG B 1 155 ? 18.931 70.111 45.823 1.00 30.91 156 ARG C CA 1
ATOM 2873 C C . ARG B 1 155 ? 19.695 69.538 47.000 1.00 38.72 156 ARG C C 1
ATOM 2874 O O . ARG B 1 155 ? 19.854 68.321 47.116 1.00 38.57 156 ARG C O 1
ATOM 2882 N N . GLU B 1 156 ? 20.184 70.416 47.866 1.00 34.17 157 GLU C N 1
ATOM 2883 C CA . GLU B 1 156 ? 20.958 69.982 49.027 1.00 37.54 157 GLU C CA 1
ATOM 2884 C C . GLU B 1 156 ? 20.111 69.621 50.239 1.00 38.45 157 GLU C C 1
ATOM 2885 O O . GLU B 1 156 ? 20.634 69.165 51.249 1.00 38.51 157 GLU C O 1
ATOM 2891 N N . ARG B 1 157 ? 18.807 69.837 50.147 1.00 27.46 158 ARG C N 1
ATOM 2892 C CA . ARG B 1 157 ? 17.936 69.595 51.283 1.00 27.49 158 ARG C CA 1
ATOM 2893 C C . ARG B 1 157 ? 16.991 68.442 51.240 1.00 30.79 158 ARG C C 1
ATOM 2894 O O . ARG B 1 157 ? 16.717 67.892 50.177 1.00 24.63 158 ARG C O 1
ATOM 2902 N N . TRP B 1 158 ? 16.443 68.130 52.421 1.00 27.16 159 TRP C N 1
ATOM 2903 C CA . TRP B 1 158 ? 15.424 67.093 52.596 1.00 25.02 159 TRP C CA 1
ATOM 2904 C C . TRP B 1 158 ? 14.130 67.885 52.396 1.00 23.13 159 TRP C C 1
ATOM 2905 O O . TRP B 1 158 ? 13.989 68.995 52.918 1.00 23.01 159 TRP C O 1
ATOM 2916 N N . VAL B 1 159 ? 13.206 67.329 51.627 1.00 20.72 160 VAL C N 1
ATOM 2917 C CA . VAL B 1 159 ? 11.965 68.017 51.317 1.00 24.14 160 VAL C CA 1
ATOM 2918 C C . VAL B 1 159 ? 10.714 67.460 51.977 1.00 27.59 160 VAL C C 1
ATOM 2919 O O . VAL B 1 159 ? 10.441 66.275 51.893 1.00 23.70 160 VAL C O 1
ATOM 2923 N N . MET B 1 160 ? 9.957 68.342 52.629 1.00 20.80 161 MET C N 1
ATOM 2924 C CA . MET B 1 160 ? 8.703 67.963 53.244 1.00 19.46 161 MET C CA 1
ATOM 2925 C C . MET B 1 160 ? 7.736 68.535 52.213 1.00 16.29 161 MET C C 1
ATOM 2926 O O . MET B 1 160 ? 7.551 69.754 52.127 1.00 15.98 161 MET C O 1
ATOM 2931 N N . LEU B 1 161 ? 7.157 67.648 51.412 1.00 13.92 162 LEU C N 1
ATOM 2932 C CA . LEU B 1 161 ? 6.231 68.022 50.362 1.00 12.60 162 LEU C CA 1
ATOM 2933 C C . LEU B 1 161 ? 4.851 67.919 50.951 1.00 19.90 162 LEU C C 1
ATOM 2934 O O . LEU B 1 161 ? 4.435 66.836 51.354 1.00 21.29 162 LEU C O 1
ATOM 2939 N N . LEU B 1 162 ? 4.150 69.050 51.009 1.00 19.99 163 LEU C N 1
ATOM 2940 C CA . LEU B 1 162 ? 2.817 69.129 51.613 1.00 17.17 163 LEU C CA 1
ATOM 2941 C C . LEU B 1 162 ? 1.614 69.241 50.682 1.00 24.90 163 LEU C C 1
ATOM 2942 O O . LEU B 1 162 ? 1.519 70.178 49.892 1.00 19.43 163 LEU C O 1
ATOM 2947 N N . ASP B 1 163 ? 0.670 68.317 50.835 1.00 20.97 164 ASP C N 1
ATOM 2948 C CA . ASP B 1 163 ? -0.567 68.300 50.058 1.00 21.97 164 ASP C CA 1
ATOM 2949 C C . ASP B 1 163 ? -1.557 67.420 50.829 1.00 19.03 164 ASP C C 1
ATOM 2950 O O . ASP B 1 163 ? -1.353 66.226 50.944 1.00 20.55 164 ASP C O 1
ATOM 2955 N N . PRO B 1 164 ? -2.608 68.023 51.366 1.00 18.07 165 PRO C N 1
ATOM 2956 C CA . PRO B 1 164 ? -3.627 67.320 52.179 1.00 19.03 165 PRO C CA 1
ATOM 2957 C C . PRO B 1 164 ? -4.298 66.098 51.581 1.00 29.80 165 PRO C C 1
ATOM 2958 O O . PRO B 1 164 ? -4.610 65.134 52.280 1.00 22.35 165 PRO C O 1
ATOM 2962 N N . MET B 1 165 ? -4.573 66.160 50.292 1.00 24.22 166 MET C N 1
ATOM 2963 C CA . MET B 1 165 ? -5.249 65.058 49.656 1.00 21.61 166 MET C CA 1
ATOM 2964 C C . MET B 1 165 ? -4.466 64.433 48.518 1.00 29.12 166 MET C C 1
ATOM 2965 O O . MET B 1 165 ? -3.703 65.086 47.819 1.00 34.22 166 MET C O 1
ATOM 2970 N N . CYS B 1 166 ? -4.660 63.141 48.334 1.00 20.53 167 CYS C N 1
ATOM 2971 C CA . CYS B 1 166 ? -3.980 62.444 47.263 1.00 26.16 167 CYS C CA 1
ATOM 2972 C C . CYS B 1 166 ? -5.006 61.465 46.704 1.00 33.17 167 CYS C C 1
ATOM 2973 O O . CYS B 1 166 ? -5.189 60.377 47.240 1.00 26.93 167 CYS C O 1
ATOM 2976 N N . ALA B 1 167 ? -5.701 61.900 45.653 1.00 27.61 168 ALA C N 1
ATOM 2977 C CA . ALA B 1 167 ? -6.749 61.126 44.994 1.00 29.56 168 ALA C CA 1
ATOM 2978 C C . ALA B 1 167 ? -6.156 60.306 43.859 1.00 36.59 168 ALA C C 1
ATOM 2979 O O . ALA B 1 167 ? -5.909 59.115 44.025 1.00 37.21 168 ALA C O 1
ATOM 2981 N N . THR B 1 168 ? -5.919 60.929 42.707 1.00 23.37 169 THR C N 1
ATOM 2982 C CA . THR B 1 168 ? -5.314 60.189 41.599 1.00 25.84 169 THR C CA 1
ATOM 2983 C C . THR B 1 168 ? -3.789 60.315 41.639 1.00 34.69 169 THR C C 1
ATOM 2984 O O . THR B 1 168 ? -3.100 59.594 40.935 1.00 48.18 169 THR C O 1
ATOM 2988 N N . ALA B 1 169 ? -3.263 61.239 42.440 1.00 21.47 170 ALA C N 1
ATOM 2989 C CA . ALA B 1 169 ? -1.811 61.439 42.552 1.00 20.44 170 ALA C CA 1
ATOM 2990 C C . ALA B 1 169 ? -1.200 62.172 41.352 1.00 25.69 170 ALA C C 1
ATOM 2991 O O . ALA B 1 169 ? 0.033 62.285 41.224 1.00 28.26 170 ALA C O 1
ATOM 2993 N N . GLY B 1 170 ? -2.062 62.661 40.475 1.00 25.14 171 GLY C N 1
ATOM 2994 C CA . GLY B 1 170 ? -1.591 63.369 39.297 1.00 31.08 171 GLY C CA 1
ATOM 2995 C C . GLY B 1 170 ? -0.749 64.570 39.685 1.00 36.57 171 GLY C C 1
ATOM 2996 O O . GLY B 1 170 ? 0.368 64.755 39.200 1.00 32.00 171 GLY C O 1
ATOM 2997 N N . SER B 1 171 ? -1.294 65.382 40.577 1.00 26.47 172 SER C N 1
ATOM 2998 C CA . SER B 1 171 ? -0.612 66.576 41.046 1.00 23.00 172 SER C CA 1
ATOM 2999 C C . SER B 1 171 ? 0.689 66.299 41.767 1.00 23.74 172 SER C C 1
ATOM 3000 O O . SER B 1 171 ? 1.727 66.852 41.428 1.00 28.65 172 SER C O 1
ATOM 3003 N N . VAL B 1 172 ? 0.655 65.448 42.778 1.00 24.48 173 VAL C N 1
ATOM 3004 C CA . VAL B 1 172 ? 1.888 65.219 43.489 1.00 22.49 173 VAL C CA 1
ATOM 3005 C C . VAL B 1 172 ? 2.967 64.640 42.589 1.00 24.33 173 VAL C C 1
ATOM 3006 O O . VAL B 1 172 ? 4.126 65.032 42.683 1.00 23.75 173 VAL C O 1
ATOM 3010 N N . CYS B 1 173 ? 2.590 63.742 41.685 1.00 20.86 174 CYS C N 1
ATOM 3011 C CA . CYS B 1 173 ? 3.586 63.173 40.778 1.00 19.49 174 CYS C CA 1
ATOM 3012 C C . CYS B 1 173 ? 4.297 64.260 39.958 1.00 19.57 174 CYS C C 1
ATOM 3013 O O . CYS B 1 173 ? 5.528 64.237 39.795 1.00 21.08 174 CYS C O 1
ATOM 3016 N N . LYS B 1 174 ? 3.531 65.224 39.467 1.00 20.07 175 LYS C N 1
ATOM 3017 C CA . LYS B 1 174 ? 4.117 66.316 38.684 1.00 15.82 175 LYS C CA 1
ATOM 3018 C C . LYS B 1 174 ? 5.029 67.129 39.580 1.00 23.81 175 LYS C C 1
ATOM 3019 O O . LYS B 1 174 ? 6.132 67.528 39.188 1.00 25.01 175 LYS C O 1
ATOM 3025 N N . ALA B 1 175 ? 4.567 67.392 40.799 1.00 19.48 176 ALA C N 1
ATOM 3026 C CA . ALA B 1 175 ? 5.379 68.166 41.730 1.00 15.73 176 ALA C CA 1
ATOM 3027 C C . ALA B 1 175 ? 6.718 67.475 41.982 1.00 21.21 176 ALA C C 1
ATOM 3028 O O . ALA B 1 175 ? 7.778 68.105 41.956 1.00 24.49 176 ALA C O 1
ATOM 3030 N N . ILE B 1 176 ? 6.677 66.165 42.217 1.00 18.84 177 ILE C N 1
ATOM 3031 C CA . ILE B 1 176 ? 7.920 65.440 42.460 1.00 17.05 177 ILE C CA 1
ATOM 3032 C C . ILE B 1 176 ? 8.808 65.510 41.222 1.00 25.39 177 ILE C C 1
ATOM 3033 O O . ILE B 1 176 ? 10.024 65.665 41.323 1.00 26.64 177 ILE C O 1
ATOM 3038 N N . GLU B 1 177 ? 8.188 65.399 40.048 1.00 26.02 178 GLU C N 1
ATOM 3039 C CA . GLU B 1 177 ? 8.934 65.470 38.794 1.00 23.35 178 GLU C CA 1
ATOM 3040 C C . GLU B 1 177 ? 9.753 66.769 38.694 1.00 20.91 178 GLU C C 1
ATOM 3041 O O . GLU B 1 177 ? 10.944 66.753 38.357 1.00 20.70 178 GLU C O 1
ATOM 3047 N N . VAL B 1 178 ? 9.121 67.896 39.020 1.00 19.15 179 VAL C N 1
ATOM 3048 C CA . VAL B 1 178 ? 9.822 69.166 38.958 1.00 24.53 179 VAL C CA 1
ATOM 3049 C C . VAL B 1 178 ? 10.910 69.247 40.005 1.00 26.79 179 VAL C C 1
ATOM 3050 O O . VAL B 1 178 ? 11.989 69.778 39.758 1.00 28.32 179 VAL C O 1
ATOM 3054 N N . LEU B 1 179 ? 10.663 68.680 41.175 1.00 24.33 180 LEU C N 1
ATOM 3055 C CA . LEU B 1 179 ? 11.716 68.726 42.177 1.00 26.82 180 LEU C CA 1
ATOM 3056 C C . LEU B 1 179 ? 12.915 67.924 41.682 1.00 22.02 180 LEU C C 1
ATOM 3057 O O . LEU B 1 179 ? 14.064 68.335 41.827 1.00 19.27 180 LEU C O 1
ATOM 3062 N N . LEU B 1 180 ? 12.652 66.759 41.111 1.00 22.07 181 LEU C N 1
ATOM 3063 C CA . LEU B 1 180 ? 13.747 65.926 40.620 1.00 25.30 181 LEU C CA 1
ATOM 3064 C C . LEU B 1 180 ? 14.548 66.647 39.534 1.00 26.95 181 LEU C C 1
ATOM 3065 O O . LEU B 1 180 ? 15.774 66.555 39.497 1.00 25.96 181 LEU C O 1
ATOM 3070 N N . ARG B 1 181 ? 13.858 67.373 38.661 1.00 20.93 182 ARG C N 1
ATOM 3071 C CA . ARG B 1 181 ? 14.559 68.072 37.583 1.00 20.80 182 ARG C CA 1
ATOM 3072 C C . ARG B 1 181 ? 15.473 69.096 38.162 1.00 30.80 182 ARG C C 1
ATOM 3073 O O . ARG B 1 181 ? 16.421 69.513 37.517 1.00 31.49 182 ARG C O 1
ATOM 3081 N N . LEU B 1 182 ? 15.180 69.520 39.381 1.00 25.75 183 LEU C N 1
ATOM 3082 C CA . LEU B 1 182 ? 16.015 70.521 40.019 1.00 27.46 183 LEU C CA 1
ATOM 3083 C C . LEU B 1 182 ? 17.164 69.900 40.780 1.00 32.54 183 LEU C C 1
ATOM 3084 O O . LEU B 1 182 ? 18.030 70.588 41.291 1.00 33.64 183 LEU C O 1
ATOM 3089 N N . GLY B 1 183 ? 17.197 68.587 40.854 1.00 24.79 184 GLY C N 1
ATOM 3090 C CA . GLY B 1 183 ? 18.300 67.973 41.549 1.00 21.95 184 GLY C CA 1
ATOM 3091 C C . GLY B 1 183 ? 17.998 67.437 42.943 1.00 32.50 184 GLY C C 1
ATOM 3092 O O . GLY B 1 183 ? 18.902 66.948 43.602 1.00 33.00 184 GLY C O 1
ATOM 3093 N N . VAL B 1 184 ? 16.760 67.502 43.421 1.00 31.10 185 VAL C N 1
ATOM 3094 C CA . VAL B 1 184 ? 16.537 66.943 44.759 1.00 32.42 185 VAL C CA 1
ATOM 3095 C C . VAL B 1 184 ? 16.602 65.415 44.644 1.00 32.49 185 VAL C C 1
ATOM 3096 O O . VAL B 1 184 ? 16.222 64.866 43.613 1.00 29.55 185 VAL C O 1
ATOM 3100 N N . LYS B 1 185 ? 17.111 64.727 45.660 1.00 26.22 186 LYS C N 1
ATOM 3101 C CA . LYS B 1 185 ? 17.193 63.256 45.593 1.00 20.20 186 LYS C CA 1
ATOM 3102 C C . LYS B 1 185 ? 15.827 62.668 45.917 1.00 27.56 186 LYS C C 1
ATOM 3103 O O . LYS B 1 185 ? 15.159 63.098 46.860 1.00 28.49 186 LYS C O 1
ATOM 3109 N N . GLU B 1 186 ? 15.407 61.685 45.137 1.00 23.73 187 GLU C N 1
ATOM 3110 C CA . GLU B 1 186 ? 14.113 61.062 45.348 1.00 23.55 187 GLU C CA 1
ATOM 3111 C C . GLU B 1 186 ? 13.958 60.577 46.776 1.00 27.05 187 GLU C C 1
ATOM 3112 O O . GLU B 1 186 ? 12.893 60.685 47.392 1.00 32.27 187 GLU C O 1
ATOM 3118 N N . GLU B 1 187 ? 15.046 60.031 47.292 1.00 23.59 188 GLU C N 1
ATOM 3119 C CA . GLU B 1 187 ? 15.071 59.499 48.635 1.00 21.38 188 GLU C CA 1
ATOM 3120 C C . GLU B 1 187 ? 14.926 60.545 49.745 1.00 27.10 188 GLU C C 1
ATOM 3121 O O . GLU B 1 187 ? 14.724 60.203 50.899 1.00 33.77 188 GLU C O 1
ATOM 3127 N N . ARG B 1 188 ? 15.007 61.819 49.404 1.00 19.94 189 ARG C N 1
ATOM 3128 C CA . ARG B 1 188 ? 14.889 62.872 50.399 1.00 13.77 189 ARG C CA 1
ATOM 3129 C C . ARG B 1 188 ? 13.563 63.590 50.399 1.00 29.71 189 ARG C C 1
ATOM 3130 O O . ARG B 1 188 ? 13.406 64.636 51.027 1.00 32.26 189 ARG C O 1
ATOM 3138 N N . ILE B 1 189 ? 12.602 63.021 49.695 1.00 22.18 190 ILE C N 1
ATOM 3139 C CA . ILE B 1 189 ? 11.300 63.615 49.634 1.00 21.94 190 ILE C CA 1
ATOM 3140 C C . ILE B 1 189 ? 10.389 62.877 50.596 1.00 27.89 190 ILE C C 1
ATOM 3141 O O . ILE B 1 189 ? 10.196 61.670 50.484 1.00 27.77 190 ILE C O 1
ATOM 3146 N N . ILE B 1 190 ? 9.835 63.615 51.552 1.00 23.21 191 ILE C N 1
ATOM 3147 C CA . ILE B 1 190 ? 8.911 63.033 52.514 1.00 24.52 191 ILE C CA 1
ATOM 3148 C C . ILE B 1 190 ? 7.588 63.690 52.163 1.00 24.51 191 ILE C C 1
ATOM 3149 O O . ILE B 1 190 ? 7.405 64.893 52.372 1.00 24.08 191 ILE C O 1
ATOM 3154 N N . PHE B 1 191 ? 6.684 62.911 51.595 1.00 14.35 192 PHE C N 1
ATOM 3155 C CA . PHE B 1 191 ? 5.390 63.426 51.190 1.00 17.51 192 PHE C CA 1
ATOM 3156 C C . PHE B 1 191 ? 4.425 63.380 52.384 1.00 31.57 192 PHE C C 1
ATOM 3157 O O . PHE B 1 191 ? 4.066 62.290 52.849 1.00 28.93 192 PHE C O 1
ATOM 3165 N N . VAL B 1 192 ? 4.019 64.564 52.867 1.00 25.72 193 VAL C N 1
ATOM 3166 C CA . VAL B 1 192 ? 3.109 64.722 54.024 1.00 20.45 193 VAL C CA 1
ATOM 3167 C C . VAL B 1 192 ? 1.679 64.911 53.547 1.00 26.74 193 VAL C C 1
ATOM 3168 O O . VAL B 1 192 ? 1.366 65.882 52.860 1.00 24.18 193 VAL C O 1
ATOM 3172 N N . ASN B 1 193 ? 0.809 63.972 53.912 1.00 18.19 194 ASN C N 1
ATOM 3173 C CA . ASN B 1 193 ? -0.555 64.009 53.434 1.00 17.71 194 ASN C CA 1
ATOM 3174 C C . ASN B 1 193 ? -1.596 63.766 54.505 1.00 16.51 194 ASN C C 1
ATOM 3175 O O . ASN B 1 193 ? -1.346 63.047 55.461 1.00 24.78 194 ASN C O 1
ATOM 3180 N N . ILE B 1 194 ? -2.769 64.345 54.351 1.00 17.12 195 ILE C N 1
ATOM 3181 C CA . ILE B 1 194 ? -3.798 64.117 55.360 1.00 15.96 195 ILE C CA 1
ATOM 3182 C C . ILE B 1 194 ? -4.596 62.865 55.011 1.00 34.00 195 ILE C C 1
ATOM 3183 O O . ILE B 1 194 ? -4.702 61.917 55.807 1.00 25.01 195 ILE C O 1
ATOM 3188 N N . LEU B 1 195 ? -5.148 62.869 53.803 1.00 19.13 196 LEU C N 1
ATOM 3189 C CA . LEU B 1 195 ? -5.981 61.778 53.331 1.00 23.39 196 LEU C CA 1
ATOM 3190 C C . LEU B 1 195 ? -5.555 61.264 51.948 1.00 32.55 196 LEU C C 1
ATOM 3191 O O . LEU B 1 195 ? -5.217 62.045 51.062 1.00 24.98 196 LEU C O 1
ATOM 3196 N N . ALA B 1 196 ? -5.601 59.952 51.754 1.00 25.19 197 ALA C N 1
ATOM 3197 C CA . ALA B 1 196 ? -5.219 59.378 50.476 1.00 18.10 197 ALA C CA 1
ATOM 3198 C C . ALA B 1 196 ? -6.138 58.238 50.061 1.00 31.25 197 ALA C C 1
ATOM 3199 O O . ALA B 1 196 ? -6.824 57.639 50.892 1.00 29.35 197 ALA C O 1
ATOM 3201 N N . ALA B 1 197 ? -6.125 57.937 48.770 1.00 28.99 198 ALA C N 1
ATOM 3202 C CA . ALA B 1 197 ? -6.899 56.845 48.206 1.00 23.63 198 ALA C CA 1
ATOM 3203 C C . ALA B 1 197 ? -5.847 55.819 47.791 1.00 25.92 198 ALA C C 1
ATOM 3204 O O . ALA B 1 197 ? -4.697 56.157 47.473 1.00 23.65 198 ALA C O 1
ATOM 3206 N N . PRO B 1 198 ? -6.234 54.554 47.801 1.00 31.31 199 PRO C N 1
ATOM 3207 C CA . PRO B 1 198 ? -5.305 53.475 47.440 1.00 24.55 199 PRO C CA 1
ATOM 3208 C C . PRO B 1 198 ? -4.667 53.666 46.064 1.00 31.40 199 PRO C C 1
ATOM 3209 O O . PRO B 1 198 ? -3.466 53.469 45.896 1.00 33.26 199 PRO C O 1
ATOM 3213 N N . GLN B 1 199 ? -5.473 54.051 45.081 1.00 23.45 200 GLN C N 1
ATOM 3214 C CA . GLN B 1 199 ? -4.966 54.258 43.727 1.00 31.21 200 GLN C CA 1
ATOM 3215 C C . GLN B 1 199 ? -3.828 55.286 43.797 1.00 38.07 200 GLN C C 1
ATOM 3216 O O . GLN B 1 199 ? -2.742 55.088 43.256 1.00 40.57 200 GLN C O 1
ATOM 3222 N N . GLY B 1 200 ? -4.088 56.386 44.490 1.00 32.43 201 GLY C N 1
ATOM 3223 C CA . GLY B 1 200 ? -3.106 57.448 44.637 1.00 22.92 201 GLY C CA 1
ATOM 3224 C C . GLY B 1 200 ? -1.804 56.917 45.169 1.00 24.06 201 GLY C C 1
ATOM 3225 O O . GLY B 1 200 ? -0.752 57.129 44.582 1.00 26.34 201 GLY C O 1
ATOM 3226 N N . ILE B 1 201 ? -1.864 56.232 46.296 1.00 22.96 202 ILE C N 1
ATOM 3227 C CA . ILE B 1 201 ? -0.654 55.690 46.883 1.00 20.64 202 ILE C CA 1
ATOM 3228 C C . ILE B 1 201 ? 0.052 54.789 45.874 1.00 30.62 202 ILE C C 1
ATOM 3229 O O . ILE B 1 201 ? 1.274 54.863 45.673 1.00 24.36 202 ILE C O 1
ATOM 3234 N N . GLU B 1 202 ? -0.724 53.929 45.234 1.00 27.36 203 GLU C N 1
ATOM 3235 C CA . GLU B 1 202 ? -0.140 53.011 44.259 1.00 30.88 203 GLU C CA 1
ATOM 3236 C C . GLU B 1 202 ? 0.624 53.742 43.173 1.00 28.42 203 GLU C C 1
ATOM 3237 O O . GLU B 1 202 ? 1.788 53.406 42.891 1.00 31.11 203 GLU C O 1
ATOM 3243 N N . ARG B 1 203 ? 0.000 54.745 42.563 1.00 20.71 204 ARG C N 1
ATOM 3244 C CA . ARG B 1 203 ? 0.710 55.485 41.516 1.00 23.69 204 ARG C CA 1
ATOM 3245 C C . ARG B 1 203 ? 2.010 56.133 41.969 1.00 32.54 204 ARG C C 1
ATOM 3246 O O . ARG B 1 203 ? 3.049 56.026 41.307 1.00 31.14 204 ARG C O 1
ATOM 3254 N N . VAL B 1 204 ? 1.961 56.819 43.102 1.00 30.54 205 VAL C N 1
ATOM 3255 C CA . VAL B 1 204 ? 3.164 57.486 43.583 1.00 26.92 205 VAL C CA 1
ATOM 3256 C C . VAL B 1 204 ? 4.316 56.505 43.750 1.00 29.29 205 VAL C C 1
ATOM 3257 O O . VAL B 1 204 ? 5.481 56.804 43.410 1.00 27.93 205 VAL C O 1
ATOM 3261 N N . PHE B 1 205 ? 3.997 55.318 44.253 1.00 26.53 206 PHE C N 1
ATOM 3262 C CA . PHE B 1 205 ? 5.053 54.342 44.438 1.00 28.50 206 PHE C CA 1
ATOM 3263 C C . PHE B 1 205 ? 5.525 53.638 43.171 1.00 29.77 206 PHE C C 1
ATOM 3264 O O . PHE B 1 205 ? 6.673 53.213 43.081 1.00 29.00 206 PHE C O 1
ATOM 3272 N N . LYS B 1 206 ? 4.655 53.592 42.171 1.00 28.42 207 LYS C N 1
ATOM 3273 C CA . LYS B 1 206 ? 5.009 53.005 40.882 1.00 28.47 207 LYS C CA 1
ATOM 3274 C C . LYS B 1 206 ? 6.027 53.944 40.245 1.00 32.09 207 LYS C C 1
ATOM 3275 O O . LYS B 1 206 ? 7.088 53.513 39.784 1.00 31.01 207 LYS C O 1
ATOM 3281 N N . GLU B 1 207 ? 5.695 55.237 40.238 1.00 26.09 208 GLU C N 1
ATOM 3282 C CA . GLU B 1 207 ? 6.552 56.262 39.643 1.00 27.32 208 GLU C CA 1
ATOM 3283 C C . GLU B 1 207 ? 7.789 56.680 40.439 1.00 34.67 208 GLU C C 1
ATOM 3284 O O . GLU B 1 207 ? 8.845 56.943 39.855 1.00 30.20 208 GLU C O 1
ATOM 3290 N N . TYR B 1 208 ? 7.668 56.747 41.764 1.00 25.72 209 TYR C N 1
ATOM 3291 C CA . TYR B 1 208 ? 8.800 57.152 42.589 1.00 22.07 209 TYR C CA 1
ATOM 3292 C C . TYR B 1 208 ? 8.796 56.272 43.807 1.00 37.28 209 TYR C C 1
ATOM 3293 O O . TYR B 1 208 ? 8.369 56.654 44.888 1.00 34.63 209 TYR C O 1
ATOM 3302 N N . PRO B 1 209 ? 9.257 55.059 43.601 1.00 36.51 210 PRO C N 1
ATOM 3303 C CA . PRO B 1 209 ? 9.327 54.059 44.652 1.00 34.70 210 PRO C CA 1
ATOM 3304 C C . PRO B 1 209 ? 10.180 54.496 45.826 1.00 36.31 210 PRO C C 1
ATOM 3305 O O . PRO B 1 209 ? 10.092 53.923 46.897 1.00 36.67 210 PRO C O 1
ATOM 3309 N N . LYS B 1 210 ? 11.027 55.494 45.636 1.00 30.28 211 LYS C N 1
ATOM 3310 C CA . LYS B 1 210 ? 11.893 55.905 46.728 1.00 25.30 211 LYS C CA 1
ATOM 3311 C C . LYS B 1 210 ? 11.415 57.004 47.686 1.00 33.66 211 LYS C C 1
ATOM 3312 O O . LYS B 1 210 ? 12.036 57.227 48.705 1.00 22.89 211 LYS C O 1
ATOM 3318 N N . VAL B 1 211 ? 10.329 57.700 47.400 1.00 30.24 212 VAL C N 1
ATOM 3319 C CA . VAL B 1 211 ? 9.933 58.730 48.347 1.00 26.45 212 VAL C CA 1
ATOM 3320 C C . VAL B 1 211 ? 9.346 58.128 49.606 1.00 33.92 212 VAL C C 1
ATOM 3321 O O . VAL B 1 211 ? 9.084 56.927 49.677 1.00 30.42 212 VAL C O 1
ATOM 3325 N N . ARG B 1 212 ? 9.139 58.972 50.607 1.00 26.19 213 ARG C N 1
ATOM 3326 C CA . ARG B 1 212 ? 8.550 58.522 51.847 1.00 23.43 213 ARG C CA 1
ATOM 3327 C C . ARG B 1 212 ? 7.205 59.244 51.949 1.00 30.25 213 ARG C C 1
ATOM 3328 O O . ARG B 1 212 ? 7.070 60.408 51.541 1.00 23.85 213 ARG C O 1
ATOM 3336 N N . MET B 1 213 ? 6.196 58.549 52.456 1.00 27.74 214 MET C N 1
ATOM 3337 C CA . MET B 1 213 ? 4.873 59.159 52.578 1.00 25.31 214 MET C CA 1
ATOM 3338 C C . MET B 1 213 ? 4.305 58.969 53.984 1.00 34.92 214 MET C C 1
ATOM 3339 O O . MET B 1 213 ? 4.292 57.844 54.512 1.00 27.29 214 MET C O 1
ATOM 3344 N N . VAL B 1 214 ? 3.837 60.061 54.588 1.00 25.64 215 VAL C N 1
ATOM 3345 C CA . VAL B 1 214 ? 3.231 60.001 55.925 1.00 22.75 215 VAL C CA 1
ATOM 3346 C C . VAL B 1 214 ? 1.792 60.467 55.785 1.00 20.05 215 VAL C C 1
ATOM 3347 O O . VAL B 1 214 ? 1.538 61.531 55.238 1.00 22.83 215 VAL C O 1
ATOM 3351 N N . THR B 1 215 ? 0.836 59.698 56.281 1.00 16.45 216 THR C N 1
ATOM 3352 C CA . THR B 1 215 ? -0.550 60.118 56.124 1.00 12.51 216 THR C CA 1
ATOM 3353 C C . THR B 1 215 ? -1.392 59.748 57.329 1.00 28.49 216 THR C C 1
ATOM 3354 O O . THR B 1 215 ? -1.051 58.825 58.085 1.00 24.73 216 THR C O 1
ATOM 3358 N N . ALA B 1 216 ? -2.511 60.455 57.479 1.00 23.37 217 ALA C N 1
ATOM 3359 C CA . ALA B 1 216 ? -3.441 60.244 58.580 1.00 21.09 217 ALA C CA 1
ATOM 3360 C C . ALA B 1 216 ? -4.534 59.254 58.281 1.00 28.15 217 ALA C C 1
ATOM 3361 O O . ALA B 1 216 ? -5.138 58.683 59.190 1.00 28.88 217 ALA C O 1
ATOM 3363 N N . ALA B 1 217 ? -4.835 59.057 57.006 1.00 29.04 218 ALA C N 1
ATOM 3364 C CA . ALA B 1 217 ? -5.916 58.136 56.705 1.00 24.42 218 ALA C CA 1
ATOM 3365 C C . ALA B 1 217 ? -5.932 57.659 55.276 1.00 36.65 218 ALA C C 1
ATOM 3366 O O . ALA B 1 217 ? -5.481 58.357 54.369 1.00 28.72 218 ALA C O 1
ATOM 3368 N N . VAL B 1 218 ? -6.478 56.472 55.064 1.00 29.61 219 VAL C N 1
ATOM 3369 C CA . VAL B 1 218 ? -6.612 56.013 53.706 1.00 27.47 219 VAL C CA 1
ATOM 3370 C C . VAL B 1 218 ? -8.060 55.649 53.490 1.00 33.99 219 VAL C C 1
ATOM 3371 O O . VAL B 1 218 ? -8.628 54.848 54.230 1.00 37.09 219 VAL C O 1
ATOM 3375 N N . ASP B 1 219 ? -8.683 56.308 52.526 1.00 25.95 220 ASP C N 1
ATOM 3376 C CA . ASP B 1 219 ? -10.089 56.062 52.248 1.00 31.24 220 ASP C CA 1
ATOM 3377 C C . ASP B 1 219 ? -10.317 54.851 51.345 1.00 37.42 220 ASP C C 1
ATOM 3378 O O . ASP B 1 219 ? -9.376 54.137 51.000 1.00 32.49 220 ASP C O 1
ATOM 3383 N N . ILE B 1 220 ? -11.567 54.606 50.998 1.00 38.24 221 ILE C N 1
ATOM 3384 C CA . ILE B 1 220 ? -11.920 53.454 50.176 1.00 46.99 221 ILE C CA 1
ATOM 3385 C C . ILE B 1 220 ? -11.574 53.595 48.714 1.00 49.07 221 ILE C C 1
ATOM 3386 O O . ILE B 1 220 ? -10.844 52.782 48.152 1.00 45.08 221 ILE C O 1
ATOM 3391 N N . CYS B 1 221 ? -12.133 54.614 48.084 1.00 49.25 222 CYS C N 1
ATOM 3392 C CA . CYS B 1 221 ? -11.878 54.803 46.675 1.00 54.14 222 CYS C CA 1
ATOM 3393 C C . CYS B 1 221 ? -12.163 56.224 46.204 1.00 53.03 222 CYS C C 1
ATOM 3394 O O . CYS B 1 221 ? -12.327 57.148 47.010 1.00 47.24 222 CYS C O 1
ATOM 3397 N N . LEU B 1 222 ? -12.219 56.372 44.884 1.00 44.09 223 LEU C N 1
ATOM 3398 C CA . LEU B 1 222 ? -12.485 57.651 44.253 1.00 45.07 223 LEU C CA 1
ATOM 3399 C C . LEU B 1 222 ? -13.899 57.700 43.690 1.00 52.19 223 LEU C C 1
ATOM 3400 O O . LEU B 1 222 ? -14.530 56.676 43.446 1.00 52.32 223 LEU C O 1
ATOM 3405 N N . ASN B 1 223 ? -14.390 58.911 43.504 1.00 55.56 224 ASN C N 1
ATOM 3406 C CA . ASN B 1 223 ? -15.721 59.133 42.981 1.00 57.86 224 ASN C CA 1
ATOM 3407 C C . ASN B 1 223 ? -15.773 58.873 41.492 1.00 62.81 224 ASN C C 1
ATOM 3408 O O . ASN B 1 223 ? -14.746 58.724 40.821 1.00 46.91 224 ASN C O 1
ATOM 3413 N N . SER B 1 224 ? -16.989 58.888 40.970 1.00 69.08 225 SER C N 1
ATOM 3414 C CA . SER B 1 224 ? -17.188 58.725 39.550 1.00 70.49 225 SER C CA 1
ATOM 3415 C C . SER B 1 224 ? -16.494 59.998 39.017 1.00 64.45 225 SER C C 1
ATOM 3416 O O . SER B 1 224 ? -16.012 60.032 37.889 1.00 63.03 225 SER C O 1
ATOM 3419 N N . ARG B 1 225 ? -16.414 61.029 39.868 1.00 55.15 226 ARG C N 1
ATOM 3420 C CA . ARG B 1 225 ? -15.758 62.303 39.544 1.00 50.50 226 ARG C CA 1
ATOM 3421 C C . ARG B 1 225 ? -14.392 62.423 40.232 1.00 49.86 226 ARG C C 1
ATOM 3422 O O . ARG B 1 225 ? -13.924 63.521 40.514 1.00 45.71 226 ARG C O 1
ATOM 3430 N N . TYR B 1 226 ? -13.705 61.313 40.451 1.00 43.93 227 TYR C N 1
ATOM 3431 C CA . TYR B 1 226 ? -12.386 61.391 41.067 1.00 46.45 227 TYR C CA 1
ATOM 3432 C C . TYR B 1 226 ? -12.285 62.045 42.432 1.00 48.93 227 TYR C C 1
ATOM 3433 O O . TYR B 1 226 ? -11.296 62.715 42.733 1.00 43.44 227 TYR C O 1
ATOM 3442 N N . TYR B 1 227 ? -13.290 61.843 43.268 1.00 48.42 228 TYR C N 1
ATOM 3443 C CA . TYR B 1 227 ? -13.222 62.406 44.604 1.00 49.11 228 TYR C CA 1
ATOM 3444 C C . TYR B 1 227 ? -13.021 61.231 45.550 1.00 39.31 228 TYR C C 1
ATOM 3445 O O . TYR B 1 227 ? -13.563 60.152 45.323 1.00 34.82 228 TYR C O 1
ATOM 3454 N N . ILE B 1 228 ? -12.216 61.419 46.590 1.00 38.07 229 ILE C N 1
ATOM 3455 C CA . ILE B 1 228 ? -11.981 60.348 47.556 1.00 34.62 229 ILE C CA 1
ATOM 3456 C C . ILE B 1 228 ? -13.266 60.143 48.339 1.00 37.42 229 ILE C C 1
ATOM 3457 O O . ILE B 1 228 ? -13.967 61.104 48.661 1.00 39.56 229 ILE C O 1
ATOM 3462 N N . VAL B 1 229 ? -13.572 58.895 48.655 1.00 35.09 230 VAL C N 1
ATOM 3463 C CA . VAL B 1 229 ? -14.784 58.595 49.397 1.00 38.69 230 VAL C CA 1
ATOM 3464 C C . VAL B 1 229 ? -14.440 57.576 50.460 1.00 43.91 230 VAL C C 1
ATOM 3465 O O . VAL B 1 229 ? -13.625 56.680 50.229 1.00 42.83 230 VAL C O 1
ATOM 3469 N N . PRO B 1 230 ? -15.040 57.715 51.634 1.00 39.21 231 PRO C N 1
ATOM 3470 C CA . PRO B 1 230 ? -16.012 58.769 51.945 1.00 41.79 231 PRO C CA 1
ATOM 3471 C C . PRO B 1 230 ? -15.466 60.200 51.843 1.00 37.52 231 PRO C C 1
ATOM 3472 O O . PRO B 1 230 ? -16.223 61.151 51.651 1.00 27.01 231 PRO C O 1
ATOM 3476 N N . GLY B 1 231 ? -14.156 60.346 51.982 1.00 35.69 232 GLY C N 1
ATOM 3477 C CA . GLY B 1 231 ? -13.498 61.653 51.859 1.00 37.77 232 GLY C CA 1
ATOM 3478 C C . GLY B 1 231 ? -13.812 62.808 52.823 1.00 38.50 232 GLY C C 1
ATOM 3479 O O . GLY B 1 231 ? -14.249 62.600 53.950 1.00 32.68 232 GLY C O 1
ATOM 3480 N N . ILE B 1 232 ? -13.551 64.026 52.353 1.00 38.89 233 ILE C N 1
ATOM 3481 C CA . ILE B 1 232 ? -13.734 65.253 53.127 1.00 34.36 233 ILE C CA 1
ATOM 3482 C C . ILE B 1 232 ? -14.294 66.346 52.214 1.00 33.97 233 ILE C C 1
ATOM 3483 O O . ILE B 1 232 ? -14.786 67.383 52.667 1.00 29.31 233 ILE C O 1
ATOM 3488 N N . GLY B 1 233 ? -14.222 66.119 50.912 1.00 32.91 234 GLY C N 1
ATOM 3489 C CA . GLY B 1 233 ? -14.707 67.129 49.982 1.00 35.61 234 GLY C CA 1
ATOM 3490 C C . GLY B 1 233 ? -13.471 67.908 49.518 1.00 37.15 234 GLY C C 1
ATOM 3491 O O . GLY B 1 233 ? -12.346 67.402 49.569 1.00 29.42 234 GLY C O 1
ATOM 3492 N N . ASP B 1 234 ? -13.672 69.134 49.060 1.00 26.45 235 ASP C N 1
ATOM 3493 C CA . ASP B 1 234 ? -12.545 69.911 48.594 1.00 28.84 235 ASP C CA 1
ATOM 3494 C C . ASP B 1 234 ? -11.879 70.563 49.796 1.00 30.15 235 ASP C C 1
ATOM 3495 O O . ASP B 1 234 ? -12.337 71.577 50.311 1.00 24.13 235 ASP C O 1
ATOM 3500 N N . PHE B 1 235 ? -10.780 69.982 50.234 1.00 24.01 236 PHE C N 1
ATOM 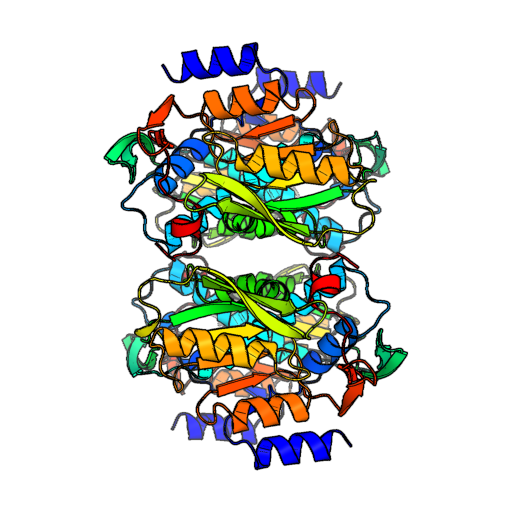3501 C CA . PHE B 1 235 ? -10.076 70.512 51.377 1.00 23.10 236 PHE C CA 1
ATOM 3502 C C . PHE B 1 235 ? -9.715 72.004 51.293 1.00 31.48 236 PHE C C 1
ATOM 3503 O O . PHE B 1 235 ? -9.983 72.763 52.218 1.00 31.26 236 PHE C O 1
ATOM 3511 N N . GLY B 1 236 ? -9.107 72.428 50.194 1.00 30.61 237 GLY C N 1
ATOM 3512 C CA . GLY B 1 236 ? -8.718 73.829 50.039 1.00 25.79 237 GLY C CA 1
ATOM 3513 C C . GLY B 1 236 ? -9.893 74.799 50.134 1.00 22.14 237 GLY C C 1
ATOM 3514 O O . GLY B 1 236 ? -9.778 75.875 50.727 1.00 26.79 237 GLY C O 1
ATOM 3515 N N . ASP B 1 237 ? -11.019 74.433 49.534 1.00 22.90 238 ASP C N 1
ATOM 3516 C CA . ASP B 1 237 ? -12.185 75.311 49.571 1.00 24.81 238 ASP C CA 1
ATOM 3517 C C . ASP B 1 237 ? -12.694 75.410 51.002 1.00 27.42 238 ASP C C 1
ATOM 3518 O O . ASP B 1 237 ? -13.028 76.490 51.488 1.00 18.57 238 ASP C O 1
ATOM 3523 N N . ARG B 1 238 ? -12.729 74.266 51.678 1.00 25.93 239 ARG C N 1
ATOM 3524 C CA . ARG B 1 238 ? -13.187 74.215 53.066 1.00 26.22 239 ARG C CA 1
ATOM 3525 C C . ARG B 1 238 ? -12.224 74.919 54.023 1.00 21.46 239 ARG C C 1
ATOM 3526 O O . ARG B 1 238 ? -12.637 75.586 54.941 1.00 23.78 239 ARG C O 1
ATOM 3534 N N . TYR B 1 239 ? -10.931 74.785 53.798 1.00 16.69 240 TYR C N 1
ATOM 3535 C CA . TYR B 1 239 ? -9.978 75.427 54.668 1.00 17.29 240 TYR C CA 1
ATOM 3536 C C . TYR B 1 239 ? -9.882 76.918 54.463 1.00 25.34 240 TYR C C 1
ATOM 3537 O O . TYR B 1 239 ? -9.785 77.661 55.430 1.00 21.47 240 TYR C O 1
ATOM 3546 N N . PHE B 1 240 ? -9.851 77.362 53.210 1.00 14.85 241 PHE C N 1
ATOM 3547 C CA . PHE B 1 240 ? -9.738 78.799 52.950 1.00 18.90 241 PHE C CA 1
ATOM 3548 C C . PHE B 1 240 ? -11.074 79.521 52.908 1.00 21.25 241 PHE C C 1
ATOM 3549 O O . PHE B 1 240 ? -11.136 80.750 52.923 1.00 26.76 241 PHE C O 1
ATOM 3557 N N . GLY B 1 241 ? -12.147 78.745 52.869 1.00 19.20 242 GLY C N 1
ATOM 3558 C CA . GLY B 1 241 ? -13.484 79.322 52.864 1.00 21.31 242 GLY C CA 1
ATOM 3559 C C . GLY B 1 241 ? -13.939 79.844 51.520 1.00 33.40 242 GLY C C 1
ATOM 3560 O O . GLY B 1 241 ? -14.706 80.795 51.458 1.00 38.02 242 GLY C O 1
ATOM 3561 N N . THR B 1 242 ? -13.487 79.219 50.442 1.00 27.00 243 THR C N 1
ATOM 3562 C CA . THR B 1 242 ? -13.927 79.652 49.116 1.00 32.53 243 THR C CA 1
ATOM 3563 C C . THR B 1 242 ? -14.842 78.590 48.535 1.00 46.79 243 THR C C 1
ATOM 3564 O O . THR B 1 242 ? -14.620 78.120 47.430 1.00 57.53 243 THR C O 1
ATOM 3568 N N . MET B 1 243 ? -15.858 78.185 49.279 1.00 49.71 244 MET C N 1
ATOM 3569 C CA . MET B 1 243 ? -16.784 77.176 48.782 1.00 58.39 244 MET C CA 1
ATOM 3570 C C . MET B 1 243 ? -18.185 77.770 48.774 1.00 82.76 244 MET C C 1
ATOM 3571 O O . MET B 1 243 ? -19.114 77.129 49.305 1.00 97.09 244 MET C O 1
ATOM 3577 N N . GLN C 1 20 ? 18.776 49.041 79.684 1.00 99.71 21 GLN B N 1
ATOM 3578 C CA . GLN C 1 20 ? 18.689 49.434 81.089 1.00 97.45 21 GLN B CA 1
ATOM 3579 C C . GLN C 1 20 ? 17.469 50.325 81.262 1.00 86.74 21 GLN B C 1
ATOM 3580 O O . GLN C 1 20 ? 16.607 50.084 82.114 1.00 77.19 21 GLN B O 1
ATOM 3586 N N . GLU C 1 21 ? 17.406 51.356 80.431 1.00 74.69 22 GLU B N 1
ATOM 3587 C CA . GLU C 1 21 ? 16.286 52.271 80.458 1.00 69.68 22 GLU B CA 1
ATOM 3588 C C . GLU C 1 21 ? 15.141 51.347 80.058 1.00 66.56 22 GLU B C 1
ATOM 3589 O O . GLU C 1 21 ? 14.100 51.290 80.718 1.00 62.53 22 GLU B O 1
ATOM 3595 N N . GLU C 1 22 ? 15.379 50.603 78.980 1.00 59.88 23 GLU B N 1
ATOM 3596 C CA . GLU C 1 22 ? 14.410 49.656 78.444 1.00 60.85 23 GLU B CA 1
ATOM 3597 C C . GLU C 1 22 ? 13.881 48.761 79.541 1.00 57.56 23 GLU B C 1
ATOM 3598 O O . GLU C 1 22 ? 12.676 48.529 79.649 1.00 57.78 23 GLU B O 1
ATOM 3604 N N . SER C 1 23 ? 14.797 48.258 80.354 1.00 48.52 24 SER B N 1
ATOM 3605 C CA . SER C 1 23 ? 14.437 47.388 81.455 1.00 49.22 24 SER B CA 1
ATOM 3606 C C . SER C 1 23 ? 13.582 48.143 82.471 1.00 50.78 24 SER B C 1
ATOM 3607 O O . SER C 1 23 ? 12.515 47.669 82.879 1.00 48.60 24 SER B O 1
ATOM 3610 N N . ILE C 1 24 ? 14.032 49.323 82.881 1.00 43.64 25 ILE B N 1
ATOM 3611 C CA . ILE C 1 24 ? 13.241 50.082 83.835 1.00 48.98 25 ILE B CA 1
ATOM 3612 C C . ILE C 1 24 ? 11.889 50.379 83.171 1.00 34.99 25 ILE B C 1
ATOM 3613 O O . ILE C 1 24 ? 10.828 50.182 83.763 1.00 34.41 25 ILE B O 1
ATOM 3618 N N . LEU C 1 25 ? 11.933 50.832 81.925 1.00 29.72 26 LEU B N 1
ATOM 3619 C CA . LEU C 1 25 ? 10.704 51.152 81.204 1.00 35.09 26 LEU B CA 1
ATOM 3620 C C . LEU C 1 25 ? 9.737 49.968 81.182 1.00 42.22 26 LEU B C 1
ATOM 3621 O O . LEU C 1 25 ? 8.574 50.090 81.572 1.00 41.69 26 LEU B O 1
ATOM 3626 N N . GLN C 1 26 ? 10.217 48.823 80.708 1.00 37.04 27 GLN B N 1
ATOM 3627 C CA . GLN C 1 26 ? 9.367 47.637 80.631 1.00 35.40 27 GLN B CA 1
ATOM 3628 C C . GLN C 1 26 ? 8.816 47.234 82.007 1.00 34.76 27 GLN B C 1
ATOM 3629 O O . GLN C 1 26 ? 7.647 46.881 82.147 1.00 30.21 27 GLN B O 1
ATOM 3635 N N . ASP C 1 27 ? 9.665 47.298 83.025 1.00 37.46 28 ASP B N 1
ATOM 3636 C CA . ASP C 1 27 ? 9.249 46.932 84.371 1.00 37.45 28 ASP B CA 1
ATOM 3637 C C . ASP C 1 27 ? 8.113 47.826 84.870 1.00 41.02 28 ASP B C 1
ATOM 3638 O O . ASP C 1 27 ? 7.156 47.359 85.496 1.00 35.10 28 ASP B O 1
ATOM 3643 N N . ILE C 1 28 ? 8.222 49.119 84.591 1.00 36.20 29 ILE B N 1
ATOM 3644 C CA . ILE C 1 28 ? 7.183 50.055 85.005 1.00 35.52 29 ILE B CA 1
ATOM 3645 C C . ILE C 1 28 ? 5.922 49.652 84.255 1.00 34.02 29 ILE B C 1
ATOM 3646 O O . ILE C 1 28 ? 4.831 49.494 84.826 1.00 35.35 29 ILE B O 1
ATOM 3651 N N . ILE C 1 29 ? 6.089 49.477 82.954 1.00 33.43 30 ILE B N 1
ATOM 3652 C CA . ILE C 1 29 ? 4.976 49.105 82.104 1.00 34.46 30 ILE B CA 1
ATOM 3653 C C . ILE C 1 29 ? 4.278 47.820 82.539 1.00 34.77 30 ILE B C 1
ATOM 3654 O O . ILE C 1 29 ? 3.045 47.771 82.572 1.00 33.81 30 ILE B O 1
ATOM 3659 N N . THR C 1 30 ? 5.020 46.767 82.867 1.00 27.62 31 THR B N 1
ATOM 3660 C CA . THR C 1 30 ? 4.293 45.576 83.262 1.00 24.81 31 THR B CA 1
ATOM 3661 C C . THR C 1 30 ? 3.717 45.647 84.657 1.00 35.97 31 THR B C 1
ATOM 3662 O O . THR C 1 30 ? 2.661 45.070 84.919 1.00 42.03 31 THR B O 1
ATOM 3666 N N . ARG C 1 31 ? 4.381 46.393 85.536 1.00 33.16 32 ARG B N 1
ATOM 3667 C CA . ARG C 1 31 ? 3.909 46.549 86.906 1.00 37.40 32 ARG B CA 1
ATOM 3668 C C . ARG C 1 31 ? 2.690 47.444 87.093 1.00 48.03 32 ARG B C 1
ATOM 3669 O O . ARG C 1 31 ? 1.831 47.136 87.916 1.00 50.27 32 ARG B O 1
ATOM 3677 N N . PHE C 1 32 ? 2.616 48.556 86.355 1.00 40.48 33 PHE B N 1
ATOM 3678 C CA . PHE C 1 32 ? 1.485 49.486 86.497 1.00 28.45 33 PHE B CA 1
ATOM 3679 C C . PHE C 1 32 ? 0.664 49.662 85.228 1.00 33.64 33 PHE B C 1
ATOM 3680 O O . PHE C 1 32 ? 0.954 50.509 84.385 1.00 37.10 33 PHE B O 1
ATOM 3688 N N . PRO C 1 33 ? -0.375 48.858 85.096 1.00 31.81 34 PRO B N 1
ATOM 3689 C CA . PRO C 1 33 ? -1.209 48.922 83.904 1.00 29.37 34 PRO B CA 1
ATOM 3690 C C . PRO C 1 33 ? -1.775 50.293 83.661 1.00 40.55 34 PRO B C 1
ATOM 3691 O O . PRO C 1 33 ? -2.147 50.605 82.541 1.00 40.16 34 PRO B O 1
ATOM 3695 N N . ASN C 1 34 ? -1.854 51.116 84.700 1.00 35.66 35 ASN B N 1
ATOM 3696 C CA . ASN C 1 34 ? -2.425 52.446 84.528 1.00 27.57 35 ASN B CA 1
ATOM 3697 C C . ASN C 1 34 ? -1.497 53.521 84.039 1.00 31.54 35 ASN B C 1
ATOM 3698 O O . ASN C 1 34 ? -1.893 54.679 83.939 1.00 40.52 35 ASN B O 1
ATOM 3703 N N . VAL C 1 35 ? -0.262 53.172 83.727 1.00 23.14 36 VAL B N 1
ATOM 3704 C CA . VAL C 1 35 ? 0.585 54.212 83.224 1.00 25.43 36 VAL B CA 1
ATOM 3705 C C . VAL C 1 35 ? 0.700 54.102 81.728 1.00 33.12 36 VAL B C 1
ATOM 3706 O O . VAL C 1 35 ? 0.737 53.012 81.163 1.00 31.94 36 VAL B O 1
ATOM 3710 N N . VAL C 1 36 ? 0.730 55.252 81.081 1.00 27.65 37 VAL B N 1
ATOM 3711 C CA . VAL C 1 36 ? 0.898 55.264 79.656 1.00 27.23 37 VAL B CA 1
ATOM 3712 C C . VAL C 1 36 ? 2.113 56.102 79.332 1.00 30.21 37 VAL B C 1
ATOM 3713 O O . VAL C 1 36 ? 2.218 57.269 79.699 1.00 27.84 37 VAL B O 1
ATOM 3717 N N . LEU C 1 37 ? 3.070 55.445 78.704 1.00 16.46 38 LEU B N 1
ATOM 3718 C CA . LEU C 1 37 ? 4.328 56.063 78.330 1.00 23.73 38 LEU B CA 1
ATOM 3719 C C . LEU C 1 37 ? 4.188 56.486 76.870 1.00 31.08 38 LEU B C 1
ATOM 3720 O O . LEU C 1 37 ? 3.700 55.724 76.049 1.00 35.12 38 LEU B O 1
ATOM 3725 N N . MET C 1 38 ? 4.615 57.697 76.552 0.70 16.14 39 MET B N 1
ATOM 3726 C CA . MET C 1 38 ? 4.537 58.171 75.193 0.70 17.90 39 MET B CA 1
ATOM 3727 C C . MET C 1 38 ? 5.506 57.347 74.378 0.70 17.99 39 MET B C 1
ATOM 3728 O O . MET C 1 38 ? 6.520 56.855 74.892 0.70 17.54 39 MET B O 1
ATOM 3733 N N . LYS C 1 39 ? 5.192 57.189 73.102 1.00 23.39 40 LYS B N 1
ATOM 3734 C CA . LYS C 1 39 ? 6.050 56.409 72.227 1.00 24.04 40 LYS B CA 1
ATOM 3735 C C . LYS C 1 39 ? 7.403 57.097 72.137 1.00 28.32 40 LYS B C 1
ATOM 3736 O O . LYS C 1 39 ? 7.469 58.291 71.856 1.00 28.51 40 LYS B O 1
ATOM 3742 N N . GLN C 1 40 ? 8.474 56.345 72.381 1.00 25.84 41 GLN B N 1
ATOM 3743 C CA . GLN C 1 40 ? 9.824 56.896 72.357 1.00 24.58 41 GLN B CA 1
ATOM 3744 C C . GLN C 1 40 ? 10.420 57.147 70.981 1.00 33.79 41 GLN B C 1
ATOM 3745 O O . GLN C 1 40 ? 11.372 56.481 70.555 1.00 30.37 41 GLN B O 1
ATOM 3751 N N . THR C 1 41 ? 9.871 58.138 70.294 1.00 21.87 42 THR B N 1
ATOM 3752 C CA . THR C 1 41 ? 10.344 58.488 68.960 1.00 23.59 42 THR B CA 1
ATOM 3753 C C . THR C 1 41 ? 11.623 59.282 69.048 1.00 32.15 42 THR B C 1
ATOM 3754 O O . THR C 1 41 ? 11.934 59.867 70.080 1.00 29.92 42 THR B O 1
ATOM 3758 N N . ALA C 1 42 ? 12.364 59.291 67.950 1.00 30.07 43 ALA B N 1
ATOM 3759 C CA . ALA C 1 42 ? 13.626 60.000 67.864 1.00 22.92 43 ALA B CA 1
ATOM 3760 C C . ALA C 1 42 ? 13.403 61.486 68.117 1.00 29.10 43 ALA B C 1
ATOM 3761 O O . ALA C 1 42 ? 14.232 62.148 68.747 1.00 27.28 43 ALA B O 1
ATOM 3763 N N . GLN C 1 43 ? 12.287 62.013 67.613 1.00 21.47 44 GLN B N 1
ATOM 3764 C CA . GLN C 1 43 ? 11.983 63.437 67.807 1.00 22.88 44 GLN B CA 1
ATOM 3765 C C . GLN C 1 43 ? 11.774 63.694 69.292 1.00 27.33 44 GLN B C 1
ATOM 3766 O O . GLN C 1 43 ? 12.317 64.639 69.839 1.00 28.67 44 GLN B O 1
ATOM 3772 N N . LEU C 1 44 ? 10.978 62.845 69.931 1.00 20.11 45 LEU B N 1
ATOM 3773 C CA . LEU C 1 44 ? 10.712 62.975 71.364 1.00 19.11 45 LEU B CA 1
ATOM 3774 C C . LEU C 1 44 ? 12.067 62.991 72.078 1.00 24.56 45 LEU B C 1
ATOM 3775 O O . LEU C 1 44 ? 12.335 63.855 72.900 1.00 23.83 45 LEU B O 1
ATOM 3780 N N . ARG C 1 45 ? 12.951 62.062 71.731 1.00 22.71 46 ARG B N 1
ATOM 3781 C CA . ARG C 1 45 ? 14.268 62.043 72.342 1.00 20.70 46 ARG B CA 1
ATOM 3782 C C . ARG C 1 45 ? 15.086 63.289 71.999 1.00 28.72 46 ARG B C 1
ATOM 3783 O O . ARG C 1 45 ? 15.892 63.753 72.814 1.00 30.56 46 ARG B O 1
ATOM 3791 N N . ALA C 1 46 ? 14.897 63.848 70.807 1.00 22.69 47 ALA B N 1
ATOM 3792 C CA . ALA C 1 46 ? 15.654 65.053 70.429 1.00 21.71 47 ALA B CA 1
ATOM 3793 C C . ALA C 1 46 ? 15.190 66.199 71.292 1.00 18.67 47 ALA B C 1
ATOM 3794 O O . ALA C 1 46 ? 15.967 67.053 71.703 1.00 21.68 47 ALA B O 1
ATOM 3796 N N . MET C 1 47 ? 13.901 66.224 71.562 1.00 18.36 48 MET B N 1
ATOM 3797 C CA . MET C 1 47 ? 13.360 67.279 72.387 1.00 19.28 48 MET B CA 1
ATOM 3798 C C . MET C 1 47 ? 13.881 67.133 73.827 1.00 25.04 48 MET B C 1
ATOM 3799 O O . MET C 1 47 ? 14.397 68.082 74.415 1.00 25.50 48 MET B O 1
ATOM 3804 N N . MET C 1 48 ? 13.767 65.941 74.390 1.00 19.87 49 MET B N 1
ATOM 3805 C CA . MET C 1 48 ? 14.244 65.722 75.757 1.00 19.12 49 MET B CA 1
ATOM 3806 C C . MET C 1 48 ? 15.706 66.072 75.850 1.00 26.73 49 MET B C 1
ATOM 3807 O O . MET C 1 48 ? 16.195 66.552 76.882 1.00 23.35 49 MET B O 1
ATOM 3812 N N . THR C 1 49 ? 16.417 65.828 74.759 1.00 19.80 50 THR B N 1
ATOM 3813 C CA . THR C 1 49 ? 17.842 66.114 74.740 1.00 18.77 50 THR B CA 1
ATOM 3814 C C . THR C 1 49 ? 18.075 67.598 74.910 1.00 30.87 50 THR B C 1
ATOM 3815 O O . THR C 1 49 ? 18.902 68.025 75.718 1.00 32.55 50 THR B O 1
ATOM 3819 N N . ILE C 1 50 ? 17.333 68.396 74.159 1.00 20.86 51 ILE B N 1
ATOM 3820 C CA . ILE C 1 50 ? 17.509 69.831 74.281 1.00 23.75 51 ILE B CA 1
ATOM 3821 C C . ILE C 1 50 ? 17.123 70.290 75.684 1.00 35.90 51 ILE B C 1
ATOM 3822 O O . ILE C 1 50 ? 17.855 70.999 76.351 1.00 26.90 51 ILE B O 1
ATOM 3827 N N . ILE C 1 51 ? 15.954 69.909 76.149 1.00 26.31 52 ILE B N 1
ATOM 3828 C CA . ILE C 1 51 ? 15.588 70.402 77.456 1.00 25.20 52 ILE B CA 1
ATOM 3829 C C . ILE C 1 51 ? 16.386 69.927 78.651 1.00 33.91 52 ILE B C 1
ATOM 3830 O O . ILE C 1 51 ? 16.463 70.630 79.665 1.00 29.16 52 ILE B O 1
ATOM 3835 N N . ARG C 1 52 ? 16.993 68.751 78.537 1.00 26.57 53 ARG B N 1
ATOM 3836 C CA . ARG C 1 52 ? 17.778 68.216 79.641 1.00 23.99 53 ARG B CA 1
ATOM 3837 C C . ARG C 1 52 ? 19.167 68.840 79.689 1.00 32.81 53 ARG B C 1
ATOM 3838 O O . ARG C 1 52 ? 19.810 68.857 80.730 1.00 30.52 53 ARG B O 1
ATOM 3846 N N . ASP C 1 53 ? 19.644 69.328 78.554 1.00 27.10 54 ASP B N 1
ATOM 3847 C CA . ASP C 1 53 ? 20.976 69.915 78.488 1.00 20.69 54 ASP B CA 1
ATOM 3848 C C . ASP C 1 53 ? 21.084 71.176 79.341 1.00 31.98 54 ASP B C 1
ATOM 3849 O O . ASP C 1 53 ? 20.366 72.154 79.102 1.00 28.84 54 ASP B O 1
ATOM 3854 N N . LYS C 1 54 ? 21.991 71.176 80.317 1.00 27.04 55 LYS B N 1
ATOM 3855 C CA . LYS C 1 54 ? 22.152 72.355 81.176 1.00 25.00 55 LYS B CA 1
ATOM 3856 C C . LYS C 1 54 ? 22.631 73.543 80.375 1.00 35.33 55 LYS B C 1
ATOM 3857 O O . LYS C 1 54 ? 22.546 74.674 80.825 1.00 41.18 55 LYS B O 1
ATOM 3863 N N . GLU C 1 55 ? 23.123 73.281 79.175 1.00 33.48 56 GLU B N 1
ATOM 3864 C CA . GLU C 1 55 ? 23.635 74.340 78.326 1.00 35.79 56 GLU B CA 1
ATOM 3865 C C . GLU C 1 55 ? 22.553 75.087 77.592 1.00 37.51 56 GLU B C 1
ATOM 3866 O O . GLU C 1 55 ? 22.795 76.159 77.054 1.00 35.21 56 GLU B O 1
ATOM 3872 N N . THR C 1 56 ? 21.354 74.530 77.532 1.00 27.25 57 THR B N 1
ATOM 3873 C CA . THR C 1 56 ? 20.338 75.252 76.803 1.00 23.34 57 THR B CA 1
ATOM 3874 C C . THR C 1 56 ? 19.798 76.570 77.322 1.00 26.25 57 THR B C 1
ATOM 3875 O O . THR C 1 56 ? 19.466 76.701 78.479 1.00 35.47 57 THR B O 1
ATOM 3879 N N . PRO C 1 57 ? 19.729 77.559 76.447 1.00 29.16 58 PRO B N 1
ATOM 3880 C CA . PRO C 1 57 ? 19.231 78.880 76.823 1.00 30.62 58 PRO B CA 1
ATOM 3881 C C . PRO C 1 57 ? 17.736 78.889 77.091 1.00 33.63 58 PRO B C 1
ATOM 3882 O O . PRO C 1 57 ? 16.984 78.111 76.511 1.00 33.40 58 PRO B O 1
ATOM 3886 N N . LYS C 1 58 ? 17.311 79.802 77.955 1.00 29.64 59 LYS B N 1
ATOM 3887 C CA . LYS C 1 58 ? 15.904 79.914 78.314 1.00 34.30 59 LYS B CA 1
ATOM 3888 C C . LYS C 1 58 ? 14.934 79.904 77.142 1.00 30.61 59 LYS B C 1
ATOM 3889 O O . LYS C 1 58 ? 13.931 79.205 77.170 1.00 30.18 59 LYS B O 1
ATOM 3895 N N . GLU C 1 59 ? 15.187 80.729 76.137 1.00 22.02 60 GLU B N 1
ATOM 3896 C CA . GLU C 1 59 ? 14.248 80.785 75.022 1.00 26.11 60 GLU B CA 1
ATOM 3897 C C . GLU C 1 59 ? 14.081 79.436 74.378 1.00 27.69 60 GLU B C 1
ATOM 3898 O O . GLU C 1 59 ? 12.966 79.031 74.061 1.00 29.53 60 GLU B O 1
ATOM 3904 N N . GLU C 1 60 ? 15.185 78.728 74.211 1.00 21.67 61 GLU B N 1
ATOM 3905 C CA . GLU C 1 60 ? 15.111 77.415 73.602 1.00 18.89 61 GLU B CA 1
ATOM 3906 C C . GLU C 1 60 ? 14.373 76.448 74.501 1.00 31.32 61 GLU B C 1
ATOM 3907 O O . GLU C 1 60 ? 13.458 75.759 74.047 1.00 34.31 61 GLU B O 1
ATOM 3913 N N . PHE C 1 61 ? 14.792 76.398 75.764 1.00 23.46 62 PHE B N 1
ATOM 3914 C CA . PHE C 1 61 ? 14.181 75.513 76.735 1.00 19.01 62 PHE B CA 1
ATOM 3915 C C . PHE C 1 61 ? 12.691 75.737 76.682 1.00 17.38 62 PHE B C 1
ATOM 3916 O O . PHE C 1 61 ? 11.915 74.801 76.543 1.00 20.18 62 PHE B O 1
ATOM 3924 N N . VAL C 1 62 ? 12.275 76.994 76.737 1.00 16.40 63 VAL B N 1
ATOM 3925 C CA . VAL C 1 62 ? 10.855 77.230 76.697 1.00 15.33 63 VAL B CA 1
ATOM 3926 C C . VAL C 1 62 ? 10.230 76.702 75.403 1.00 27.74 63 VAL B C 1
ATOM 3927 O O . VAL C 1 62 ? 9.185 76.046 75.418 1.00 17.05 63 VAL B O 1
ATOM 3931 N N . PHE C 1 63 ? 10.877 76.972 74.282 1.00 17.70 64 PHE B N 1
ATOM 3932 C CA . PHE C 1 63 ? 10.328 76.524 73.019 1.00 17.84 64 PHE B CA 1
ATOM 3933 C C . PHE C 1 63 ? 10.101 75.032 72.921 1.00 21.09 64 PHE B C 1
ATOM 3934 O O . PHE C 1 63 ? 9.017 74.557 72.526 1.00 17.83 64 PHE B O 1
ATOM 3942 N N . TYR C 1 64 ? 11.133 74.272 73.248 1.00 18.07 65 TYR B N 1
ATOM 3943 C CA . TYR C 1 64 ? 10.994 72.832 73.157 1.00 19.35 65 TYR B CA 1
ATOM 3944 C C . TYR C 1 64 ? 10.084 72.286 74.238 1.00 25.55 65 TYR B C 1
ATOM 3945 O O . TYR C 1 64 ? 9.335 71.342 74.010 1.00 18.59 65 TYR B O 1
ATOM 3954 N N . ALA C 1 65 ? 10.114 72.901 75.409 1.00 23.31 66 ALA B N 1
ATOM 3955 C CA . ALA C 1 65 ? 9.243 72.439 76.475 1.00 19.67 66 ALA B CA 1
ATOM 3956 C C . ALA C 1 65 ? 7.795 72.565 75.993 1.00 21.46 66 ALA B C 1
ATOM 3957 O O . ALA C 1 65 ? 7.004 71.618 76.127 1.00 17.12 66 ALA B O 1
ATOM 3959 N N . ASP C 1 66 ? 7.436 73.723 75.432 1.00 14.75 67 ASP B N 1
ATOM 3960 C CA . ASP C 1 66 ? 6.056 73.879 74.978 1.00 13.99 67 ASP B CA 1
ATOM 3961 C C . ASP C 1 66 ? 5.714 72.882 73.885 1.00 22.00 67 ASP B C 1
ATOM 3962 O O . ASP C 1 66 ? 4.597 72.364 73.817 1.00 20.79 67 ASP B O 1
ATOM 3967 N N . ARG C 1 67 ? 6.675 72.606 73.023 1.00 21.41 68 ARG B N 1
ATOM 3968 C CA . ARG C 1 67 ? 6.428 71.667 71.929 1.00 19.90 68 ARG B CA 1
ATOM 3969 C C . ARG C 1 67 ? 6.134 70.271 72.443 1.00 21.21 68 ARG B C 1
ATOM 3970 O O . ARG C 1 67 ? 5.237 69.582 71.950 1.00 21.50 68 ARG B O 1
ATOM 3978 N N . LEU C 1 68 ? 6.911 69.844 73.433 1.00 20.81 69 LEU B N 1
ATOM 3979 C CA . LEU C 1 68 ? 6.735 68.508 73.989 1.00 18.68 69 LEU B CA 1
ATOM 3980 C C . LEU C 1 68 ? 5.438 68.451 74.745 1.00 20.42 69 LEU B C 1
ATOM 3981 O O . LEU C 1 68 ? 4.719 67.459 74.673 1.00 15.37 69 LEU B O 1
ATOM 3986 N N . ILE C 1 69 ? 5.114 69.529 75.456 1.00 16.50 70 ILE B N 1
ATOM 3987 C CA . ILE C 1 69 ? 3.874 69.537 76.228 1.00 16.10 70 ILE B CA 1
ATOM 3988 C C . ILE C 1 69 ? 2.625 69.310 75.373 1.00 25.44 70 ILE B C 1
ATOM 3989 O O . ILE C 1 69 ? 1.708 68.575 75.756 1.00 20.70 70 ILE B O 1
ATOM 3994 N N . ARG C 1 70 ? 2.596 69.937 74.202 1.00 18.45 71 ARG B N 1
ATOM 3995 C CA . ARG C 1 70 ? 1.478 69.786 73.272 1.00 18.75 71 ARG B CA 1
ATOM 3996 C C . ARG C 1 70 ? 1.292 68.290 72.965 1.00 20.85 71 ARG B C 1
ATOM 3997 O O . ARG C 1 70 ? 0.184 67.759 73.016 1.00 24.43 71 ARG B O 1
ATOM 4005 N N . LEU C 1 71 ? 2.374 67.608 72.615 1.00 16.66 72 LEU B N 1
ATOM 4006 C CA . LEU C 1 71 ? 2.262 66.196 72.269 1.00 19.62 72 LEU B CA 1
ATOM 4007 C C . LEU C 1 71 ? 1.737 65.373 73.414 1.00 20.16 72 LEU B C 1
ATOM 4008 O O . LEU C 1 71 ? 0.849 64.539 73.254 1.00 22.57 72 LEU B O 1
ATOM 4013 N N . LEU C 1 72 ? 2.319 65.619 74.577 1.00 25.48 73 LEU B N 1
ATOM 4014 C CA . LEU C 1 72 ? 1.952 64.931 75.807 1.00 24.70 73 LEU B CA 1
ATOM 4015 C C . LEU C 1 72 ? 0.454 65.117 76.070 1.00 23.99 73 LEU B C 1
ATOM 4016 O O . LEU C 1 72 ? -0.277 64.161 76.339 1.00 24.09 73 LEU B O 1
ATOM 4021 N N . ILE C 1 73 ? -0.013 66.355 75.978 1.00 16.74 74 ILE B N 1
ATOM 4022 C CA . ILE C 1 73 ? -1.423 66.619 76.210 1.00 19.83 74 ILE B CA 1
ATOM 4023 C C . ILE C 1 73 ? -2.284 65.855 75.192 1.00 34.40 74 ILE B C 1
ATOM 4024 O O . ILE C 1 73 ? -3.337 65.285 75.533 1.00 24.32 74 ILE B O 1
ATOM 4029 N N . GLU C 1 74 ? -1.856 65.857 73.930 1.00 23.99 75 GLU B N 1
ATOM 4030 C CA . GLU C 1 74 ? -2.639 65.163 72.907 1.00 23.65 75 GLU B CA 1
ATOM 4031 C C . GLU C 1 74 ? -2.707 63.682 73.255 1.00 22.05 75 GLU B C 1
ATOM 4032 O O . GLU C 1 74 ? -3.726 63.025 73.068 1.00 21.03 75 GLU B O 1
ATOM 4038 N N . GLU C 1 75 ? -1.617 63.162 73.782 1.00 19.07 76 GLU B N 1
ATOM 4039 C CA . GLU C 1 75 ? -1.582 61.758 74.157 1.00 20.75 76 GLU B CA 1
ATOM 4040 C C . GLU C 1 75 ? -2.571 61.491 75.294 1.00 29.01 76 GLU B C 1
ATOM 4041 O O . GLU C 1 75 ? -3.393 60.561 75.245 1.00 28.12 76 GLU B O 1
ATOM 4047 N N . ALA C 1 76 ? -2.488 62.328 76.318 1.00 21.56 77 ALA B N 1
ATOM 4048 C CA . ALA C 1 76 ? -3.350 62.204 77.497 1.00 21.41 77 ALA B CA 1
ATOM 4049 C C . ALA C 1 76 ? -4.819 62.293 77.154 1.00 27.19 77 ALA B C 1
ATOM 4050 O O . ALA C 1 76 ? -5.635 61.576 77.722 1.00 24.51 77 ALA B O 1
ATOM 4052 N N . LEU C 1 77 ? -5.180 63.175 76.232 1.00 19.15 78 LEU B N 1
ATOM 4053 C CA . LEU C 1 77 ? -6.590 63.288 75.888 1.00 17.27 78 LEU B CA 1
ATOM 4054 C C . LEU C 1 77 ? -7.210 61.981 75.391 1.00 16.27 78 LEU B C 1
ATOM 4055 O O . LEU C 1 77 ? -8.428 61.828 75.379 1.00 16.79 78 LEU B O 1
ATOM 4060 N N . ASN C 1 78 ? -6.395 61.032 74.966 1.00 16.91 79 ASN B N 1
ATOM 4061 C CA . ASN C 1 78 ? -6.968 59.776 74.499 1.00 21.99 79 ASN B CA 1
ATOM 4062 C C . ASN C 1 78 ? -7.474 58.898 75.658 1.00 34.65 79 ASN B C 1
ATOM 4063 O O . ASN C 1 78 ? -8.119 57.875 75.441 1.00 33.79 79 ASN B O 1
ATOM 4068 N N . GLU C 1 79 ? -7.163 59.279 76.887 1.00 31.52 80 GLU B N 1
ATOM 4069 C CA . GLU C 1 79 ? -7.589 58.487 78.031 1.00 24.36 80 GLU B CA 1
ATOM 4070 C C . GLU C 1 79 ? -9.029 58.769 78.388 1.00 31.19 80 GLU B C 1
ATOM 4071 O O . GLU C 1 79 ? -9.609 58.095 79.227 1.00 32.27 80 GLU B O 1
ATOM 4077 N N . LEU C 1 80 ? -9.604 59.789 77.763 1.00 28.04 81 LEU B N 1
ATOM 4078 C CA . LEU C 1 80 ? -10.983 60.149 78.048 1.00 22.64 81 LEU B CA 1
ATOM 4079 C C . LEU C 1 80 ? -11.900 59.188 77.334 1.00 34.56 81 LEU B C 1
ATOM 4080 O O . LEU C 1 80 ? -11.487 58.526 76.396 1.00 39.73 81 LEU B O 1
ATOM 4085 N N . PRO C 1 81 ? -13.154 59.140 77.763 1.00 38.04 82 PRO B N 1
ATOM 4086 C CA . PRO C 1 81 ? -14.155 58.265 77.142 1.00 38.40 82 PRO B CA 1
ATOM 4087 C C . PRO C 1 81 ? -14.796 58.908 75.889 1.00 42.65 82 PRO B C 1
ATOM 4088 O O . PRO C 1 81 ? -14.934 60.133 75.794 1.00 43.53 82 PRO B O 1
ATOM 4092 N N . PHE C 1 82 ? -15.201 58.073 74.935 1.00 33.56 83 PHE B N 1
ATOM 4093 C CA . PHE C 1 82 ? -15.811 58.563 73.704 1.00 33.62 83 PHE B CA 1
ATOM 4094 C C . PHE C 1 82 ? -16.982 57.715 73.215 1.00 49.66 83 PHE B C 1
ATOM 4095 O O . PHE C 1 82 ? -17.160 56.556 73.598 1.00 45.41 83 PHE B O 1
ATOM 4103 N N . GLN C 1 83 ? -17.771 58.307 72.331 1.00 51.55 84 GLN B N 1
ATOM 4104 C CA . GLN C 1 83 ? -18.941 57.649 71.781 1.00 46.55 84 GLN B CA 1
ATOM 4105 C C . GLN C 1 83 ? -18.803 57.525 70.291 1.00 45.47 84 GLN B C 1
ATOM 4106 O O . GLN C 1 83 ? -18.192 58.368 69.657 1.00 41.72 84 GLN B O 1
ATOM 4112 N N . LYS C 1 84 ? -19.425 56.501 69.723 1.00 42.35 85 LYS B N 1
ATOM 4113 C CA . LYS C 1 84 ? -19.386 56.332 68.284 1.00 38.39 85 LYS B CA 1
ATOM 4114 C C . LYS C 1 84 ? -20.266 57.451 67.793 1.00 44.10 85 LYS B C 1
ATOM 4115 O O . LYS C 1 84 ? -21.200 57.859 68.477 1.00 50.54 85 LYS B O 1
ATOM 4121 N N . LYS C 1 85 ? -19.962 57.956 66.610 1.00 34.80 86 LYS B N 1
ATOM 4122 C CA . LYS C 1 85 ? -20.757 59.004 66.014 1.00 32.32 86 LYS B CA 1
ATOM 4123 C C . LYS C 1 85 ? -20.582 58.845 64.518 1.00 39.20 86 LYS B C 1
ATOM 4124 O O . LYS C 1 85 ? -19.481 58.611 64.003 1.00 36.59 86 LYS B O 1
ATOM 4130 N N . GLU C 1 86 ? -21.699 58.935 63.831 1.00 36.07 87 GLU B N 1
ATOM 4131 C CA . GLU C 1 86 ? -21.702 58.783 62.400 1.00 44.62 87 GLU B CA 1
ATOM 4132 C C . GLU C 1 86 ? -22.091 60.111 61.752 1.00 44.62 87 GLU B C 1
ATOM 4133 O O . GLU C 1 86 ? -23.023 60.789 62.189 1.00 37.38 87 GLU B O 1
ATOM 4139 N N . VAL C 1 87 ? -21.355 60.501 60.723 1.00 37.32 88 VAL B N 1
ATOM 4140 C CA . VAL C 1 87 ? -21.656 61.750 60.046 1.00 33.59 88 VAL B CA 1
ATOM 4141 C C . VAL C 1 87 ? -21.651 61.457 58.568 1.00 33.21 88 VAL B C 1
ATOM 4142 O O . VAL C 1 87 ? -21.220 60.379 58.126 1.00 31.67 88 VAL B O 1
ATOM 4146 N N . THR C 1 88 ? -22.111 62.437 57.804 1.00 30.37 89 THR B N 1
ATOM 4147 C CA . THR C 1 88 ? -22.115 62.304 56.372 1.00 33.66 89 THR B CA 1
ATOM 4148 C C . THR C 1 88 ? -21.245 63.406 55.802 1.00 38.53 89 THR B C 1
ATOM 4149 O O . THR C 1 88 ? -21.364 64.587 56.148 1.00 40.28 89 THR B O 1
ATOM 4153 N N . THR C 1 89 ? -20.339 62.943 54.954 1.00 37.40 90 THR B N 1
ATOM 4154 C CA . THR C 1 89 ? -19.338 63.684 54.216 1.00 30.54 90 THR B CA 1
ATOM 4155 C C . THR C 1 89 ? -20.026 64.591 53.193 1.00 38.59 90 THR B C 1
ATOM 4156 O O . THR C 1 89 ? -21.217 64.438 52.934 1.00 39.36 90 THR B O 1
ATOM 4160 N N . PRO C 1 90 ? -19.298 65.538 52.610 1.00 36.02 91 PRO B N 1
ATOM 4161 C CA . PRO C 1 90 ? -19.909 66.419 51.619 1.00 36.36 91 PRO B CA 1
ATOM 4162 C C . PRO C 1 90 ? -20.178 65.665 50.296 1.00 39.37 91 PRO B C 1
ATOM 4163 O O . PRO C 1 90 ? -20.869 66.164 49.409 1.00 39.26 91 PRO B O 1
ATOM 4167 N N . LEU C 1 91 ? -19.629 64.460 50.195 1.00 31.51 92 LEU B N 1
ATOM 4168 C CA . LEU C 1 91 ? -19.777 63.575 49.049 1.00 40.84 92 LEU B CA 1
ATOM 4169 C C . LEU C 1 91 ? -21.058 62.798 49.281 1.00 55.47 92 LEU B C 1
ATOM 4170 O O . LEU C 1 91 ? -21.441 61.960 48.472 1.00 61.73 92 LEU B O 1
ATOM 4175 N N . ASP C 1 92 ? -21.693 63.071 50.417 1.00 53.51 93 ASP B N 1
ATOM 4176 C CA . ASP C 1 92 ? -22.945 62.428 50.823 1.00 55.53 93 ASP B CA 1
ATOM 4177 C C . ASP C 1 92 ? -22.938 60.972 51.286 1.00 61.03 93 ASP B C 1
ATOM 4178 O O . ASP C 1 92 ? -23.988 60.340 51.367 1.00 63.21 93 ASP B O 1
ATOM 4183 N N . VAL C 1 93 ? -21.756 60.458 51.603 1.00 50.37 94 VAL B N 1
ATOM 4184 C CA . VAL C 1 93 ? -21.616 59.093 52.077 1.00 48.63 94 VAL B CA 1
ATOM 4185 C C . VAL C 1 93 ? -21.308 59.204 53.562 1.00 56.48 94 VAL B C 1
ATOM 4186 O O . VAL C 1 93 ? -20.775 60.220 54.013 1.00 49.08 94 VAL B O 1
ATOM 4190 N N . SER C 1 94 ? -21.639 58.159 54.314 1.00 51.21 95 SER B N 1
ATOM 4191 C CA . SER C 1 94 ? -21.413 58.158 55.749 1.00 50.08 95 SER B CA 1
ATOM 4192 C C . SER C 1 94 ? -20.007 57.813 56.202 1.00 44.97 95 SER B C 1
ATOM 4193 O O . SER C 1 94 ? -19.263 57.089 55.546 1.00 46.79 95 SER B O 1
ATOM 4196 N N . TYR C 1 95 ? -19.658 58.341 57.359 1.00 35.72 96 TYR B N 1
ATOM 4197 C CA . TYR C 1 95 ? -18.368 58.076 57.928 1.00 32.23 96 TYR B CA 1
ATOM 4198 C C . TYR C 1 95 ? -18.730 57.772 59.355 1.00 39.81 96 TYR B C 1
ATOM 4199 O O . TYR C 1 95 ? -19.639 58.394 59.906 1.00 41.74 96 TYR B O 1
ATOM 4208 N N . HIS C 1 96 ? -18.048 56.799 59.938 1.00 42.16 97 HIS B N 1
ATOM 4209 C CA . HIS C 1 96 ? -18.317 56.407 61.306 1.00 44.13 97 HIS B CA 1
ATOM 4210 C C . HIS C 1 96 ? -17.188 56.870 62.176 1.00 41.43 97 HIS B C 1
ATOM 4211 O O . HIS C 1 96 ? -16.085 56.334 62.105 1.00 40.88 97 HIS B O 1
ATOM 4218 N N . GLY C 1 97 ? -17.478 57.897 62.973 1.00 40.21 98 GLY B N 1
ATOM 4219 C CA . GLY C 1 97 ? -16.495 58.524 63.872 1.00 46.24 98 GLY B CA 1
ATOM 4220 C C . GLY C 1 97 ? -16.733 58.212 65.342 1.00 43.97 98 GLY B C 1
ATOM 4221 O O . GLY C 1 97 ? -17.556 57.345 65.652 1.00 36.71 98 GLY B O 1
ATOM 4222 N N . VAL C 1 98 ? -16.031 58.909 66.240 1.00 34.13 99 VAL B N 1
ATOM 4223 C CA . VAL C 1 98 ? -16.183 58.630 67.674 1.00 43.96 99 VAL B CA 1
ATOM 4224 C C . VAL C 1 98 ? -15.952 59.782 68.629 1.00 55.96 99 VAL B C 1
ATOM 4225 O O . VAL C 1 98 ? -14.866 59.916 69.191 1.00 66.06 99 VAL B O 1
ATOM 4229 N N . SER C 1 99 ? -16.984 60.609 68.795 1.00 36.87 100 SER B N 1
ATOM 4230 C CA . SER C 1 99 ? -16.960 61.786 69.662 1.00 35.25 100 SER B CA 1
ATOM 4231 C C . SER C 1 99 ? -16.694 61.658 71.168 1.00 40.09 100 SER B C 1
ATOM 4232 O O . SER C 1 99 ? -17.065 60.673 71.820 1.00 34.08 100 SER B O 1
ATOM 4235 N N . PHE C 1 100 ? -16.064 62.699 71.711 1.00 36.32 101 PHE B N 1
ATOM 4236 C CA . PHE C 1 100 ? -15.768 62.761 73.139 1.00 39.56 101 PHE B CA 1
ATOM 4237 C C . PHE C 1 100 ? -16.815 63.730 73.655 1.00 46.89 101 PHE B C 1
ATOM 4238 O O . PHE C 1 100 ? -16.951 64.825 73.123 1.00 41.93 101 PHE B O 1
ATOM 4246 N N . TYR C 1 101 ? -17.582 63.317 74.658 1.00 52.40 102 TYR B N 1
ATOM 4247 C CA . TYR C 1 101 ? -18.666 64.148 75.187 1.00 52.72 102 TYR B CA 1
ATOM 4248 C C . TYR C 1 101 ? -18.568 64.473 76.684 1.00 57.78 102 TYR B C 1
ATOM 4249 O O . TYR C 1 101 ? -19.511 65.015 77.261 1.00 62.80 102 TYR B O 1
ATOM 4258 N N . SER C 1 102 ? -17.459 64.128 77.323 1.00 49.46 103 SER B N 1
ATOM 4259 C CA . SER C 1 102 ? -17.323 64.392 78.748 1.00 51.15 103 SER B CA 1
ATOM 4260 C C . SER C 1 102 ? -16.879 65.816 79.143 1.00 57.35 103 SER B C 1
ATOM 4261 O O . SER C 1 102 ? -16.300 66.546 78.339 1.00 65.53 103 SER B O 1
ATOM 4264 N N . LYS C 1 103 ? -17.185 66.200 80.383 1.00 46.59 104 LYS B N 1
ATOM 4265 C CA . LYS C 1 103 ? -16.844 67.514 80.935 1.00 38.39 104 LYS B CA 1
ATOM 4266 C C . LYS C 1 103 ? -15.474 67.370 81.568 1.00 35.07 104 LYS B C 1
ATOM 4267 O O . LYS C 1 103 ? -15.217 66.383 82.256 1.00 28.02 104 LYS B O 1
ATOM 4273 N N . ILE C 1 104 ? -14.583 68.325 81.340 1.00 22.07 105 ILE B N 1
ATOM 4274 C CA . ILE C 1 104 ? -13.252 68.187 81.918 1.00 22.49 105 ILE B CA 1
ATOM 4275 C C . ILE C 1 104 ? -12.719 69.500 82.401 1.00 22.54 105 ILE B C 1
ATOM 4276 O O . ILE C 1 104 ? -13.364 70.538 82.264 1.00 24.55 105 ILE B O 1
ATOM 4281 N N . CYS C 1 105 ? -11.533 69.449 82.974 1.00 18.18 106 CYS B N 1
ATOM 4282 C CA . CYS C 1 105 ? -10.912 70.652 83.427 1.00 19.71 106 CYS B CA 1
ATOM 4283 C C . CYS C 1 105 ? -9.472 70.270 83.662 1.00 23.28 106 CYS B C 1
ATOM 4284 O O . CYS C 1 105 ? -9.149 69.077 83.724 1.00 19.67 106 CYS B O 1
ATOM 4287 N N . GLY C 1 106 ? -8.603 71.271 83.750 1.00 15.03 107 GLY B N 1
ATOM 4288 C CA . GLY C 1 106 ? -7.194 71.031 84.003 1.00 11.11 107 GLY B CA 1
ATOM 4289 C C . GLY C 1 106 ? -6.991 71.575 85.407 1.00 19.09 107 GLY B C 1
ATOM 4290 O O . GLY C 1 106 ? -7.714 72.462 85.843 1.00 17.77 107 GLY B O 1
ATOM 4291 N N . VAL C 1 107 ? -6.043 71.024 86.132 1.00 17.99 108 VAL B N 1
ATOM 4292 C CA . VAL C 1 107 ? -5.793 71.500 87.471 1.00 16.20 108 VAL B CA 1
ATOM 4293 C C . VAL C 1 107 ? -4.306 71.463 87.498 1.00 16.87 108 VAL B C 1
ATOM 4294 O O . VAL C 1 107 ? -3.700 70.410 87.274 1.00 16.99 108 VAL B O 1
ATOM 4298 N N . SER C 1 108 ? -3.702 72.618 87.728 1.00 16.20 109 SER B N 1
ATOM 4299 C CA . SER C 1 108 ? -2.258 72.675 87.745 1.00 22.01 109 SER B CA 1
ATOM 4300 C C . SER C 1 108 ? -1.705 72.823 89.137 1.00 26.04 109 SER B C 1
ATOM 4301 O O . SER C 1 108 ? -2.330 73.416 90.001 1.00 26.46 109 SER B O 1
ATOM 4304 N N . ILE C 1 109 ? -0.513 72.285 89.326 1.00 26.11 110 ILE B N 1
ATOM 4305 C CA . ILE C 1 109 ? 0.179 72.374 90.578 1.00 22.64 110 ILE B CA 1
ATOM 4306 C C . ILE C 1 109 ? 1.166 73.546 90.396 1.00 31.84 110 ILE B C 1
ATOM 4307 O O . ILE C 1 109 ? 2.123 73.480 89.627 1.00 28.05 110 ILE B O 1
ATOM 4312 N N . VAL C 1 110 ? 0.884 74.640 91.084 1.00 22.98 111 VAL B N 1
ATOM 4313 C CA . VAL C 1 110 ? 1.704 75.837 91.027 1.00 21.78 111 VAL B CA 1
ATOM 4314 C C . VAL C 1 110 ? 3.030 75.529 91.678 1.00 24.79 111 VAL B C 1
ATOM 4315 O O . VAL C 1 110 ? 3.082 74.888 92.711 1.00 26.26 111 VAL B O 1
ATOM 4319 N N . ARG C 1 111 ? 4.111 75.991 91.077 1.00 28.76 112 ARG B N 1
ATOM 4320 C CA . ARG C 1 111 ? 4.005 76.756 89.871 1.00 28.78 112 ARG B CA 1
ATOM 4321 C C . ARG C 1 111 ? 4.393 75.968 88.621 1.00 33.46 112 ARG B C 1
ATOM 4322 O O . ARG C 1 111 ? 3.894 76.252 87.534 1.00 37.48 112 ARG B O 1
ATOM 4330 N N . ALA C 1 112 ? 5.243 74.953 88.768 1.00 26.36 113 ALA B N 1
ATOM 4331 C CA . ALA C 1 112 ? 5.659 74.176 87.609 1.00 22.71 113 ALA B CA 1
ATOM 4332 C C . ALA C 1 112 ? 4.548 73.675 86.689 1.00 28.03 113 ALA B C 1
ATOM 4333 O O . ALA C 1 112 ? 4.676 73.737 85.471 1.00 26.51 113 ALA B O 1
ATOM 4335 N N . GLY C 1 113 ? 3.448 73.193 87.255 1.00 21.42 114 GLY B N 1
ATOM 4336 C CA . GLY C 1 113 ? 2.340 72.688 86.432 1.00 18.49 114 GLY B CA 1
ATOM 4337 C C . GLY C 1 113 ? 1.678 73.766 85.585 1.00 25.97 114 GLY B C 1
ATOM 4338 O O . GLY C 1 113 ? 1.083 73.490 84.550 1.00 23.13 114 GLY B O 1
ATOM 4339 N N . GLU C 1 114 ? 1.781 75.007 86.017 1.00 22.38 115 GLU B N 1
ATOM 4340 C CA . GLU C 1 114 ? 1.162 76.085 85.259 1.00 23.13 115 GLU B CA 1
ATOM 4341 C C . GLU C 1 114 ? 1.765 76.185 83.862 1.00 26.90 115 GLU B C 1
ATOM 4342 O O . GLU C 1 114 ? 1.132 76.684 82.941 1.00 29.10 115 GLU B O 1
ATOM 4348 N N . SER C 1 115 ? 2.995 75.719 83.712 1.00 24.89 116 SER B N 1
ATOM 4349 C CA . SER C 1 115 ? 3.658 75.751 82.418 1.00 21.20 116 SER B CA 1
ATOM 4350 C C . SER C 1 115 ? 2.888 74.918 81.392 1.00 31.96 116 SER B C 1
ATOM 4351 O O . SER C 1 115 ? 3.021 75.133 80.201 1.00 33.71 116 SER B O 1
ATOM 4354 N N . MET C 1 116 ? 2.089 73.960 81.858 1.00 23.97 117 MET B N 1
ATOM 4355 C CA . MET C 1 116 ? 1.327 73.096 80.957 1.00 17.49 117 MET B CA 1
ATOM 4356 C C . MET C 1 116 ? -0.028 73.616 80.600 1.00 24.79 117 MET B C 1
ATOM 4357 O O . MET C 1 116 ? -0.687 73.102 79.693 1.00 24.68 117 MET B O 1
ATOM 4362 N N . GLU C 1 117 ? -0.475 74.626 81.320 1.00 21.84 118 GLU B N 1
ATOM 4363 C CA . GLU C 1 117 ? -1.786 75.174 81.039 1.00 23.37 118 GLU B CA 1
ATOM 4364 C C . GLU C 1 117 ? -1.932 75.687 79.591 1.00 26.18 118 GLU B C 1
ATOM 4365 O O . GLU C 1 117 ? -2.955 75.495 78.947 1.00 20.59 118 GLU B O 1
ATOM 4371 N N . SER C 1 118 ? -0.932 76.391 79.088 1.00 24.60 119 SER B N 1
ATOM 4372 C CA . SER C 1 118 ? -1.074 76.939 77.747 1.00 26.44 119 SER B CA 1
ATOM 4373 C C . SER C 1 118 ? -1.283 75.848 76.730 1.00 23.38 119 SER B C 1
ATOM 4374 O O . SER C 1 118 ? -2.048 75.999 75.781 1.00 31.20 119 SER B O 1
ATOM 4377 N N . GLY C 1 119 ? -0.624 74.720 76.953 1.00 21.51 120 GLY B N 1
ATOM 4378 C CA . GLY C 1 119 ? -0.742 73.587 76.041 1.00 23.78 120 GLY B CA 1
ATOM 4379 C C . GLY C 1 119 ? -2.151 73.026 76.039 1.00 30.93 120 GLY B C 1
ATOM 4380 O O . GLY C 1 119 ? -2.710 72.716 74.996 1.00 29.90 120 GLY B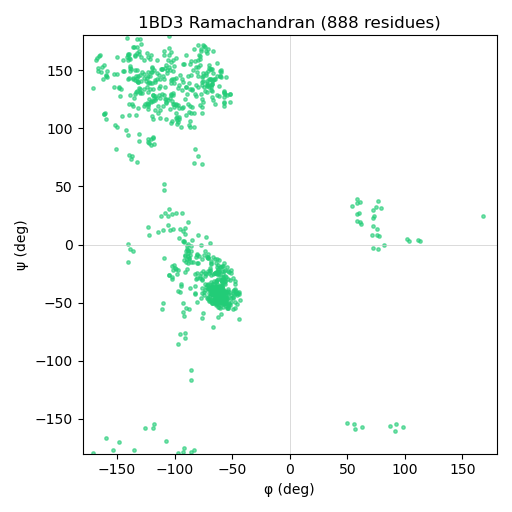 O 1
ATOM 4381 N N . LEU C 1 120 ? -2.732 72.896 77.217 1.00 23.83 121 LEU B N 1
ATOM 4382 C CA . LEU C 1 120 ? -4.070 72.365 77.300 1.00 20.87 121 LEU B CA 1
ATOM 4383 C C . LEU C 1 120 ? -5.039 73.351 76.687 1.00 21.51 121 LEU B C 1
ATOM 4384 O O . LEU C 1 120 ? -6.015 72.983 76.006 1.00 25.71 121 LEU B O 1
ATOM 4389 N N . ARG C 1 121 ? -4.793 74.624 76.944 1.00 13.05 122 ARG B N 1
ATOM 4390 C CA . ARG C 1 121 ? -5.705 75.631 76.407 1.00 17.71 122 ARG B CA 1
ATOM 4391 C C . ARG C 1 121 ? -5.583 75.760 74.896 1.00 27.11 122 ARG B C 1
ATOM 4392 O O . ARG C 1 121 ? -6.511 76.194 74.238 1.00 27.10 122 ARG B O 1
ATOM 4400 N N . ALA C 1 122 ? -4.428 75.396 74.355 1.00 24.85 123 ALA B N 1
ATOM 4401 C CA . ALA C 1 122 ? -4.207 75.488 72.912 1.00 24.21 123 ALA B CA 1
ATOM 4402 C C . ALA C 1 122 ? -5.092 74.483 72.218 1.00 35.50 123 ALA B C 1
ATOM 4403 O O . ALA C 1 122 ? -5.617 74.757 71.143 1.00 32.08 123 ALA B O 1
ATOM 4405 N N . VAL C 1 123 ? -5.257 73.313 72.834 1.00 23.22 124 VAL B N 1
ATOM 4406 C CA . VAL C 1 123 ? -6.071 72.276 72.216 1.00 23.25 124 VAL B CA 1
ATOM 4407 C C . VAL C 1 123 ? -7.500 72.153 72.722 1.00 33.57 124 VAL B C 1
ATOM 4408 O O . VAL C 1 123 ? -8.368 71.625 72.033 1.00 42.89 124 VAL B O 1
ATOM 4412 N N . CYS C 1 124 ? -7.765 72.653 73.919 1.00 29.06 125 CYS B N 1
ATOM 4413 C CA . CYS C 1 124 ? -9.118 72.578 74.444 1.00 26.65 125 CYS B CA 1
ATOM 4414 C C . CYS C 1 124 ? -9.455 74.022 74.719 1.00 34.86 125 CYS B C 1
ATOM 4415 O O . CYS C 1 124 ? -9.154 74.545 75.790 1.00 31.79 125 CYS B O 1
ATOM 4418 N N . ARG C 1 125 ? -10.041 74.678 73.726 1.00 31.27 126 ARG B N 1
ATOM 4419 C CA . ARG C 1 125 ? -10.374 76.096 73.840 1.00 29.54 126 ARG B CA 1
ATOM 4420 C C . ARG C 1 125 ? -11.228 76.421 75.050 1.00 32.23 126 ARG B C 1
ATOM 4421 O O . ARG C 1 125 ? -12.281 75.816 75.257 1.00 26.26 126 ARG B O 1
ATOM 4429 N N . GLY C 1 126 ? -10.780 77.403 75.828 1.00 30.61 127 GLY B N 1
ATOM 4430 C CA . GLY C 1 126 ? -11.512 77.844 77.018 1.00 34.37 127 GLY B CA 1
ATOM 4431 C C . GLY C 1 126 ? -11.766 76.774 78.089 1.00 31.47 127 GLY B C 1
ATOM 4432 O O . GLY C 1 126 ? -12.712 76.875 78.848 1.00 31.41 127 GLY B O 1
ATOM 4433 N N . VAL C 1 127 ? -10.926 75.754 78.158 1.00 22.56 128 VAL B N 1
ATOM 4434 C CA . VAL C 1 127 ? -11.130 74.730 79.160 1.00 18.17 128 VAL B CA 1
ATOM 4435 C C . VAL C 1 127 ? -10.914 75.379 80.502 1.00 20.71 128 VAL B C 1
ATOM 4436 O O . VAL C 1 127 ? -10.064 76.270 80.646 1.00 19.11 128 VAL B O 1
ATOM 4440 N N . ARG C 1 128 ? -11.710 74.980 81.485 1.00 18.98 129 ARG B N 1
ATOM 4441 C CA . ARG C 1 128 ? -11.593 75.549 82.834 1.00 22.98 129 ARG B CA 1
ATOM 4442 C C . ARG C 1 128 ? -10.282 75.115 83.503 1.00 26.18 129 ARG B C 1
ATOM 4443 O O . ARG C 1 128 ? -9.927 73.940 83.434 1.00 30.79 129 ARG B O 1
ATOM 4451 N N . ILE C 1 129 ? -9.573 76.042 84.152 1.00 16.50 130 ILE B N 1
ATOM 4452 C CA . ILE C 1 129 ? -8.307 75.702 84.796 1.00 18.56 130 ILE B CA 1
ATOM 4453 C C . ILE C 1 129 ? -8.383 75.942 86.310 1.00 33.56 130 ILE B C 1
ATOM 4454 O O . ILE C 1 129 ? -8.723 77.041 86.743 1.00 25.02 130 ILE B O 1
ATOM 4459 N N . GLY C 1 130 ? -8.057 74.932 87.113 1.00 19.47 131 GLY B N 1
ATOM 4460 C CA . GLY C 1 130 ? -8.064 75.089 88.558 1.00 9.75 131 GLY B CA 1
ATOM 4461 C C . GLY C 1 130 ? -6.596 75.164 88.878 1.00 20.71 131 GLY B C 1
ATOM 4462 O O . GLY C 1 130 ? -5.765 74.780 88.064 1.00 24.01 131 GLY B O 1
ATOM 4463 N N . LYS C 1 131 ? -6.266 75.653 90.060 1.00 17.45 132 LYS B N 1
ATOM 4464 C CA . LYS C 1 131 ? -4.875 75.740 90.490 1.00 15.00 132 LYS B CA 1
ATOM 4465 C C . LYS C 1 131 ? -4.773 75.341 91.967 1.00 25.65 132 LYS B C 1
ATOM 4466 O O . LYS C 1 131 ? -5.661 75.692 92.762 1.00 23.41 132 LYS B O 1
ATOM 4472 N N . ILE C 1 132 ? -3.687 74.645 92.324 1.00 27.25 133 ILE B N 1
ATOM 4473 C CA . ILE C 1 132 ? -3.412 74.193 93.707 1.00 29.41 133 ILE B CA 1
ATOM 4474 C C . ILE C 1 132 ? -1.954 74.505 94.033 1.00 31.79 133 ILE B C 1
ATOM 4475 O O . ILE C 1 132 ? -1.060 74.127 93.277 1.00 32.55 133 ILE B O 1
ATOM 4480 N N . LEU C 1 133 ? -1.714 75.160 95.165 1.00 22.06 134 LEU B N 1
ATOM 4481 C CA . LEU C 1 133 ? -0.368 75.519 95.604 1.00 22.51 134 LEU B CA 1
ATOM 4482 C C . LEU C 1 133 ? -0.095 74.743 96.869 1.00 31.07 134 LEU B C 1
ATOM 4483 O O . LEU C 1 133 ? -0.813 74.904 97.856 1.00 30.62 134 LEU B O 1
ATOM 4488 N N . ILE C 1 134 ? 0.936 73.902 96.823 1.00 29.10 135 ILE B N 1
ATOM 4489 C CA . ILE C 1 134 ? 1.336 73.027 97.925 1.00 30.11 135 ILE B CA 1
ATOM 4490 C C . ILE C 1 134 ? 2.812 73.226 98.268 1.00 36.68 135 ILE B C 1
ATOM 4491 O O . ILE C 1 134 ? 3.592 73.511 97.376 1.00 40.81 135 ILE B O 1
ATOM 4496 N N . GLN C 1 135 ? 3.216 73.088 99.529 1.00 48.22 136 GLN B N 1
ATOM 4497 C CA . GLN C 1 135 ? 4.644 73.237 99.874 1.00 56.83 136 GLN B CA 1
ATOM 4498 C C . GLN C 1 135 ? 5.056 72.333 101.036 1.00 60.36 136 GLN B C 1
ATOM 4499 O O . GLN C 1 135 ? 4.403 72.352 102.075 1.00 55.05 136 GLN B O 1
ATOM 4505 N N . ARG C 1 136 ? 6.116 71.538 100.865 1.00 64.51 137 ARG B N 1
ATOM 4506 C CA . ARG C 1 136 ? 6.547 70.635 101.939 1.00 64.70 137 ARG B CA 1
ATOM 4507 C C . ARG C 1 136 ? 7.022 71.422 103.159 1.00 74.92 137 ARG B C 1
ATOM 4508 O O . ARG C 1 136 ? 7.624 72.483 103.027 1.00 75.14 137 ARG B O 1
ATOM 4516 N N . ASP C 1 137 ? 6.724 70.918 104.351 1.00 80.26 138 ASP B N 1
ATOM 4517 C CA . ASP C 1 137 ? 7.146 71.593 105.575 1.00 86.45 138 ASP B CA 1
ATOM 4518 C C . ASP C 1 137 ? 8.658 71.426 105.731 1.00 97.72 138 ASP B C 1
ATOM 4519 O O . ASP C 1 137 ? 9.192 70.314 105.612 1.00 94.50 138 ASP B O 1
ATOM 4524 N N . GLU C 1 138 ? 9.337 72.538 105.999 1.00 100.00 139 GLU B N 1
ATOM 4525 C CA . GLU C 1 138 ? 10.795 72.558 106.165 1.00 100.00 139 GLU B CA 1
ATOM 4526 C C . GLU C 1 138 ? 11.361 71.468 107.082 1.00 100.00 139 GLU B C 1
ATOM 4527 O O . GLU C 1 138 ? 12.387 70.845 106.784 1.00 100.00 139 GLU B O 1
ATOM 4533 N N . THR C 1 139 ? 10.680 71.244 108.196 1.00 100.00 140 THR B N 1
ATOM 4534 C CA . THR C 1 139 ? 11.096 70.252 109.178 1.00 99.24 140 THR B CA 1
ATOM 4535 C C . THR C 1 139 ? 10.460 68.906 108.916 1.00 100.00 140 THR B C 1
ATOM 4536 O O . THR C 1 139 ? 11.129 67.897 108.689 1.00 100.00 140 THR B O 1
ATOM 4540 N N . THR C 1 140 ? 9.137 68.930 108.984 1.00 96.61 141 THR B N 1
ATOM 4541 C CA . THR C 1 140 ? 8.281 67.776 108.806 1.00 94.58 141 THR B CA 1
ATOM 4542 C C . THR C 1 140 ? 8.295 67.151 107.419 1.00 100.00 141 THR B C 1
ATOM 4543 O O . THR C 1 140 ? 8.243 65.924 107.294 1.00 100.00 141 THR B O 1
ATOM 4547 N N . ALA C 1 141 ? 8.348 68.003 106.393 1.00 94.98 142 ALA B N 1
ATOM 4548 C CA . ALA C 1 141 ? 8.346 67.586 104.989 1.00 97.01 142 ALA B CA 1
ATOM 4549 C C . ALA C 1 141 ? 6.937 67.291 104.479 1.00 92.30 142 ALA B C 1
ATOM 4550 O O . ALA C 1 141 ? 6.747 66.935 103.312 1.00 91.66 142 ALA B O 1
ATOM 4552 N N . GLU C 1 142 ? 5.955 67.437 105.360 1.00 78.04 143 GLU B N 1
ATOM 4553 C CA . GLU C 1 142 ? 4.576 67.198 104.981 1.00 77.92 143 GLU B CA 1
ATOM 4554 C C . GLU C 1 142 ? 4.213 68.289 104.001 1.00 73.82 143 GLU B C 1
ATOM 4555 O O . GLU C 1 142 ? 4.394 69.467 104.288 1.00 78.86 143 GLU B O 1
ATOM 4561 N N . PRO C 1 143 ? 3.715 67.897 102.842 1.00 60.54 144 PRO B N 1
ATOM 4562 C CA . PRO C 1 143 ? 3.334 68.864 101.839 1.00 54.31 144 PRO B CA 1
ATOM 4563 C C . PRO C 1 143 ? 2.060 69.415 102.402 1.00 45.09 144 PRO B C 1
ATOM 4564 O O . PRO C 1 143 ? 1.219 68.666 102.898 1.00 46.71 144 PRO B O 1
ATOM 4568 N N . LYS C 1 144 ? 1.927 70.728 102.355 1.00 47.97 145 LYS B N 1
ATOM 4569 C CA . LYS C 1 144 ? 0.732 71.361 102.878 1.00 52.31 145 LYS B CA 1
ATOM 4570 C C . LYS C 1 144 ? 0.071 72.223 101.803 1.00 46.54 145 LYS B C 1
ATOM 4571 O O . LYS C 1 144 ? 0.743 72.863 100.970 1.00 41.02 145 LYS B O 1
ATOM 4577 N N . LEU C 1 145 ? -1.254 72.216 101.831 1.00 36.37 146 LEU B N 1
ATOM 4578 C CA . LEU C 1 145 ? -2.042 72.976 100.883 1.00 36.48 146 LEU B CA 1
ATOM 4579 C C . LEU C 1 145 ? -2.032 74.427 101.318 1.00 48.56 146 LEU B C 1
ATOM 4580 O O . LEU C 1 145 ? -2.485 74.757 102.411 1.00 57.34 146 LEU B O 1
ATOM 4585 N N . ILE C 1 146 ? -1.530 75.299 100.462 1.00 35.85 147 ILE B N 1
ATOM 4586 C CA . ILE C 1 146 ? -1.471 76.710 100.795 1.00 29.99 147 ILE B CA 1
ATOM 4587 C C . ILE C 1 146 ? -2.545 77.508 100.127 1.00 35.70 147 ILE B C 1
ATOM 4588 O O . ILE C 1 146 ? -2.968 78.544 100.619 1.00 34.68 147 ILE B O 1
ATOM 4593 N N . TYR C 1 147 ? -2.966 77.060 98.964 1.00 32.01 148 TYR B N 1
ATOM 4594 C CA . TYR C 1 147 ? -3.951 77.835 98.266 1.00 29.28 148 TYR B CA 1
ATOM 4595 C C . TYR C 1 147 ? -4.532 77.027 97.145 1.00 27.27 148 TYR B C 1
ATOM 4596 O O . TYR C 1 147 ? -3.856 76.181 96.564 1.00 27.36 148 TYR B O 1
ATOM 4605 N N . GLU C 1 148 ? -5.789 77.290 96.832 1.00 24.86 149 GLU B N 1
ATOM 4606 C CA . GLU C 1 148 ? -6.428 76.580 95.739 1.00 31.27 149 GLU B CA 1
ATOM 4607 C C . GLU C 1 148 ? -7.630 77.334 95.236 1.00 36.06 149 GLU B C 1
ATOM 4608 O O . GLU C 1 148 ? -8.350 77.971 96.010 1.00 31.92 149 GLU B O 1
ATOM 4614 N N . LYS C 1 149 ? -7.850 77.243 93.931 1.00 24.73 150 LYS B N 1
ATOM 4615 C CA . LYS C 1 149 ? -9.006 77.878 93.304 1.00 24.19 150 LYS B CA 1
ATOM 4616 C C . LYS C 1 149 ? -9.377 76.906 92.194 1.00 25.54 150 LYS B C 1
ATOM 4617 O O . LYS C 1 149 ? -8.617 76.712 91.243 1.00 25.20 150 LYS B O 1
ATOM 4623 N N . LEU C 1 150 ? -10.520 76.252 92.369 1.00 23.01 151 LEU B N 1
ATOM 4624 C CA . LEU C 1 150 ? -11.002 75.236 91.441 1.00 24.90 151 LEU B CA 1
ATOM 4625 C C . LEU C 1 150 ? -12.405 75.506 90.970 1.00 23.55 151 LEU B C 1
ATOM 4626 O O . LEU C 1 150 ? -13.160 76.214 91.621 1.00 31.78 151 LEU B O 1
ATOM 4631 N N . PRO C 1 151 ? -12.767 74.916 89.839 1.00 23.43 152 PRO B N 1
ATOM 4632 C CA . PRO C 1 151 ? -14.108 75.101 89.302 1.00 25.38 152 PRO B CA 1
ATOM 4633 C C . PRO C 1 151 ? -15.077 74.601 90.355 1.00 30.55 152 PRO B C 1
ATOM 4634 O O . PRO C 1 151 ? -14.772 73.676 91.118 1.00 32.25 152 PRO B O 1
ATOM 4638 N N . ALA C 1 152 ? -16.257 75.189 90.387 1.00 29.30 153 ALA B N 1
ATOM 4639 C CA . ALA C 1 152 ? -17.260 74.786 91.366 1.00 34.30 153 ALA B CA 1
ATOM 4640 C C . ALA C 1 152 ? -17.765 73.355 91.270 1.00 38.28 153 ALA B C 1
ATOM 4641 O O . ALA C 1 152 ? -17.971 72.712 92.286 1.00 38.16 153 ALA B O 1
ATOM 4643 N N . ASP C 1 153 ? -18.002 72.870 90.055 1.00 32.93 154 ASP B N 1
ATOM 4644 C CA . ASP C 1 153 ? -18.533 71.523 89.852 1.00 27.72 154 ASP B CA 1
ATOM 4645 C C . ASP C 1 153 ? -17.471 70.502 89.514 1.00 27.18 154 ASP B C 1
ATOM 4646 O O . ASP C 1 153 ? -17.750 69.512 88.838 1.00 35.62 154 ASP B O 1
ATOM 4651 N N . ILE C 1 154 ? -16.255 70.744 89.969 1.00 26.65 155 ILE B N 1
ATOM 4652 C CA . ILE C 1 154 ? -15.154 69.837 89.689 1.00 27.07 155 ILE B CA 1
ATOM 4653 C C . ILE C 1 154 ? -15.479 68.373 89.989 1.00 33.67 155 ILE B C 1
ATOM 4654 O O . ILE C 1 154 ? -14.943 67.462 89.360 1.00 35.43 155 ILE B O 1
ATOM 4659 N N . ARG C 1 155 ? -16.364 68.150 90.952 1.00 24.67 156 ARG B N 1
ATOM 4660 C CA . ARG C 1 155 ? -16.735 66.786 91.330 1.00 28.65 156 ARG B CA 1
ATOM 4661 C C . ARG C 1 155 ? -17.322 65.979 90.191 1.00 29.06 156 ARG B C 1
ATOM 4662 O O . ARG C 1 155 ? -17.210 64.756 90.151 1.00 31.59 156 ARG B O 1
ATOM 4670 N N . GLU C 1 156 ? -17.986 66.655 89.279 1.00 23.38 157 GLU B N 1
ATOM 4671 C CA . GLU C 1 156 ? -18.584 65.965 88.151 1.00 31.76 157 GLU B CA 1
ATOM 4672 C C . GLU C 1 156 ? -17.665 65.893 86.935 1.00 35.01 157 GLU B C 1
ATOM 4673 O O . GLU C 1 156 ? -18.037 65.377 85.890 1.00 32.29 157 GLU B O 1
ATOM 4679 N N . ARG C 1 157 ? -16.462 66.412 87.058 1.00 28.85 158 ARG B N 1
ATOM 4680 C CA . ARG C 1 157 ? -15.557 66.417 85.924 1.00 26.41 158 ARG B CA 1
ATOM 4681 C C . ARG C 1 157 ? -14.431 65.408 85.889 1.00 33.09 158 ARG B C 1
ATOM 4682 O O . ARG C 1 157 ? -14.062 64.799 86.898 1.00 27.96 158 ARG B O 1
ATOM 4690 N N . TRP C 1 158 ? -13.847 65.270 84.706 1.00 25.87 159 TRP B N 1
ATOM 4691 C CA . TRP C 1 158 ? -12.689 64.425 84.550 1.00 23.51 159 TRP B CA 1
ATOM 4692 C C . TRP C 1 158 ? -11.608 65.486 84.747 1.00 23.53 159 TRP B C 1
ATOM 4693 O O . TRP C 1 158 ? -11.775 66.627 84.292 1.00 20.49 159 TRP B O 1
ATOM 4704 N N . VAL C 1 159 ? -10.513 65.135 85.410 1.00 15.10 160 VAL B N 1
ATOM 4705 C CA . VAL C 1 159 ? -9.469 66.095 85.611 1.00 16.51 160 VAL B CA 1
ATOM 4706 C C . VAL C 1 159 ? -8.079 65.738 85.113 1.00 23.95 160 VAL B C 1
ATOM 4707 O O . VAL C 1 159 ? -7.563 64.660 85.375 1.00 27.75 160 VAL B O 1
ATOM 4711 N N . MET C 1 160 ? -7.481 66.676 84.389 1.00 21.96 161 MET B N 1
ATOM 4712 C CA . MET C 1 160 ? -6.135 66.507 83.867 1.00 22.69 161 MET B CA 1
ATOM 4713 C C . MET C 1 160 ? -5.298 67.246 84.892 1.00 23.17 161 MET B C 1
ATOM 4714 O O . MET C 1 160 ? -5.295 68.479 84.931 1.00 24.98 161 MET B O 1
ATOM 4719 N N . LEU C 1 161 ? -4.635 66.488 85.751 1.00 21.20 162 LEU B N 1
ATOM 4720 C CA . LEU C 1 161 ? -3.784 67.025 86.824 1.00 22.26 162 LEU B CA 1
ATOM 4721 C C . LEU C 1 161 ? -2.406 67.227 86.193 1.00 22.71 162 LEU B C 1
ATOM 4722 O O . LEU C 1 161 ? -1.802 66.282 85.700 1.00 23.94 162 LEU B O 1
ATOM 4727 N N . LEU C 1 162 ? -1.918 68.459 86.180 1.00 18.02 163 LEU B N 1
ATOM 4728 C CA . LEU C 1 162 ? -0.633 68.756 85.534 1.00 16.91 163 LEU B CA 1
ATOM 4729 C C . LEU C 1 162 ? 0.528 69.079 86.442 1.00 22.68 163 LEU B C 1
ATOM 4730 O O . LEU C 1 162 ? 0.462 70.014 87.239 1.00 18.36 163 LEU B O 1
ATOM 4735 N N . ASP C 1 163 ? 1.617 68.344 86.285 1.00 17.13 164 ASP B N 1
ATOM 4736 C CA . ASP C 1 163 ? 2.823 68.597 87.083 1.00 19.41 164 ASP B CA 1
ATOM 4737 C C . ASP C 1 163 ? 3.944 67.947 86.310 1.00 25.83 164 ASP B C 1
ATOM 4738 O O . ASP C 1 163 ? 3.979 66.737 86.157 1.00 28.59 164 ASP B O 1
ATOM 4743 N N . PRO C 1 164 ? 4.855 68.741 85.780 1.00 23.59 165 PRO B N 1
ATOM 4744 C CA . PRO C 1 164 ? 5.910 68.147 84.970 1.00 23.76 165 PRO B CA 1
ATOM 4745 C C . PRO C 1 164 ? 6.862 67.113 85.553 1.00 32.09 165 PRO B C 1
ATOM 4746 O O . PRO C 1 164 ? 7.361 66.265 84.815 1.00 29.74 165 PRO B O 1
ATOM 4750 N N . MET C 1 165 ? 7.148 67.194 86.847 1.00 21.98 166 MET B N 1
ATOM 4751 C CA . MET C 1 165 ? 8.081 66.258 87.456 1.00 23.01 166 MET B CA 1
ATOM 4752 C C . MET C 1 165 ? 7.410 65.537 88.577 1.00 34.05 166 MET B C 1
ATOM 4753 O O . MET C 1 165 ? 6.643 66.118 89.336 1.00 34.64 166 MET B O 1
ATOM 4758 N N . CYS C 1 166 ? 7.685 64.253 88.678 1.00 32.04 167 CYS B N 1
ATOM 4759 C CA . CYS C 1 166 ? 7.085 63.466 89.733 1.00 31.68 167 CYS B CA 1
ATOM 4760 C C . CYS C 1 166 ? 8.246 62.728 90.336 1.00 33.13 167 CYS B C 1
ATOM 4761 O O . CYS C 1 166 ? 8.654 61.682 89.834 1.00 27.92 167 CYS B O 1
ATOM 4764 N N . ALA C 1 167 ? 8.797 63.299 91.398 1.00 25.83 168 ALA B N 1
ATOM 4765 C CA . ALA C 1 167 ? 9.949 62.715 92.038 1.00 20.56 168 ALA B CA 1
ATOM 4766 C C . ALA C 1 167 ? 9.593 61.828 93.219 1.00 28.11 168 ALA B C 1
ATOM 4767 O O . ALA C 1 167 ? 9.616 60.606 93.090 1.00 30.18 168 ALA B O 1
ATOM 4769 N N . THR C 1 168 ? 9.257 62.422 94.363 1.00 29.12 169 THR B N 1
ATOM 4770 C CA . THR C 1 168 ? 8.890 61.618 95.520 1.00 31.57 169 THR B CA 1
ATOM 4771 C C . THR C 1 168 ? 7.406 61.388 95.419 1.00 33.57 169 THR B C 1
ATOM 4772 O O . THR C 1 168 ? 6.865 60.475 96.036 1.00 32.28 169 THR B O 1
ATOM 4776 N N . ALA C 1 169 ? 6.742 62.249 94.653 1.00 27.68 170 ALA B N 1
ATOM 4777 C CA . ALA C 1 169 ? 5.287 62.169 94.460 1.00 28.39 170 ALA B CA 1
ATOM 4778 C C . ALA C 1 169 ? 4.472 62.714 95.637 1.00 35.09 170 ALA B C 1
ATOM 4779 O O . ALA C 1 169 ? 3.239 62.601 95.663 1.00 26.61 170 ALA B O 1
ATOM 4781 N N . GLY C 1 170 ? 5.156 63.312 96.604 1.00 37.26 171 GLY B N 1
ATOM 4782 C CA . GLY C 1 170 ? 4.463 63.871 97.754 1.00 31.90 171 GLY B CA 1
ATOM 4783 C C . GLY C 1 170 ? 3.443 64.935 97.357 1.00 31.50 171 GLY B C 1
ATOM 4784 O O . GLY C 1 170 ? 2.291 64.886 97.795 1.00 32.17 171 GLY B O 1
ATOM 4785 N N . SER C 1 171 ? 3.850 65.890 96.528 1.00 31.19 172 SER B N 1
ATOM 4786 C CA . SER C 1 171 ? 2.928 66.953 96.129 1.00 27.37 172 SER B CA 1
ATOM 4787 C C . SER C 1 171 ? 1.749 66.475 95.319 1.00 25.52 172 SER B C 1
ATOM 4788 O O . SER C 1 171 ? 0.603 66.885 95.543 1.00 22.83 172 SER B O 1
ATOM 4791 N N . VAL C 1 172 ? 1.994 65.585 94.376 1.00 22.08 173 VAL B N 1
ATOM 4792 C CA . VAL C 1 172 ? 0.852 65.138 93.612 1.00 22.29 173 VAL B CA 1
ATOM 4793 C C . VAL C 1 172 ? -0.116 64.327 94.475 1.00 27.88 173 VAL B C 1
ATOM 4794 O O . VAL C 1 172 ? -1.359 64.441 94.345 1.00 25.26 173 VAL B O 1
ATOM 4798 N N . CYS C 1 173 ? 0.430 63.519 95.376 1.00 24.34 174 CYS B N 1
ATOM 4799 C CA . CYS C 1 173 ? -0.452 62.730 96.233 1.00 28.75 174 CYS B CA 1
ATOM 4800 C C . CYS C 1 173 ? -1.345 63.669 97.082 1.00 27.98 174 CYS B C 1
ATOM 4801 O O . CYS C 1 173 ? -2.545 63.433 97.274 1.00 29.30 174 CYS B O 1
ATOM 4804 N N . LYS C 1 174 ? -0.770 64.769 97.544 1.00 28.82 175 LYS B N 1
ATOM 4805 C CA . LYS C 1 174 ? -1.541 65.723 98.324 1.00 27.12 175 LYS B CA 1
ATOM 4806 C C . LYS C 1 174 ? -2.554 66.397 97.421 1.00 20.26 175 LYS B C 1
ATOM 4807 O O . LYS C 1 174 ? -3.670 66.660 97.817 1.00 24.36 175 LYS B O 1
ATOM 4813 N N . ALA C 1 175 ? -2.172 66.680 96.190 1.00 21.29 176 ALA B N 1
ATOM 4814 C CA . ALA C 1 175 ? -3.113 67.320 95.293 1.00 22.50 176 ALA B CA 1
ATOM 4815 C C . ALA C 1 175 ? -4.260 66.363 95.080 1.00 25.18 176 ALA B C 1
ATOM 4816 O O . ALA C 1 175 ? -5.439 66.746 95.037 1.00 24.60 176 ALA B O 1
ATOM 4818 N N . ILE C 1 176 ? -3.927 65.089 94.931 1.00 20.42 177 ILE B N 1
ATOM 4819 C CA . ILE C 1 176 ? -4.997 64.116 94.706 1.00 21.46 177 ILE B CA 1
ATOM 4820 C C . ILE C 1 176 ? -5.908 64.004 95.917 1.00 23.28 177 ILE B C 1
ATOM 4821 O O . ILE C 1 176 ? -7.131 63.955 95.789 1.00 26.07 177 ILE B O 1
ATOM 4826 N N . GLU C 1 177 ? -5.304 63.970 97.099 1.00 22.53 178 GLU B N 1
ATOM 4827 C CA . GLU C 1 177 ? -6.087 63.890 98.322 1.00 20.05 178 GLU B CA 1
ATOM 4828 C C . GLU C 1 177 ? -7.157 65.003 98.361 1.00 27.28 178 GLU B C 1
ATOM 4829 O O . GLU C 1 177 ? -8.357 64.734 98.551 1.00 29.91 178 GLU B O 1
ATOM 4835 N N . VAL C 1 178 ? -6.769 66.251 98.138 1.00 24.78 179 VAL B N 1
ATOM 4836 C CA . VAL C 1 178 ? -7.803 67.282 98.165 1.00 28.57 179 VAL B CA 1
ATOM 4837 C C . VAL C 1 178 ? -8.878 67.121 97.081 1.00 30.08 179 VAL B C 1
ATOM 4838 O O . VAL C 1 178 ? -10.066 67.352 97.322 1.00 26.29 179 VAL B O 1
ATOM 4842 N N . LEU C 1 179 ? -8.475 66.699 95.891 1.00 28.87 180 LEU B N 1
ATOM 4843 C CA . LEU C 1 179 ? -9.449 66.516 94.822 1.00 23.24 180 LEU B CA 1
ATOM 4844 C C . LEU C 1 179 ? -10.476 65.475 95.296 1.00 19.91 180 LEU B C 1
ATOM 4845 O O . LEU C 1 179 ? -11.695 65.646 95.173 1.00 23.33 180 LEU B O 1
ATOM 4850 N N . LEU C 1 180 ? -9.961 64.382 95.852 1.00 18.84 181 LEU B N 1
ATOM 4851 C CA . LEU C 1 180 ? -10.821 63.321 96.350 1.00 23.60 181 LEU B CA 1
ATOM 4852 C C . LEU C 1 180 ? -11.733 63.868 97.443 1.00 31.07 181 LEU B C 1
ATOM 4853 O O . LEU C 1 180 ? -12.927 63.566 97.487 1.00 22.64 181 LEU B O 1
ATOM 4858 N N . ARG C 1 181 ? -11.170 64.691 98.319 1.00 24.63 182 ARG B N 1
ATOM 4859 C CA . ARG C 1 181 ? -11.982 65.259 99.388 1.00 26.76 182 ARG B CA 1
ATOM 4860 C C . ARG C 1 181 ? -13.094 66.075 98.778 1.00 31.36 182 ARG B C 1
ATOM 4861 O O . ARG C 1 181 ? -14.230 66.055 99.248 1.00 30.94 182 ARG B O 1
ATOM 4869 N N . LEU C 1 182 ? -12.767 66.794 97.715 1.00 27.61 183 LEU B N 1
ATOM 4870 C CA . LEU C 1 182 ? -13.767 67.615 97.063 1.00 27.44 183 LEU B CA 1
ATOM 4871 C C . LEU C 1 182 ? -14.829 66.812 96.373 1.00 30.55 183 LEU B C 1
ATOM 4872 O O . LEU C 1 182 ? -15.848 67.370 95.993 1.00 36.96 183 LEU B O 1
ATOM 4877 N N . GLY C 1 183 ? -14.610 65.513 96.174 1.00 25.02 184 GLY B N 1
ATOM 4878 C CA . GLY C 1 183 ? -15.643 64.712 95.514 1.00 22.26 184 GLY B CA 1
ATOM 4879 C C . GLY C 1 183 ? -15.313 64.186 94.101 1.00 38.44 184 GLY B C 1
ATOM 4880 O O . GLY C 1 183 ? -16.151 63.554 93.442 1.00 33.82 184 GLY B O 1
ATOM 4881 N N . VAL C 1 184 ? -14.103 64.438 93.630 1.00 31.94 185 VAL B N 1
ATOM 4882 C CA . VAL C 1 184 ? -13.719 63.965 92.304 1.00 30.86 185 VAL B CA 1
ATOM 4883 C C . VAL C 1 184 ? -13.542 62.429 92.371 1.00 33.66 185 VAL B C 1
ATOM 4884 O O . VAL C 1 184 ? -12.992 61.910 93.336 1.00 30.14 185 VAL B O 1
ATOM 4888 N N . LYS C 1 185 ? -13.989 61.690 91.362 1.00 26.27 186 LYS B N 1
ATOM 4889 C CA . LYS C 1 185 ? -13.802 60.242 91.422 1.00 23.31 186 LYS B CA 1
ATOM 4890 C C . LYS C 1 185 ? -12.392 59.906 90.985 1.00 25.22 186 LYS B C 1
ATOM 4891 O O . LYS C 1 185 ? -11.947 60.314 89.911 1.00 26.96 186 LYS B O 1
ATOM 4897 N N . GLU C 1 186 ? -11.705 59.148 91.830 1.00 16.38 187 GLU B N 1
ATOM 4898 C CA . GLU C 1 186 ? -10.330 58.748 91.606 1.00 16.90 187 GLU B CA 1
ATOM 4899 C C . GLU C 1 186 ? -10.025 58.248 90.195 1.00 29.31 187 GLU B C 1
ATOM 4900 O O . GLU C 1 186 ? -8.969 58.541 89.628 1.00 29.83 187 GLU B O 1
ATOM 4906 N N . GLU C 1 187 ? -10.933 57.452 89.658 1.00 23.43 188 GLU B N 1
ATOM 4907 C CA . GLU C 1 187 ? -10.752 56.881 88.327 1.00 23.39 188 GLU B CA 1
ATOM 4908 C C . GLU C 1 187 ? -10.940 57.921 87.231 1.00 32.06 188 GLU B C 1
ATOM 4909 O O . GLU C 1 187 ? -10.716 57.633 86.050 1.00 26.80 188 GLU B O 1
ATOM 4915 N N . ARG C 1 188 ? -11.350 59.128 87.617 1.00 17.47 189 ARG B N 1
ATOM 4916 C CA . ARG C 1 188 ? -11.519 60.182 86.631 1.00 23.27 189 ARG B CA 1
ATOM 4917 C C . ARG C 1 188 ? -10.346 61.155 86.652 1.00 24.63 189 ARG B C 1
ATOM 4918 O O . ARG C 1 188 ? -10.423 62.235 86.075 1.00 26.99 189 ARG B O 1
ATOM 4926 N N . ILE C 1 189 ? -9.260 60.778 87.311 1.00 18.73 190 ILE B N 1
ATOM 4927 C CA . ILE C 1 189 ? -8.106 61.658 87.375 1.00 16.95 190 ILE B CA 1
ATOM 4928 C C . ILE C 1 189 ? -7.037 61.182 86.414 1.00 25.55 190 ILE B C 1
ATOM 4929 O O . ILE C 1 189 ? -6.639 60.005 86.432 1.00 23.45 190 ILE B O 1
ATOM 4934 N N . ILE C 1 190 ? -6.565 62.097 85.577 1.00 22.17 191 ILE B N 1
ATOM 4935 C CA . ILE C 1 190 ? -5.503 61.772 84.627 1.00 16.94 191 ILE B CA 1
ATOM 4936 C C . ILE C 1 190 ? -4.326 62.680 84.938 1.00 19.78 191 ILE B C 1
ATOM 4937 O O . ILE C 1 190 ? -4.382 63.889 84.747 1.00 29.47 191 ILE B O 1
ATOM 4942 N N . PHE C 1 191 ? -3.272 62.076 85.446 1.00 20.59 192 PHE B N 1
ATOM 4943 C CA . PHE C 1 191 ? -2.069 62.785 85.826 1.00 19.86 192 PHE B CA 1
ATOM 4944 C C . PHE C 1 191 ? -1.175 62.880 84.593 1.00 25.97 192 PHE B C 1
ATOM 4945 O O . PHE C 1 191 ? -0.683 61.873 84.086 1.00 24.92 192 PHE B O 1
ATOM 4953 N N . VAL C 1 192 ? -0.977 64.101 84.119 1.00 21.94 193 VAL B N 1
ATOM 4954 C CA . VAL C 1 192 ? -0.137 64.370 82.958 1.00 20.05 193 VAL B CA 1
ATOM 4955 C C . VAL C 1 192 ? 1.234 64.816 83.456 1.00 19.70 193 VAL B C 1
ATOM 4956 O O . VAL C 1 192 ? 1.376 65.811 84.167 1.00 17.95 193 VAL B O 1
ATOM 4960 N N . ASN C 1 193 ? 2.258 64.070 83.080 1.00 19.50 194 ASN B N 1
ATOM 4961 C CA . ASN C 1 193 ? 3.576 64.363 83.573 1.00 20.24 194 ASN B CA 1
ATOM 4962 C C . ASN C 1 193 ? 4.667 64.252 82.511 1.00 25.36 194 ASN B C 1
ATOM 4963 O O . ASN C 1 193 ? 4.539 63.475 81.578 1.00 25.70 194 ASN B O 1
ATOM 4968 N N . ILE C 1 194 ? 5.750 65.014 82.653 1.00 15.80 195 ILE B N 1
ATOM 4969 C CA . ILE C 1 194 ? 6.818 64.925 81.664 1.00 20.01 195 ILE B CA 1
ATOM 4970 C C . ILE C 1 194 ? 7.870 63.860 82.035 1.00 26.71 195 ILE B C 1
ATOM 4971 O O . ILE C 1 194 ? 8.171 62.938 81.270 1.00 28.74 195 ILE B O 1
ATOM 4976 N N . LEU C 1 195 ? 8.414 64.003 83.236 1.00 24.90 196 LEU B N 1
ATOM 4977 C CA . LEU C 1 195 ? 9.455 63.122 83.761 1.00 27.71 196 LEU B CA 1
ATOM 4978 C C . LEU C 1 195 ? 9.120 62.565 85.164 1.00 29.36 196 LEU B C 1
ATOM 4979 O O . LEU C 1 195 ? 8.789 63.328 86.076 1.00 22.12 196 LEU B O 1
ATOM 4984 N N . ALA C 1 196 ? 9.246 61.254 85.347 1.00 21.73 197 ALA B N 1
ATOM 4985 C CA . ALA C 1 196 ? 8.979 60.650 86.652 1.00 28.47 197 ALA B CA 1
ATOM 4986 C C . ALA C 1 196 ? 10.121 59.736 87.109 1.00 32.65 197 ALA B C 1
ATOM 4987 O O . ALA C 1 196 ? 10.947 59.310 86.302 1.00 29.43 197 ALA B O 1
ATOM 4989 N N . ALA C 1 197 ? 10.162 59.449 88.407 1.00 35.94 198 ALA B N 1
ATOM 4990 C CA . ALA C 1 197 ? 11.173 58.564 88.973 1.00 29.23 198 ALA B CA 1
ATOM 4991 C C . ALA C 1 197 ? 10.332 57.389 89.395 1.00 26.89 198 ALA B C 1
ATOM 4992 O O . ALA C 1 197 ? 9.187 57.553 89.828 1.00 22.96 198 ALA B O 1
ATOM 4994 N N . PRO C 1 198 ? 10.885 56.203 89.223 1.00 24.18 199 PRO B N 1
ATOM 4995 C CA . PRO C 1 198 ? 10.173 54.975 89.545 1.00 23.06 199 PRO B CA 1
ATOM 4996 C C . PRO C 1 198 ? 9.552 55.027 90.922 1.00 28.62 199 PRO B C 1
ATOM 4997 O O . PRO C 1 198 ? 8.435 54.573 91.134 1.00 32.96 199 PRO B O 1
ATOM 5001 N N . GLN C 1 199 ? 10.293 55.605 91.854 1.00 24.75 200 GLN B N 1
ATOM 5002 C CA . GLN C 1 199 ? 9.836 55.709 93.225 1.00 30.38 200 GLN B CA 1
ATOM 5003 C C . GLN C 1 199 ? 8.550 56.533 93.325 1.00 36.51 200 GLN B C 1
ATOM 5004 O O . GLN C 1 199 ? 7.616 56.170 94.053 1.00 35.95 200 GLN B O 1
ATOM 5010 N N . GLY C 1 200 ? 8.490 57.629 92.579 1.00 28.08 201 GLY B N 1
ATOM 5011 C CA . GLY C 1 200 ? 7.307 58.474 92.613 1.00 23.21 201 GLY B CA 1
ATOM 5012 C C . GLY C 1 200 ? 6.151 57.704 92.023 1.00 28.30 201 GLY B C 1
ATOM 5013 O O . GLY C 1 200 ? 5.043 57.725 92.542 1.00 31.78 201 GLY B O 1
ATOM 5014 N N . ILE C 1 201 ? 6.412 57.010 90.925 1.00 30.56 202 ILE B N 1
ATOM 5015 C CA . ILE C 1 201 ? 5.351 56.246 90.291 1.00 24.30 202 ILE B CA 1
ATOM 5016 C C . ILE C 1 201 ? 4.764 55.230 91.245 1.00 23.69 202 ILE B C 1
ATOM 5017 O O . ILE C 1 201 ? 3.536 55.112 91.374 1.00 25.81 202 ILE B O 1
ATOM 5022 N N . GLU C 1 202 ? 5.641 54.489 91.908 1.00 21.77 203 GLU B N 1
ATOM 5023 C CA . GLU C 1 202 ? 5.161 53.481 92.854 1.00 34.49 203 GLU B CA 1
ATOM 5024 C C . GLU C 1 202 ? 4.293 54.105 93.933 1.00 31.03 203 GLU B C 1
ATOM 5025 O O . GLU C 1 202 ? 3.272 53.536 94.306 1.00 24.02 203 GLU B O 1
ATOM 5031 N N . ARG C 1 203 ? 4.684 55.266 94.460 1.00 24.30 204 ARG B N 1
ATOM 5032 C CA . ARG C 1 203 ? 3.841 55.838 95.504 1.00 23.00 204 ARG B CA 1
ATOM 5033 C C . ARG C 1 203 ? 2.469 56.222 95.026 1.00 31.35 204 ARG B C 1
ATOM 5034 O O . ARG C 1 203 ? 1.473 55.958 95.697 1.00 27.47 204 ARG B O 1
ATOM 5042 N N . VAL C 1 204 ? 2.402 56.864 93.868 1.00 24.61 205 VAL B N 1
ATOM 5043 C CA . VAL C 1 204 ? 1.103 57.278 93.376 1.00 28.61 205 VAL B CA 1
ATOM 5044 C C . VAL C 1 204 ? 0.163 56.081 93.257 1.00 32.19 205 VAL B C 1
ATOM 5045 O O . VAL C 1 204 ? -0.984 56.123 93.722 1.00 31.16 205 VAL B O 1
ATOM 5049 N N . PHE C 1 205 ? 0.661 54.995 92.670 1.00 28.61 206 PHE B N 1
ATOM 5050 C CA . PHE C 1 205 ? -0.184 53.811 92.521 1.00 28.52 206 PHE B CA 1
ATOM 5051 C C . PHE C 1 205 ? -0.464 53.029 93.805 1.00 37.78 206 PHE B C 1
ATOM 5052 O O . PHE C 1 205 ? -1.487 52.371 93.916 1.00 31.30 206 PHE B O 1
ATOM 5060 N N . LYS C 1 206 ? 0.420 53.130 94.789 1.00 33.36 207 LYS B N 1
ATOM 5061 C CA . LYS C 1 206 ? 0.159 52.446 96.047 1.00 31.35 207 LYS B CA 1
ATOM 5062 C C . LYS C 1 206 ? -1.018 53.190 96.720 1.00 39.15 207 LYS B C 1
ATOM 5063 O O . LYS C 1 206 ? -1.892 52.576 97.330 1.00 38.91 207 LYS B O 1
ATOM 5069 N N . GLU C 1 207 ? -1.048 54.514 96.589 1.00 28.60 208 GLU B N 1
ATOM 5070 C CA . GLU C 1 207 ? -2.096 55.296 97.216 1.00 27.64 208 GLU B CA 1
ATOM 5071 C C . GLU C 1 207 ? -3.385 55.481 96.468 1.00 29.56 208 GLU B C 1
ATOM 5072 O O . GLU C 1 207 ? -4.458 55.487 97.077 1.00 29.66 208 GLU B O 1
ATOM 5078 N N . TYR C 1 208 ? -3.309 55.630 95.155 1.00 27.19 209 TYR B N 1
ATOM 5079 C CA . TYR C 1 208 ? -4.527 55.821 94.370 1.00 27.22 209 TYR B CA 1
ATOM 5080 C C . TYR C 1 208 ? -4.442 54.987 93.104 1.00 42.23 209 TYR B C 1
ATOM 5081 O O . TYR C 1 208 ? -4.232 55.507 92.017 1.00 44.14 209 TYR B O 1
ATOM 5090 N N . PRO C 1 209 ? -4.598 53.679 93.270 1.00 41.85 210 PRO B N 1
ATOM 5091 C CA . PRO C 1 209 ? -4.508 52.720 92.167 1.00 39.99 210 PRO B CA 1
ATOM 5092 C C . PRO C 1 209 ? -5.372 52.978 90.955 1.00 27.45 210 PRO B C 1
ATOM 5093 O O . PRO C 1 209 ? -5.072 52.492 89.864 1.00 34.15 210 PRO B O 1
ATOM 5097 N N . LYS C 1 210 ? -6.453 53.718 91.143 1.00 22.01 211 LYS B N 1
ATOM 5098 C CA . LYS C 1 210 ? -7.370 53.996 90.044 1.00 27.60 211 LYS B CA 1
ATOM 5099 C C . LYS C 1 210 ? -7.026 55.177 89.108 1.00 33.07 211 LYS B C 1
ATOM 5100 O O . LYS C 1 210 ? -7.601 55.320 88.031 1.00 29.69 211 LYS B O 1
ATOM 5106 N N . VAL C 1 211 ? -6.117 56.047 89.502 1.00 27.24 212 VAL B N 1
ATOM 5107 C CA . VAL C 1 211 ? -5.823 57.146 88.615 1.00 27.57 212 VAL B CA 1
ATOM 5108 C C . VAL C 1 211 ? -5.033 56.616 87.412 1.00 35.79 212 VAL B C 1
ATOM 5109 O O . VAL C 1 211 ? -4.523 55.503 87.436 1.00 31.36 212 VAL B O 1
ATOM 5113 N N . ARG C 1 212 ? -4.944 57.417 86.357 1.00 34.05 213 ARG B N 1
ATOM 5114 C CA . ARG C 1 212 ? -4.198 57.033 85.157 1.00 26.53 213 ARG B CA 1
ATOM 5115 C C . ARG C 1 212 ? -3.058 58.031 85.096 1.00 30.22 213 ARG B C 1
ATOM 5116 O O . ARG C 1 212 ? -3.204 59.179 85.533 1.00 29.99 213 ARG B O 1
ATOM 5124 N N . MET C 1 213 ? -1.912 57.615 84.586 1.00 22.33 214 MET B N 1
ATOM 5125 C CA . MET C 1 213 ? -0.781 58.528 84.496 1.00 17.60 214 MET B CA 1
ATOM 5126 C C . MET C 1 213 ? -0.181 58.482 83.094 1.00 30.86 214 MET B C 1
ATOM 5127 O O . MET C 1 213 ? 0.040 57.412 82.530 1.00 27.26 214 MET B O 1
ATOM 5132 N N . VAL C 1 214 ? 0.097 59.646 82.535 1.00 26.24 215 VAL B N 1
ATOM 5133 C CA . VAL C 1 214 ? 0.690 59.711 81.207 1.00 19.61 215 VAL B CA 1
ATOM 5134 C C . VAL C 1 214 ? 2.010 60.441 81.364 1.00 22.16 215 VAL B C 1
ATOM 5135 O O . VAL C 1 214 ? 2.050 61.548 81.874 1.00 23.49 215 VAL B O 1
ATOM 5139 N N . THR C 1 215 ? 3.111 59.831 80.971 1.00 18.51 216 THR B N 1
ATOM 5140 C CA . THR C 1 215 ? 4.396 60.516 81.142 1.00 20.05 216 THR B CA 1
ATOM 5141 C C . THR C 1 215 ? 5.212 60.382 79.883 1.00 24.19 216 THR B C 1
ATOM 5142 O O . THR C 1 215 ? 4.933 59.534 79.033 1.00 31.18 216 THR B O 1
ATOM 5146 N N . ALA C 1 216 ? 6.227 61.211 79.753 1.00 19.13 217 ALA B N 1
ATOM 5147 C CA . ALA C 1 216 ? 7.066 61.133 78.562 1.00 18.96 217 ALA B CA 1
ATOM 5148 C C . ALA C 1 216 ? 8.344 60.397 78.864 1.00 27.82 217 ALA B C 1
ATOM 5149 O O . ALA C 1 216 ? 9.036 59.979 77.954 1.00 24.84 217 ALA B O 1
ATOM 5151 N N . ALA C 1 217 ? 8.691 60.261 80.138 1.00 25.15 218 ALA B N 1
ATOM 5152 C CA . ALA C 1 217 ? 9.951 59.591 80.455 1.00 22.30 218 ALA B CA 1
ATOM 5153 C C . ALA C 1 217 ? 10.080 59.149 81.900 1.00 30.66 218 ALA B C 1
ATOM 5154 O O . ALA C 1 217 ? 9.567 59.812 82.812 1.00 31.25 218 ALA B O 1
ATOM 5156 N N . VAL C 1 218 ? 10.802 58.047 82.099 1.00 27.66 219 VAL B N 1
ATOM 5157 C CA . VAL C 1 218 ? 11.063 57.507 83.436 1.00 28.30 219 VAL B CA 1
ATOM 5158 C C . VAL C 1 218 ? 12.584 57.473 83.567 1.00 37.74 219 VAL B C 1
ATOM 5159 O O . VAL C 1 218 ? 13.255 56.908 82.710 1.00 40.61 219 VAL B O 1
ATOM 5163 N N . ASP C 1 219 ? 13.121 58.104 84.613 1.00 26.77 220 ASP B N 1
ATOM 5164 C CA . ASP C 1 219 ? 14.560 58.143 84.837 1.00 24.68 220 ASP B CA 1
ATOM 5165 C C . ASP C 1 219 ? 14.961 57.057 85.826 1.00 36.56 220 ASP B C 1
ATOM 5166 O O . ASP C 1 219 ? 14.105 56.284 86.269 1.00 34.24 220 ASP B O 1
ATOM 5171 N N . ILE C 1 220 ? 16.248 56.973 86.154 1.00 38.47 221 ILE B N 1
ATOM 5172 C CA . ILE C 1 220 ? 16.717 55.931 87.067 1.00 41.41 221 ILE B CA 1
ATOM 5173 C C . ILE C 1 220 ? 16.512 56.184 88.545 1.00 44.08 221 ILE B C 1
ATOM 5174 O O . ILE C 1 220 ? 16.005 55.324 89.263 1.00 49.17 221 ILE B O 1
ATOM 5179 N N . CYS C 1 221 ? 16.909 57.351 89.012 1.00 44.97 222 CYS B N 1
ATOM 5180 C CA . CYS C 1 221 ? 16.736 57.632 90.418 1.00 46.91 222 CYS B CA 1
ATOM 5181 C C . CYS C 1 221 ? 16.598 59.080 90.806 1.00 50.07 222 CYS B C 1
ATOM 5182 O O . CYS C 1 221 ? 16.576 59.997 89.985 1.00 47.68 222 CYS B O 1
ATOM 5185 N N . LEU C 1 222 ? 16.522 59.235 92.109 1.00 47.68 223 LEU B N 1
ATOM 5186 C CA . LEU C 1 222 ? 16.325 60.486 92.772 1.00 44.22 223 LEU B CA 1
ATOM 5187 C C . LEU C 1 222 ? 17.539 60.714 93.677 1.00 47.89 223 LEU B C 1
ATOM 5188 O O . LEU C 1 222 ? 18.157 59.758 94.137 1.00 46.10 223 LEU B O 1
ATOM 5193 N N . ASN C 1 223 ? 17.923 61.967 93.891 1.00 39.06 224 ASN B N 1
ATOM 5194 C CA . ASN C 1 223 ? 19.077 62.241 94.751 1.00 36.03 224 ASN B CA 1
ATOM 5195 C C . ASN C 1 223 ? 18.661 62.774 96.126 1.00 30.94 224 ASN B C 1
ATOM 5196 O O . ASN C 1 223 ? 17.499 63.124 96.341 1.00 35.98 224 ASN B O 1
ATOM 5201 N N . SER C 1 224 ? 19.624 62.841 97.032 1.00 35.24 225 SER B N 1
ATOM 5202 C CA . SER C 1 224 ? 19.405 63.312 98.392 1.00 32.91 225 SER B CA 1
ATOM 5203 C C . SER C 1 224 ? 18.628 64.606 98.451 1.00 45.87 225 SER B C 1
ATOM 5204 O O . SER C 1 224 ? 17.898 64.848 99.417 1.00 50.95 225 SER B O 1
ATOM 5207 N N . ARG C 1 225 ? 18.793 65.446 97.430 1.00 38.96 226 ARG B N 1
ATOM 5208 C CA . ARG C 1 225 ? 18.085 66.725 97.381 1.00 37.35 226 ARG B CA 1
ATOM 5209 C C . ARG C 1 225 ? 16.776 66.536 96.645 1.00 41.39 226 ARG B C 1
ATOM 5210 O O . ARG C 1 225 ? 16.063 67.489 96.342 1.00 37.23 226 ARG B O 1
ATOM 5218 N N . TYR C 1 226 ? 16.446 65.288 96.367 1.00 32.51 227 TYR B N 1
ATOM 5219 C CA . TYR C 1 226 ? 15.183 65.025 95.732 1.00 40.75 227 TYR B CA 1
ATOM 5220 C C . TYR C 1 226 ? 15.014 65.384 94.272 1.00 44.02 227 TYR B C 1
ATOM 5221 O O . TYR C 1 226 ? 13.902 65.581 93.780 1.00 40.80 227 TYR B O 1
ATOM 5230 N N . TYR C 1 227 ? 16.125 65.436 93.566 1.00 37.56 228 TYR B N 1
ATOM 5231 C CA . TYR C 1 227 ? 16.052 65.720 92.161 1.00 38.31 228 TYR B CA 1
ATOM 5232 C C . TYR C 1 227 ? 16.135 64.394 91.412 1.00 38.78 228 TYR B C 1
ATOM 5233 O O . TYR C 1 227 ? 16.842 63.483 91.834 1.00 33.98 228 TYR B O 1
ATOM 5242 N N . ILE C 1 228 ? 15.392 64.284 90.313 1.00 30.35 229 ILE B N 1
ATOM 5243 C CA . ILE C 1 228 ? 15.391 63.074 89.494 1.00 23.15 229 ILE B CA 1
ATOM 5244 C C . ILE C 1 228 ? 16.688 63.087 88.702 1.00 28.90 229 ILE B C 1
ATOM 5245 O O . ILE C 1 228 ? 17.142 64.139 88.240 1.00 28.78 229 ILE B O 1
ATOM 5250 N N . VAL C 1 229 ? 17.318 61.939 88.552 1.00 29.36 230 VAL B N 1
ATOM 5251 C CA . VAL C 1 229 ? 18.569 61.911 87.803 1.00 35.45 230 VAL B CA 1
ATOM 5252 C C . VAL C 1 229 ? 18.479 60.784 86.766 1.00 36.45 230 VAL B C 1
ATOM 5253 O O . VAL C 1 229 ? 17.824 59.775 87.016 1.00 32.50 230 VAL B O 1
ATOM 5257 N N . PRO C 1 230 ? 19.087 60.967 85.594 1.00 30.98 231 PRO B N 1
ATOM 5258 C CA . PRO C 1 230 ? 19.871 62.157 85.255 1.00 31.35 231 PRO B CA 1
ATOM 5259 C C . PRO C 1 230 ? 19.031 63.434 85.254 1.00 29.94 231 PRO B C 1
ATOM 5260 O O . PRO C 1 230 ? 19.560 64.531 85.312 1.00 26.21 231 PRO B O 1
ATOM 5264 N N . GLY C 1 231 ? 17.720 63.271 85.186 1.00 28.01 232 GLY B N 1
ATOM 5265 C CA . GLY C 1 231 ? 16.759 64.374 85.244 1.00 27.97 232 GLY B CA 1
ATOM 5266 C C . GLY C 1 231 ? 16.904 65.609 84.373 1.00 33.82 232 GLY B C 1
ATOM 5267 O O . GLY C 1 231 ? 17.478 65.563 83.290 1.00 31.94 232 GLY B O 1
ATOM 5268 N N . ILE C 1 232 ? 16.365 66.720 84.861 1.00 26.22 233 ILE B N 1
ATOM 5269 C CA . ILE C 1 232 ? 16.365 67.973 84.101 1.00 28.30 233 ILE B CA 1
ATOM 5270 C C . ILE C 1 232 ? 16.632 69.210 84.979 1.00 30.51 233 ILE B C 1
ATOM 5271 O O . ILE C 1 232 ? 16.666 70.352 84.506 1.00 22.95 233 ILE B O 1
ATOM 5276 N N . GLY C 1 233 ? 16.838 68.992 86.266 1.00 30.67 234 GLY B N 1
ATOM 5277 C CA . GLY C 1 233 ? 17.070 70.129 87.145 1.00 26.48 234 GLY B CA 1
ATOM 5278 C C . GLY C 1 233 ? 15.702 70.608 87.596 1.00 29.55 234 GLY B C 1
ATOM 5279 O O . GLY C 1 233 ? 14.730 69.831 87.607 1.00 30.47 234 GLY B O 1
ATOM 5280 N N . ASP C 1 234 ? 15.610 71.877 87.979 1.00 27.50 235 ASP B N 1
ATOM 5281 C CA . ASP C 1 234 ? 14.334 72.408 88.450 1.00 26.34 235 ASP B CA 1
ATOM 5282 C C . ASP C 1 234 ? 13.522 72.907 87.270 1.00 29.85 235 ASP B C 1
ATOM 5283 O O . ASP C 1 234 ? 13.829 73.942 86.692 1.00 31.82 235 ASP B O 1
ATOM 5288 N N . PHE C 1 235 ? 12.488 72.161 86.910 1.00 31.05 236 PHE B N 1
ATOM 5289 C CA . PHE C 1 235 ? 11.667 72.526 85.767 1.00 29.57 236 PHE B CA 1
ATOM 5290 C C . PHE C 1 235 ? 11.113 73.929 85.885 1.00 30.60 236 PHE B C 1
ATOM 5291 O O . PHE C 1 235 ? 11.238 74.740 84.966 1.00 22.08 236 PHE B O 1
ATOM 5299 N N . GLY C 1 236 ? 10.525 74.201 87.042 1.00 22.93 237 GLY B N 1
ATOM 5300 C CA . GLY C 1 236 ? 9.949 75.506 87.355 1.00 18.64 237 GLY B CA 1
ATOM 5301 C C . GLY C 1 236 ? 10.918 76.671 87.171 1.00 23.41 237 GLY B C 1
ATOM 5302 O O . GLY C 1 236 ? 10.599 77.627 86.454 1.00 27.83 237 GLY B O 1
ATOM 5303 N N . ASP C 1 237 ? 12.091 76.660 87.795 1.00 18.08 238 ASP B N 1
ATOM 5304 C CA . ASP C 1 237 ? 12.911 77.832 87.512 1.00 24.74 238 ASP B CA 1
ATOM 5305 C C . ASP C 1 237 ? 13.394 77.886 86.093 1.00 30.48 238 ASP B C 1
ATOM 5306 O O . ASP C 1 237 ? 13.580 78.973 85.569 1.00 27.59 238 ASP B O 1
ATOM 5311 N N . ARG C 1 238 ? 13.659 76.726 85.495 1.00 19.76 239 ARG B N 1
ATOM 5312 C CA . ARG C 1 238 ? 14.168 76.721 84.154 1.00 22.73 239 ARG B CA 1
ATOM 5313 C C . ARG C 1 238 ? 13.119 77.293 83.239 1.00 24.55 239 ARG B C 1
ATOM 5314 O O . ARG C 1 238 ? 13.405 78.147 82.422 1.00 23.35 239 ARG B O 1
ATOM 5322 N N . TYR C 1 239 ? 11.886 76.843 83.390 1.00 24.45 240 TYR B N 1
ATOM 5323 C CA . TYR C 1 239 ? 10.825 77.344 82.527 1.00 23.92 240 TYR B CA 1
ATOM 5324 C C . TYR C 1 239 ? 10.452 78.837 82.689 1.00 35.40 240 TYR B C 1
ATOM 5325 O O . TYR C 1 239 ? 10.261 79.548 81.694 1.00 24.52 240 TYR B O 1
ATOM 5334 N N . PHE C 1 240 ? 10.314 79.295 83.935 1.00 26.19 241 PHE B N 1
ATOM 5335 C CA . PHE C 1 240 ? 9.926 80.685 84.231 1.00 20.51 241 PHE B CA 1
ATOM 5336 C C . PHE C 1 240 ? 11.105 81.631 84.319 1.00 22.31 241 PHE B C 1
ATOM 5337 O O . PHE C 1 240 ? 10.927 82.852 84.415 1.00 26.26 241 PHE B O 1
ATOM 5345 N N . GLY C 1 241 ? 12.303 81.056 84.277 1.00 17.88 242 GLY B N 1
ATOM 5346 C CA . GLY C 1 241 ? 13.535 81.827 84.311 1.00 19.00 242 GLY B CA 1
ATOM 5347 C C . GLY C 1 241 ? 13.880 82.444 85.646 1.00 35.58 242 GLY B C 1
ATOM 5348 O O . GLY C 1 241 ? 14.520 83.491 85.687 1.00 40.52 242 GLY B O 1
ATOM 5349 N N . THR C 1 242 ? 13.468 81.811 86.737 1.00 28.19 243 THR B N 1
ATOM 5350 C CA . THR C 1 242 ? 13.774 82.360 88.050 1.00 31.54 243 THR B CA 1
ATOM 5351 C C . THR C 1 242 ? 14.927 81.574 88.634 1.00 43.15 243 THR B C 1
ATOM 5352 O O . THR C 1 242 ? 15.064 81.468 89.839 1.00 49.50 243 THR B O 1
ATOM 5356 N N . MET C 1 243 ? 15.762 80.997 87.791 1.00 48.95 244 MET B N 1
ATOM 5357 C CA . MET C 1 243 ? 16.872 80.244 88.336 1.00 84.33 244 MET B CA 1
ATOM 5358 C C . MET C 1 243 ? 18.056 81.180 88.424 1.00 88.74 244 MET B C 1
ATOM 5359 O O . MET C 1 243 ? 18.543 81.383 89.554 1.00 100.00 244 MET B O 1
ATOM 5365 N N . GLN D 1 20 ? 12.982 115.532 56.862 1.00 95.10 21 GLN A N 1
ATOM 5366 C CA . GLN D 1 20 ? 13.002 114.709 55.653 1.00 95.38 21 GLN A CA 1
ATOM 5367 C C . GLN D 1 20 ? 11.822 113.733 55.569 1.00 77.08 21 GLN A C 1
ATOM 5368 O O . GLN D 1 20 ? 10.870 113.951 54.811 1.00 66.00 21 GLN A O 1
ATOM 5374 N N . GLU D 1 21 ? 11.887 112.653 56.343 1.00 60.50 22 GLU A N 1
ATOM 5375 C CA . GLU D 1 21 ? 10.802 111.690 56.339 1.00 54.40 22 GLU A CA 1
ATOM 5376 C C . GLU D 1 21 ? 9.545 112.437 56.768 1.00 58.26 22 GLU A C 1
ATOM 5377 O O . GLU D 1 21 ? 8.445 112.166 56.280 1.00 67.53 22 GLU A O 1
ATOM 5383 N N . GLU D 1 22 ? 9.706 113.389 57.678 1.00 40.96 23 GLU A N 1
ATOM 5384 C CA . GLU D 1 22 ? 8.554 114.149 58.133 1.00 38.09 23 GLU A CA 1
ATOM 5385 C C . GLU D 1 22 ? 7.931 114.971 57.011 1.00 42.56 23 GLU A C 1
ATOM 5386 O O . GLU D 1 22 ? 6.716 115.123 56.945 1.00 42.57 23 GLU A O 1
ATOM 5392 N N . SER D 1 23 ? 8.760 115.496 56.123 1.00 48.54 24 SER A N 1
ATOM 5393 C CA . SER D 1 23 ? 8.228 116.290 55.032 1.00 53.91 24 SER A CA 1
ATOM 5394 C C . SER D 1 23 ? 7.331 115.388 54.209 1.00 60.96 24 SER A C 1
ATOM 5395 O O . SER D 1 23 ? 6.124 115.621 54.094 1.00 53.51 24 SER A O 1
ATOM 5398 N N . ILE D 1 24 ? 7.953 114.352 53.651 1.00 61.93 25 ILE A N 1
ATOM 5399 C CA . ILE D 1 24 ? 7.281 113.366 52.822 1.00 57.68 25 ILE A CA 1
ATOM 5400 C C . ILE D 1 24 ? 5.978 112.930 53.466 1.00 45.90 25 ILE A C 1
ATOM 5401 O O . ILE D 1 24 ? 4.919 112.983 52.856 1.00 46.57 25 ILE A O 1
ATOM 5406 N N . LEU D 1 25 ? 6.058 112.539 54.723 1.00 33.31 26 LEU A N 1
ATOM 5407 C CA . LEU D 1 25 ? 4.877 112.092 55.425 1.00 39.99 26 LEU A CA 1
ATOM 5408 C C . LEU D 1 25 ? 3.777 113.117 55.456 1.00 47.30 26 LEU A C 1
ATOM 5409 O O . LEU D 1 25 ? 2.594 112.792 55.317 1.00 47.52 26 LEU A O 1
ATOM 5414 N N . GLN D 1 26 ? 4.161 114.362 55.666 1.00 40.11 27 GLN A N 1
ATOM 5415 C CA . GLN D 1 26 ? 3.164 115.416 55.742 1.00 46.44 27 GLN A CA 1
ATOM 5416 C C . GLN D 1 26 ? 2.392 115.611 54.443 1.00 44.94 27 GLN A C 1
ATOM 5417 O O . GLN D 1 26 ? 1.180 115.827 54.463 1.00 42.91 27 GLN A O 1
ATOM 5423 N N . ASP D 1 27 ? 3.121 115.532 53.329 1.00 46.98 28 ASP A N 1
ATOM 5424 C CA . ASP D 1 27 ? 2.578 115.695 51.977 1.00 47.26 28 ASP A CA 1
ATOM 5425 C C . ASP D 1 27 ? 1.545 114.618 51.694 1.00 42.50 28 ASP A C 1
ATOM 5426 O O . ASP D 1 27 ? 0.405 114.902 51.308 1.00 40.62 28 ASP A O 1
ATOM 5431 N N . ILE D 1 28 ? 1.977 113.379 51.891 1.00 41.21 29 ILE A N 1
ATOM 5432 C CA . ILE D 1 28 ? 1.146 112.204 51.671 1.00 43.20 29 ILE A CA 1
ATOM 5433 C C . ILE D 1 28 ? -0.103 112.288 52.524 1.00 45.99 29 ILE A C 1
ATOM 5434 O O . ILE D 1 28 ? -1.226 112.103 52.036 1.00 45.07 29 ILE A O 1
ATOM 5439 N N . ILE D 1 29 ? 0.107 112.573 53.806 1.00 39.50 30 ILE A N 1
ATOM 5440 C CA . ILE D 1 29 ? -0.990 112.693 54.762 1.00 39.94 30 ILE A CA 1
ATOM 5441 C C . ILE D 1 29 ? -1.937 113.781 54.306 1.00 46.04 30 ILE A C 1
ATOM 5442 O O . ILE D 1 29 ? -3.152 113.660 54.438 1.00 40.78 30 ILE A O 1
ATOM 5447 N N . THR D 1 30 ? -1.375 114.850 53.758 1.00 40.21 31 THR A N 1
ATOM 5448 C CA . THR D 1 30 ? -2.191 115.953 53.292 1.00 39.28 31 THR A CA 1
ATOM 5449 C C . THR D 1 30 ? -2.918 115.715 51.969 1.00 36.14 31 THR A C 1
ATOM 5450 O O . THR D 1 30 ? -4.090 116.073 51.803 1.00 36.17 31 THR A O 1
ATOM 5454 N N . ARG D 1 31 ? -2.213 115.112 51.028 1.00 30.40 32 ARG A N 1
ATOM 5455 C CA . ARG D 1 31 ? -2.773 114.852 49.714 1.00 31.76 32 ARG A CA 1
ATOM 5456 C C . ARG D 1 31 ? -3.650 113.630 49.608 1.00 36.21 32 ARG A C 1
ATOM 5457 O O . ARG D 1 31 ? -4.557 113.579 48.779 1.00 34.82 32 ARG A O 1
ATOM 5465 N N . PHE D 1 32 ? -3.353 112.636 50.434 1.00 33.57 33 PHE A N 1
ATOM 5466 C CA . PHE D 1 32 ? -4.093 111.395 50.400 1.00 32.60 33 PHE A CA 1
ATOM 5467 C C . PHE D 1 32 ? -4.812 111.113 51.690 1.00 31.58 33 PHE A C 1
ATOM 5468 O O . PHE D 1 32 ? -4.315 110.457 52.597 1.00 34.33 33 PHE A O 1
ATOM 5476 N N . PRO D 1 33 ? -6.006 111.664 51.751 1.00 26.83 34 PRO A N 1
ATOM 5477 C CA . PRO D 1 33 ? -6.841 111.537 52.911 1.00 26.73 34 PRO A CA 1
ATOM 5478 C C . PRO D 1 33 ? -7.274 110.104 53.230 1.00 35.64 34 PRO A C 1
ATOM 5479 O O . PRO D 1 33 ? -7.787 109.842 54.313 1.00 32.80 34 PRO A O 1
ATOM 5483 N N . ASN D 1 34 ? -7.073 109.173 52.306 1.00 29.72 35 ASN A N 1
ATOM 5484 C CA . ASN D 1 34 ? -7.474 107.800 52.563 1.00 26.43 35 ASN A CA 1
ATOM 5485 C C . ASN D 1 34 ? -6.379 106.900 53.063 1.00 24.24 35 ASN A C 1
ATOM 5486 O O . ASN D 1 34 ? -6.582 105.697 53.218 1.00 31.13 35 ASN A O 1
ATOM 5491 N N . VAL D 1 35 ? -5.213 107.462 53.334 1.00 17.06 36 VAL A N 1
ATOM 5492 C CA . VAL D 1 35 ? -4.158 106.625 53.851 1.00 22.27 36 VAL A CA 1
ATOM 5493 C C . VAL D 1 35 ? -4.078 106.817 55.353 1.00 34.25 36 VAL A C 1
ATOM 5494 O O . VAL D 1 35 ? -4.222 107.924 55.852 1.00 27.10 36 VAL A O 1
ATOM 5498 N N . VAL D 1 36 ? -3.889 105.715 56.061 1.00 23.43 37 VAL A N 1
ATOM 5499 C CA . VAL D 1 36 ? -3.777 105.715 57.501 1.00 23.38 37 VAL A CA 1
ATOM 5500 C C . VAL D 1 36 ? -2.388 105.208 57.753 1.00 28.51 37 VAL A C 1
ATOM 5501 O O . VAL D 1 36 ? -2.069 104.074 57.399 1.00 25.85 37 VAL A O 1
ATOM 5505 N N . LEU D 1 37 ? -1.549 106.052 58.336 1.00 22.70 38 LEU A N 1
ATOM 5506 C CA . LEU D 1 37 ? -0.179 105.665 58.633 1.00 23.75 38 LEU A CA 1
ATOM 5507 C C . LEU D 1 37 ? -0.287 105.144 60.041 1.00 33.40 38 LEU A C 1
ATOM 5508 O O . LEU D 1 37 ? -0.992 105.731 60.844 1.00 38.83 38 LEU A O 1
ATOM 5513 N N . MET D 1 38 ? 0.392 104.064 60.379 0.70 27.14 39 MET A N 1
ATOM 5514 C CA . MET D 1 38 ? 0.270 103.660 61.752 0.70 27.47 39 MET A CA 1
ATOM 5515 C C . MET D 1 38 ? 1.169 104.513 62.653 0.70 30.90 39 MET A C 1
ATOM 5516 O O . MET D 1 38 ? 2.183 105.079 62.209 0.70 20.55 39 MET A O 1
ATOM 5521 N N . LYS D 1 39 ? 0.754 104.645 63.909 1.00 36.19 40 LYS A N 1
ATOM 5522 C CA . LYS D 1 39 ? 1.483 105.443 64.893 1.00 33.03 40 LYS A CA 1
ATOM 5523 C C . LYS D 1 39 ? 2.912 105.010 64.892 1.00 26.42 40 LYS A C 1
ATOM 5524 O O . LYS D 1 39 ? 3.223 103.839 65.088 1.00 27.20 40 LYS A O 1
ATOM 5530 N N . GLN D 1 40 ? 3.786 105.964 64.645 1.00 22.31 41 GLN A N 1
ATOM 5531 C CA . GLN D 1 40 ? 5.189 105.669 64.587 1.00 20.39 41 GLN A CA 1
ATOM 5532 C C . GLN D 1 40 ? 5.782 105.632 65.983 1.00 33.47 41 GLN A C 1
ATOM 5533 O O . GLN D 1 40 ? 6.374 106.601 66.457 1.00 39.42 41 GLN A O 1
ATOM 5539 N N . THR D 1 41 ? 5.626 104.492 66.642 1.00 28.45 42 THR A N 1
ATOM 5540 C CA . THR D 1 41 ? 6.144 104.329 67.991 1.00 19.29 42 THR A CA 1
ATOM 5541 C C . THR D 1 41 ? 7.547 103.794 67.964 1.00 31.35 42 THR A C 1
ATOM 5542 O O . THR D 1 41 ? 8.003 103.234 66.963 1.00 29.54 42 THR A O 1
ATOM 5546 N N . ALA D 1 42 ? 8.225 103.950 69.098 1.00 22.29 43 ALA A N 1
ATOM 5547 C CA . ALA D 1 42 ? 9.595 103.479 69.249 1.00 20.46 43 ALA A CA 1
ATOM 5548 C C . ALA D 1 42 ? 9.630 101.971 68.997 1.00 21.63 43 ALA A C 1
ATOM 5549 O O . ALA D 1 42 ? 10.557 101.427 68.427 1.00 31.36 43 ALA A O 1
ATOM 5551 N N . GLN D 1 43 ? 8.591 101.293 69.424 1.00 21.66 44 GLN A N 1
ATOM 5552 C CA . GLN D 1 43 ? 8.536 99.868 69.220 1.00 25.34 44 GLN A CA 1
ATOM 5553 C C . GLN D 1 43 ? 8.445 99.559 67.731 1.00 27.59 44 GLN A C 1
ATOM 5554 O O . GLN D 1 43 ? 9.154 98.692 67.218 1.00 21.06 44 GLN A O 1
ATOM 5560 N N . LEU D 1 44 ? 7.524 100.246 67.060 1.00 22.55 45 LEU A N 1
ATOM 5561 C CA . LEU D 1 44 ? 7.317 100.033 65.631 1.00 19.60 45 LEU A CA 1
ATOM 5562 C C . LEU D 1 44 ? 8.655 100.252 64.956 1.00 25.75 45 LEU A C 1
ATOM 5563 O O . LEU D 1 44 ? 9.133 99.434 64.163 1.00 23.45 45 LEU A O 1
ATOM 5568 N N . ARG D 1 45 ? 9.290 101.358 65.302 1.00 21.80 46 ARG A N 1
ATOM 5569 C CA . ARG D 1 45 ? 10.571 101.629 64.711 1.00 23.02 46 ARG A CA 1
ATOM 5570 C C . ARG D 1 45 ? 11.592 100.524 64.985 1.00 28.61 46 ARG A C 1
ATOM 5571 O O . ARG D 1 45 ? 12.259 100.067 64.058 1.00 23.86 46 ARG A O 1
ATOM 5579 N N . ALA D 1 46 ? 11.706 100.061 66.231 1.00 21.53 47 ALA A N 1
ATOM 5580 C CA . ALA D 1 46 ? 12.675 98.985 66.538 1.00 23.93 47 ALA A CA 1
ATOM 5581 C C . ALA D 1 46 ? 12.380 97.723 65.738 1.00 25.65 47 ALA A C 1
ATOM 5582 O O . ALA D 1 46 ? 13.284 96.983 65.355 1.00 24.17 47 ALA A O 1
ATOM 5584 N N . MET D 1 47 ? 11.102 97.455 65.522 1.00 23.20 48 MET A N 1
ATOM 5585 C CA . MET D 1 47 ? 10.720 96.276 64.756 1.00 23.58 48 MET A CA 1
ATOM 5586 C C . MET D 1 47 ? 11.174 96.538 63.311 1.00 29.41 48 MET A C 1
ATOM 5587 O O . MET D 1 47 ? 11.821 95.689 62.682 1.00 25.34 48 MET A O 1
ATOM 5592 N N . MET D 1 48 ? 10.859 97.724 62.794 1.00 22.99 49 MET A N 1
ATOM 5593 C CA . MET D 1 48 ? 11.270 98.055 61.424 1.00 23.26 49 MET A CA 1
ATOM 5594 C C . MET D 1 48 ? 12.789 97.962 61.356 1.00 29.64 49 MET A C 1
ATOM 5595 O O . MET D 1 48 ? 13.348 97.481 60.359 1.00 26.19 49 MET A O 1
ATOM 5600 N N . THR D 1 49 ? 13.488 98.399 62.404 1.00 24.01 50 THR A N 1
ATOM 5601 C CA . THR D 1 49 ? 14.923 98.266 62.290 1.00 25.09 50 THR A CA 1
ATOM 5602 C C . THR D 1 49 ? 15.479 96.866 62.188 1.00 29.11 50 THR A C 1
ATOM 5603 O O . THR D 1 49 ? 16.501 96.648 61.542 1.00 27.69 50 THR A O 1
ATOM 5607 N N . ILE D 1 50 ? 14.805 95.899 62.799 1.00 26.04 51 ILE A N 1
ATOM 5608 C CA . ILE D 1 50 ? 15.306 94.533 62.714 1.00 24.76 51 ILE A CA 1
ATOM 5609 C C . ILE D 1 50 ? 14.983 93.936 61.351 1.00 28.29 51 ILE A C 1
ATOM 5610 O O . ILE D 1 50 ? 15.828 93.298 60.732 1.00 29.22 51 ILE A O 1
ATOM 5615 N N . ILE D 1 51 ? 13.746 94.114 60.893 1.00 21.51 52 ILE A N 1
ATOM 5616 C CA . ILE D 1 51 ? 13.370 93.544 59.597 1.00 27.96 52 ILE A CA 1
ATOM 5617 C C . ILE D 1 51 ? 14.064 94.205 58.395 1.00 32.40 52 ILE A C 1
ATOM 5618 O O . ILE D 1 51 ? 14.244 93.571 57.362 1.00 26.19 52 ILE A O 1
ATOM 5623 N N . ARG D 1 52 ? 14.467 95.465 58.527 1.00 29.12 53 ARG A N 1
ATOM 5624 C CA . ARG D 1 52 ? 15.160 96.129 57.423 1.00 26.58 53 ARG A CA 1
ATOM 5625 C C . ARG D 1 52 ? 16.641 95.717 57.412 1.00 33.37 53 ARG A C 1
ATOM 5626 O O . ARG D 1 52 ? 17.257 95.688 56.347 1.00 32.51 53 ARG A O 1
ATOM 5634 N N . ASP D 1 53 ? 17.204 95.389 58.581 1.00 28.87 54 ASP A N 1
ATOM 5635 C CA . ASP D 1 53 ? 18.615 95.010 58.663 1.00 22.90 54 ASP A CA 1
ATOM 5636 C C . ASP D 1 53 ? 18.971 93.830 57.778 1.00 35.10 54 ASP A C 1
ATOM 5637 O O . ASP D 1 53 ? 18.414 92.738 57.911 1.00 28.01 54 ASP A O 1
ATOM 5642 N N . LYS D 1 54 ? 19.938 94.052 56.893 1.00 31.96 55 LYS A N 1
ATOM 5643 C CA . LYS D 1 54 ? 20.382 93.007 55.981 1.00 32.94 55 LYS A CA 1
ATOM 5644 C C . LYS D 1 54 ? 21.030 91.860 56.735 1.00 31.27 55 LYS A C 1
ATOM 5645 O O . LYS D 1 54 ? 21.063 90.740 56.264 1.00 34.50 55 LYS A O 1
ATOM 5651 N N . GLU D 1 55 ? 21.548 92.150 57.917 1.00 27.92 56 GLU A N 1
ATOM 5652 C CA . GLU D 1 55 ? 22.205 91.141 58.732 1.00 27.12 56 GLU A CA 1
ATOM 5653 C C . GLU D 1 55 ? 21.238 90.223 59.515 1.00 40.87 56 GLU A C 1
ATOM 5654 O O . GLU D 1 55 ? 21.630 89.164 60.014 1.00 34.35 56 GLU A O 1
ATOM 5660 N N . THR D 1 56 ? 19.978 90.622 59.635 1.00 37.02 57 THR A N 1
ATOM 5661 C CA . THR D 1 56 ? 18.996 89.821 60.374 1.00 34.94 57 THR A CA 1
ATOM 5662 C C . THR D 1 56 ? 18.789 88.370 59.882 1.00 30.53 57 THR A C 1
ATOM 5663 O O . THR D 1 56 ? 18.505 88.138 58.714 1.00 35.71 57 THR A O 1
ATOM 5667 N N . PRO D 1 57 ? 18.898 87.396 60.779 1.00 29.88 58 PRO A N 1
ATOM 5668 C CA . PRO D 1 57 ? 18.692 85.991 60.408 1.00 27.71 58 PRO A CA 1
ATOM 5669 C C . PRO D 1 57 ? 17.217 85.685 60.159 1.00 32.57 58 PRO A C 1
ATOM 5670 O O . PRO D 1 57 ? 16.330 86.265 60.774 1.00 25.97 58 PRO A O 1
ATOM 5674 N N . LYS D 1 58 ? 16.957 84.767 59.244 1.00 29.59 59 LYS A N 1
ATOM 5675 C CA . LYS D 1 58 ? 15.588 84.416 58.892 1.00 30.19 59 LYS A CA 1
ATOM 5676 C C . LYS D 1 58 ? 14.589 84.158 59.993 1.00 27.77 59 LYS A C 1
ATOM 5677 O O . LYS D 1 58 ? 13.430 84.551 59.884 1.00 32.56 59 LYS A O 1
ATOM 5683 N N . GLU D 1 59 ? 15.016 83.481 61.046 1.00 32.18 60 GLU A N 1
ATOM 5684 C CA . GLU D 1 59 ? 14.109 83.189 62.152 1.00 29.51 60 GLU A CA 1
ATOM 5685 C C . GLU D 1 59 ? 13.674 84.500 62.817 1.00 31.81 60 GLU A C 1
ATOM 5686 O O . GLU D 1 59 ? 12.491 84.713 63.110 1.00 31.94 60 GLU A O 1
ATOM 5692 N N . GLU D 1 60 ? 14.636 85.380 63.033 1.00 21.28 61 GLU A N 1
ATOM 5693 C CA . GLU D 1 60 ? 14.357 86.664 63.644 1.00 24.56 61 GLU A CA 1
ATOM 5694 C C . GLU D 1 60 ? 13.486 87.483 62.700 1.00 33.63 61 GLU A C 1
ATOM 5695 O O . GLU D 1 60 ? 12.536 88.152 63.116 1.00 26.90 61 GLU A O 1
ATOM 5701 N N . PHE D 1 61 ? 13.825 87.430 61.413 1.00 24.08 62 PHE A N 1
ATOM 5702 C CA . PHE D 1 61 ? 13.067 88.171 60.423 1.00 15.48 62 PHE A CA 1
ATOM 5703 C C . PHE D 1 61 ? 11.601 87.762 60.508 1.00 26.40 62 PHE A C 1
ATOM 5704 O O . PHE D 1 61 ? 10.706 88.600 60.615 1.00 20.22 62 PHE A O 1
ATOM 5712 N N . VAL D 1 62 ? 11.355 86.459 60.484 1.00 20.25 63 VAL A N 1
ATOM 5713 C CA . VAL D 1 62 ? 9.992 85.967 60.564 1.00 22.03 63 VAL A CA 1
ATOM 5714 C C . VAL D 1 62 ? 9.276 86.328 61.857 1.00 25.50 63 VAL A C 1
ATOM 5715 O O . VAL D 1 62 ? 8.109 86.702 61.827 1.00 18.21 63 VAL A O 1
ATOM 5719 N N . PHE D 1 63 ? 9.954 86.195 62.994 1.00 23.71 64 PHE A N 1
ATOM 5720 C CA . PHE D 1 63 ? 9.292 86.503 64.261 1.00 20.03 64 PHE A CA 1
ATOM 5721 C C . PHE D 1 63 ? 8.806 87.938 64.300 1.00 25.44 64 PHE A C 1
ATOM 5722 O O . PHE D 1 63 ? 7.644 88.209 64.577 1.00 22.27 64 PHE A O 1
ATOM 5730 N N . TYR D 1 64 ? 9.698 88.863 63.996 1.00 21.56 65 TYR A N 1
ATOM 5731 C CA . TYR D 1 64 ? 9.329 90.267 64.014 1.00 20.34 65 TYR A CA 1
ATOM 5732 C C . TYR D 1 64 ? 8.337 90.720 62.961 1.00 24.95 65 TYR A C 1
ATOM 5733 O O . TYR D 1 64 ? 7.490 91.558 63.237 1.00 25.29 65 TYR A O 1
ATOM 5742 N N . ALA D 1 65 ? 8.431 90.188 61.748 1.00 20.37 66 ALA A N 1
ATOM 5743 C CA . ALA D 1 65 ? 7.478 90.613 60.714 1.00 19.32 66 ALA A CA 1
ATOM 5744 C C . ALA D 1 65 ? 6.102 90.215 61.192 1.00 21.82 66 ALA A C 1
ATOM 5745 O O . ALA D 1 65 ? 5.137 90.974 61.084 1.00 20.69 66 ALA A O 1
ATOM 5747 N N . ASP D 1 66 ? 6.031 88.998 61.729 1.00 17.18 67 ASP A N 1
ATOM 5748 C CA . ASP D 1 66 ? 4.767 88.483 62.212 1.00 21.19 67 ASP A CA 1
ATOM 5749 C C . ASP D 1 66 ? 4.243 89.399 63.304 1.00 22.76 67 ASP A C 1
ATOM 5750 O O . ASP D 1 66 ? 3.058 89.734 63.342 1.00 19.98 67 ASP A O 1
ATOM 5755 N N . ARG D 1 67 ? 5.126 89.818 64.197 1.00 16.87 68 ARG A N 1
ATOM 5756 C CA . ARG D 1 67 ? 4.683 90.693 65.283 1.00 19.43 68 ARG A CA 1
ATOM 5757 C C . ARG D 1 67 ? 4.112 91.990 64.723 1.00 30.85 68 ARG A C 1
ATOM 5758 O O . ARG D 1 67 ? 3.064 92.481 65.160 1.00 25.04 68 ARG A O 1
ATOM 5766 N N . LEU D 1 68 ? 4.819 92.541 63.745 1.00 17.50 69 LEU A N 1
ATOM 5767 C CA . LEU D 1 68 ? 4.416 93.785 63.135 1.00 16.96 69 LEU A CA 1
ATOM 5768 C C . LEU D 1 68 ? 3.140 93.617 62.360 1.00 19.14 69 LEU A C 1
ATOM 5769 O O . LEU D 1 68 ? 2.237 94.449 62.436 1.00 17.23 69 LEU A O 1
ATOM 5774 N N . ILE D 1 69 ? 3.033 92.526 61.619 1.00 15.93 70 ILE A N 1
ATOM 5775 C CA . ILE D 1 69 ? 1.809 92.319 60.851 1.00 18.81 70 ILE A CA 1
ATOM 5776 C C . ILE D 1 69 ? 0.586 92.294 61.774 1.00 23.06 70 ILE A C 1
ATOM 5777 O O . ILE D 1 69 ? -0.504 92.789 61.460 1.00 18.70 70 ILE A O 1
ATOM 5782 N N . ARG D 1 70 ? 0.778 91.719 62.943 1.00 20.83 71 ARG A N 1
ATOM 5783 C CA . ARG D 1 70 ? -0.319 91.653 63.872 1.00 16.39 71 ARG A CA 1
ATOM 5784 C C . ARG D 1 70 ? -0.846 93.042 64.231 1.00 14.88 71 ARG A C 1
ATOM 5785 O O . ARG D 1 70 ? -2.051 93.276 64.236 1.00 17.00 71 ARG A O 1
ATOM 5793 N N . LEU D 1 71 ? 0.054 93.963 64.525 1.00 16.29 72 LEU A N 1
ATOM 5794 C CA . LEU D 1 71 ? -0.357 95.307 64.880 1.00 18.33 72 LEU A CA 1
ATOM 5795 C C . LEU D 1 71 ? -0.987 96.001 63.676 1.00 26.63 72 LEU A C 1
ATOM 5796 O O . LEU D 1 71 ? -1.958 96.737 63.819 1.00 20.04 72 LEU A O 1
ATOM 5801 N N . LEU D 1 72 ? -0.428 95.772 62.491 1.00 22.19 73 LEU A N 1
ATOM 5802 C CA . LEU D 1 72 ? -0.958 96.402 61.270 1.00 18.04 73 LEU A CA 1
ATOM 5803 C C . LEU D 1 72 ? -2.388 95.932 61.051 1.00 18.40 73 LEU A C 1
ATOM 5804 O O . LEU D 1 72 ? -3.288 96.723 60.767 1.00 17.95 73 LEU A O 1
ATOM 5809 N N . ILE D 1 73 ? -2.603 94.627 61.170 1.00 15.72 74 ILE A N 1
ATOM 5810 C CA . ILE D 1 73 ? -3.948 94.114 60.968 1.00 18.72 74 ILE A CA 1
ATOM 5811 C C . ILE D 1 73 ? -4.916 94.700 61.993 1.00 30.45 74 ILE A C 1
ATOM 5812 O O . ILE D 1 73 ? -6.063 95.035 61.659 1.00 19.98 74 ILE A O 1
ATOM 5817 N N . GLU D 1 74 ? -4.476 94.830 63.247 1.00 20.28 75 GLU A N 1
ATOM 5818 C CA . GLU D 1 74 ? -5.394 95.383 64.239 1.00 19.41 75 GLU A CA 1
ATOM 5819 C C . GLU D 1 74 ? -5.720 96.799 63.802 1.00 21.70 75 GLU A C 1
ATOM 5820 O O . GLU D 1 74 ? -6.868 97.235 63.868 1.00 25.38 75 GLU A O 1
ATOM 5826 N N . GLU D 1 75 ? -4.717 97.527 63.332 1.00 18.76 76 GLU A N 1
ATOM 5827 C CA . GLU D 1 75 ? -4.973 98.903 62.920 1.00 17.60 76 GLU A CA 1
ATOM 5828 C C . GLU D 1 75 ? -6.012 98.943 61.797 1.00 28.77 76 GLU A C 1
ATOM 5829 O O . GLU D 1 75 ? -6.987 99.690 61.846 1.00 22.14 76 GLU A O 1
ATOM 5835 N N . ALA D 1 76 ? -5.792 98.105 60.793 1.00 19.26 77 ALA A N 1
ATOM 5836 C CA . ALA D 1 76 ? -6.674 98.034 59.643 1.00 21.10 77 ALA A CA 1
ATOM 5837 C C . ALA D 1 76 ? -8.116 97.710 59.993 1.00 27.37 77 ALA A C 1
ATOM 5838 O O . ALA D 1 76 ? -9.062 98.221 59.373 1.00 21.36 77 ALA A O 1
ATOM 5840 N N . LEU D 1 77 ? -8.302 96.827 60.959 1.00 21.96 78 LEU A N 1
ATOM 5841 C CA . LEU D 1 77 ? -9.660 96.466 61.282 1.00 24.13 78 LEU A CA 1
ATOM 5842 C C . LEU D 1 77 ? -10.470 97.660 61.719 1.00 26.31 78 LEU A C 1
ATOM 5843 O O . LEU D 1 77 ? -11.689 97.622 61.681 1.00 21.95 78 LEU A O 1
ATOM 5848 N N . ASN D 1 78 ? -9.813 98.736 62.136 1.00 19.09 79 ASN A N 1
ATOM 5849 C CA . ASN D 1 78 ? -10.594 99.881 62.569 1.00 23.40 79 ASN A CA 1
ATOM 5850 C C . ASN D 1 78 ? -11.287 100.582 61.405 1.00 29.01 79 ASN A C 1
ATOM 5851 O O . ASN D 1 78 ? -12.095 101.483 61.626 1.00 32.10 79 ASN A O 1
ATOM 5856 N N . GLU D 1 79 ? -10.969 100.179 60.177 1.00 28.96 80 GLU A N 1
ATOM 5857 C CA . GLU D 1 79 ? -11.563 100.819 58.997 1.00 28.62 80 GLU A CA 1
ATOM 5858 C C . GLU D 1 79 ? -12.938 100.312 58.646 1.00 32.60 80 GLU A C 1
ATOM 5859 O O . GLU D 1 79 ? -13.628 100.873 57.800 1.00 34.43 80 GLU A O 1
ATOM 5865 N N . LEU D 1 80 ? -13.329 99.230 59.284 1.00 19.49 81 LEU A N 1
ATOM 5866 C CA . LEU D 1 80 ? -14.619 98.654 59.001 1.00 23.47 81 LEU A CA 1
ATOM 5867 C C . LEU D 1 80 ? -15.686 99.428 59.722 1.00 24.46 81 LEU A C 1
ATOM 5868 O O . LEU D 1 80 ? -15.435 100.108 60.677 1.00 29.54 81 LEU A O 1
ATOM 5873 N N . PRO D 1 81 ? -16.899 99.312 59.236 1.00 35.49 82 PRO A N 1
ATOM 5874 C CA . PRO D 1 81 ? -18.020 100.005 59.844 1.00 32.21 82 PRO A CA 1
ATOM 5875 C C . PRO D 1 81 ? -18.497 99.223 61.070 1.00 39.20 82 PRO A C 1
ATOM 5876 O O . PRO D 1 81 ? -18.417 97.994 61.118 1.00 34.77 82 PRO A O 1
ATOM 5880 N N . PHE D 1 82 ? -19.012 99.934 62.059 1.00 30.63 83 PHE A N 1
ATOM 5881 C CA . PHE D 1 82 ? -19.501 99.270 63.254 1.00 34.05 83 PHE A CA 1
ATOM 5882 C C . PHE D 1 82 ? -20.801 99.945 63.651 1.00 39.62 83 PHE A C 1
ATOM 5883 O O . PHE D 1 82 ? -21.079 101.073 63.258 1.00 37.81 83 PHE A O 1
ATOM 5891 N N . GLN D 1 83 ? -21.602 99.258 64.440 1.00 41.39 84 GLN A N 1
ATOM 5892 C CA . GLN D 1 83 ? -22.870 99.818 64.847 1.00 41.71 84 GLN A CA 1
ATOM 5893 C C . GLN D 1 83 ? -22.730 100.693 66.073 1.00 59.15 84 GLN A C 1
ATOM 5894 O O . GLN D 1 83 ? -22.057 101.720 66.069 1.00 81.38 84 GLN A O 1
ATOM 5900 N N . LYS D 1 84 ? -23.396 100.222 67.122 1.00 39.42 85 LYS A N 1
ATOM 5901 C CA . LYS D 1 84 ? -23.463 100.775 68.471 1.00 38.91 85 LYS A CA 1
ATOM 5902 C C . LYS D 1 84 ? -24.188 99.625 69.158 1.00 40.94 85 LYS A C 1
ATOM 5903 O O . LYS D 1 84 ? -25.129 99.063 68.601 1.00 38.61 85 LYS A O 1
ATOM 5909 N N . LYS D 1 85 ? -23.717 99.228 70.333 1.00 40.28 86 LYS A N 1
ATOM 5910 C CA . LYS D 1 85 ? -24.331 98.113 71.044 1.00 40.87 86 LYS A CA 1
ATOM 5911 C C . LYS D 1 85 ? -24.242 98.264 72.557 1.00 41.41 86 LYS A C 1
ATOM 5912 O O . LYS D 1 85 ? -23.204 98.627 73.110 1.00 39.24 86 LYS A O 1
ATOM 5918 N N . GLU D 1 86 ? -25.350 97.983 73.221 1.00 46.56 87 GLU A N 1
ATOM 5919 C CA . GLU D 1 86 ? -25.391 98.082 74.665 1.00 50.49 87 GLU A CA 1
ATOM 5920 C C . GLU D 1 86 ? -25.452 96.683 75.250 1.00 46.27 87 GLU A C 1
ATOM 5921 O O . GLU D 1 86 ? -26.195 95.811 74.778 1.00 42.20 87 GLU A O 1
ATOM 5927 N N . VAL D 1 87 ? -24.658 96.460 76.284 1.00 33.91 88 VAL A N 1
ATOM 5928 C CA . VAL D 1 87 ? -24.679 95.165 76.930 1.00 34.80 88 VAL A CA 1
ATOM 5929 C C . VAL D 1 87 ? -24.799 95.421 78.408 1.00 35.12 88 VAL A C 1
ATOM 5930 O O . VAL D 1 87 ? -24.567 96.533 78.901 1.00 31.50 88 VAL A O 1
ATOM 5934 N N . THR D 1 88 ? -25.163 94.376 79.123 1.00 31.43 89 THR A N 1
ATOM 5935 C CA . THR D 1 88 ? -25.258 94.501 80.552 1.00 32.77 89 THR A CA 1
ATOM 5936 C C . THR D 1 88 ? -24.131 93.682 81.145 1.00 40.25 89 THR A C 1
ATOM 5937 O O . THR D 1 88 ? -23.867 92.529 80.787 1.00 30.58 89 THR A O 1
ATOM 5941 N N . THR D 1 89 ? -23.424 94.348 82.025 1.00 34.50 90 THR A N 1
ATOM 5942 C CA . THR D 1 89 ? -22.272 93.835 82.708 1.00 30.03 90 THR A CA 1
ATOM 5943 C C . THR D 1 89 ? -22.668 92.872 83.852 1.00 34.08 90 THR A C 1
ATOM 5944 O O . THR D 1 89 ? -23.836 92.800 84.226 1.00 30.37 90 THR A O 1
ATOM 5948 N N . PRO D 1 90 ? -21.719 92.133 84.421 1.00 32.46 91 PRO A N 1
ATOM 5949 C CA . PRO D 1 90 ? -22.086 91.235 85.510 1.00 31.13 91 PRO A CA 1
ATOM 5950 C C . PRO D 1 90 ? -22.604 92.037 86.699 1.00 36.90 91 PRO A C 1
ATOM 5951 O O . PRO D 1 90 ? -23.387 91.529 87.503 1.00 34.50 91 PRO A O 1
ATOM 5955 N N . LEU D 1 91 ? -22.177 93.292 86.800 1.00 26.41 92 LEU A N 1
ATOM 5956 C CA . LEU D 1 91 ? -22.617 94.164 87.874 1.00 27.51 92 LEU A CA 1
ATOM 5957 C C . LEU D 1 91 ? -24.062 94.548 87.582 1.00 35.27 92 LEU A C 1
ATOM 5958 O O . LEU D 1 91 ? -24.645 95.377 88.267 1.00 40.27 92 LEU A O 1
ATOM 5963 N N . ASP D 1 92 ? -24.638 93.936 86.558 1.00 36.11 93 ASP A N 1
ATOM 5964 C CA . ASP D 1 92 ? -26.016 94.220 86.201 1.00 45.07 93 ASP A CA 1
ATOM 5965 C C . ASP D 1 92 ? -26.323 95.650 85.820 1.00 50.82 93 ASP A C 1
ATOM 5966 O O . ASP D 1 92 ? -27.451 96.114 85.983 1.00 53.11 93 ASP A O 1
ATOM 5971 N N . VAL D 1 93 ? -25.313 96.336 85.310 1.00 44.07 94 VAL A N 1
ATOM 5972 C CA . VAL D 1 93 ? -25.464 97.703 84.855 1.00 51.11 94 VAL A CA 1
ATOM 5973 C C . VAL D 1 93 ? -25.200 97.588 83.354 1.00 57.26 94 VAL A C 1
ATOM 5974 O O . VAL D 1 93 ? -24.581 96.618 82.892 1.00 54.72 94 VAL A O 1
ATOM 5978 N N . SER D 1 94 ? -25.682 98.554 82.590 1.00 47.17 95 SER A N 1
ATOM 5979 C CA . SER D 1 94 ? -25.490 98.489 81.161 1.00 45.34 95 SER A CA 1
ATOM 5980 C C . SER D 1 94 ? -24.220 99.217 80.709 1.00 49.43 95 SER A C 1
ATOM 5981 O O . SER D 1 94 ? -23.710 100.105 81.402 1.00 42.48 95 SER A O 1
ATOM 5984 N N . TYR D 1 95 ? -23.680 98.808 79.567 1.00 38.87 96 TYR A N 1
ATOM 5985 C CA . TYR D 1 95 ? -22.463 99.424 79.059 1.00 30.60 96 TYR A CA 1
ATOM 5986 C C . TYR D 1 95 ? -22.695 99.762 77.602 1.00 36.74 96 TYR A C 1
ATOM 5987 O O . TYR D 1 95 ? -23.307 98.978 76.864 1.00 32.45 96 TYR A O 1
ATOM 5996 N N . HIS D 1 96 ? -22.209 100.926 77.194 1.00 40.65 97 HIS A N 1
ATOM 5997 C CA . HIS D 1 96 ? -22.385 101.344 75.819 1.00 46.16 97 HIS A CA 1
ATOM 5998 C C . HIS D 1 96 ? -21.206 101.042 74.957 1.00 32.36 97 HIS A C 1
ATOM 5999 O O . HIS D 1 96 ? -20.161 101.676 75.052 1.00 42.27 97 HIS A O 1
ATOM 6006 N N . GLY D 1 97 ? -21.379 100.018 74.138 1.00 28.22 98 GLY A N 1
ATOM 6007 C CA . GLY D 1 97 ? -20.312 99.576 73.274 1.00 29.52 98 GLY A CA 1
ATOM 6008 C C . GLY D 1 97 ? -20.610 99.680 71.798 1.00 38.38 98 GLY A C 1
ATOM 6009 O O . GLY D 1 97 ? -21.394 100.511 71.352 1.00 35.34 98 GLY A O 1
ATOM 6010 N N . VAL D 1 98 ? -19.935 98.832 71.040 1.00 28.35 99 VAL A N 1
ATOM 6011 C CA . VAL D 1 98 ? -20.086 98.805 69.612 1.00 27.07 99 VAL A CA 1
ATOM 6012 C C . VAL D 1 98 ? -19.831 97.378 69.144 1.00 30.42 99 VAL A C 1
ATOM 6013 O O . VAL D 1 98 ? -19.248 96.565 69.861 1.00 32.28 99 VAL A O 1
ATOM 6017 N N . SER D 1 99 ? -20.282 97.075 67.942 1.00 27.49 100 SER A N 1
ATOM 6018 C CA . SER D 1 99 ? -20.105 95.768 67.343 1.00 33.68 100 SER A CA 1
ATOM 6019 C C . SER D 1 99 ? -19.884 95.983 65.846 1.00 37.69 100 SER A C 1
ATOM 6020 O O . SER D 1 99 ? -20.397 96.939 65.244 1.00 36.61 100 SER A O 1
ATOM 6023 N N . PHE D 1 100 ? -19.116 95.082 65.256 1.00 30.54 101 PHE A N 1
ATOM 6024 C CA . PHE D 1 100 ? -18.821 95.136 63.841 1.00 33.31 101 PHE A CA 1
ATOM 6025 C C . PHE D 1 100 ? -19.703 94.096 63.178 1.00 40.99 101 PHE A C 1
ATOM 6026 O O . PHE D 1 100 ? -19.669 92.940 63.566 1.00 36.26 101 PHE A O 1
ATOM 6034 N N . TYR D 1 101 ? -20.505 94.524 62.203 1.00 63.63 102 TYR A N 1
ATOM 6035 C CA . TYR D 1 101 ? -21.471 93.661 61.515 1.00 70.86 102 TYR A CA 1
ATOM 6036 C C . TYR D 1 101 ? -21.264 93.368 60.031 1.00 78.81 102 TYR A C 1
ATOM 6037 O O . TYR D 1 101 ? -22.173 92.839 59.382 1.00 92.25 102 TYR A O 1
ATOM 6046 N N . SER D 1 102 ? -20.114 93.717 59.471 1.00 61.92 103 SER A N 1
ATOM 6047 C CA . SER D 1 102 ? -19.911 93.475 58.043 1.00 62.68 103 SER A CA 1
ATOM 6048 C C . SER D 1 102 ? -19.378 92.087 57.630 1.00 65.99 103 SER A C 1
ATOM 6049 O O . SER D 1 102 ? -18.739 91.389 58.427 1.00 62.36 103 SER A O 1
ATOM 6052 N N . LYS D 1 103 ? -19.652 91.677 56.392 1.00 51.18 104 LYS A N 1
ATOM 6053 C CA . LYS D 1 103 ? -19.143 90.400 55.933 1.00 36.21 104 LYS A CA 1
ATOM 6054 C C . LYS D 1 103 ? -17.798 90.817 55.373 1.00 30.44 104 LYS A C 1
ATOM 6055 O O . LYS D 1 103 ? -17.705 91.768 54.596 1.00 27.34 104 LYS A O 1
ATOM 6061 N N . ILE D 1 104 ? -16.748 90.120 55.778 1.00 22.25 105 ILE A N 1
ATOM 6062 C CA . ILE D 1 104 ? -15.414 90.445 55.289 1.00 17.51 105 ILE A CA 1
ATOM 6063 C C . ILE D 1 104 ? -14.621 89.229 54.750 1.00 22.12 105 ILE A C 1
ATOM 6064 O O . ILE D 1 104 ? -15.073 88.093 54.765 1.00 22.69 105 ILE A O 1
ATOM 6069 N N . CYS D 1 105 ? -13.430 89.484 54.241 1.00 26.29 106 CYS A N 1
ATOM 6070 C CA . CYS D 1 105 ? -12.582 88.418 53.747 1.00 20.52 106 CYS A CA 1
ATOM 6071 C C . CYS D 1 105 ? -11.228 89.032 53.521 1.00 26.73 106 CYS A C 1
ATOM 6072 O O . CYS D 1 105 ? -11.091 90.255 53.394 1.00 28.25 106 CYS A O 1
ATOM 6075 N N . GLY D 1 106 ? -10.213 88.189 53.497 1.00 20.59 107 GLY A N 1
ATOM 6076 C CA . GLY D 1 106 ? -8.864 88.668 53.266 1.00 15.05 107 GLY A CA 1
ATOM 6077 C C . GLY D 1 106 ? -8.505 88.150 51.886 1.00 26.57 107 GLY A C 1
ATOM 6078 O O . GLY D 1 106 ? -8.953 87.066 51.511 1.00 24.26 107 GLY A O 1
ATOM 6079 N N . VAL D 1 107 ? -7.738 88.934 51.126 1.00 20.38 108 VAL A N 1
ATOM 6080 C CA . VAL D 1 107 ? -7.299 88.523 49.779 1.00 22.40 108 VAL A CA 1
ATOM 6081 C C . VAL D 1 107 ? -5.817 88.806 49.738 1.00 20.88 108 VAL A C 1
ATOM 6082 O O . VAL D 1 107 ? -5.396 89.955 49.884 1.00 17.88 108 VAL A O 1
ATOM 6086 N N . SER D 1 108 ? -5.015 87.772 49.562 1.00 16.09 109 SER A N 1
ATOM 6087 C CA . SER D 1 108 ? -3.587 87.996 49.521 1.00 18.63 109 SER A CA 1
ATOM 6088 C C . SER D 1 108 ? -3.067 87.987 48.094 1.00 25.35 109 SER A C 1
ATOM 6089 O O . SER D 1 108 ? -3.600 87.306 47.216 1.00 23.35 109 SER A O 1
ATOM 6092 N N . ILE D 1 109 ? -2.013 88.758 47.871 1.00 21.98 110 ILE A N 1
ATOM 6093 C CA . ILE D 1 109 ? -1.396 88.820 46.567 1.00 25.35 110 ILE A CA 1
ATOM 6094 C C . ILE D 1 109 ? -0.229 87.850 46.712 1.00 29.24 110 ILE A C 1
ATOM 6095 O O . ILE D 1 109 ? 0.750 88.118 47.425 1.00 25.09 110 ILE A O 1
ATOM 6100 N N . VAL D 1 110 ? -0.368 86.698 46.067 1.00 19.08 111 VAL A N 1
ATOM 6101 C CA . VAL D 1 110 ? 0.647 85.644 46.128 1.00 24.03 111 VAL A CA 1
ATOM 6102 C C . VAL D 1 110 ? 1.960 86.172 45.554 1.00 28.24 111 VAL A C 1
ATOM 6103 O O . VAL D 1 110 ? 1.935 86.835 44.509 1.00 27.21 111 VAL A O 1
ATOM 6107 N N . ARG D 1 111 ? 3.103 85.910 46.191 1.00 23.75 112 ARG A N 1
ATOM 6108 C CA . ARG D 1 111 ? 3.286 85.131 47.429 1.00 21.55 112 ARG A CA 1
ATOM 6109 C C . ARG D 1 111 ? 3.341 86.020 48.666 1.00 29.90 112 ARG A C 1
ATOM 6110 O O . ARG D 1 111 ? 2.856 85.669 49.744 1.00 25.74 112 ARG A O 1
ATOM 6118 N N . ALA D 1 112 ? 4.030 87.144 48.513 1.00 29.39 113 ALA A N 1
ATOM 6119 C CA . ALA D 1 112 ? 4.239 88.078 49.613 1.00 31.04 113 ALA A CA 1
ATOM 6120 C C . ALA D 1 112 ? 3.035 88.346 50.466 1.00 26.02 113 ALA A C 1
ATOM 6121 O O . ALA D 1 112 ? 3.111 88.322 51.687 1.00 30.41 113 ALA A O 1
ATOM 6123 N N . GLY D 1 113 ? 1.912 88.612 49.825 1.00 16.03 114 GLY A N 1
ATOM 6124 C CA . GLY D 1 113 ? 0.705 88.895 50.575 1.00 19.84 114 GLY A CA 1
ATOM 6125 C C . GLY D 1 113 ? 0.386 87.713 51.485 1.00 24.92 114 GLY A C 1
ATOM 6126 O O . GLY D 1 113 ? -0.225 87.881 52.540 1.00 23.57 114 GLY A O 1
ATOM 6127 N N . GLU D 1 114 ? 0.797 86.512 51.096 1.00 20.38 115 GLU A N 1
ATOM 6128 C CA . GLU D 1 114 ? 0.483 85.330 51.925 1.00 23.33 115 GLU A CA 1
ATOM 6129 C C . GLU D 1 114 ? 1.015 85.374 53.353 1.00 23.71 115 GLU A C 1
ATOM 6130 O O . GLU D 1 114 ? 0.393 84.852 54.276 1.00 27.24 115 GLU A O 1
ATOM 6136 N N . SER D 1 115 ? 2.162 86.018 53.526 1.00 21.99 116 SER A N 1
ATOM 6137 C CA . SER D 1 115 ? 2.779 86.158 54.847 1.00 24.90 116 SER A CA 1
ATOM 6138 C C . SER D 1 115 ? 1.825 86.824 55.824 1.00 25.66 116 SER A C 1
ATOM 6139 O O . SER D 1 115 ? 1.963 86.682 57.019 1.00 31.58 116 SER A O 1
ATOM 6142 N N . MET D 1 116 ? 0.859 87.574 55.317 1.00 19.63 117 MET A N 1
ATOM 6143 C CA . MET D 1 116 ? -0.048 88.269 56.205 1.00 13.20 117 MET A CA 1
ATOM 6144 C C . MET D 1 116 ? -1.296 87.510 56.586 1.00 28.58 117 MET A C 1
ATOM 6145 O O . MET D 1 116 ? -2.064 87.932 57.462 1.00 22.08 117 MET A O 1
ATOM 6150 N N . GLU D 1 117 ? -1.517 86.385 55.933 1.00 22.00 118 GLU A N 1
ATOM 6151 C CA . GLU D 1 117 ? -2.715 85.619 56.228 1.00 21.01 118 GLU A CA 1
ATOM 6152 C C . GLU D 1 117 ? -2.777 85.092 57.640 1.00 27.17 118 GLU A C 1
ATOM 6153 O O . GLU D 1 117 ? -3.864 84.968 58.197 1.00 31.87 118 GLU A O 1
ATOM 6159 N N . SER D 1 118 ? -1.620 84.744 58.198 1.00 22.00 119 SER A N 1
ATOM 6160 C CA . SER D 1 118 ? -1.556 84.164 59.546 1.00 29.46 119 SER A CA 1
ATOM 6161 C C . SER D 1 118 ? -2.038 85.178 60.526 1.00 29.83 119 SER A C 1
ATOM 6162 O O . SER D 1 118 ? -2.779 84.879 61.461 1.00 31.37 119 SER A O 1
ATOM 6165 N N . GLY D 1 119 ? -1.601 86.402 60.310 1.00 18.81 120 GLY A N 1
ATOM 6166 C CA . GLY D 1 119 ? -1.995 87.461 61.201 1.00 21.82 120 GLY A CA 1
ATOM 6167 C C . GLY D 1 119 ? -3.496 87.677 61.157 1.00 28.99 120 GLY A C 1
ATOM 6168 O O . GLY D 1 119 ? -4.141 87.795 62.187 1.00 31.32 120 GLY A O 1
ATOM 6169 N N . LEU D 1 120 ? -4.057 87.695 59.957 1.00 24.60 121 LEU A N 1
ATOM 6170 C CA . LEU D 1 120 ? -5.491 87.942 59.851 1.00 18.02 121 LEU A CA 1
ATOM 6171 C C . LEU D 1 120 ? -6.286 86.838 60.493 1.00 17.78 121 LEU A C 1
ATOM 6172 O O . LEU D 1 120 ? -7.292 87.078 61.170 1.00 26.53 121 LEU A O 1
ATOM 6177 N N . ARG D 1 121 ? -5.846 85.613 60.256 1.00 12.84 122 ARG A N 1
ATOM 6178 C CA . ARG D 1 121 ? -6.539 84.455 60.816 1.00 17.48 122 ARG A CA 1
ATOM 6179 C C . ARG D 1 121 ? -6.346 84.414 62.310 1.00 25.74 122 ARG A C 1
ATOM 6180 O O . ARG D 1 121 ? -7.121 83.788 63.006 1.00 24.83 122 ARG A O 1
ATOM 6188 N N . ALA D 1 122 ? -5.301 85.062 62.803 1.00 22.67 123 ALA A N 1
ATOM 6189 C CA . ALA D 1 122 ? -5.062 85.048 64.239 1.00 24.42 123 ALA A CA 1
ATOM 6190 C C . ALA D 1 122 ? -6.103 85.869 64.947 1.00 32.49 123 ALA A C 1
ATOM 6191 O O . ALA D 1 122 ? -6.537 85.527 66.048 1.00 32.98 123 ALA A O 1
ATOM 6193 N N . VAL D 1 123 ? -6.497 86.973 64.333 1.00 23.12 124 VAL A N 1
ATOM 6194 C CA . VAL D 1 123 ? -7.462 87.844 64.980 1.00 23.07 124 VAL A CA 1
ATOM 6195 C C . VAL D 1 123 ? -8.884 87.655 64.551 1.00 29.01 124 VAL A C 1
ATOM 6196 O O . VAL D 1 123 ? -9.816 87.997 65.293 1.00 30.80 124 VAL A O 1
ATOM 6200 N N . CYS D 1 124 ? -9.053 87.076 63.366 1.00 19.32 125 CYS A N 1
ATOM 6201 C CA . CYS D 1 124 ? -10.389 86.810 62.845 1.00 23.14 125 CYS A CA 1
ATOM 6202 C C . CYS D 1 124 ? -10.485 85.299 62.546 1.00 33.77 125 CYS A C 1
ATOM 6203 O O . CYS D 1 124 ? -10.200 84.849 61.444 1.00 36.21 125 CYS A O 1
ATOM 6206 N N . ARG D 1 125 ? -10.873 84.513 63.534 1.00 24.32 126 ARG A N 1
ATOM 6207 C CA . ARG D 1 125 ? -10.954 83.071 63.346 1.00 24.75 126 ARG A CA 1
ATOM 6208 C C . ARG D 1 125 ? -11.753 82.631 62.125 1.00 29.81 126 ARG A C 1
ATOM 6209 O O . ARG D 1 125 ? -12.887 83.050 61.932 1.00 21.25 126 ARG A O 1
ATOM 6217 N N . GLY D 1 126 ? -11.186 81.758 61.307 1.00 25.20 127 GLY A N 1
ATOM 6218 C CA . GLY D 1 126 ? -11.920 81.265 60.140 1.00 22.13 127 GLY A CA 1
ATOM 6219 C C . GLY D 1 126 ? -12.350 82.282 59.069 1.00 33.92 127 GLY A C 1
ATOM 6220 O O . GLY D 1 126 ? -13.237 81.992 58.244 1.00 38.58 127 GLY A O 1
ATOM 6221 N N . VAL D 1 127 ? -11.733 83.461 59.064 1.00 23.83 128 VAL A N 1
ATOM 6222 C CA . VAL D 1 127 ? -12.086 84.462 58.055 1.00 20.15 128 VAL A CA 1
ATOM 6223 C C . VAL D 1 127 ? -11.787 83.853 56.679 1.00 21.70 128 VAL A C 1
ATOM 6224 O O . VAL D 1 127 ? -10.833 83.091 56.508 1.00 17.69 128 VAL A O 1
ATOM 6228 N N . ARG D 1 128 ? -12.609 84.178 55.694 1.00 19.35 129 ARG A N 1
ATOM 6229 C CA . ARG D 1 128 ? -12.384 83.643 54.363 1.00 18.25 129 ARG A CA 1
ATOM 6230 C C . ARG D 1 128 ? -11.154 84.303 53.739 1.00 20.57 129 ARG A C 1
ATOM 6231 O O . ARG D 1 128 ? -10.927 85.498 53.907 1.00 21.08 129 ARG A O 1
ATOM 6239 N N . ILE D 1 129 ? -10.357 83.517 53.024 1.00 19.00 130 ILE A N 1
ATOM 6240 C CA . ILE D 1 129 ? -9.140 84.032 52.388 1.00 19.47 130 ILE A CA 1
ATOM 6241 C C . ILE D 1 129 ? -9.164 83.756 50.879 1.00 26.85 130 ILE A C 1
ATOM 6242 O O . ILE D 1 129 ? -9.248 82.598 50.479 1.00 19.73 130 ILE A O 1
ATOM 6247 N N . GLY D 1 130 ? -9.074 84.801 50.056 1.00 19.23 131 GLY A N 1
ATOM 6248 C CA . GLY D 1 130 ? -9.034 84.644 48.602 1.00 13.58 131 GLY A CA 1
ATOM 6249 C C . GLY D 1 130 ? -7.555 84.815 48.227 1.00 18.19 131 GLY A C 1
ATOM 6250 O O . GLY D 1 130 ? -6.787 85.386 48.992 1.00 14.56 131 GLY A O 1
ATOM 6251 N N . LYS D 1 131 ? -7.157 84.306 47.066 1.00 16.45 132 LYS A N 1
ATOM 6252 C CA . LYS D 1 131 ? -5.764 84.415 46.621 1.00 13.15 132 LYS A CA 1
ATOM 6253 C C . LYS D 1 131 ? -5.730 84.895 45.156 1.00 24.92 132 LYS A C 1
ATOM 6254 O O . LYS D 1 131 ? -6.571 84.490 44.348 1.00 20.34 132 LYS A O 1
ATOM 6260 N N . ILE D 1 132 ? -4.775 85.771 44.832 1.00 20.84 133 ILE A N 1
ATOM 6261 C CA . ILE D 1 132 ? -4.625 86.303 43.468 1.00 19.32 133 ILE A CA 1
ATOM 6262 C C . ILE D 1 132 ? -3.143 86.289 43.123 1.00 27.26 133 ILE A C 1
ATOM 6263 O O . ILE D 1 132 ? -2.334 86.924 43.805 1.00 20.66 133 ILE A O 1
ATOM 6268 N N . LEU D 1 133 ? -2.777 85.547 42.089 1.00 19.28 134 LEU A N 1
ATOM 6269 C CA . LEU D 1 133 ? -1.377 85.495 41.681 1.00 21.07 134 LEU A CA 1
ATOM 6270 C C . LEU D 1 133 ? -1.266 86.368 40.441 1.00 26.53 134 LEU A C 1
ATOM 6271 O O . LEU D 1 133 ? -1.889 86.092 39.413 1.00 19.57 134 LEU A O 1
ATOM 6276 N N . ILE D 1 134 ? -0.491 87.434 40.550 1.00 27.67 135 ILE A N 1
ATOM 6277 C CA . ILE D 1 134 ? -0.299 88.341 39.427 1.00 29.65 135 ILE A CA 1
ATOM 6278 C C . ILE D 1 134 ? 1.163 88.314 39.108 1.00 34.09 135 ILE A C 1
ATOM 6279 O O . ILE D 1 134 ? 1.985 88.424 40.014 1.00 30.89 135 ILE A O 1
ATOM 6284 N N . GLN D 1 135 ? 1.509 88.187 37.833 1.00 29.96 136 GLN A N 1
ATOM 6285 C CA . GLN D 1 135 ? 2.931 88.168 37.496 1.00 34.25 136 GLN A CA 1
ATOM 6286 C C . GLN D 1 135 ? 3.246 89.079 36.316 1.00 36.35 136 GLN A C 1
ATOM 6287 O O . GLN D 1 135 ? 2.433 89.207 35.391 1.00 37.36 136 GLN A O 1
ATOM 6293 N N . ARG D 1 136 ? 4.414 89.711 36.324 1.00 33.38 137 ARG A N 1
ATOM 6294 C CA . ARG D 1 136 ? 4.753 90.570 35.184 1.00 38.44 137 ARG A CA 1
ATOM 6295 C C . ARG D 1 136 ? 5.362 89.753 34.054 1.00 37.92 137 ARG A C 1
ATOM 6296 O O . ARG D 1 136 ? 6.262 88.952 34.310 1.00 39.86 137 ARG A O 1
ATOM 6304 N N . ASP D 1 137 ? 4.896 89.964 32.821 1.00 32.27 138 ASP A N 1
ATOM 6305 C CA . ASP D 1 137 ? 5.453 89.247 31.656 1.00 35.22 138 ASP A CA 1
ATOM 6306 C C . ASP D 1 137 ? 6.947 89.539 31.629 1.00 29.95 138 ASP A C 1
ATOM 6307 O O . ASP D 1 137 ? 7.362 90.698 31.710 1.00 28.00 138 ASP A O 1
ATOM 6312 N N . GLU D 1 138 ? 7.750 88.495 31.508 1.00 27.16 139 GLU A N 1
ATOM 6313 C CA . GLU D 1 138 ? 9.206 88.634 31.520 1.00 40.66 139 GLU A CA 1
ATOM 6314 C C . GLU D 1 138 ? 9.877 89.466 30.443 1.00 44.20 139 GLU A C 1
ATOM 6315 O O . GLU D 1 138 ? 11.057 89.804 30.551 1.00 50.65 139 GLU A O 1
ATOM 6321 N N . THR D 1 139 ? 9.140 89.797 29.403 1.00 35.88 140 THR A N 1
ATOM 6322 C CA . THR D 1 139 ? 9.715 90.584 28.331 1.00 40.25 140 THR A CA 1
ATOM 6323 C C . THR D 1 139 ? 9.041 91.925 28.399 1.00 40.43 140 THR A C 1
ATOM 6324 O O . THR D 1 139 ? 9.651 93.003 28.483 1.00 29.77 140 THR A O 1
ATOM 6328 N N . THR D 1 140 ? 7.735 91.793 28.339 1.00 39.75 141 THR A N 1
ATOM 6329 C CA . THR D 1 140 ? 6.803 92.873 28.327 1.00 43.44 141 THR A CA 1
ATOM 6330 C C . THR D 1 140 ? 6.665 93.680 29.615 1.00 48.52 141 THR A C 1
ATOM 6331 O O . THR D 1 140 ? 6.244 94.842 29.582 1.00 40.78 141 THR A O 1
ATOM 6335 N N . ALA D 1 141 ? 7.024 93.082 30.743 1.00 35.16 142 ALA A N 1
ATOM 6336 C CA . ALA D 1 141 ? 6.947 93.779 32.016 1.00 32.53 142 ALA A CA 1
ATOM 6337 C C . ALA D 1 141 ? 5.567 93.995 32.555 1.00 45.75 142 ALA A C 1
ATOM 6338 O O . ALA D 1 141 ? 5.413 94.546 33.642 1.00 58.61 142 ALA A O 1
ATOM 6340 N N . GLU D 1 142 ? 4.542 93.604 31.831 1.00 38.59 143 GLU A N 1
ATOM 6341 C CA . GLU D 1 142 ? 3.252 93.858 32.411 1.00 44.15 143 GLU A CA 1
ATOM 6342 C C . GLU D 1 142 ? 2.594 92.794 33.256 1.00 41.16 143 GLU A C 1
ATOM 6343 O O . GLU D 1 142 ? 2.857 91.603 33.118 1.00 36.62 143 GLU A O 1
ATOM 6349 N N . PRO D 1 143 ? 1.723 93.274 34.124 1.00 36.03 144 PRO A N 1
ATOM 6350 C CA . PRO D 1 143 ? 0.994 92.471 35.066 1.00 32.68 144 PRO A CA 1
ATOM 6351 C C . PRO D 1 143 ? -0.126 91.708 34.440 1.00 27.87 144 PRO A C 1
ATOM 6352 O O . PRO D 1 143 ? -1.019 92.278 33.820 1.00 42.29 144 PRO A O 1
ATOM 6356 N N . LYS D 1 144 ? -0.077 90.404 34.611 1.00 22.91 145 LYS A N 1
ATOM 6357 C CA . LYS D 1 144 ? -1.109 89.557 34.086 1.00 23.88 145 LYS A CA 1
ATOM 6358 C C . LYS D 1 144 ? -1.632 88.793 35.276 1.00 26.73 145 LYS A C 1
ATOM 6359 O O . LYS D 1 144 ? -0.893 88.466 36.206 1.00 22.29 145 LYS A O 1
ATOM 6365 N N . LEU D 1 145 ? -2.904 88.471 35.226 1.00 26.86 146 LEU A N 1
ATOM 6366 C CA . LEU D 1 145 ? -3.496 87.713 36.297 1.00 27.52 146 LEU A CA 1
ATOM 6367 C C . LEU D 1 145 ? -3.184 86.248 35.926 1.00 35.61 146 LEU A C 1
ATOM 6368 O O . LEU D 1 145 ? -3.597 85.778 34.877 1.00 36.32 146 LEU A O 1
ATOM 6373 N N . ILE D 1 146 ? -2.431 85.540 36.761 1.00 32.88 147 ILE A N 1
ATOM 6374 C CA . ILE D 1 146 ? -2.075 84.152 36.466 1.00 31.97 147 ILE A CA 1
ATOM 6375 C C . ILE D 1 146 ? -3.005 83.126 37.103 1.00 34.38 147 ILE A C 1
ATOM 6376 O O . ILE D 1 146 ? -3.279 82.078 36.535 1.00 29.46 147 ILE A O 1
ATOM 6381 N N . TYR D 1 147 ? -3.474 83.424 38.304 1.00 28.53 148 TYR A N 1
ATOM 6382 C CA . TYR D 1 147 ? -4.331 82.491 39.028 1.00 26.91 148 TYR A CA 1
ATOM 6383 C C . TYR D 1 147 ? -5.105 83.249 40.094 1.00 28.89 148 TYR A C 1
ATOM 6384 O O . TYR D 1 147 ? -4.607 84.216 40.680 1.00 23.34 148 TYR A O 1
ATOM 6393 N N . GLU D 1 148 ? -6.324 82.812 40.349 1.00 21.79 149 GLU A N 1
ATOM 6394 C CA . GLU D 1 148 ? -7.124 83.457 41.378 1.00 24.98 149 GLU A CA 1
ATOM 6395 C C . GLU D 1 148 ? -8.107 82.427 41.935 1.00 29.85 149 GLU A C 1
ATOM 6396 O O . GLU D 1 148 ? -8.563 81.546 41.216 1.00 24.82 149 GLU A O 1
ATOM 6402 N N . LYS D 1 149 ? -8.422 82.537 43.219 1.00 24.58 150 LYS A N 1
ATOM 6403 C CA . LYS D 1 149 ? -9.353 81.624 43.878 1.00 20.10 150 LYS A CA 1
ATOM 6404 C C . LYS D 1 149 ? -9.984 82.456 44.967 1.00 24.30 150 LYS A C 1
ATOM 6405 O O . LYS D 1 149 ? -9.378 82.693 46.008 1.00 22.36 150 LYS A O 1
ATOM 6411 N N . LEU D 1 150 ? -11.194 82.929 44.710 1.00 20.53 151 LEU A N 1
ATOM 6412 C CA . LEU D 1 150 ? -11.900 83.795 45.646 1.00 16.90 151 LEU A CA 1
ATOM 6413 C C . LEU D 1 150 ? -13.225 83.252 46.112 1.00 25.14 151 LEU A C 1
ATOM 6414 O O . LEU D 1 150 ? -13.789 82.357 45.513 1.00 37.06 151 LEU A O 1
ATOM 6419 N N . PRO D 1 151 ? -13.723 83.808 47.201 1.00 23.05 152 PRO A N 1
ATOM 6420 C CA . PRO D 1 151 ? -14.998 83.386 47.737 1.00 25.22 152 PRO A CA 1
ATOM 6421 C C . PRO D 1 151 ? -16.074 83.778 46.759 1.00 30.79 152 PRO A C 1
ATOM 6422 O O . PRO D 1 151 ? -16.041 84.850 46.165 1.00 31.55 152 PRO A O 1
ATOM 6426 N N . ALA D 1 152 ? -17.049 82.906 46.612 1.00 31.44 153 ALA A N 1
ATOM 6427 C CA . ALA D 1 152 ? -18.135 83.142 45.688 1.00 33.14 153 ALA A CA 1
ATOM 6428 C C . ALA D 1 152 ? -18.920 84.412 45.876 1.00 31.12 153 ALA A C 1
ATOM 6429 O O . ALA D 1 152 ? -19.450 84.948 44.922 1.00 31.36 153 ALA A O 1
ATOM 6431 N N . ASP D 1 153 ? -19.046 84.888 47.099 1.00 26.55 154 ASP A N 1
ATOM 6432 C CA . ASP D 1 153 ? -19.851 86.084 47.303 1.00 23.23 154 ASP A CA 1
ATOM 6433 C C . ASP D 1 153 ? -19.014 87.287 47.640 1.00 27.52 154 ASP A C 1
ATOM 6434 O O . ASP D 1 153 ? -19.476 88.194 48.332 1.00 32.50 154 ASP A O 1
ATOM 6439 N N . ILE D 1 154 ? -17.773 87.290 47.178 1.00 24.59 155 ILE A N 1
ATOM 6440 C CA . ILE D 1 154 ? -16.878 88.395 47.493 1.00 23.86 155 ILE A CA 1
ATOM 6441 C C . ILE D 1 154 ? -17.491 89.732 47.124 1.00 28.72 155 ILE A C 1
ATOM 6442 O O . ILE D 1 154 ? -17.226 90.750 47.751 1.00 27.93 155 ILE A O 1
ATOM 6447 N N . ARG D 1 155 ? -18.329 89.724 46.106 1.00 28.73 156 ARG A N 1
ATOM 6448 C CA . ARG D 1 155 ? -18.975 90.958 45.679 1.00 32.78 156 ARG A CA 1
ATOM 6449 C C . ARG D 1 155 ? -19.726 91.623 46.826 1.00 41.22 156 ARG A C 1
ATOM 6450 O O . ARG D 1 155 ? -19.884 92.843 46.857 1.00 41.60 156 ARG A O 1
ATOM 6458 N N . GLU D 1 156 ? -20.188 90.821 47.778 1.00 31.62 157 GLU A N 1
ATOM 6459 C CA . GLU D 1 156 ? -20.926 91.363 48.906 1.00 35.30 157 GLU A CA 1
ATOM 6460 C C . GLU D 1 156 ? -20.112 91.647 50.177 1.00 40.57 157 GLU A C 1
ATOM 6461 O O . GLU D 1 156 ? -20.695 91.876 51.231 1.00 34.76 157 GLU A O 1
ATOM 6467 N N . ARG D 1 157 ? -18.785 91.649 50.090 1.00 27.36 158 ARG A N 1
ATOM 6468 C CA . ARG D 1 157 ? -18.014 91.892 51.302 1.00 28.71 158 ARG A CA 1
ATOM 6469 C C . ARG D 1 157 ? -16.947 92.945 51.255 1.00 35.44 158 ARG A C 1
ATOM 6470 O O . ARG D 1 157 ? -16.608 93.490 50.193 1.00 21.21 158 ARG A O 1
ATOM 6478 N N . TRP D 1 158 ? -16.408 93.217 52.438 1.00 25.57 159 TRP A N 1
ATOM 6479 C CA . TRP D 1 158 ? -15.319 94.162 52.571 1.00 24.93 159 TRP A CA 1
ATOM 6480 C C . TRP D 1 158 ? -14.087 93.324 52.334 1.00 20.66 159 TRP A C 1
ATOM 6481 O O . TRP D 1 158 ? -13.940 92.222 52.878 1.00 23.79 159 TRP A O 1
ATOM 6492 N N . VAL D 1 159 ? -13.194 93.843 51.523 1.00 20.02 160 VAL A N 1
ATOM 6493 C CA . VAL D 1 159 ? -11.978 93.127 51.196 1.00 19.71 160 VAL A CA 1
ATOM 6494 C C . VAL D 1 159 ? -10.724 93.726 51.853 1.00 32.93 160 VAL A C 1
ATOM 6495 O O . VAL D 1 159 ? -10.418 94.907 51.661 1.00 26.76 160 VAL A O 1
ATOM 6499 N N . MET D 1 160 ? -10.017 92.898 52.627 1.00 22.62 161 MET A N 1
ATOM 6500 C CA . MET D 1 160 ? -8.761 93.283 53.273 1.00 25.56 161 MET A CA 1
ATOM 6501 C C . MET D 1 160 ? -7.741 92.780 52.230 1.00 28.46 161 MET A C 1
ATOM 6502 O O . MET D 1 160 ? -7.479 91.566 52.150 1.00 20.89 161 MET A O 1
ATOM 6507 N N . LEU D 1 161 ? -7.208 93.694 51.414 1.00 16.86 162 LEU A N 1
ATOM 6508 C CA . LEU D 1 161 ? -6.246 93.326 50.381 1.00 13.08 162 LEU A CA 1
ATOM 6509 C C . LEU D 1 161 ? -4.854 93.369 50.992 1.00 20.53 162 LEU A C 1
ATOM 6510 O O . LEU D 1 161 ? -4.431 94.411 51.489 1.00 23.11 162 LEU A O 1
ATOM 6515 N N . LEU D 1 162 ? -4.150 92.234 50.959 1.00 15.41 163 LEU A N 1
ATOM 6516 C CA . LEU D 1 162 ? -2.813 92.105 51.559 1.00 15.92 163 LEU A CA 1
ATOM 6517 C C . LEU D 1 162 ? -1.575 92.015 50.646 1.00 22.33 163 LEU A C 1
ATOM 6518 O O . LEU D 1 162 ? -1.427 91.097 49.867 1.00 15.96 163 LEU A O 1
ATOM 6523 N N . ASP D 1 163 ? -0.649 92.944 50.811 1.00 16.13 164 ASP A N 1
ATOM 6524 C CA . ASP D 1 163 ? 0.571 92.938 50.031 1.00 20.01 164 ASP A CA 1
ATOM 6525 C C . ASP D 1 163 ? 1.543 93.828 50.819 1.00 23.15 164 ASP A C 1
ATOM 6526 O O . ASP D 1 163 ? 1.310 95.024 50.938 1.00 18.91 164 ASP A O 1
ATOM 6531 N N . PRO D 1 164 ? 2.595 93.240 51.387 1.00 22.95 165 PRO A N 1
ATOM 6532 C CA . PRO D 1 164 ? 3.575 93.979 52.224 1.00 21.24 165 PRO A CA 1
ATOM 6533 C C . PRO D 1 164 ? 4.273 95.184 51.598 1.00 27.87 165 PRO A C 1
ATOM 6534 O O . PRO D 1 164 ? 4.603 96.159 52.278 1.00 23.84 165 PRO A O 1
ATOM 6538 N N . MET D 1 165 ? 4.532 95.116 50.309 1.00 25.80 166 MET A N 1
ATOM 6539 C CA . MET D 1 165 ? 5.204 96.226 49.671 1.00 32.91 166 MET A CA 1
ATOM 6540 C C . MET D 1 165 ? 4.384 96.853 48.577 1.00 36.54 166 MET A C 1
ATOM 6541 O O . MET D 1 165 ? 3.546 96.212 47.953 1.00 34.50 166 MET A O 1
ATOM 6546 N N . CYS D 1 166 ? 4.650 98.132 48.362 1.00 26.39 167 CYS A N 1
ATOM 6547 C CA . CYS D 1 166 ? 3.976 98.878 47.329 1.00 29.81 167 CYS A CA 1
ATOM 6548 C C . CYS D 1 166 ? 5.035 99.811 46.740 1.00 35.59 167 CYS A C 1
ATOM 6549 O O . CYS D 1 166 ? 5.371 100.842 47.321 1.00 32.49 167 CYS A O 1
ATOM 6552 N N . ALA D 1 167 ? 5.603 99.405 45.614 1.00 28.03 168 ALA A N 1
ATOM 6553 C CA . ALA D 1 167 ? 6.643 100.184 44.955 1.00 25.57 168 ALA A CA 1
ATOM 6554 C C . ALA D 1 167 ? 6.016 101.028 43.830 1.00 36.65 168 ALA A C 1
ATOM 6555 O O . ALA D 1 167 ? 5.653 102.178 44.050 1.00 34.42 168 ALA A O 1
ATOM 6557 N N . THR D 1 168 ? 5.859 100.463 42.637 1.00 24.36 169 THR A N 1
ATOM 6558 C CA . THR D 1 168 ? 5.234 101.209 41.534 1.00 23.81 169 THR A CA 1
ATOM 6559 C C . THR D 1 168 ? 3.703 101.064 41.611 1.00 30.05 169 THR A C 1
ATOM 6560 O O . THR D 1 168 ? 2.962 101.797 40.956 1.00 30.44 169 THR A O 1
ATOM 6564 N N . ALA D 1 169 ? 3.231 100.095 42.390 1.00 21.89 170 ALA A N 1
ATOM 6565 C CA . ALA D 1 169 ? 1.790 99.851 42.542 1.00 13.91 170 ALA A CA 1
ATOM 6566 C C . ALA D 1 169 ? 1.172 99.157 41.349 1.00 23.45 170 ALA A C 1
ATOM 6567 O O . ALA D 1 169 ? -0.058 99.100 41.219 1.00 26.32 170 ALA A O 1
ATOM 6569 N N . GLY D 1 170 ? 2.016 98.618 40.481 1.00 27.17 171 GLY A N 1
ATOM 6570 C CA . GLY D 1 170 ? 1.509 97.923 39.305 1.00 35.26 171 GLY A CA 1
ATOM 6571 C C . GLY D 1 170 ? 0.695 96.681 39.701 1.00 37.42 171 GLY A C 1
ATOM 6572 O O . GLY D 1 170 ? -0.424 96.473 39.231 1.00 34.27 171 GLY A O 1
ATOM 6573 N N . SER D 1 171 ? 1.271 95.858 40.566 1.00 26.58 172 SER A N 1
ATOM 6574 C CA . SER D 1 171 ? 0.604 94.642 40.991 1.00 25.94 172 SER A CA 1
ATOM 6575 C C . SER D 1 171 ? -0.663 94.964 41.726 1.00 26.79 172 SER A C 1
ATOM 6576 O O . SER D 1 171 ? -1.723 94.451 41.394 1.00 29.40 172 SER A O 1
ATOM 6579 N N . VAL D 1 172 ? -0.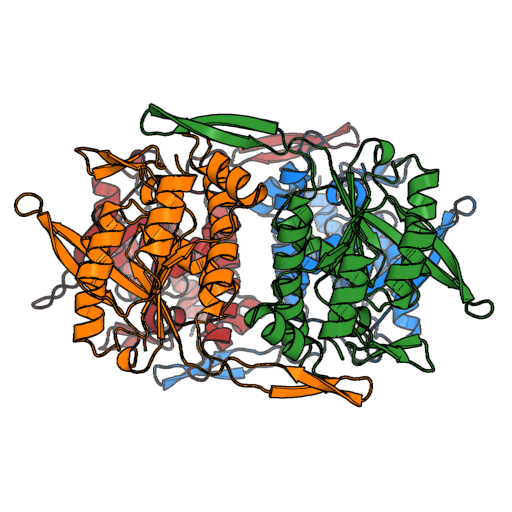590 95.842 42.713 1.00 21.93 173 VAL A N 1
ATOM 6580 C CA . VAL D 1 172 ? -1.813 96.137 43.420 1.00 23.17 173 VAL A CA 1
ATOM 6581 C C . VAL D 1 172 ? -2.891 96.723 42.528 1.00 23.80 173 VAL A C 1
ATOM 6582 O O . VAL D 1 172 ? -4.066 96.370 42.646 1.00 27.76 173 VAL A O 1
ATOM 6586 N N . CYS D 1 173 ? -2.511 97.594 41.610 1.00 20.53 174 CYS A N 1
ATOM 6587 C CA . CYS D 1 173 ? -3.540 98.139 40.747 1.00 23.00 174 CYS A CA 1
ATOM 6588 C C . CYS D 1 173 ? -4.199 97.018 39.934 1.00 18.64 174 CYS A C 1
ATOM 6589 O O . CYS D 1 173 ? -5.426 97.005 39.758 1.00 23.86 174 CYS A O 1
ATOM 6592 N N . LYS D 1 174 ? -3.419 96.037 39.484 1.00 24.32 175 LYS A N 1
ATOM 6593 C CA . LYS D 1 174 ? -4.043 94.945 38.730 1.00 14.98 175 LYS A CA 1
ATOM 6594 C C . LYS D 1 174 ? -4.960 94.140 39.636 1.00 25.05 175 LYS A C 1
ATOM 6595 O O . LYS D 1 174 ? -6.059 93.773 39.221 1.00 18.86 175 LYS A O 1
ATOM 6601 N N . ALA D 1 175 ? -4.525 93.867 40.872 1.00 20.44 176 ALA A N 1
ATOM 6602 C CA . ALA D 1 175 ? -5.354 93.079 41.797 1.00 12.34 176 ALA A CA 1
ATOM 6603 C C . ALA D 1 175 ? -6.667 93.802 41.989 1.00 18.70 176 ALA A C 1
ATOM 6604 O O . ALA D 1 175 ? -7.740 93.201 41.953 1.00 24.66 176 ALA A O 1
ATOM 6606 N N . ILE D 1 176 ? -6.599 95.117 42.172 1.00 23.58 177 ILE A N 1
ATOM 6607 C CA . ILE D 1 176 ? -7.839 95.875 42.338 1.00 20.58 177 ILE A CA 1
ATOM 6608 C C . ILE D 1 176 ? -8.734 95.795 41.081 1.00 25.94 177 ILE A C 1
ATOM 6609 O O . ILE D 1 176 ? -9.955 95.635 41.192 1.00 21.72 177 ILE A O 1
ATOM 6614 N N . GLU D 1 177 ? -8.145 95.885 39.888 1.00 23.72 178 GLU A N 1
ATOM 6615 C CA . GLU D 1 177 ? -8.954 95.785 38.674 1.00 23.86 178 GLU A CA 1
ATOM 6616 C C . GLU D 1 177 ? -9.737 94.460 38.685 1.00 23.56 178 GLU A C 1
ATOM 6617 O O . GLU D 1 177 ? -10.964 94.432 38.465 1.00 21.53 178 GLU A O 1
ATOM 6623 N N . VAL D 1 178 ? -9.052 93.363 38.982 1.00 26.59 179 VAL A N 1
ATOM 6624 C CA . VAL D 1 178 ? -9.779 92.112 39.005 1.00 27.71 179 VAL A CA 1
ATOM 6625 C C . VAL D 1 178 ? -10.905 92.054 40.002 1.00 24.28 179 VAL A C 1
ATOM 6626 O O . VAL D 1 178 ? -11.975 91.575 39.682 1.00 27.37 179 VAL A O 1
ATOM 6630 N N . LEU D 1 179 ? -10.699 92.571 41.207 1.00 29.61 180 LEU A N 1
ATOM 6631 C CA . LEU D 1 179 ? -11.773 92.544 42.203 1.00 22.93 180 LEU A CA 1
ATOM 6632 C C . LEU D 1 179 ? -12.970 93.358 41.718 1.00 25.85 180 LEU A C 1
ATOM 6633 O O . LEU D 1 179 ? -14.134 92.978 41.903 1.00 21.50 180 LEU A O 1
ATOM 6638 N N . LEU D 1 180 ? -12.686 94.506 41.110 1.00 20.13 181 LEU A N 1
ATOM 6639 C CA . LEU D 1 180 ? -13.768 95.359 40.631 1.00 24.86 181 LEU A CA 1
ATOM 6640 C C . LEU D 1 180 ? -14.584 94.677 39.521 1.00 22.40 181 LEU A C 1
ATOM 6641 O O . LEU D 1 180 ? -15.781 94.918 39.393 1.00 27.00 181 LEU A O 1
ATOM 6646 N N . ARG D 1 181 ? -13.924 93.835 38.726 1.00 24.73 182 ARG A N 1
ATOM 6647 C CA . ARG D 1 181 ? -14.582 93.129 37.622 1.00 28.62 182 ARG A CA 1
ATOM 6648 C C . ARG D 1 181 ? -15.509 92.076 38.169 1.00 31.18 182 ARG A C 1
ATOM 6649 O O . ARG D 1 181 ? -16.453 91.671 37.506 1.00 31.07 182 ARG A O 1
ATOM 6657 N N . LEU D 1 182 ? -15.243 91.647 39.395 1.00 31.94 183 LEU A N 1
ATOM 6658 C CA . LEU D 1 182 ? -16.069 90.639 40.047 1.00 32.88 183 LEU A CA 1
ATOM 6659 C C . LEU D 1 182 ? -17.225 91.285 40.784 1.00 35.62 183 LEU A C 1
ATOM 6660 O O . LEU D 1 182 ? -18.077 90.604 41.329 1.00 46.83 183 LEU A O 1
ATOM 6665 N N . GLY D 1 183 ? -17.258 92.604 40.812 1.00 29.25 184 GLY A N 1
ATOM 6666 C CA . GLY D 1 183 ? -18.359 93.273 41.489 1.00 27.70 184 GLY A CA 1
ATOM 6667 C C . GLY D 1 183 ? -18.042 93.817 42.882 1.00 34.45 184 GLY A C 1
ATOM 6668 O O . GLY D 1 183 ? -18.931 94.319 43.569 1.00 33.26 184 GLY A O 1
ATOM 6669 N N . VAL D 1 184 ? -16.788 93.721 43.306 1.00 26.46 185 VAL A N 1
ATOM 6670 C CA . VAL D 1 184 ? -16.427 94.259 44.618 1.00 26.46 185 VAL A CA 1
ATOM 6671 C C . VAL D 1 184 ? -16.564 95.787 44.525 1.00 36.57 185 VAL A C 1
ATOM 6672 O O . VAL D 1 184 ? -16.218 96.369 43.507 1.00 37.32 185 VAL A O 1
ATOM 6676 N N . LYS D 1 185 ? -17.077 96.441 45.563 1.00 26.43 186 LYS A N 1
ATOM 6677 C CA . LYS D 1 185 ? -17.227 97.915 45.533 1.00 18.96 186 LYS A CA 1
ATOM 6678 C C . LYS D 1 185 ? -15.879 98.560 45.905 1.00 28.41 186 LYS A C 1
ATOM 6679 O O . LYS D 1 185 ? -15.283 98.217 46.929 1.00 30.89 186 LYS A O 1
ATOM 6685 N N . GLU D 1 186 ? -15.405 99.502 45.096 1.00 23.97 187 GLU A N 1
ATOM 6686 C CA . GLU D 1 186 ? -14.126 100.163 45.351 1.00 24.77 187 GLU A CA 1
ATOM 6687 C C . GLU D 1 186 ? -13.983 100.681 46.775 1.00 27.34 187 GLU A C 1
ATOM 6688 O O . GLU D 1 186 ? -12.944 100.533 47.430 1.00 29.85 187 GLU A O 1
ATOM 6694 N N . GLU D 1 187 ? -15.032 101.315 47.258 1.00 26.50 188 GLU A N 1
ATOM 6695 C CA . GLU D 1 187 ? -14.969 101.863 48.589 1.00 25.01 188 GLU A CA 1
ATOM 6696 C C . GLU D 1 187 ? -14.943 100.780 49.676 1.00 31.99 188 GLU A C 1
ATOM 6697 O O . GLU D 1 187 ? -14.912 101.098 50.855 1.00 32.04 188 GLU A O 1
ATOM 6703 N N . ARG D 1 188 ? -14.958 99.507 49.318 1.00 23.88 189 ARG A N 1
ATOM 6704 C CA . ARG D 1 188 ? -14.939 98.477 50.358 1.00 14.70 189 ARG A CA 1
ATOM 6705 C C . ARG D 1 188 ? -13.638 97.695 50.428 1.00 27.93 189 ARG A C 1
ATOM 6706 O O . ARG D 1 188 ? -13.557 96.656 51.087 1.00 27.25 189 ARG A O 1
ATOM 6714 N N . ILE D 1 189 ? -12.618 98.200 49.747 1.00 19.61 190 ILE A N 1
ATOM 6715 C CA . ILE D 1 189 ? -11.347 97.548 49.725 1.00 17.14 190 ILE A CA 1
ATOM 6716 C C . ILE D 1 189 ? -10.451 98.277 50.680 1.00 24.87 190 ILE A C 1
ATOM 6717 O O . ILE D 1 189 ? -10.370 99.492 50.622 1.00 23.65 190 ILE A O 1
ATOM 6722 N N . ILE D 1 190 ? -9.790 97.551 51.573 1.00 22.04 191 ILE A N 1
ATOM 6723 C CA . ILE D 1 190 ? -8.860 98.175 52.513 1.00 21.22 191 ILE A CA 1
ATOM 6724 C C . ILE D 1 190 ? -7.516 97.523 52.177 1.00 20.58 191 ILE A C 1
ATOM 6725 O O . ILE D 1 190 ? -7.303 96.340 52.435 1.00 25.08 191 ILE A O 1
ATOM 6730 N N . PHE D 1 191 ? -6.637 98.300 51.566 1.00 13.68 192 PHE A N 1
ATOM 6731 C CA . PHE D 1 191 ? -5.330 97.830 51.157 1.00 13.76 192 PHE A CA 1
ATOM 6732 C C . PHE D 1 191 ? -4.416 97.913 52.369 1.00 24.48 192 PHE A C 1
ATOM 6733 O O . PHE D 1 191 ? -4.103 99.003 52.854 1.00 20.71 192 PHE A O 1
ATOM 6741 N N . VAL D 1 192 ? -3.998 96.751 52.854 1.00 23.17 193 VAL A N 1
ATOM 6742 C CA . VAL D 1 192 ? -3.136 96.649 54.033 1.00 16.79 193 VAL A CA 1
ATOM 6743 C C . VAL D 1 192 ? -1.699 96.451 53.563 1.00 26.14 193 VAL A C 1
ATOM 6744 O O . VAL D 1 192 ? -1.385 95.499 52.861 1.00 25.91 193 VAL A O 1
ATOM 6748 N N . ASN D 1 193 ? -0.817 97.362 53.945 1.00 19.70 194 ASN A N 1
ATOM 6749 C CA . ASN D 1 193 ? 0.551 97.300 53.463 1.00 19.76 194 ASN A CA 1
ATOM 6750 C C . ASN D 1 193 ? 1.568 97.603 54.543 1.00 19.95 194 ASN A C 1
ATOM 6751 O O . ASN D 1 193 ? 1.267 98.290 55.502 1.00 24.87 194 ASN A O 1
ATOM 6756 N N . ILE D 1 194 ? 2.772 97.085 54.395 1.00 17.57 195 ILE A N 1
ATOM 6757 C CA . ILE D 1 194 ? 3.798 97.323 55.391 1.00 19.45 195 ILE A CA 1
ATOM 6758 C C . ILE D 1 194 ? 4.625 98.552 54.993 1.00 29.71 195 ILE A C 1
ATOM 6759 O O . ILE D 1 194 ? 4.696 99.535 55.731 1.00 25.34 195 ILE A O 1
ATOM 6764 N N . LEU D 1 195 ? 5.227 98.480 53.810 1.00 20.75 196 LEU A N 1
ATOM 6765 C CA . LEU D 1 195 ? 6.091 99.535 53.285 1.00 28.48 196 LEU A CA 1
ATOM 6766 C C . LEU D 1 195 ? 5.615 100.044 51.924 1.00 35.10 196 LEU A C 1
ATOM 6767 O O . LEU D 1 195 ? 5.209 99.266 51.057 1.00 25.71 196 LEU A O 1
ATOM 6772 N N . ALA D 1 196 ? 5.676 101.352 51.728 1.00 27.19 197 ALA A N 1
ATOM 6773 C CA . ALA D 1 196 ? 5.252 101.929 50.458 1.00 19.01 197 ALA A CA 1
ATOM 6774 C C . ALA D 1 196 ? 6.169 103.063 50.010 1.00 30.36 197 ALA A C 1
ATOM 6775 O O . ALA D 1 196 ? 6.874 103.673 50.817 1.00 30.97 197 ALA A O 1
ATOM 6777 N N . ALA D 1 197 ? 6.149 103.345 48.715 1.00 30.89 198 ALA A N 1
ATOM 6778 C CA . ALA D 1 197 ? 6.934 104.439 48.174 1.00 27.32 198 ALA A CA 1
ATOM 6779 C C . ALA D 1 197 ? 5.862 105.478 47.817 1.00 28.60 198 ALA A C 1
ATOM 6780 O O . ALA D 1 197 ? 4.706 105.144 47.545 1.00 26.99 198 ALA A O 1
ATOM 6782 N N . PRO D 1 198 ? 6.225 106.749 47.836 1.00 32.33 199 PRO A N 1
ATOM 6783 C CA . PRO D 1 198 ? 5.252 107.792 47.539 1.00 25.53 199 PRO A CA 1
ATOM 6784 C C . PRO D 1 198 ? 4.622 107.635 46.175 1.00 28.92 199 PRO A C 1
ATOM 6785 O O . PRO D 1 198 ? 3.420 107.848 46.005 1.00 32.87 199 PRO A O 1
ATOM 6789 N N . GLN D 1 199 ? 5.427 107.255 45.192 1.00 24.50 200 GLN A N 1
ATOM 6790 C CA . GLN D 1 199 ? 4.869 107.101 43.859 1.00 27.11 200 GLN A CA 1
ATOM 6791 C C . GLN D 1 199 ? 3.803 106.007 43.797 1.00 36.72 200 GLN A C 1
ATOM 6792 O O . GLN D 1 199 ? 2.777 106.160 43.131 1.00 30.79 200 GLN A O 1
ATOM 6798 N N . GLY D 1 200 ? 4.014 104.920 44.524 1.00 34.42 201 GLY A N 1
ATOM 6799 C CA . GLY D 1 200 ? 3.022 103.852 44.524 1.00 29.81 201 GLY A CA 1
ATOM 6800 C C . GLY D 1 200 ? 1.723 104.394 45.088 1.00 24.67 201 GLY A C 1
ATOM 6801 O O . GLY D 1 200 ? 0.652 104.231 44.504 1.00 28.16 201 GLY A O 1
ATOM 6802 N N . ILE D 1 201 ? 1.818 105.048 46.236 1.00 23.05 202 ILE A N 1
ATOM 6803 C CA . ILE D 1 201 ? 0.633 105.599 46.866 1.00 23.44 202 ILE A CA 1
ATOM 6804 C C . ILE D 1 201 ? -0.098 106.526 45.901 1.00 29.93 202 ILE A C 1
ATOM 6805 O O . ILE D 1 201 ? -1.327 106.481 45.739 1.00 27.94 202 ILE A O 1
ATOM 6810 N N . GLU D 1 202 ? 0.677 107.379 45.259 1.00 29.27 203 GLU A N 1
ATOM 6811 C CA . GLU D 1 202 ? 0.113 108.312 44.304 1.00 32.92 203 GLU A CA 1
ATOM 6812 C C . GLU D 1 202 ? -0.635 107.552 43.204 1.00 28.45 203 GLU A C 1
ATOM 6813 O O . GLU D 1 202 ? -1.794 107.856 42.862 1.00 26.67 203 GLU A O 1
ATOM 6819 N N . ARG D 1 203 ? 0.023 106.560 42.635 1.00 21.73 204 ARG A N 1
ATOM 6820 C CA . ARG D 1 203 ? -0.644 105.816 41.585 1.00 24.83 204 ARG A CA 1
ATOM 6821 C C . ARG D 1 203 ? -1.942 105.169 42.029 1.00 29.89 204 ARG A C 1
ATOM 6822 O O . ARG D 1 203 ? -2.955 105.279 41.336 1.00 28.35 204 ARG A O 1
ATOM 6830 N N . VAL D 1 204 ? -1.923 104.480 43.171 1.00 24.85 205 VAL A N 1
ATOM 6831 C CA . VAL D 1 204 ? -3.146 103.802 43.642 1.00 22.09 205 VAL A CA 1
ATOM 6832 C C . VAL D 1 204 ? -4.337 104.739 43.664 1.00 20.94 205 VAL A C 1
ATOM 6833 O O . VAL D 1 204 ? -5.457 104.414 43.238 1.00 25.50 205 VAL A O 1
ATOM 6837 N N . PHE D 1 205 ? -4.082 105.914 44.213 1.00 28.52 206 PHE A N 1
ATOM 6838 C CA . PHE D 1 205 ? -5.143 106.883 44.346 1.00 29.43 206 PHE A CA 1
ATOM 6839 C C . PHE D 1 205 ? -5.532 107.577 43.064 1.00 31.30 206 PHE A C 1
ATOM 6840 O O . PHE D 1 205 ? -6.664 108.034 42.926 1.00 28.28 206 PHE A O 1
ATOM 6848 N N . LYS D 1 206 ? -4.611 107.592 42.108 1.00 31.66 207 LYS A N 1
ATOM 6849 C CA . LYS D 1 206 ? -4.907 108.171 40.801 1.00 28.60 207 LYS A CA 1
ATOM 6850 C C . LYS D 1 206 ? -5.963 107.234 40.201 1.00 25.17 207 LYS A C 1
ATOM 6851 O O . LYS D 1 206 ? -6.992 107.688 39.719 1.00 30.71 207 LYS A O 1
ATOM 6857 N N . GLU D 1 207 ? -5.720 105.922 40.259 1.00 20.67 208 GLU A N 1
ATOM 6858 C CA . GLU D 1 207 ? -6.660 104.951 39.683 1.00 22.64 208 GLU A CA 1
ATOM 6859 C C . GLU D 1 207 ? -7.865 104.545 40.511 1.00 34.85 208 GLU A C 1
ATOM 6860 O O . GLU D 1 207 ? -8.947 104.289 39.966 1.00 34.58 208 GLU A O 1
ATOM 6866 N N . TYR D 1 208 ? -7.695 104.452 41.824 1.00 29.26 209 TYR A N 1
ATOM 6867 C CA . TYR D 1 208 ? -8.814 104.047 42.661 1.00 31.01 209 TYR A CA 1
ATOM 6868 C C . TYR D 1 208 ? -8.840 104.930 43.877 1.00 34.57 209 TYR A C 1
ATOM 6869 O O . TYR D 1 208 ? -8.436 104.548 44.961 1.00 35.81 209 TYR A O 1
ATOM 6878 N N . PRO D 1 209 ? -9.308 106.143 43.653 1.00 35.14 210 PRO A N 1
ATOM 6879 C CA . PRO D 1 209 ? -9.401 107.154 44.689 1.00 32.74 210 PRO A CA 1
ATOM 6880 C C . PRO D 1 209 ? -10.205 106.736 45.887 1.00 29.88 210 PRO A C 1
ATOM 6881 O O . PRO D 1 209 ? -9.971 107.238 46.961 1.00 36.23 210 PRO A O 1
ATOM 6885 N N . LYS D 1 210 ? -11.160 105.835 45.729 1.00 25.57 211 LYS A N 1
ATOM 6886 C CA . LYS D 1 210 ? -11.960 105.437 46.882 1.00 26.35 211 LYS A CA 1
ATOM 6887 C C . LYS D 1 210 ? -11.488 104.274 47.785 1.00 37.58 211 LYS A C 1
ATOM 6888 O O . LYS D 1 210 ? -12.202 103.926 48.723 1.00 32.04 211 LYS A O 1
ATOM 6894 N N . VAL D 1 211 ? -10.345 103.641 47.526 1.00 28.45 212 VAL A N 1
ATOM 6895 C CA . VAL D 1 211 ? -9.944 102.545 48.410 1.00 24.10 212 VAL A CA 1
ATOM 6896 C C . VAL D 1 211 ? -9.337 103.169 49.655 1.00 39.54 212 VAL A C 1
ATOM 6897 O O . VAL D 1 211 ? -9.120 104.388 49.703 1.00 28.15 212 VAL A O 1
ATOM 6901 N N . ARG D 1 212 ? -9.066 102.357 50.672 1.00 29.02 213 ARG A N 1
ATOM 6902 C CA . ARG D 1 212 ? -8.457 102.907 51.877 1.00 24.80 213 ARG A CA 1
ATOM 6903 C C . ARG D 1 212 ? -7.154 102.178 51.933 1.00 25.66 213 ARG A C 1
ATOM 6904 O O . ARG D 1 212 ? -7.042 101.055 51.443 1.00 25.24 213 ARG A O 1
ATOM 6912 N N . MET D 1 213 ? -6.142 102.810 52.491 1.00 18.97 214 MET A N 1
ATOM 6913 C CA . MET D 1 213 ? -4.859 102.134 52.565 1.00 22.50 214 MET A CA 1
ATOM 6914 C C . MET D 1 213 ? -4.318 102.306 53.968 1.00 28.36 214 MET A C 1
ATOM 6915 O O . MET D 1 213 ? -4.292 103.428 54.483 1.00 23.02 214 MET A O 1
ATOM 6920 N N . VAL D 1 214 ? -3.883 101.217 54.591 1.00 25.08 215 VAL A N 1
ATOM 6921 C CA . VAL D 1 214 ? -3.300 101.322 55.931 1.00 21.90 215 VAL A CA 1
ATOM 6922 C C . VAL D 1 214 ? -1.864 100.871 55.768 1.00 24.89 215 VAL A C 1
ATOM 6923 O O . VAL D 1 214 ? -1.607 99.808 55.215 1.00 24.62 215 VAL A O 1
ATOM 6927 N N . THR D 1 215 ? -0.907 101.660 56.222 1.00 19.92 216 THR A N 1
ATOM 6928 C CA . THR D 1 215 ? 0.468 101.216 56.046 1.00 17.97 216 THR A CA 1
ATOM 6929 C C . THR D 1 215 ? 1.297 101.545 57.273 1.00 27.55 216 THR A C 1
ATOM 6930 O O . THR D 1 215 ? 0.898 102.373 58.096 1.00 27.64 216 THR A O 1
ATOM 6934 N N . ALA D 1 216 ? 2.462 100.911 57.379 1.00 19.65 217 ALA A N 1
ATOM 6935 C CA . ALA D 1 216 ? 3.362 101.127 58.511 1.00 18.17 217 ALA A CA 1
ATOM 6936 C C . ALA D 1 216 ? 4.551 102.020 58.264 1.00 26.19 217 ALA A C 1
ATOM 6937 O O . ALA D 1 216 ? 5.161 102.503 59.200 1.00 29.39 217 ALA A O 1
ATOM 6939 N N . ALA D 1 217 ? 4.906 102.238 57.010 1.00 32.62 218 ALA A N 1
ATOM 6940 C CA . ALA D 1 217 ? 6.047 103.098 56.738 1.00 31.21 218 ALA A CA 1
ATOM 6941 C C . ALA D 1 217 ? 5.959 103.630 55.321 1.00 38.77 218 ALA A C 1
ATOM 6942 O O . ALA D 1 217 ? 5.415 102.965 54.442 1.00 32.44 218 ALA A O 1
ATOM 6944 N N . VAL D 1 218 ? 6.484 104.826 55.101 1.00 28.46 219 VAL A N 1
ATOM 6945 C CA . VAL D 1 218 ? 6.498 105.373 53.760 1.00 22.88 219 VAL A CA 1
ATOM 6946 C C . VAL D 1 218 ? 7.964 105.651 53.512 1.00 26.19 219 VAL A C 1
ATOM 6947 O O . VAL D 1 218 ? 8.574 106.378 54.278 1.00 38.17 219 VAL A O 1
ATOM 6951 N N . ASP D 1 219 ? 8.554 105.044 52.489 1.00 24.64 220 ASP A N 1
ATOM 6952 C CA . ASP D 1 219 ? 9.974 105.272 52.217 1.00 26.61 220 ASP A CA 1
ATOM 6953 C C . ASP D 1 219 ? 10.198 106.499 51.352 1.00 35.03 220 ASP A C 1
ATOM 6954 O O . ASP D 1 219 ? 9.241 107.192 51.011 1.00 31.11 220 ASP A O 1
ATOM 6959 N N . ILE D 1 220 ? 11.449 106.790 51.019 1.00 30.57 221 ILE A N 1
ATOM 6960 C CA . ILE D 1 220 ? 11.708 107.983 50.230 1.00 35.83 221 ILE A CA 1
ATOM 6961 C C . ILE D 1 220 ? 11.511 107.869 48.737 1.00 41.47 221 ILE A C 1
ATOM 6962 O O . ILE D 1 220 ? 10.973 108.783 48.118 1.00 46.48 221 ILE A O 1
ATOM 6967 N N . CYS D 1 221 ? 11.957 106.771 48.144 1.00 35.38 222 CYS A N 1
ATOM 6968 C CA . CYS D 1 221 ? 11.802 106.645 46.706 1.00 44.50 222 CYS A CA 1
ATOM 6969 C C . CYS D 1 221 ? 12.150 105.244 46.205 1.00 51.47 222 CYS A C 1
ATOM 6970 O O . CYS D 1 221 ? 12.513 104.368 46.993 1.00 46.17 222 CYS A O 1
ATOM 6973 N N . LEU D 1 222 ? 12.047 105.052 44.890 1.00 44.15 223 LEU A N 1
ATOM 6974 C CA . LEU D 1 222 ? 12.368 103.777 44.256 1.00 43.86 223 LEU A CA 1
ATOM 6975 C C . LEU D 1 222 ? 13.749 103.960 43.680 1.00 51.51 223 LEU A C 1
ATOM 6976 O O . LEU D 1 222 ? 14.143 105.079 43.357 1.00 58.99 223 LEU A O 1
ATOM 6981 N N . ASN D 1 223 ? 14.493 102.877 43.530 1.00 46.71 224 ASN A N 1
ATOM 6982 C CA . ASN D 1 223 ? 15.798 103.026 42.934 1.00 48.00 224 ASN A CA 1
ATOM 6983 C C . ASN D 1 223 ? 15.729 102.505 41.493 1.00 59.18 224 ASN A C 1
ATOM 6984 O O . ASN D 1 223 ? 14.662 102.063 41.035 1.00 43.82 224 ASN A O 1
ATOM 6989 N N . SER D 1 224 ? 16.845 102.575 40.778 1.00 65.43 225 SER A N 1
ATOM 6990 C CA . SER D 1 224 ? 16.903 102.131 39.388 1.00 68.41 225 SER A CA 1
ATOM 6991 C C . SER D 1 224 ? 16.214 100.796 39.093 1.00 64.94 225 SER A C 1
ATOM 6992 O O . SER D 1 224 ? 15.552 100.653 38.064 1.00 70.33 225 SER A O 1
ATOM 6995 N N . ARG D 1 225 ? 16.368 99.823 39.986 1.00 49.01 226 ARG A N 1
ATOM 6996 C CA . ARG D 1 225 ? 15.742 98.517 39.794 1.00 41.14 226 ARG A CA 1
ATOM 6997 C C . ARG D 1 225 ? 14.334 98.546 40.395 1.00 41.31 226 ARG A C 1
ATOM 6998 O O . ARG D 1 225 ? 13.745 97.511 40.664 1.00 44.97 226 ARG A O 1
ATOM 7006 N N . TYR D 1 226 ? 13.794 99.744 40.593 1.00 35.16 227 TYR A N 1
ATOM 7007 C CA . TYR D 1 226 ? 12.456 99.906 41.159 1.00 36.63 227 TYR A CA 1
ATOM 7008 C C . TYR D 1 226 ? 12.361 99.260 42.509 1.00 42.10 227 TYR A C 1
ATOM 7009 O O . TYR D 1 226 ? 11.351 98.645 42.861 1.00 40.93 227 TYR A O 1
ATOM 7018 N N . TYR D 1 227 ? 13.428 99.397 43.271 1.00 44.46 228 TYR A N 1
ATOM 7019 C CA . TYR D 1 227 ? 13.419 98.844 44.595 1.00 45.99 228 TYR A CA 1
ATOM 7020 C C . TYR D 1 227 ? 13.133 100.007 45.546 1.00 40.23 228 TYR A C 1
ATOM 7021 O O . TYR D 1 227 ? 13.576 101.143 45.313 1.00 34.12 228 TYR A O 1
ATOM 7030 N N . ILE D 1 228 ? 12.357 99.737 46.590 1.00 31.08 229 ILE A N 1
ATOM 7031 C CA . ILE D 1 228 ? 12.032 100.773 47.556 1.00 31.24 229 ILE A CA 1
ATOM 7032 C C . ILE D 1 228 ? 13.307 101.040 48.335 1.00 35.15 229 ILE A C 1
ATOM 7033 O O . ILE D 1 228 ? 14.032 100.108 48.692 1.00 32.99 229 ILE A O 1
ATOM 7038 N N . VAL D 1 229 ? 13.590 102.317 48.572 1.00 31.85 230 VAL A N 1
ATOM 7039 C CA . VAL D 1 229 ? 14.784 102.715 49.312 1.00 35.26 230 VAL A CA 1
ATOM 7040 C C . VAL D 1 229 ? 14.428 103.734 50.387 1.00 33.93 230 VAL A C 1
ATOM 7041 O O . VAL D 1 229 ? 13.595 104.635 50.187 1.00 33.22 230 VAL A O 1
ATOM 7045 N N . PRO D 1 230 ? 15.041 103.584 51.550 1.00 38.76 231 PRO A N 1
ATOM 7046 C CA . PRO D 1 230 ? 16.024 102.537 51.857 1.00 33.13 231 PRO A CA 1
ATOM 7047 C C . PRO D 1 230 ? 15.487 101.110 51.803 1.00 36.22 231 PRO A C 1
ATOM 7048 O O . PRO D 1 230 ? 16.254 100.164 51.701 1.00 31.36 231 PRO A O 1
ATOM 7052 N N . GLY D 1 231 ? 14.173 100.965 51.883 1.00 29.93 232 GLY A N 1
ATOM 7053 C CA . GLY D 1 231 ? 13.506 99.665 51.781 1.00 28.79 232 GLY A CA 1
ATOM 7054 C C . GLY D 1 231 ? 13.833 98.499 52.708 1.00 37.87 232 GLY A C 1
ATOM 7055 O O . GLY D 1 231 ? 14.356 98.671 53.817 1.00 32.97 232 GLY A O 1
ATOM 7056 N N . ILE D 1 232 ? 13.495 97.303 52.232 1.00 33.43 233 ILE A N 1
ATOM 7057 C CA . ILE D 1 232 ? 13.661 96.075 52.996 1.00 28.20 233 ILE A CA 1
ATOM 7058 C C . ILE D 1 232 ? 14.248 94.911 52.189 1.00 34.89 233 ILE A C 1
ATOM 7059 O O . ILE D 1 232 ? 14.514 93.841 52.738 1.00 33.45 233 ILE A O 1
ATOM 7064 N N . GLY D 1 233 ? 14.438 95.103 50.888 1.00 29.25 234 GLY A N 1
ATOM 7065 C CA . GLY D 1 233 ? 14.960 94.011 50.073 1.00 28.80 234 GLY A CA 1
ATOM 7066 C C . GLY D 1 233 ? 13.694 93.316 49.592 1.00 32.77 234 GLY A C 1
ATOM 7067 O O . GLY D 1 233 ? 12.620 93.919 49.618 1.00 28.98 234 GLY A O 1
ATOM 7068 N N . ASP D 1 234 ? 13.796 92.064 49.157 1.00 26.34 235 ASP A N 1
ATOM 7069 C CA . ASP D 1 234 ? 12.612 91.357 48.673 1.00 24.10 235 ASP A CA 1
ATOM 7070 C C . ASP D 1 234 ? 11.888 90.655 49.829 1.00 31.11 235 ASP A C 1
ATOM 7071 O O . ASP D 1 234 ? 12.307 89.589 50.304 1.00 24.39 235 ASP A O 1
ATOM 7076 N N . PHE D 1 235 ? 10.794 91.263 50.270 1.00 26.66 236 PHE A N 1
ATOM 7077 C CA . PHE D 1 235 ? 10.029 90.743 51.389 1.00 25.02 236 PHE A CA 1
ATOM 7078 C C . PHE D 1 235 ? 9.698 89.267 51.295 1.00 28.83 236 PHE A C 1
ATOM 7079 O O . PHE D 1 235 ? 9.999 88.482 52.190 1.00 28.31 236 PHE A O 1
ATOM 7087 N N . GLY D 1 236 ? 9.063 88.898 50.201 1.00 25.83 237 GLY A N 1
ATOM 7088 C CA . GLY D 1 236 ? 8.677 87.517 49.977 1.00 26.04 237 GLY A CA 1
ATOM 7089 C C . GLY D 1 236 ? 9.860 86.577 50.102 1.00 30.22 237 GLY A C 1
ATOM 7090 O O . GLY D 1 236 ? 9.735 85.505 50.688 1.00 33.91 237 GLY A O 1
ATOM 7091 N N . ASP D 1 237 ? 11.010 86.962 49.558 1.00 24.15 238 ASP A N 1
ATOM 7092 C CA . ASP D 1 237 ? 12.175 86.087 49.636 1.00 22.98 238 ASP A CA 1
ATOM 7093 C C . ASP D 1 237 ? 12.711 85.954 51.044 1.00 26.11 238 ASP A C 1
ATOM 7094 O O . ASP D 1 237 ? 13.073 84.868 51.468 1.00 20.70 238 ASP A O 1
ATOM 7099 N N . ARG D 1 238 ? 12.774 87.068 51.762 1.00 22.21 239 ARG A N 1
ATOM 7100 C CA . ARG D 1 238 ? 13.293 87.049 53.136 1.00 19.31 239 ARG A CA 1
ATOM 7101 C C . ARG D 1 238 ? 12.299 86.373 54.069 1.00 20.24 239 ARG A C 1
ATOM 7102 O O . ARG D 1 238 ? 12.688 85.698 54.995 1.00 24.18 239 ARG A O 1
ATOM 7110 N N . TYR D 1 239 ? 11.003 86.543 53.821 1.00 21.02 240 TYR A N 1
ATOM 7111 C CA . TYR D 1 239 ? 10.017 85.901 54.679 1.00 17.93 240 TYR A CA 1
ATOM 7112 C C . TYR D 1 239 ? 9.922 84.395 54.515 1.00 24.56 240 TYR A C 1
ATOM 7113 O O . TYR D 1 239 ? 9.857 83.669 55.496 1.00 20.76 240 TYR A O 1
ATOM 7122 N N . PHE D 1 240 ? 9.872 83.915 53.279 1.00 15.42 241 PHE A N 1
ATOM 7123 C CA . PHE D 1 240 ? 9.768 82.474 53.050 1.00 17.09 241 PHE A CA 1
ATOM 7124 C C . PHE D 1 240 ? 11.095 81.743 52.972 1.00 20.09 241 PHE A C 1
ATOM 7125 O O . PHE D 1 240 ? 11.133 80.510 52.948 1.00 23.45 241 PHE A O 1
ATOM 7133 N N . GLY D 1 241 ? 12.180 82.504 52.907 1.00 24.42 242 GLY A N 1
ATOM 7134 C CA . GLY D 1 241 ? 13.515 81.918 52.836 1.00 23.03 242 GLY A CA 1
ATOM 7135 C C . GLY D 1 241 ? 13.906 81.348 51.478 1.00 29.19 242 GLY A C 1
ATOM 7136 O O . GLY D 1 241 ? 14.572 80.333 51.411 1.00 31.99 242 GLY A O 1
ATOM 7137 N N . THR D 1 242 ? 13.513 82.000 50.396 1.00 33.64 243 THR A N 1
ATOM 7138 C CA . THR D 1 242 ? 13.887 81.520 49.067 1.00 34.87 243 THR A CA 1
ATOM 7139 C C . THR D 1 242 ? 14.843 82.567 48.529 1.00 50.43 243 THR A C 1
ATOM 7140 O O . THR D 1 242 ? 14.990 82.748 47.327 1.00 64.52 243 THR A O 1
ATOM 7144 N N . MET D 1 243 ? 15.461 83.257 49.473 1.00 53.45 244 MET A N 1
ATOM 7145 C CA . MET D 1 243 ? 16.433 84.306 49.265 1.00 63.06 244 MET A CA 1
ATOM 7146 C C . MET D 1 243 ? 17.373 83.901 48.150 1.00 83.86 244 MET A C 1
ATOM 7147 O O . MET D 1 243 ? 16.937 83.927 46.984 1.00 100.00 244 MET A O 1
#

Nearest PDB structures (foldseek):
  1bd3-assembly1_D  TM=1.003E+00  e=5.359E-48  Toxoplasma gondii
  1jls-assembly1_D  TM=9.995E-01  e=3.830E-44  Toxoplasma gondii
  7rh8-assembly1_A  TM=9.468E-01  e=2.766E-32  Candida albicans SC5314
  1v9s-assembly1_C  TM=8.888E-01  e=5.201E-24  Thermus thermophilus HB8
  3g6w-assembly1_C  TM=9.156E-01  e=9.428E-20  Saccharolobus solfataricus